Protein AF-0000000087644791 (afdb_homodimer)

Solvent-accessible surface area (backbone atoms only — not comparable to full-atom values): 48751 Å² total; per-residue (Å²): 129,82,47,35,35,39,40,35,52,46,74,78,56,66,46,69,50,85,79,55,74,78,55,91,51,52,43,34,35,38,38,26,26,83,82,30,53,73,57,61,85,75,36,36,34,35,43,26,33,73,65,63,89,47,98,79,58,52,60,71,58,52,52,51,52,52,49,51,55,61,71,45,59,89,41,55,48,37,72,44,65,63,49,76,90,45,44,61,63,52,10,46,51,23,57,76,69,70,38,70,56,59,34,51,71,56,44,46,39,41,67,29,75,75,44,33,51,48,45,32,40,74,65,68,42,52,55,65,40,50,43,75,48,67,58,80,91,46,66,66,68,49,48,50,48,40,42,72,52,38,66,45,67,38,25,32,39,32,43,72,80,53,95,54,63,69,43,80,28,65,41,72,66,47,45,49,50,49,42,62,70,67,50,56,90,79,70,79,58,44,33,39,40,30,48,56,82,76,65,29,25,51,34,38,38,34,31,30,63,79,73,36,67,60,34,34,35,29,44,68,44,44,82,48,48,70,65,56,25,32,73,66,44,37,57,49,38,40,30,52,28,47,54,68,48,32,56,70,76,38,44,48,51,66,60,48,53,53,48,52,50,54,48,64,37,91,57,92,59,58,31,47,40,30,41,32,29,39,40,60,48,64,87,44,55,32,50,71,39,54,36,69,48,72,92,36,68,53,55,43,53,55,50,56,65,43,83,44,63,40,68,66,50,53,28,58,53,43,72,51,89,71,59,82,90,60,60,68,40,75,66,82,62,77,72,63,36,39,34,35,38,40,32,35,20,47,57,20,26,33,65,56,86,70,88,76,80,83,56,94,78,40,48,65,27,38,36,35,62,45,23,66,68,36,78,42,53,63,22,72,49,91,69,36,34,39,33,36,39,36,38,37,19,70,46,60,70,59,43,52,52,51,52,51,46,48,56,74,68,58,80,78,57,59,44,52,58,61,57,54,52,46,51,47,46,51,48,50,53,53,67,68,50,60,78,72,70,69,57,58,78,76,55,74,76,123,130,83,46,33,35,37,38,36,50,47,74,80,57,66,46,68,51,85,79,56,72,75,55,92,53,53,44,34,35,39,38,26,26,84,83,30,54,73,56,61,85,75,37,36,34,36,43,28,35,75,67,63,90,46,98,80,58,52,60,70,58,52,50,52,49,51,50,51,55,61,71,43,59,89,38,55,46,38,74,45,64,64,46,77,89,45,43,61,62,52,10,46,51,24,57,75,68,69,36,68,57,60,32,52,71,56,44,45,40,41,67,30,74,76,44,33,52,48,46,32,40,75,66,68,41,51,55,66,40,49,45,74,48,69,58,80,92,45,67,66,67,49,49,51,47,40,42,72,51,37,67,44,67,38,24,32,35,32,42,72,81,52,96,50,65,69,43,81,31,63,40,72,65,50,45,49,50,51,39,63,70,68,50,60,86,79,76,80,58,45,32,40,38,29,49,57,81,77,65,30,24,50,32,38,36,36,30,31,64,81,73,35,67,61,32,34,36,31,43,70,45,45,82,50,49,70,65,56,25,32,72,66,45,35,59,50,37,40,31,51,28,49,53,67,48,32,56,71,76,39,43,48,50,65,61,48,53,52,48,52,50,53,48,64,38,91,58,92,60,57,31,49,41,30,42,31,29,39,39,60,49,64,85,44,54,31,49,72,39,53,38,69,48,73,91,37,66,56,56,43,54,54,49,57,64,43,84,44,62,39,67,65,51,53,29,58,50,44,72,52,90,73,61,82,90,60,61,68,39,74,65,85,62,78,74,62,36,40,37,37,37,39,32,35,22,46,58,22,26,34,66,55,85,69,87,75,78,82,56,92,77,39,49,65,27,38,36,35,62,46,23,65,67,37,77,42,51,63,22,72,48,90,68,37,32,39,34,36,39,37,38,38,20,71,45,64,69,59,44,52,52,52,52,51,46,47,58,72,68,58,81,80,57,59,45,52,59,62,59,54,50,44,50,47,48,51,48,49,53,53,68,67,55,65,78,70,71,72,60,56,77,76,57,73,73,124

Secondary structure (DSSP, 8-state):
-PPEEEEEE-SS--B--TT----TTEEEEEEE-TT-BS--TT-SEEEE-PPPSSTT--HHHHHHHHHHHHHTTTSEEEEEE-SHHHHHHHHHHHHHHT-SS--HHHHHHHH-HHHHHHHHHHTT--B--EEEE-SS--HHHHHHHIIIII-SSSEEEEESSSS--EEEE-SHHHHHHHHHHH--TT----EEEEEPPPSSEEEEEEEETTTEEEEEEEES-SSS-HHHHHHTT--EEEEEE-HHHHHHHSTTHHHHHHHHHHHH-SS---SEEEEEEEEEETTEEEEEEEESS-SSHHHHHHHHT-SS--HHHHHHHTTSPPPGGG-TT-------EEEEEEEE--SEEE---PPPPPPSSSEEEEEE-S-TT-EE----STT-EEEEEEEEES-HHHHHHHHHHHHHH----EE-HHHHHHHHHHHHHHHHS-TTGGGSGGG---/-PPEEEEEE-SS--B--TT----TTEEEEEEE-TT-BS--TT-SEEEE-PPPSSTT--HHHHHHHHHHHHHTTTSEEEEEE-SHHHHHHHHHHHHHHT-SS--HHHHHHHH-HHHHTHHHHHTT--B--EEEE-SS--HHHHHHHIIIII-SSSEEEEESSSS--EEEE-SHHHHHHHHHHH--SS----EEEEEPPPSSEEEEEEEETTTEEEEEEEES-SSS-HHHHHHTT--EEEEEE-HHHHHHHSTTHHHHHHHHHHHH-SS---SEEEEEEEEEETTEEEEEEEESS-SSHHHHHHHHT-SS--HHHHHHHTTSPPPGGG-TT-------EEEEEEEE--SEEE---PPPPPPSSSEEEEEE-S-TT-EE----STT-EEEEEEEEES-HHHHHHHHHHHHHH----EE-HHHHHHHHHHHHHHHHS-TTGGGGGGG---

Radius of gyration: 30.9 Å; Cα contacts (8 Å, |Δi|>4): 1693; chains: 2; bounding box: 65×90×82 Å

Nearest PDB structures (foldseek):
  3n8d-assembly1_B  TM=6.291E-01  e=5.048E-09  Staphylococcus aureus
  3i12-assembly1_A  TM=6.002E-01  e=1.537E-06  Salmonella enterica subsp. enterica serovar Typhimurium
  3q1k-assembly2_D  TM=6.281E-01  e=4.441E-06  Salmonella enterica subsp. enterica serovar Typhimurium
  3tqt-assembly1_B  TM=5.725E-01  e=3.947E-06  Coxiella burnetii RSA 493
  3q1k-assembly1_B  TM=6.082E-01  e=9.010E-06  Salmonella enterica subsp. enterica serovar Typhimurium

Organism: Ancylostoma caninum (NCBI:txid29170)

pLDDT: mean 82.53, std 17.23, range [19.97, 98.25]

Sequence (892 aa):
MQTHTIIIVLWKYRLNLSKLRKPGNVRIFVVGPPRTLVEENNVDVYFQVESPIRDHDHLQLLQKVRELCSMYAASQRRLVAFERSLQKAVARIRKELSIEGFYPEQLEQILSVRDAIHNPRKNGLATLRQCSLSGSPQPEPWLEVVRSQVGGFPVVVRSIRQHPPQGILRTEREFRQWFRRNSTVHHCEEYVVQEFIDDGYEFTALCTAKLGLIACTASVETHRTILECIQNQLPYAVQLFSVEQTRDLLPGVESFATQVVKATFSKSYSGAIFIKGFYKDHNDIFFLGFSLEPESETVRTLLAMSRSMPWEIALIESHYEINDSMQNGHSASSPVHNCVVNFPTAEGVLIHQTSIPKRPTSEMRVAWRCAEGQEMTDSTSIDENVAQVYLTNPDHDRLIEEAQDIMRNTDITIDRNVLLDRHSVCRRNVSRLNPRELIRSCTTTDMQTHTIIIVLWKYRLNLSKLRKPGNVRIFVVGPPRTLVEENNVDVYFQVESPIRDHDHLQLLQKVRELCSMYAASQRRLVAFERSLQKAVARIRKELSIEGFYPEQLEQILSVRDAIHNPRKNGLATLRQCSLSGSPQPEPWLEVVRSQVGGFPVVVRSIRQHPPQGILRTEREFRQWFRRNSTVHHCEEYVVQEFIDDGYEFTALCTAKLGLIACTASVETHRTILECIQNQLPYAVQLFSVEQTRDLLPGVESFATQVVKATFSKSYSGAIFIKGFYKDHNDIFFLGFSLEPESETVRTLLAMSRSMPWEIALIESHYEINDSMQNGHSASSPVHNCVVNFPTAEGVLIHQTSIPKRPTSEMRVAWRCAEGQEMTDSTSIDENVAQVYLTNPDHDRLIEEAQDIMRNTDITIDRNVLLDRHSVCRRNVSRLNPRELIRSCTTTD

Foldseek 3Di:
DAAEEEEEEDAPAEDECPLFDDDPRYAYEYEYAPRSYPDCPRHPYYHHDDHDPDPLPCPRRLVVVLVVCVVVVVGLYHYDYADPSCVQVSLPSCVVSVHAFDHNVLVCCFLPLVNVVVLCVVVPAAAWFKDKDWDQDDLPVVQVCCCVGRVADQKWKFWSPPLTQTDTDGHSVSSVVVCVVVVPDDDGIMMMITYDDAQWKKKKFKQFLVPQTAKMKIWPDRGDYPQRCLQVQAKTKMWIGGPVRCCVVVNQVSVSSVSSCVSSDVDRHAFMKMWIWIGNDNVDIHTRGIDRHPSDPQVQVQQVPQLADRRSSVRVPSSDDDDPVNPRGPPPPQDKIKMKMFRADAFAFFADPDDDDDDDAKDKDKDAPDDHRDGTHRGSDRHHGRMMMMIIHSDPVVRSVVSVVCSVPPDGDGHNCVVVVVVVVVVVVVVPPDPPPVPPPVPPPD/DAAEEEEEEDAPAEDECPLFDDDPRYAYEYEYAPRSYPDCPRHPYYHHDDHDPDPLPCPRRLVVVLVVCVVVVVGLYHYDYADPSCVQVSLCSCVVSVHAFDHNVLVCCFLPLVNVVVLCVVVPAAAWFKDKDWDQDDLPVVQVVCCVGRVADQKWKFWSPPPTQTDTDGHSVSSVVVCVVPVPDDDGIMMMITYDDFQWKKKKFKQFLVPQTAKMKIWPDRGDYPQRCLQVQAKTKMWIGGPVRCCVVPNQVSVSSVSSCVSSDVDRHAFMKMWIWIGNDNVDIHTRGIDRHDSDPQVQVQQVPQLADRRSSVRVPSSDDDDPVNPRGPPPPQDKIKMKMFRADAFAFFADPDDDDDDDAKDKDKDQPDDHGDGTHRGSDPHHGRMMMMIIHSDPVVRSVVSVVCSPPPDGDGHNCVVVVVCVVVVVVVVPPDPPPVPPPVPPDD

Structure (mmCIF, N/CA/C/O backbone):
data_AF-0000000087644791-model_v1
#
loop_
_entity.id
_entity.type
_entity.pdbx_description
1 polymer 'ATP-grasp domain-containing protein'
#
loop_
_atom_site.group_PDB
_atom_site.id
_atom_site.type_symbol
_atom_site.label_atom_id
_atom_site.label_alt_id
_atom_site.label_comp_id
_atom_site.label_asym_id
_atom_site.label_entity_id
_atom_site.label_seq_id
_atom_site.pdbx_PDB_ins_code
_atom_site.Cartn_x
_atom_site.Cartn_y
_atom_site.Cartn_z
_atom_site.occupancy
_atom_site.B_iso_or_equiv
_atom_site.auth_seq_id
_atom_site.auth_comp_id
_atom_site.auth_asym_id
_atom_site.auth_atom_id
_atom_site.pdbx_PDB_model_num
ATOM 1 N N . MET A 1 1 ? 28.203 9.234 -17.953 1 58.75 1 MET A N 1
ATOM 2 C CA . MET A 1 1 ? 27.25 9.93 -17.094 1 58.75 1 MET A CA 1
ATOM 3 C C . MET A 1 1 ? 27.344 9.438 -15.656 1 58.75 1 MET A C 1
ATOM 5 O O . MET A 1 1 ? 27.641 8.266 -15.414 1 58.75 1 MET A O 1
ATOM 9 N N . GLN A 1 2 ? 27.484 10.273 -14.695 1 79.19 2 GLN A N 1
ATOM 10 C CA . GLN A 1 2 ? 27.688 9.945 -13.289 1 79.19 2 GLN A CA 1
ATOM 11 C C . GLN A 1 2 ? 26.516 9.133 -12.742 1 79.19 2 GLN A C 1
ATOM 13 O O . GLN A 1 2 ? 25.359 9.469 -12.977 1 79.19 2 GLN A O 1
ATOM 18 N N . THR A 1 3 ? 26.844 7.957 -12.203 1 87.06 3 THR A N 1
ATOM 19 C CA . THR A 1 3 ? 25.828 7.059 -11.648 1 87.06 3 THR A CA 1
ATOM 20 C C . THR A 1 3 ? 25.453 7.48 -10.227 1 87.06 3 THR A C 1
ATOM 22 O O . THR A 1 3 ? 26.328 7.824 -9.422 1 87.06 3 THR A O 1
ATOM 25 N N . HIS A 1 4 ? 24.203 7.637 -9.984 1 92.06 4 HIS A N 1
ATOM 26 C CA . HIS A 1 4 ? 23.672 7.984 -8.672 1 92.06 4 HIS A CA 1
ATOM 27 C C . HIS A 1 4 ? 23.094 6.758 -7.973 1 92.06 4 HIS A C 1
ATOM 29 O O . HIS A 1 4 ? 22.344 5.984 -8.578 1 92.06 4 HIS A O 1
ATOM 35 N N . THR A 1 5 ? 23.562 6.562 -6.793 1 95.62 5 THR A N 1
ATOM 36 C CA . THR A 1 5 ? 23 5.504 -5.961 1 95.62 5 THR A CA 1
ATOM 37 C C . THR A 1 5 ? 22.203 6.094 -4.812 1 95.62 5 THR A C 1
ATOM 39 O O . THR A 1 5 ? 22.75 6.742 -3.922 1 95.62 5 THR A O 1
ATOM 42 N N . ILE A 1 6 ? 20.922 5.871 -4.863 1 96.81 6 ILE A N 1
ATOM 43 C CA . ILE A 1 6 ? 20.031 6.371 -3.816 1 96.81 6 ILE A CA 1
ATOM 44 C C . ILE A 1 6 ? 19.688 5.242 -2.852 1 96.81 6 ILE A C 1
ATOM 46 O O . ILE A 1 6 ? 19.062 4.25 -3.246 1 96.81 6 ILE A O 1
ATOM 50 N N . ILE A 1 7 ? 20.078 5.387 -1.625 1 98.06 7 ILE A N 1
ATOM 51 C CA . ILE A 1 7 ? 19.766 4.414 -0.584 1 98.06 7 ILE A CA 1
ATOM 52 C C . ILE A 1 7 ? 18.641 4.945 0.292 1 98.06 7 ILE A C 1
ATOM 54 O O . ILE A 1 7 ? 18.797 5.941 0.997 1 98.06 7 ILE A O 1
ATOM 58 N N . ILE A 1 8 ? 17.516 4.297 0.235 1 98.06 8 ILE A N 1
ATOM 59 C CA . ILE A 1 8 ? 16.328 4.703 0.983 1 98.06 8 ILE A CA 1
ATOM 60 C C . ILE A 1 8 ? 16.172 3.82 2.219 1 98.06 8 ILE A C 1
ATOM 62 O O . ILE A 1 8 ? 16.188 2.592 2.115 1 98.06 8 ILE A O 1
ATOM 66 N N . VAL A 1 9 ? 16.016 4.469 3.34 1 97.62 9 VAL A N 1
ATOM 67 C CA . VAL A 1 9 ? 15.867 3.764 4.609 1 97.62 9 VAL A CA 1
ATOM 68 C C . VAL A 1 9 ? 14.422 3.863 5.09 1 97.62 9 VAL A C 1
ATOM 70 O O . VAL A 1 9 ? 13.891 4.965 5.238 1 97.62 9 VAL A O 1
ATOM 73 N N . LEU A 1 10 ? 13.789 2.699 5.312 1 95.94 10 LEU A N 1
ATOM 74 C CA . LEU A 1 10 ? 12.391 2.645 5.742 1 95.94 10 LEU A CA 1
ATOM 75 C C . LEU A 1 10 ? 12.25 1.825 7.02 1 95.94 10 LEU A C 1
ATOM 77 O O . LEU A 1 10 ? 13.039 0.904 7.262 1 95.94 10 LEU A O 1
ATOM 81 N N . TRP A 1 11 ? 11.203 2.166 7.781 1 93.19 11 TRP A N 1
ATOM 82 C CA . TRP A 1 11 ? 10.93 1.463 9.031 1 93.19 11 TRP A CA 1
ATOM 83 C C . TRP A 1 11 ? 9.461 1.063 9.117 1 93.19 11 TRP A C 1
ATOM 85 O O . TRP A 1 11 ? 9.133 -0.124 9.086 1 93.19 11 TRP A O 1
ATOM 95 N N . LYS A 1 12 ? 8.555 2.043 9.133 1 89 12 LYS A N 1
ATOM 96 C CA . LYS A 1 12 ? 7.121 1.769 9.211 1 89 12 LYS A CA 1
ATOM 97 C C . LYS A 1 12 ? 6.379 2.391 8.031 1 89 12 LYS A C 1
ATOM 99 O O . LYS A 1 12 ? 5.266 1.975 7.707 1 89 12 LYS A O 1
ATOM 104 N N . TYR A 1 13 ? 7 3.301 7.52 1 91.19 13 TYR A N 1
ATOM 105 C CA . TYR A 1 13 ? 6.363 4.016 6.418 1 91.19 13 TYR A CA 1
ATOM 106 C C . TYR A 1 13 ? 6.242 3.121 5.188 1 91.19 13 TYR A C 1
ATOM 108 O O . TYR A 1 13 ? 7.164 2.367 4.867 1 91.19 13 TYR A O 1
ATOM 116 N N . ARG A 1 14 ? 5.09 3.191 4.465 1 92 14 ARG A N 1
ATOM 117 C CA . ARG A 1 14 ? 4.883 2.453 3.225 1 92 14 ARG A CA 1
ATOM 118 C C . ARG A 1 14 ? 5.098 3.352 2.01 1 92 14 ARG A C 1
ATOM 120 O O . ARG A 1 14 ? 4.199 4.098 1.617 1 92 14 ARG A O 1
ATOM 127 N N . LEU A 1 15 ? 6.168 3.145 1.37 1 94.75 15 LEU A N 1
ATOM 128 C CA . LEU A 1 15 ? 6.617 4.031 0.302 1 94.75 15 LEU A CA 1
ATOM 129 C C . LEU A 1 15 ? 6.031 3.604 -1.04 1 94.75 15 LEU A C 1
ATOM 131 O O . LEU A 1 15 ? 6.012 2.414 -1.362 1 94.75 15 LEU A O 1
ATOM 135 N N . ASN A 1 16 ? 5.48 4.527 -1.75 1 90.31 16 ASN A N 1
ATOM 136 C CA . ASN A 1 16 ? 4.945 4.305 -3.088 1 90.31 16 ASN A CA 1
ATOM 137 C C . ASN A 1 16 ? 5.762 5.039 -4.148 1 90.31 16 ASN A C 1
ATOM 139 O O . ASN A 1 16 ? 5.766 6.273 -4.191 1 90.31 16 ASN A O 1
ATOM 143 N N . LEU A 1 17 ? 6.375 4.305 -5.078 1 90.62 17 LEU A N 1
ATOM 144 C CA . LEU A 1 17 ? 7.207 4.906 -6.113 1 90.62 17 LEU A CA 1
ATOM 145 C C . LEU A 1 17 ? 6.621 4.652 -7.496 1 90.62 17 LEU A C 1
ATOM 147 O O . LEU A 1 17 ? 7.34 4.691 -8.5 1 90.62 17 LEU A O 1
ATOM 151 N N . SER A 1 18 ? 5.371 4.398 -7.574 1 83.25 18 SER A N 1
ATOM 152 C CA . SER A 1 18 ? 4.734 3.99 -8.82 1 83.25 18 SER A CA 1
ATOM 153 C C . SER A 1 18 ? 4.832 5.09 -9.875 1 83.25 18 SER A C 1
ATOM 155 O O . SER A 1 18 ? 4.926 4.801 -11.07 1 83.25 18 SER A O 1
ATOM 157 N N . LYS A 1 19 ? 4.879 6.352 -9.445 1 82.69 19 LYS A N 1
ATOM 158 C CA . LYS A 1 19 ? 4.859 7.453 -10.398 1 82.69 19 LYS A CA 1
ATOM 159 C C . LYS A 1 19 ? 6.273 7.945 -10.695 1 82.69 19 LYS A C 1
ATOM 161 O O . LYS A 1 19 ? 6.457 8.93 -11.414 1 82.69 19 LYS A O 1
ATOM 166 N N . LEU A 1 20 ? 7.25 7.273 -10.172 1 89.19 20 LEU A N 1
ATOM 167 C CA . LEU A 1 20 ? 8.633 7.688 -10.391 1 89.19 20 LEU A CA 1
ATOM 168 C C . LEU A 1 20 ? 9.117 7.27 -11.773 1 89.19 20 LEU A C 1
ATOM 170 O O . LEU A 1 20 ? 8.977 6.105 -12.156 1 89.19 20 LEU A O 1
ATOM 174 N N . ARG A 1 21 ? 9.547 8.203 -12.5 1 86.12 21 ARG A N 1
ATOM 175 C CA . ARG A 1 21 ? 10.289 7.918 -13.727 1 86.12 21 ARG A CA 1
ATOM 176 C C . ARG A 1 21 ? 11.789 7.965 -13.477 1 86.12 21 ARG A C 1
ATOM 178 O O . ARG A 1 21 ? 12.406 9.039 -13.539 1 86.12 21 ARG A O 1
ATOM 185 N N . LYS A 1 22 ? 12.289 6.875 -13.297 1 88.31 22 LYS A N 1
ATOM 186 C CA . LYS A 1 22 ? 13.68 6.742 -12.883 1 88.31 22 LYS A CA 1
ATOM 187 C C . LYS A 1 22 ? 14.617 6.793 -14.086 1 88.31 22 LYS A C 1
ATOM 189 O O . LYS A 1 22 ? 14.492 5.996 -15.016 1 88.31 22 LYS A O 1
ATOM 194 N N . PRO A 1 23 ? 15.531 7.715 -14.047 1 88.25 23 PRO A N 1
ATOM 195 C CA . PRO A 1 23 ? 16.531 7.742 -15.109 1 88.25 23 PRO A CA 1
ATOM 196 C C . PRO A 1 23 ? 17.438 6.508 -15.094 1 88.25 23 PRO A C 1
ATOM 198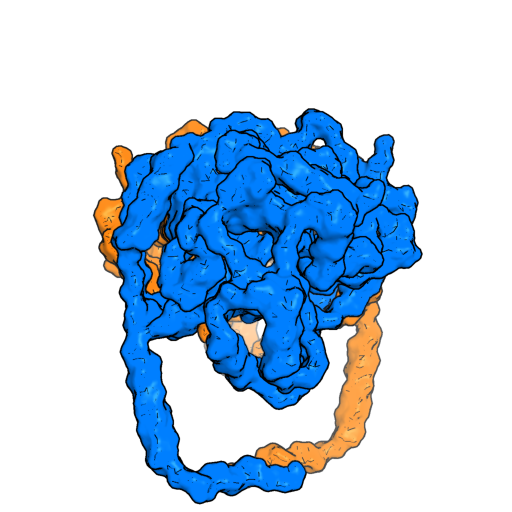 O O . PRO A 1 23 ? 17.594 5.863 -14.055 1 88.25 23 PRO A O 1
ATOM 201 N N . GLY A 1 24 ? 18.062 6.211 -16.219 1 85.94 24 GLY A N 1
ATOM 202 C CA . GLY A 1 24 ? 18.891 5.023 -16.359 1 85.94 24 GLY A CA 1
ATOM 203 C C . GLY A 1 24 ? 20.141 5.047 -15.508 1 85.94 24 GLY A C 1
ATOM 204 O O . GLY A 1 24 ? 20.672 3.998 -15.156 1 85.94 24 GLY A O 1
ATOM 205 N N . ASN A 1 25 ? 20.594 6.23 -15.172 1 89.94 25 ASN A N 1
ATOM 206 C CA . ASN A 1 25 ? 21.828 6.344 -14.406 1 89.94 25 ASN A CA 1
ATOM 207 C C . ASN A 1 25 ? 21.562 6.395 -12.906 1 89.94 25 ASN A C 1
ATOM 209 O O . ASN A 1 25 ? 22.469 6.645 -12.117 1 89.94 25 ASN A O 1
ATOM 213 N N . VAL A 1 26 ? 20.375 6.219 -12.516 1 93.25 26 VAL A N 1
ATOM 214 C CA . VAL A 1 26 ? 20.016 6.25 -11.102 1 93.25 26 VAL A CA 1
ATOM 215 C C . VAL A 1 26 ? 19.656 4.844 -10.625 1 93.25 26 VAL A C 1
ATOM 217 O O . VAL A 1 26 ? 18.859 4.156 -11.273 1 93.25 26 VAL A O 1
ATOM 220 N N . ARG A 1 27 ? 20.266 4.414 -9.57 1 94.25 27 ARG A N 1
ATOM 221 C CA . ARG A 1 27 ? 19.938 3.154 -8.914 1 94.25 27 ARG A CA 1
ATOM 222 C C . ARG A 1 27 ? 19.312 3.398 -7.547 1 94.25 27 ARG A C 1
ATOM 224 O O . ARG A 1 27 ? 19.797 4.227 -6.773 1 94.25 27 ARG A O 1
ATOM 231 N N . ILE A 1 28 ? 18.25 2.678 -7.262 1 96.94 28 ILE A N 1
ATOM 232 C CA . ILE A 1 28 ? 17.531 2.861 -6.004 1 96.94 28 ILE A CA 1
ATOM 233 C C . ILE A 1 28 ? 17.641 1.587 -5.168 1 96.94 28 ILE A C 1
ATOM 235 O O . ILE A 1 28 ? 17.203 0.517 -5.602 1 96.94 28 ILE A O 1
ATOM 239 N N . PHE A 1 29 ? 18.234 1.711 -4.02 1 97.62 29 PHE A N 1
ATOM 240 C CA . PHE A 1 29 ? 18.297 0.657 -3.014 1 97.62 29 PHE A CA 1
ATOM 241 C C . PHE A 1 29 ? 17.375 0.976 -1.836 1 97.62 29 PHE A C 1
ATOM 243 O O . PHE A 1 29 ? 17.359 2.107 -1.345 1 97.62 29 PHE A O 1
ATOM 250 N N . VAL A 1 30 ? 16.594 0.046 -1.434 1 98.25 30 VAL A N 1
ATOM 251 C CA . VAL A 1 30 ? 15.719 0.242 -0.285 1 98.25 30 VAL A CA 1
ATOM 252 C C . VAL A 1 30 ? 16.078 -0.756 0.815 1 98.25 30 VAL A C 1
ATOM 254 O O . VAL A 1 30 ? 16.234 -1.949 0.55 1 98.25 30 VAL A O 1
ATOM 257 N N . VAL A 1 31 ? 16.281 -0.262 1.971 1 97.94 31 VAL A N 1
ATOM 258 C CA . VAL A 1 31 ? 16.531 -1.082 3.15 1 97.94 31 VAL A CA 1
ATOM 259 C C . VAL A 1 31 ? 15.391 -0.912 4.148 1 97.94 31 VAL A C 1
ATOM 261 O O . VAL A 1 31 ? 15.094 0.205 4.582 1 97.94 31 VAL A O 1
ATOM 264 N N . GLY A 1 32 ? 14.75 -1.943 4.504 1 96.31 32 GLY A N 1
ATOM 265 C CA . GLY A 1 32 ? 13.664 -1.851 5.469 1 96.31 32 GLY A CA 1
ATOM 266 C C . GLY A 1 32 ? 13 -3.186 5.75 1 96.31 32 GLY A C 1
ATOM 267 O O . GLY A 1 32 ? 13.328 -4.191 5.113 1 96.31 32 GLY A O 1
ATOM 268 N N . PRO A 1 33 ? 12.141 -3.283 6.723 1 94.31 33 PRO A N 1
ATOM 269 C CA . PRO A 1 33 ? 11.367 -4.492 7.016 1 94.31 33 PRO A CA 1
ATOM 270 C C . PRO A 1 33 ? 10.367 -4.832 5.91 1 94.31 33 PRO A C 1
ATOM 272 O O . PRO A 1 33 ? 10.234 -4.078 4.945 1 94.31 33 PRO A O 1
ATOM 275 N N . PRO A 1 34 ? 9.742 -6.02 6.078 1 91.75 34 PRO A N 1
ATOM 276 C CA . PRO A 1 34 ? 8.766 -6.387 5.047 1 91.75 34 PRO A CA 1
ATOM 277 C C . PRO A 1 34 ? 7.562 -5.449 5.012 1 91.75 34 PRO A C 1
ATOM 279 O O . PRO A 1 34 ? 7.227 -4.828 6.023 1 91.75 34 PRO A O 1
ATOM 282 N N . ARG A 1 35 ? 6.949 -5.277 3.861 1 87.81 35 ARG A N 1
ATOM 283 C CA . ARG A 1 35 ? 5.691 -4.57 3.646 1 87.81 35 ARG A CA 1
ATOM 284 C C . ARG A 1 35 ? 5.879 -3.062 3.77 1 87.81 35 ARG A C 1
ATOM 286 O O . ARG A 1 35 ? 4.969 -2.35 4.195 1 87.81 35 ARG A O 1
ATOM 293 N N . THR A 1 36 ? 7.059 -2.578 3.496 1 92.69 36 THR A N 1
ATOM 294 C CA . THR A 1 36 ? 7.312 -1.142 3.557 1 92.69 36 THR A CA 1
ATOM 295 C C . THR A 1 36 ? 7.246 -0.522 2.162 1 92.69 36 THR A C 1
ATOM 297 O O . THR A 1 36 ? 7.414 0.689 2.008 1 92.69 36 THR A O 1
ATOM 300 N N . LEU A 1 37 ? 7.016 -1.348 1.173 1 92.69 37 LEU A N 1
ATOM 301 C CA . LEU A 1 37 ? 6.879 -0.859 -0.195 1 92.69 37 LEU A CA 1
ATOM 302 C C . LEU A 1 37 ? 5.516 -1.229 -0.771 1 92.69 37 LEU A C 1
ATOM 304 O O . LEU A 1 37 ? 5.062 -2.367 -0.624 1 92.69 37 LEU A O 1
ATOM 308 N N . VAL A 1 38 ? 4.891 -0.255 -1.377 1 88.25 38 VAL A N 1
ATOM 309 C CA . VAL A 1 38 ? 3.635 -0.525 -2.068 1 88.25 38 VAL A CA 1
ATOM 310 C C . VAL A 1 38 ? 3.902 -1.349 -3.326 1 88.25 38 VAL A C 1
ATOM 312 O O . VAL A 1 38 ? 3.172 -2.297 -3.621 1 88.25 38 VAL A O 1
ATOM 315 N N . GLU A 1 39 ? 4.84 -0.951 -4.059 1 86.5 39 GLU A N 1
ATOM 316 C CA . GLU A 1 39 ? 5.336 -1.663 -5.234 1 86.5 39 GLU A CA 1
ATOM 317 C C . GLU A 1 39 ? 6.855 -1.566 -5.336 1 86.5 39 GLU A C 1
ATOM 319 O O . GLU A 1 39 ? 7.461 -0.627 -4.812 1 86.5 39 GLU A O 1
ATOM 324 N N . GLU A 1 40 ? 7.422 -2.521 -6.016 1 89.25 40 GLU A N 1
ATOM 325 C CA . GLU A 1 40 ? 8.875 -2.594 -6.02 1 89.25 40 GLU A CA 1
ATOM 326 C C . GLU A 1 40 ? 9.438 -2.393 -7.426 1 89.25 40 GLU A C 1
ATOM 328 O O . GLU A 1 40 ? 10.625 -2.623 -7.668 1 89.25 40 GLU A O 1
ATOM 333 N N . ASN A 1 41 ? 8.695 -1.966 -8.328 1 84.5 41 ASN A N 1
ATOM 334 C CA . ASN A 1 41 ? 9.102 -1.94 -9.734 1 84.5 41 ASN A CA 1
ATOM 335 C C . ASN A 1 41 ? 10.242 -0.959 -9.961 1 84.5 41 ASN A C 1
ATOM 337 O O . ASN A 1 41 ? 11.109 -1.195 -10.805 1 84.5 41 ASN A O 1
ATOM 341 N N . ASN A 1 42 ? 10.281 0.143 -9.219 1 90.94 42 ASN A N 1
ATOM 342 C CA . ASN A 1 42 ? 11.32 1.153 -9.406 1 90.94 42 ASN A CA 1
ATOM 343 C C . ASN A 1 42 ? 12.484 0.952 -8.445 1 90.94 42 ASN A C 1
ATOM 345 O O . ASN A 1 42 ? 13.406 1.768 -8.406 1 90.94 42 ASN A O 1
ATOM 349 N N . VAL A 1 43 ? 12.461 -0.138 -7.75 1 95.56 43 VAL A N 1
ATOM 350 C CA . VAL A 1 43 ? 13.523 -0.459 -6.801 1 95.56 43 VAL A CA 1
ATOM 351 C C . VAL A 1 43 ? 14.508 -1.436 -7.441 1 95.56 43 VAL A C 1
ATOM 353 O O . VAL A 1 43 ? 14.102 -2.477 -7.969 1 95.56 43 VAL A O 1
ATOM 356 N N . ASP A 1 44 ? 15.742 -1.101 -7.449 1 96.12 44 ASP A N 1
ATOM 357 C CA . ASP A 1 44 ? 16.75 -1.99 -8.031 1 96.12 44 ASP A CA 1
ATOM 358 C C . ASP A 1 44 ? 17.062 -3.154 -7.098 1 96.12 44 ASP A C 1
ATOM 360 O O . ASP A 1 44 ? 17.156 -4.305 -7.535 1 96.12 44 ASP A O 1
ATOM 364 N N . VAL A 1 45 ? 17.297 -2.83 -5.867 1 97.69 45 VAL A N 1
ATOM 365 C CA . VAL A 1 45 ? 17.562 -3.873 -4.879 1 97.69 45 VAL A CA 1
ATOM 366 C C . VAL A 1 45 ? 16.812 -3.557 -3.586 1 97.69 45 VAL A C 1
ATOM 368 O O . VAL A 1 45 ? 16.875 -2.432 -3.084 1 97.69 45 VAL A O 1
ATOM 371 N N . TYR A 1 46 ? 16.109 -4.457 -3.123 1 97.81 46 TYR A N 1
ATOM 372 C CA . TYR A 1 46 ? 15.453 -4.379 -1.818 1 97.81 46 TYR A CA 1
ATOM 373 C C . TYR A 1 46 ? 16.156 -5.27 -0.803 1 97.81 46 TYR A C 1
ATOM 375 O O . TYR A 1 46 ? 16.297 -6.477 -1.016 1 97.81 46 TYR A O 1
ATOM 383 N N . PHE A 1 47 ? 16.609 -4.656 0.274 1 97.81 47 PHE A N 1
ATOM 384 C CA . PHE A 1 47 ? 17.25 -5.371 1.37 1 97.81 47 PHE A CA 1
ATOM 385 C C . PHE A 1 47 ? 16.312 -5.488 2.564 1 97.81 47 PHE A C 1
ATOM 387 O O . PHE A 1 47 ? 16.109 -4.52 3.303 1 97.81 47 PHE A O 1
ATOM 394 N N . GLN A 1 48 ? 15.82 -6.656 2.762 1 96.25 48 GLN A N 1
ATOM 395 C CA . GLN A 1 48 ? 14.945 -6.871 3.906 1 96.25 48 GLN A CA 1
ATOM 396 C C . GLN A 1 48 ? 15.742 -6.996 5.199 1 96.25 48 GLN A C 1
ATOM 398 O O . GLN A 1 48 ? 16.766 -7.684 5.242 1 96.25 48 GLN A O 1
ATOM 403 N N . VAL A 1 49 ? 15.297 -6.301 6.164 1 94.5 49 VAL A N 1
ATOM 404 C CA . VAL A 1 49 ? 15.852 -6.438 7.508 1 94.5 49 VAL A CA 1
ATOM 405 C C . VAL A 1 49 ? 14.758 -6.902 8.469 1 94.5 49 VAL A C 1
ATOM 407 O O . VAL A 1 49 ? 13.578 -6.957 8.102 1 94.5 49 VAL A O 1
ATOM 410 N N . GLU A 1 50 ? 15.172 -7.254 9.617 1 87.38 50 GLU A N 1
ATOM 411 C CA . GLU A 1 50 ? 14.219 -7.762 10.602 1 87.38 50 GLU A CA 1
ATOM 412 C C . GLU A 1 50 ? 13.305 -6.648 11.117 1 87.38 50 GLU A C 1
ATOM 414 O O . GLU A 1 50 ? 13.742 -5.508 11.273 1 87.38 50 GLU A O 1
ATOM 419 N N . SER A 1 51 ? 12.055 -7.098 11.344 1 80.5 51 SER A N 1
ATOM 420 C CA . SER A 1 51 ? 11.086 -6.156 11.891 1 80.5 51 SER A CA 1
ATOM 421 C C . SER A 1 51 ? 11.445 -5.758 13.312 1 80.5 51 SER A C 1
ATOM 423 O O . SER A 1 51 ? 12.008 -6.559 14.062 1 80.5 51 SER A O 1
ATOM 425 N N . PRO A 1 52 ? 11.094 -4.543 13.578 1 68 52 PRO A N 1
ATOM 426 C CA . PRO A 1 52 ? 11.469 -4.043 14.906 1 68 52 PRO A CA 1
ATOM 427 C C . PRO A 1 52 ? 10.836 -4.848 16.031 1 68 52 PRO A C 1
ATOM 429 O O . PRO A 1 52 ? 9.688 -5.285 15.922 1 68 52 PRO A O 1
ATOM 432 N N . ILE A 1 53 ? 11.625 -5.301 16.938 1 62.97 53 ILE A N 1
ATOM 433 C CA . ILE A 1 53 ? 11.055 -5.848 18.172 1 62.97 53 ILE A CA 1
ATOM 434 C C . ILE A 1 53 ? 10.523 -4.711 19.031 1 62.97 53 ILE A C 1
ATOM 436 O O . ILE A 1 53 ? 9.414 -4.793 19.562 1 62.97 53 ILE A O 1
ATOM 440 N N . ARG A 1 54 ? 11.406 -3.678 19.109 1 64.56 54 ARG A N 1
ATOM 441 C CA . ARG A 1 54 ? 11.047 -2.451 19.812 1 64.56 54 ARG A CA 1
ATOM 442 C C . ARG A 1 54 ? 11.141 -1.242 18.891 1 64.56 54 ARG A C 1
ATOM 444 O O . ARG A 1 54 ? 12 -1.194 18 1 64.56 54 ARG A O 1
ATOM 451 N N . ASP A 1 55 ? 10.281 -0.258 18.953 1 61.44 55 ASP A N 1
ATOM 452 C CA . ASP A 1 55 ? 10.133 0.877 18.047 1 61.44 55 ASP A CA 1
ATOM 453 C C . ASP A 1 55 ? 11.453 1.62 17.859 1 61.44 55 ASP A C 1
ATOM 455 O O . ASP A 1 55 ? 11.695 2.219 16.812 1 61.44 55 ASP A O 1
ATOM 459 N N . HIS A 1 56 ? 12.352 1.483 18.75 1 64.12 56 HIS A N 1
ATOM 460 C CA . HIS A 1 56 ? 13.516 2.355 18.625 1 64.12 56 HIS A CA 1
ATOM 461 C C . HIS A 1 56 ? 14.789 1.548 18.406 1 64.12 56 HIS A C 1
ATOM 463 O O . HIS A 1 56 ? 15.883 2.107 18.375 1 64.12 56 HIS A O 1
ATOM 469 N N . ASP A 1 57 ? 14.516 0.329 18.125 1 70.44 57 ASP A N 1
ATOM 470 C CA . ASP A 1 57 ? 15.703 -0.482 17.891 1 70.44 57 ASP A CA 1
ATOM 471 C C . ASP A 1 57 ? 15.969 -0.637 16.391 1 70.44 57 ASP A C 1
ATOM 473 O O . ASP A 1 57 ? 15.492 -1.584 15.766 1 70.44 57 ASP A O 1
ATOM 477 N N . HIS A 1 58 ? 16.812 0.365 15.914 1 82.44 58 HIS A N 1
ATOM 478 C CA . HIS A 1 58 ? 17.109 0.37 14.484 1 82.44 58 HIS A CA 1
ATOM 479 C C . HIS A 1 58 ? 18.516 -0.177 14.219 1 82.44 58 HIS A C 1
ATOM 481 O O . HIS A 1 58 ? 19.094 0.083 13.172 1 82.44 58 HIS A O 1
ATOM 487 N N . LEU A 1 59 ? 19.016 -0.928 15.055 1 85 59 LEU A N 1
ATOM 488 C CA . LEU A 1 59 ? 20.422 -1.266 14.984 1 85 59 LEU A CA 1
ATOM 489 C C . LEU A 1 59 ? 20.734 -2.039 13.703 1 85 59 LEU A C 1
ATOM 491 O O . LEU A 1 59 ? 21.625 -1.661 12.945 1 85 59 LEU A O 1
ATOM 495 N N . GLN A 1 60 ? 20.031 -3.062 13.453 1 87.44 60 GLN A N 1
ATOM 496 C CA . GLN A 1 60 ? 20.297 -3.879 12.266 1 87.44 60 GLN A CA 1
ATOM 497 C C . GLN A 1 60 ? 20.047 -3.084 10.984 1 87.44 60 GLN A C 1
ATOM 499 O O . GLN A 1 60 ? 20.797 -3.229 10.016 1 87.44 60 GLN A O 1
ATOM 504 N N . LEU A 1 61 ? 19.047 -2.299 11.055 1 93.12 61 LEU A N 1
ATOM 505 C CA . LEU A 1 61 ? 18.703 -1.461 9.914 1 93.12 61 LEU A CA 1
ATOM 506 C C . LEU A 1 61 ? 19.844 -0.494 9.594 1 93.12 61 LEU A C 1
ATOM 508 O O . LEU A 1 61 ? 20.297 -0.423 8.453 1 93.12 61 LEU A O 1
ATOM 512 N N . LEU A 1 62 ? 20.375 0.139 10.602 1 94.38 62 LEU A N 1
ATOM 513 C CA . LEU A 1 62 ? 21.406 1.158 10.406 1 94.38 62 LEU A CA 1
ATOM 514 C C . LEU A 1 62 ? 22.734 0.521 10.062 1 94.38 62 LEU A C 1
ATOM 516 O O . LEU A 1 62 ? 23.531 1.101 9.312 1 94.38 62 LEU A O 1
ATOM 520 N N . GLN A 1 63 ? 22.953 -0.632 10.562 1 93.31 63 GLN A N 1
ATOM 521 C CA . GLN A 1 63 ? 24.172 -1.351 10.211 1 93.31 63 GLN A CA 1
ATOM 522 C C . GLN A 1 63 ? 24.203 -1.694 8.727 1 93.31 63 GLN A C 1
ATOM 524 O O . GLN A 1 63 ? 25.219 -1.53 8.055 1 93.31 63 GLN A O 1
ATOM 529 N N . LYS A 1 64 ? 23.109 -2.197 8.281 1 95.19 64 LYS A N 1
ATOM 530 C CA . LYS A 1 64 ? 23.016 -2.535 6.863 1 95.19 64 LYS A CA 1
ATOM 531 C C . LYS A 1 64 ? 23.172 -1.29 5.992 1 95.19 64 LYS A C 1
ATOM 533 O O . LYS A 1 64 ? 23.797 -1.337 4.934 1 95.19 64 LYS A O 1
ATOM 538 N N . VAL A 1 65 ? 22.578 -0.223 6.402 1 96.75 65 VAL A N 1
ATOM 539 C CA . VAL A 1 65 ? 22.672 1.038 5.672 1 96.75 65 VAL A CA 1
ATOM 540 C C . VAL A 1 65 ? 24.141 1.486 5.594 1 96.75 65 VAL A C 1
ATOM 542 O O . VAL A 1 65 ? 24.609 1.883 4.527 1 96.75 65 VAL A O 1
ATOM 545 N N . ARG A 1 66 ? 24.859 1.39 6.688 1 96.12 66 ARG A N 1
ATOM 546 C CA . ARG A 1 66 ? 26.266 1.757 6.707 1 96.12 66 ARG A CA 1
ATOM 547 C C . ARG A 1 66 ? 27.078 0.893 5.742 1 96.12 66 ARG A C 1
ATOM 549 O O . ARG A 1 66 ? 27.953 1.396 5.031 1 96.12 66 ARG A O 1
ATOM 556 N N . GLU A 1 67 ? 26.781 -0.3 5.805 1 95.06 67 GLU A N 1
ATOM 557 C CA . GLU A 1 67 ? 27.453 -1.24 4.918 1 95.06 67 GLU A CA 1
ATOM 558 C C . GLU A 1 67 ? 27.25 -0.861 3.453 1 95.06 67 GLU A C 1
ATOM 560 O O . GLU A 1 67 ? 28.203 -0.831 2.676 1 95.06 67 GLU A O 1
ATOM 565 N N . LEU A 1 68 ? 26.031 -0.612 3.092 1 95.56 68 LEU A N 1
ATOM 566 C CA . LEU A 1 68 ? 25.719 -0.268 1.709 1 95.56 68 LEU A CA 1
ATOM 567 C C . LEU A 1 68 ? 26.391 1.04 1.307 1 95.56 68 LEU A C 1
ATOM 569 O O . LEU A 1 68 ? 26.906 1.161 0.192 1 95.56 68 LEU A O 1
ATOM 573 N N . CYS A 1 69 ? 26.359 1.981 2.205 1 95.56 69 CYS A N 1
ATOM 574 C CA . CYS A 1 69 ? 27.016 3.256 1.927 1 95.56 69 CYS A CA 1
ATOM 575 C C . CYS A 1 69 ? 28.5 3.062 1.66 1 95.56 69 CYS A C 1
ATOM 577 O O . CYS A 1 69 ? 29.078 3.754 0.82 1 95.56 69 CYS A O 1
ATOM 579 N N . SER A 1 70 ? 29.078 2.152 2.373 1 93 70 SER A N 1
ATOM 580 C CA . SER A 1 70 ? 30.5 1.88 2.189 1 93 70 SER A CA 1
ATOM 581 C C . SER A 1 70 ? 30.766 1.127 0.887 1 93 70 SER A C 1
ATOM 583 O O . SER A 1 70 ? 31.734 1.402 0.185 1 93 70 SER A O 1
ATOM 585 N N . MET A 1 71 ? 29.906 0.255 0.568 1 91.94 71 MET A N 1
ATOM 586 C CA . MET A 1 71 ? 30.047 -0.584 -0.619 1 91.94 71 MET A CA 1
ATOM 587 C C . MET A 1 71 ? 29.953 0.251 -1.891 1 91.94 71 MET A C 1
ATOM 589 O O . MET A 1 71 ? 30.625 -0.033 -2.881 1 91.94 71 MET A O 1
ATOM 593 N N . TYR A 1 72 ? 29.141 1.228 -1.875 1 91.19 72 TYR A N 1
ATOM 594 C CA . TYR A 1 72 ? 28.906 2 -3.09 1 91.19 72 TYR A CA 1
ATOM 595 C C . TYR A 1 72 ? 29.547 3.383 -2.986 1 91.19 72 TYR A C 1
ATOM 597 O O . TYR A 1 72 ? 29 4.359 -3.518 1 91.19 72 TYR A O 1
ATOM 605 N N . ALA A 1 73 ? 30.641 3.492 -2.396 1 87.38 73 ALA A N 1
ATOM 606 C CA . ALA A 1 73 ? 31.359 4.746 -2.17 1 87.38 73 ALA A CA 1
ATOM 607 C C . ALA A 1 73 ? 31.875 5.328 -3.484 1 87.38 73 ALA A C 1
ATOM 609 O O . ALA A 1 73 ? 32.125 6.535 -3.582 1 87.38 73 ALA A O 1
ATOM 610 N N . ALA A 1 74 ? 31.953 4.48 -4.484 1 85.19 74 ALA A N 1
ATOM 611 C CA . ALA A 1 74 ? 32.5 4.934 -5.766 1 85.19 74 ALA A CA 1
ATOM 612 C C . ALA A 1 74 ? 31.453 5.723 -6.551 1 85.19 74 ALA A C 1
ATOM 614 O O . ALA A 1 74 ? 31.797 6.5 -7.445 1 85.19 74 ALA A O 1
ATOM 615 N N . SER A 1 75 ? 30.203 5.547 -6.234 1 88.56 75 SER A N 1
ATOM 616 C CA . SER A 1 75 ? 29.125 6.285 -6.883 1 88.56 75 SER A CA 1
ATOM 617 C C . SER A 1 75 ? 28.734 7.508 -6.066 1 88.56 75 SER A C 1
ATOM 619 O O . SER A 1 75 ? 29.203 7.691 -4.941 1 88.56 75 SER A O 1
ATOM 621 N N . GLN A 1 76 ? 28.062 8.375 -6.707 1 92.06 76 GLN A N 1
ATOM 622 C CA . GLN A 1 76 ? 27.438 9.453 -5.941 1 92.06 76 GLN A CA 1
ATOM 623 C C . GLN A 1 76 ? 26.25 8.938 -5.125 1 92.06 76 GLN A C 1
ATOM 625 O O . GLN A 1 76 ? 25.141 8.828 -5.637 1 92.06 76 GLN A O 1
ATOM 630 N N . ARG A 1 77 ? 26.547 8.711 -3.947 1 93.75 77 ARG A N 1
ATOM 631 C CA . ARG A 1 77 ? 25.531 8.078 -3.119 1 93.75 77 ARG A CA 1
ATOM 632 C C . ARG A 1 77 ? 24.719 9.125 -2.352 1 93.75 77 ARG A C 1
ATOM 634 O O . ARG A 1 77 ? 25.266 10.164 -1.962 1 93.75 77 ARG A O 1
ATOM 641 N N . ARG A 1 78 ? 23.516 8.844 -2.217 1 95.5 78 ARG A N 1
ATOM 642 C CA . ARG A 1 78 ? 22.594 9.633 -1.426 1 95.5 78 ARG A CA 1
ATOM 643 C C . ARG A 1 78 ? 21.812 8.758 -0.444 1 95.5 78 ARG A C 1
ATOM 645 O O . ARG A 1 78 ? 21.453 7.625 -0.765 1 95.5 78 ARG A O 1
ATOM 652 N N . LEU A 1 79 ? 21.672 9.273 0.711 1 96.44 79 LEU A N 1
ATOM 653 C CA . LEU A 1 79 ? 20.922 8.578 1.756 1 96.44 79 LEU A CA 1
ATOM 654 C C . LEU A 1 79 ? 19.625 9.312 2.08 1 96.44 79 LEU A C 1
ATOM 656 O O . LEU A 1 79 ? 19.656 10.477 2.482 1 96.44 79 LEU A O 1
ATOM 660 N N . VAL A 1 80 ? 18.484 8.602 1.943 1 96.56 80 VAL A N 1
ATOM 661 C CA . VAL A 1 80 ? 17.188 9.266 2.033 1 96.56 80 VAL A CA 1
ATOM 662 C C . VAL A 1 80 ? 16.328 8.578 3.094 1 96.56 80 VAL A C 1
ATOM 664 O O . VAL A 1 80 ? 16.266 7.348 3.139 1 96.56 80 VAL A O 1
ATOM 667 N N . ALA A 1 81 ? 15.727 9.336 3.951 1 95.31 81 ALA A N 1
ATOM 668 C CA . ALA A 1 81 ? 14.734 8.875 4.922 1 95.31 81 ALA A CA 1
ATOM 669 C C . ALA A 1 81 ? 13.438 9.656 4.797 1 95.31 81 ALA A C 1
ATOM 671 O O . ALA A 1 81 ? 13.453 10.859 4.5 1 95.31 81 ALA A O 1
ATOM 672 N N . PHE A 1 82 ? 12.312 8.984 5.062 1 94.31 82 PHE A N 1
ATOM 673 C CA . PHE A 1 82 ? 11.008 9.625 4.961 1 94.31 82 PHE A CA 1
ATOM 674 C C . PHE A 1 82 ? 10.391 9.828 6.34 1 94.31 82 PHE A C 1
ATOM 676 O O . PHE A 1 82 ? 9.586 10.734 6.539 1 94.31 82 PHE A O 1
ATOM 683 N N . GLU A 1 83 ? 10.844 8.969 7.215 1 91.44 83 GLU A N 1
ATOM 684 C CA . GLU A 1 83 ? 10.242 8.977 8.547 1 91.44 83 GLU A CA 1
ATOM 685 C C . GLU A 1 83 ? 11.055 9.844 9.508 1 91.44 83 GLU A C 1
ATOM 687 O O . GLU A 1 83 ? 12.281 9.773 9.539 1 91.44 83 GLU A O 1
ATOM 692 N N . ARG A 1 84 ? 10.312 10.5 10.336 1 86.25 84 ARG A N 1
ATOM 693 C CA . ARG A 1 84 ? 10.945 11.359 11.328 1 86.25 84 ARG A CA 1
ATOM 694 C C . ARG A 1 84 ? 11.852 10.555 12.25 1 86.25 84 ARG A C 1
ATOM 696 O O . ARG A 1 84 ? 12.938 11.016 12.617 1 86.25 84 ARG A O 1
ATOM 703 N N . SER A 1 85 ? 11.453 9.375 12.609 1 86.75 85 SER A N 1
ATOM 704 C CA . SER A 1 85 ? 12.172 8.555 13.578 1 86.75 85 SER A CA 1
ATOM 705 C C . SER A 1 85 ? 13.539 8.141 13.062 1 86.75 85 SER A C 1
ATOM 707 O O . SER A 1 85 ? 14.43 7.789 13.836 1 86.75 85 SER A O 1
ATOM 709 N N . LEU A 1 86 ? 13.727 8.242 11.805 1 93.06 86 LEU A N 1
ATOM 710 C CA . LEU A 1 86 ? 14.969 7.762 11.211 1 93.06 86 LEU A CA 1
ATOM 711 C C . LEU A 1 86 ? 15.898 8.93 10.891 1 93.06 86 LEU A C 1
ATOM 713 O O . LEU A 1 86 ? 17.078 8.727 10.609 1 93.06 86 LEU A O 1
ATOM 717 N N . GLN A 1 87 ? 15.43 10.164 10.969 1 92.06 87 GLN A N 1
ATOM 718 C CA . GLN A 1 87 ? 16.141 11.32 10.445 1 92.06 87 GLN A CA 1
ATOM 719 C C . GLN A 1 87 ? 17.453 11.555 11.195 1 92.06 87 GLN A C 1
ATOM 721 O O . GLN A 1 87 ? 18.484 11.805 10.586 1 92.06 87 GLN A O 1
ATOM 726 N N . LYS A 1 88 ? 17.438 11.492 12.445 1 90.94 88 LYS A N 1
ATOM 727 C CA . LYS A 1 88 ? 18.641 11.742 13.242 1 90.94 88 LYS A CA 1
ATOM 728 C C . LYS A 1 88 ? 19.703 10.695 12.969 1 90.94 88 LYS A C 1
ATOM 730 O O . LYS A 1 88 ? 20.875 11.031 12.766 1 90.94 88 LYS A O 1
ATOM 735 N N . ALA A 1 89 ? 19.297 9.461 12.984 1 93.88 89 ALA A N 1
ATOM 736 C CA . ALA A 1 89 ? 20.234 8.375 12.734 1 93.88 89 ALA A CA 1
ATOM 737 C C . ALA A 1 89 ? 20.844 8.484 11.336 1 93.88 89 ALA A C 1
ATOM 739 O O . ALA A 1 89 ? 22.047 8.305 11.156 1 93.88 89 ALA A O 1
ATOM 740 N N . VAL A 1 90 ? 20.047 8.75 10.398 1 95.44 90 VAL A N 1
ATOM 741 C CA . VAL A 1 90 ? 20.484 8.859 9.016 1 95.44 90 VAL A CA 1
ATOM 742 C C . VAL A 1 90 ? 21.438 10.047 8.867 1 95.44 90 VAL A C 1
ATOM 744 O O . VAL A 1 90 ? 22.438 9.969 8.148 1 95.44 90 VAL A O 1
ATOM 747 N N . ALA A 1 91 ? 21.125 11.117 9.547 1 94.75 91 ALA A N 1
ATOM 748 C CA . ALA A 1 91 ? 22 12.297 9.516 1 94.75 91 ALA A CA 1
ATOM 749 C C . ALA A 1 91 ? 23.375 11.977 10.07 1 94.75 91 ALA A C 1
ATOM 751 O O . ALA A 1 91 ? 24.391 12.461 9.562 1 94.75 91 ALA A O 1
ATOM 752 N N . ARG A 1 92 ? 23.422 11.242 11.078 1 95.5 92 ARG A N 1
ATOM 753 C CA . ARG A 1 92 ? 24.703 10.836 11.656 1 95.5 92 ARG A CA 1
ATOM 754 C C . ARG A 1 92 ? 25.531 10.031 10.664 1 95.5 92 ARG A C 1
ATOM 756 O O . ARG A 1 92 ? 26.734 10.242 10.539 1 95.5 92 ARG A O 1
ATOM 763 N N . ILE A 1 93 ? 24.906 9.141 10.008 1 96.88 93 ILE A N 1
ATOM 764 C CA . ILE A 1 93 ? 25.594 8.328 9.008 1 96.88 93 ILE A CA 1
ATOM 765 C C . ILE A 1 93 ? 26.109 9.219 7.887 1 96.88 93 ILE A C 1
ATOM 767 O O . ILE A 1 93 ? 27.234 9.047 7.414 1 96.88 93 ILE A O 1
ATOM 771 N N . ARG A 1 94 ? 25.312 10.148 7.469 1 95.62 94 ARG A N 1
ATOM 772 C CA . ARG A 1 94 ? 25.734 11.07 6.426 1 95.62 94 ARG A CA 1
ATOM 773 C C . ARG A 1 94 ? 27.016 11.812 6.836 1 95.62 94 ARG A C 1
ATOM 775 O O . ARG A 1 94 ? 27.938 11.953 6.035 1 95.62 94 ARG A O 1
ATOM 782 N N . LYS A 1 95 ? 27 12.297 8.023 1 95.06 95 LYS A N 1
ATOM 783 C CA . LYS A 1 95 ? 28.156 13.031 8.523 1 95.06 95 LYS A CA 1
ATOM 784 C C . LYS A 1 95 ? 29.391 12.133 8.594 1 95.06 95 LYS A C 1
ATOM 786 O O . LYS A 1 95 ? 30.484 12.523 8.148 1 95.06 95 LYS A O 1
ATOM 791 N N . GLU A 1 96 ? 29.219 10.992 9.117 1 95.5 96 GLU A N 1
ATOM 792 C CA . GLU A 1 96 ? 30.297 10.031 9.273 1 95.5 96 GLU A CA 1
ATOM 793 C C . GLU A 1 96 ? 30.938 9.688 7.926 1 95.5 96 GLU A C 1
ATOM 795 O O . GLU A 1 96 ? 32.156 9.523 7.824 1 95.5 96 GLU A O 1
ATOM 800 N N . LEU A 1 97 ? 30.141 9.586 6.918 1 95.5 97 LEU A N 1
ATOM 801 C CA . LEU A 1 97 ? 30.625 9.094 5.633 1 95.5 97 LEU A CA 1
ATOM 802 C C . LEU A 1 97 ? 30.672 10.219 4.602 1 95.5 97 LEU A C 1
ATOM 804 O O . LEU A 1 97 ? 30.891 9.961 3.416 1 95.5 97 LEU A O 1
ATOM 808 N N . SER A 1 98 ? 30.422 11.422 5.012 1 92.81 98 SER A N 1
ATOM 809 C CA . SER A 1 98 ? 30.484 12.617 4.18 1 92.81 98 SER A CA 1
ATOM 810 C C . SER A 1 98 ? 29.562 12.5 2.973 1 92.81 98 SER A C 1
ATOM 812 O O . SER A 1 98 ? 29.984 12.711 1.835 1 92.81 98 SER A O 1
ATOM 814 N N . ILE A 1 99 ? 28.438 12.031 3.258 1 94.06 99 ILE A N 1
ATOM 815 C CA . ILE A 1 99 ? 27.406 11.953 2.23 1 94.06 99 ILE A CA 1
ATOM 816 C C . ILE A 1 99 ? 26.547 13.227 2.254 1 94.06 99 ILE A C 1
ATOM 818 O O . ILE A 1 99 ? 26.188 13.711 3.324 1 94.06 99 ILE A O 1
ATOM 822 N N . GLU A 1 100 ? 26.203 13.711 1.119 1 90.44 100 GLU A N 1
ATOM 823 C CA . GLU A 1 100 ? 25.453 14.953 1.012 1 90.44 100 GLU A CA 1
ATOM 824 C C . GLU A 1 100 ? 24.047 14.797 1.601 1 90.44 100 GLU A C 1
ATOM 826 O O . GLU A 1 100 ? 23.422 13.75 1.433 1 90.44 100 GLU A O 1
ATOM 831 N N . GLY A 1 101 ? 23.531 15.852 2.318 1 89.94 101 GLY A N 1
ATOM 832 C CA . GLY A 1 101 ? 22.234 15.891 2.982 1 89.94 101 GLY A CA 1
ATOM 833 C C . GLY A 1 101 ? 22.281 16.625 4.312 1 89.94 101 GLY A C 1
ATOM 834 O O . GLY A 1 101 ? 23.281 17.234 4.66 1 89.94 101 GLY A O 1
ATOM 835 N N . PHE A 1 102 ? 21.203 16.484 5.016 1 89.5 102 PHE A N 1
ATOM 836 C CA . PHE A 1 102 ? 21.141 17.141 6.312 1 89.5 102 PHE A CA 1
ATOM 837 C C . PHE A 1 102 ? 22.047 16.438 7.32 1 89.5 102 PHE A C 1
ATOM 839 O O . PHE A 1 102 ? 21.922 15.234 7.535 1 89.5 102 PHE A O 1
ATOM 846 N N . TYR A 1 103 ? 22.906 17.266 7.871 1 91 103 TYR A N 1
ATOM 847 C CA . TYR A 1 103 ? 23.719 16.766 8.977 1 91 103 TYR A CA 1
ATOM 848 C C . TYR A 1 103 ? 23 16.984 10.312 1 91 103 TYR A C 1
ATOM 850 O O . TYR A 1 103 ? 21.984 17.688 10.375 1 91 103 TYR A O 1
ATOM 858 N N . PRO A 1 104 ? 23.453 16.359 11.344 1 90.5 104 PRO A N 1
ATOM 859 C CA . PRO A 1 104 ? 22.766 16.438 12.625 1 90.5 104 PRO A CA 1
ATOM 860 C C . PRO A 1 104 ? 22.578 17.875 13.109 1 90.5 104 PRO A C 1
ATOM 862 O O . PRO A 1 104 ? 21.531 18.219 13.672 1 90.5 104 PRO A O 1
ATOM 865 N N . GLU A 1 105 ? 23.484 18.734 12.891 1 83.81 105 GLU A N 1
ATOM 866 C CA . GLU A 1 105 ? 23.406 20.109 13.336 1 83.81 105 GLU A CA 1
ATOM 867 C C . GLU A 1 105 ? 22.297 20.875 12.617 1 83.81 105 GLU A C 1
ATOM 869 O O . GLU A 1 105 ? 21.562 21.641 13.227 1 83.81 105 GLU A O 1
ATOM 874 N N . GLN A 1 106 ? 22.25 20.594 11.328 1 81.75 106 GLN A N 1
ATOM 875 C CA . GLN A 1 106 ? 21.203 21.234 10.547 1 81.75 106 GLN A CA 1
ATOM 876 C C . GLN A 1 106 ? 19.828 20.703 10.938 1 81.75 106 GLN A C 1
ATOM 878 O O . GLN A 1 106 ? 18.844 21.453 10.984 1 81.75 106 GLN A O 1
ATOM 883 N N . LEU A 1 107 ? 19.797 19.422 11.188 1 86.12 107 LEU A N 1
ATOM 884 C CA . LEU A 1 107 ? 18.531 18.797 11.578 1 86.12 107 LEU A CA 1
ATOM 885 C C . LEU A 1 107 ? 18.031 19.344 12.898 1 86.12 107 LEU A C 1
ATOM 887 O O . LEU A 1 107 ? 16.812 19.516 13.086 1 86.12 107 LEU A O 1
ATOM 891 N N . GLU A 1 108 ? 18.922 19.562 13.734 1 79.88 108 GLU A N 1
ATOM 892 C CA . GLU A 1 108 ? 18.547 20.125 15.023 1 79.88 108 GLU A CA 1
ATOM 893 C C . GLU A 1 108 ? 17.938 21.516 14.859 1 79.88 108 GLU A C 1
ATOM 895 O O . GLU A 1 108 ? 17 21.875 15.578 1 79.88 108 GLU A O 1
ATOM 900 N N . GLN A 1 109 ? 18.453 22.234 13.969 1 73.81 109 GLN A N 1
ATOM 901 C CA . GLN A 1 109 ? 17.922 23.562 13.68 1 73.81 109 GLN A CA 1
ATOM 902 C C . GLN A 1 109 ? 16.516 23.484 13.109 1 73.81 109 GLN A C 1
ATOM 904 O O . GLN A 1 109 ? 15.695 24.375 13.328 1 73.81 109 GLN A O 1
ATOM 909 N N . ILE A 1 110 ? 16.281 22.406 12.43 1 78.25 110 ILE A N 1
ATOM 910 C CA . ILE A 1 110 ? 15 22.234 11.75 1 78.25 110 ILE A CA 1
ATOM 911 C C . ILE A 1 110 ? 13.977 21.625 12.711 1 78.25 110 ILE A C 1
ATOM 913 O O . ILE A 1 110 ? 12.828 22.062 12.766 1 78.25 110 ILE A O 1
ATOM 917 N N . LEU A 1 111 ? 14.398 20.688 13.438 1 75.31 111 LEU A N 1
ATOM 918 C CA . LEU A 1 111 ? 13.438 19.859 14.172 1 75.31 111 LEU A CA 1
ATOM 919 C C . LEU A 1 111 ? 13.211 20.406 15.57 1 75.31 111 LEU A C 1
ATOM 921 O O . LEU A 1 111 ? 12.18 20.141 16.188 1 75.31 111 LEU A O 1
ATOM 925 N N . SER A 1 112 ? 14.109 21.172 16.031 1 69 112 SER A N 1
ATOM 926 C CA . SER A 1 112 ? 13.914 21.734 17.359 1 69 112 SER A CA 1
ATOM 927 C C . SER A 1 112 ? 12.953 22.922 17.328 1 69 112 SER A C 1
ATOM 929 O O . SER A 1 112 ? 13.219 23.906 16.656 1 69 112 SER A O 1
ATOM 931 N N . VAL A 1 113 ? 11.867 22.688 17.953 1 62 113 VAL A N 1
ATOM 932 C CA . VAL A 1 113 ? 10.859 23.734 17.984 1 62 113 VAL A CA 1
ATOM 933 C C . VAL A 1 113 ? 11.469 25.031 18.516 1 62 113 VAL A C 1
ATOM 935 O O . VAL A 1 113 ? 11.133 26.125 18.062 1 62 113 VAL A O 1
ATOM 938 N N . ARG A 1 114 ? 12.398 24.812 19.438 1 60.28 114 ARG A N 1
ATOM 939 C CA . ARG A 1 114 ? 13.039 25.969 20.047 1 60.28 114 ARG A CA 1
ATOM 940 C C . ARG A 1 114 ? 13.945 26.672 19.047 1 60.28 114 ARG A C 1
ATOM 942 O O . ARG A 1 114 ? 13.93 27.906 18.953 1 60.28 114 ARG A O 1
ATOM 949 N N . ASP A 1 115 ? 14.555 25.906 18.359 1 60.88 115 ASP A N 1
ATOM 950 C CA . ASP A 1 115 ? 15.609 26.469 17.531 1 60.88 115 ASP A CA 1
ATOM 951 C C . ASP A 1 115 ? 15.086 26.828 16.141 1 60.88 115 ASP A C 1
ATOM 953 O O . ASP A 1 115 ? 15.664 27.672 15.445 1 60.88 115 ASP A O 1
ATOM 957 N N . ALA A 1 116 ? 13.969 26.266 15.938 1 64.94 116 ALA A N 1
ATOM 958 C CA . ALA A 1 116 ? 13.492 26.422 14.562 1 64.94 116 ALA A CA 1
ATOM 959 C C . ALA A 1 116 ? 13.109 27.859 14.273 1 64.94 116 ALA A C 1
ATOM 961 O O . ALA A 1 116 ? 13.219 28.328 13.133 1 64.94 116 ALA A O 1
ATOM 962 N N . ILE A 1 117 ? 12.734 28.578 15.352 1 69.06 117 ILE A N 1
ATOM 963 C CA . ILE A 1 117 ? 12.211 29.922 15.078 1 69.06 117 ILE A CA 1
ATOM 964 C C . ILE A 1 117 ? 13.312 30.953 15.297 1 69.06 117 ILE A C 1
ATOM 966 O O . ILE A 1 117 ? 13.195 32.094 14.852 1 69.06 117 ILE A O 1
ATOM 970 N N . HIS A 1 118 ? 14.367 30.5 15.914 1 68.25 118 HIS A N 1
ATOM 971 C CA . HIS A 1 118 ? 15.383 31.453 16.328 1 68.25 118 HIS A CA 1
ATOM 972 C C . HIS A 1 118 ? 16.078 32.094 15.125 1 68.25 118 HIS A C 1
ATOM 974 O O . HIS A 1 118 ? 16.203 33.312 15.039 1 68.25 118 HIS A O 1
ATOM 980 N N . ASN A 1 119 ? 16.5 31.281 14.227 1 69 119 ASN A N 1
ATOM 981 C CA . ASN A 1 119 ? 17.234 31.781 13.078 1 69 119 ASN A CA 1
ATOM 982 C C . ASN A 1 119 ? 16.344 32.656 12.18 1 69 119 ASN A C 1
ATOM 984 O O . ASN A 1 119 ? 16.734 33.75 11.82 1 69 119 ASN A O 1
ATOM 988 N N . PRO A 1 120 ? 15.242 32.219 11.914 1 71.62 120 PRO A N 1
ATOM 989 C CA . PRO A 1 120 ? 14.367 33.062 11.102 1 71.62 120 PRO A CA 1
ATOM 990 C C . PRO A 1 120 ? 14.055 34.406 11.773 1 71.62 120 PRO A C 1
ATOM 992 O O . PRO A 1 120 ? 14 35.438 11.102 1 71.62 120 PRO A O 1
ATOM 995 N N . ARG A 1 121 ? 13.922 34.344 13.023 1 73.56 121 ARG A N 1
ATOM 996 C CA . ARG A 1 121 ? 13.641 35.562 13.75 1 73.56 121 ARG A CA 1
ATOM 997 C C . ARG A 1 121 ? 14.828 36.531 13.672 1 73.56 121 ARG A C 1
ATOM 999 O O . ARG A 1 121 ? 14.648 37.719 13.422 1 73.56 121 ARG A O 1
ATOM 1006 N N . LYS A 1 122 ? 15.914 35.969 13.844 1 74 122 LYS A N 1
ATOM 1007 C CA . LYS A 1 122 ? 17.141 36.75 13.789 1 74 122 LYS A CA 1
ATOM 1008 C C . LYS A 1 122 ? 17.328 37.375 12.406 1 74 122 LYS A C 1
ATOM 1010 O O . LYS A 1 122 ? 17.906 38.438 12.281 1 74 122 LYS A O 1
ATOM 1015 N N . ASN A 1 123 ? 16.828 36.656 11.477 1 75.25 123 ASN A N 1
ATOM 1016 C CA . ASN A 1 123 ? 17.031 37.125 10.102 1 75.25 123 ASN A CA 1
ATOM 1017 C C . ASN A 1 123 ? 15.836 37.938 9.602 1 75.25 123 ASN A C 1
ATOM 1019 O O . ASN A 1 123 ? 15.648 38.094 8.391 1 75.25 123 ASN A O 1
ATOM 1023 N N . GLY A 1 124 ? 14.938 38.312 10.469 1 73.56 124 GLY A N 1
ATOM 1024 C CA . GLY A 1 124 ? 13.922 39.312 10.148 1 73.56 124 GLY A CA 1
ATOM 1025 C C . GLY A 1 124 ? 12.594 38.688 9.766 1 73.56 124 GLY A C 1
ATOM 1026 O O . GLY A 1 124 ? 11.672 39.375 9.328 1 73.56 124 GLY A O 1
ATOM 1027 N N . LEU A 1 125 ? 12.539 37.469 9.836 1 82.12 125 LEU A N 1
ATOM 1028 C CA . LEU A 1 125 ? 11.266 36.844 9.516 1 82.12 125 LEU A CA 1
ATOM 1029 C C . LEU A 1 125 ? 10.289 36.969 10.68 1 82.12 125 LEU A C 1
ATOM 1031 O O . LEU A 1 125 ? 10.688 36.875 11.844 1 82.12 125 LEU A O 1
ATOM 1035 N N . ALA A 1 126 ? 9.102 37.312 10.336 1 79.25 126 ALA A N 1
ATOM 1036 C CA . ALA A 1 126 ? 8.07 37.375 11.375 1 79.25 126 ALA A CA 1
ATOM 1037 C C . ALA A 1 126 ? 7.785 36 11.953 1 79.25 126 ALA A C 1
ATOM 1039 O O . ALA A 1 126 ? 7.555 35.031 11.211 1 79.25 126 ALA A O 1
ATOM 1040 N N . THR A 1 127 ? 7.965 35.875 13.266 1 82.25 127 THR A N 1
ATOM 1041 C CA . THR A 1 127 ? 7.648 34.656 13.984 1 82.25 127 THR A CA 1
ATOM 1042 C C . THR A 1 127 ? 6.68 34.938 15.125 1 82.25 127 THR A C 1
ATOM 1044 O O . THR A 1 127 ? 6.449 36.094 15.484 1 82.25 127 THR A O 1
ATOM 1047 N N . LEU A 1 128 ? 6.125 33.938 15.555 1 83.06 128 LEU A N 1
ATOM 1048 C CA . LEU A 1 128 ? 5.262 34.094 16.719 1 83.06 128 LEU A CA 1
ATOM 1049 C C . LEU A 1 128 ? 6.086 34.188 18 1 83.06 128 LEU A C 1
ATOM 1051 O O . LEU A 1 128 ? 7.164 33.594 18.094 1 83.06 128 LEU A O 1
ATOM 1055 N N . ARG A 1 129 ? 5.566 34.969 18.922 1 85.75 129 ARG A N 1
ATOM 1056 C CA . ARG A 1 129 ? 6.195 34.938 20.25 1 85.75 129 ARG A CA 1
ATOM 1057 C C . ARG A 1 129 ? 6.023 33.562 20.891 1 85.75 129 ARG A C 1
ATOM 1059 O O . ARG A 1 129 ? 4.957 32.969 20.797 1 85.75 129 ARG A O 1
ATOM 1066 N N . GLN A 1 130 ? 7.113 33.094 21.344 1 85.12 130 GLN A N 1
ATOM 1067 C CA . GLN A 1 130 ? 7.051 31.766 21.938 1 85.12 130 GLN A CA 1
ATOM 1068 C C . GLN A 1 130 ? 7.988 31.656 23.141 1 85.12 130 GLN A C 1
ATOM 1070 O O . GLN A 1 130 ? 8.914 32.469 23.281 1 85.12 130 GLN A O 1
ATOM 1075 N N . CYS A 1 131 ? 7.691 30.766 24.016 1 84.94 131 CYS A N 1
ATOM 1076 C CA . CYS A 1 131 ? 8.578 30.453 25.125 1 84.94 131 CYS A CA 1
ATOM 1077 C C . CYS A 1 131 ? 8.57 28.953 25.422 1 84.94 131 CYS A C 1
ATOM 1079 O O . CYS A 1 131 ? 7.672 28.234 24.969 1 84.94 131 CYS A O 1
ATOM 1081 N N . SER A 1 132 ? 9.617 28.453 25.953 1 82.56 132 SER A N 1
ATOM 1082 C CA . SER A 1 132 ? 9.734 27.062 26.375 1 82.56 132 SER A CA 1
ATOM 1083 C C . SER A 1 132 ? 9.609 26.906 27.891 1 82.56 132 SER A C 1
ATOM 1085 O O . SER A 1 132 ? 10.164 27.719 28.641 1 82.56 132 SER A O 1
ATOM 1087 N N . LEU A 1 133 ? 8.789 26.047 28.188 1 81 133 LEU A N 1
ATOM 1088 C CA . LEU A 1 133 ? 8.602 25.75 29.609 1 81 133 LEU A CA 1
ATOM 1089 C C . LEU A 1 133 ? 9.242 24.422 29.969 1 81 133 LEU A C 1
ATOM 1091 O O . LEU A 1 133 ? 8.938 23.391 29.375 1 81 133 LEU A O 1
ATOM 1095 N N . SER A 1 134 ? 10.273 24.438 30.672 1 76.62 134 SER A N 1
ATOM 1096 C CA . SER A 1 134 ? 10.961 23.219 31.094 1 76.62 134 SER A CA 1
ATOM 1097 C C . SER A 1 134 ? 11.227 23.234 32.594 1 76.62 134 SER A C 1
ATOM 1099 O O . SER A 1 134 ? 11.188 24.297 33.219 1 76.62 134 SER A O 1
ATOM 1101 N N . GLY A 1 135 ? 11.5 22.016 33.219 1 68.81 135 GLY A N 1
ATOM 1102 C CA . GLY A 1 135 ? 11.859 21.906 34.594 1 68.81 135 GLY A CA 1
ATOM 1103 C C . GLY A 1 135 ? 10.688 21.5 35.5 1 68.81 135 GLY A C 1
ATOM 1104 O O . GLY A 1 135 ? 9.805 20.766 35.062 1 68.81 135 GLY A O 1
ATOM 1105 N N . SER A 1 136 ? 10.789 21.797 36.719 1 65.38 136 SER A N 1
ATOM 1106 C CA . SER A 1 136 ? 9.75 21.438 37.656 1 65.38 136 SER A CA 1
ATOM 1107 C C . SER A 1 136 ? 8.453 22.188 37.375 1 65.38 136 SER A C 1
ATOM 1109 O O . SER A 1 136 ? 8.43 23.406 37.281 1 65.38 136 SER A O 1
ATOM 1111 N N . PRO A 1 137 ? 7.473 21.406 37.094 1 64.5 137 PRO A N 1
ATOM 1112 C CA . PRO A 1 137 ? 6.203 22.047 36.75 1 64.5 137 PRO A CA 1
ATOM 1113 C C . PRO A 1 137 ? 5.629 22.906 37.844 1 64.5 137 PRO A C 1
ATOM 1115 O O . PRO A 1 137 ? 5.258 22.391 38.906 1 64.5 137 PRO A O 1
ATOM 1118 N N . GLN A 1 138 ? 5.824 24.219 37.812 1 74.44 138 GLN A N 1
ATOM 1119 C CA . GLN A 1 138 ? 5.16 25.172 38.719 1 74.44 138 GLN A CA 1
ATOM 1120 C C . GLN A 1 138 ? 4.32 26.172 37.938 1 74.44 138 GLN A C 1
ATOM 1122 O O . GLN A 1 138 ? 4.844 26.906 37.062 1 74.44 138 GLN A O 1
ATOM 1127 N N . PRO A 1 139 ? 3.066 26.203 38.219 1 80.94 139 PRO A N 1
ATOM 1128 C CA . PRO A 1 139 ? 2.164 27.016 37.406 1 80.94 139 PRO A CA 1
ATOM 1129 C C . PRO A 1 139 ? 2.512 28.5 37.438 1 80.94 139 PRO A C 1
ATOM 1131 O O . PRO A 1 139 ? 2.508 29.172 36.406 1 80.94 139 PRO A O 1
ATOM 1134 N N . GLU A 1 140 ? 2.801 28.969 38.625 1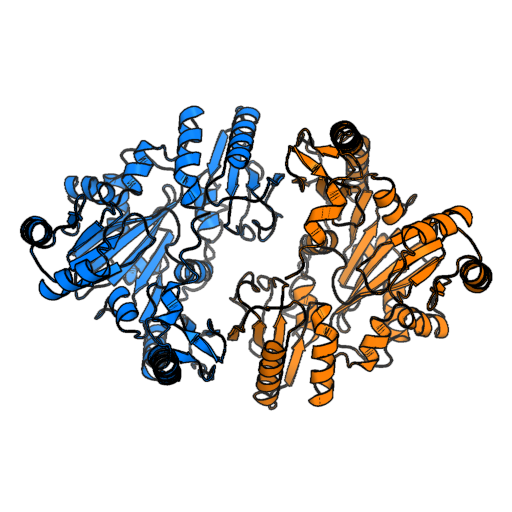 86.38 140 GLU A N 1
ATOM 1135 C CA . GLU A 1 140 ? 2.938 30.422 38.719 1 86.38 140 GLU A CA 1
ATOM 1136 C C . GLU A 1 140 ? 4.211 30.906 38.031 1 86.38 140 GLU A C 1
ATOM 1138 O O . GLU A 1 140 ? 4.176 31.859 37.25 1 86.38 140 GLU A O 1
ATOM 1143 N N . PRO A 1 141 ? 5.301 30.266 38.312 1 85.19 141 PRO A N 1
ATOM 1144 C CA . PRO A 1 141 ? 6.496 30.672 37.594 1 85.19 141 PRO A CA 1
ATOM 1145 C C . PRO A 1 141 ? 6.328 30.531 36.062 1 85.19 141 PRO A C 1
ATOM 1147 O O . PRO A 1 141 ? 6.844 31.359 35.312 1 85.19 141 PRO A O 1
ATOM 1150 N N . TRP A 1 142 ? 5.691 29.562 35.688 1 87.19 142 TRP A N 1
ATOM 1151 C CA . TRP A 1 142 ? 5.477 29.328 34.25 1 87.19 142 TRP A CA 1
ATOM 1152 C C . TRP A 1 142 ? 4.582 30.422 33.656 1 87.19 142 TRP A C 1
ATOM 1154 O O . TRP A 1 142 ? 4.805 30.859 32.531 1 87.19 142 TRP A O 1
ATOM 1164 N N . LEU A 1 143 ? 3.615 30.781 34.406 1 90.31 143 LEU A N 1
ATOM 1165 C CA . LEU A 1 143 ? 2.723 31.844 33.969 1 90.31 143 LEU A CA 1
ATOM 1166 C C . LEU A 1 143 ? 3.484 33.156 33.781 1 90.31 143 LEU A C 1
ATOM 1168 O O . LEU A 1 143 ? 3.189 33.938 32.875 1 90.31 143 LEU A O 1
ATOM 1172 N N . GLU A 1 144 ? 4.332 33.375 34.688 1 89.88 144 GLU A N 1
ATOM 1173 C CA . GLU A 1 144 ? 5.148 34.562 34.594 1 89.88 144 GLU A CA 1
ATOM 1174 C C . GLU A 1 144 ? 5.988 34.562 33.312 1 89.88 144 GLU A C 1
ATOM 1176 O O . GLU A 1 144 ? 6.148 35.594 32.656 1 89.88 144 GLU A O 1
ATOM 1181 N N . VAL A 1 145 ? 6.496 33.469 33 1 88.88 145 VAL A N 1
ATOM 1182 C CA . VAL A 1 145 ? 7.289 33.344 31.781 1 88.88 145 VAL A CA 1
ATOM 1183 C C . VAL A 1 145 ? 6.406 33.594 30.562 1 88.88 145 VAL A C 1
ATOM 1185 O O . VAL A 1 145 ? 6.824 34.25 29.609 1 88.88 145 VAL A O 1
ATOM 1188 N N . VAL A 1 146 ? 5.258 33.062 30.562 1 90.25 146 VAL A N 1
ATOM 1189 C CA . VAL A 1 146 ? 4.324 33.219 29.453 1 90.25 146 VAL A CA 1
ATOM 1190 C C . VAL A 1 146 ? 3.959 34.719 29.297 1 90.25 146 VAL A C 1
ATOM 1192 O O . VAL A 1 146 ? 3.934 35.219 28.188 1 90.25 146 VAL A O 1
ATOM 1195 N N . ARG A 1 147 ? 3.768 35.375 30.422 1 90.81 147 ARG A N 1
ATOM 1196 C CA . ARG A 1 147 ? 3.426 36.812 30.406 1 90.81 147 ARG A CA 1
ATOM 1197 C C . ARG A 1 147 ? 4.566 37.625 29.828 1 90.81 147 ARG A C 1
ATOM 1199 O O . ARG A 1 147 ? 4.336 38.531 29.016 1 90.81 147 ARG A O 1
ATOM 1206 N N . SER A 1 148 ? 5.633 37.281 30.219 1 90.44 148 SER A N 1
ATOM 1207 C CA . SER A 1 148 ? 6.793 38.094 29.891 1 90.44 148 SER A CA 1
ATOM 1208 C C . SER A 1 148 ? 7.27 37.812 28.469 1 90.44 148 SER A C 1
ATOM 1210 O O . SER A 1 148 ? 7.633 38.75 27.734 1 90.44 148 SER A O 1
ATOM 1212 N N . GLN A 1 149 ? 7.211 36.562 28.047 1 87.69 149 GLN A N 1
ATOM 1213 C CA . GLN A 1 149 ? 7.855 36.219 26.797 1 87.69 149 GLN A CA 1
ATOM 1214 C C . GLN A 1 149 ? 6.836 36.094 25.656 1 87.69 149 GLN A C 1
ATOM 1216 O O . GLN A 1 149 ? 7.156 36.344 24.5 1 87.69 149 GLN A O 1
ATOM 1221 N N . VAL A 1 150 ? 5.656 35.719 25.906 1 89.38 150 VAL A N 1
ATOM 1222 C CA . VAL A 1 150 ? 4.645 35.531 24.875 1 89.38 150 VAL A CA 1
ATOM 1223 C C . VAL A 1 150 ? 3.703 36.719 24.844 1 89.38 150 VAL A C 1
ATOM 1225 O O . VAL A 1 150 ? 3.166 37.094 23.797 1 89.38 150 VAL A O 1
ATOM 1228 N N . GLY A 1 151 ? 3.516 37.375 25.891 1 86.81 151 GLY A N 1
ATOM 1229 C CA . GLY A 1 151 ? 2.678 38.562 25.953 1 86.81 151 GLY A CA 1
ATOM 1230 C C . GLY A 1 151 ? 1.291 38.281 26.5 1 86.81 151 GLY A C 1
ATOM 1231 O O . GLY A 1 151 ? 0.391 39.125 26.375 1 86.81 151 GLY A O 1
ATOM 1232 N N . GLY A 1 152 ? 1.047 37.156 26.906 1 86.88 152 GLY A N 1
ATOM 1233 C CA . GLY A 1 152 ? -0.227 36.844 27.547 1 86.88 152 GLY A CA 1
ATOM 1234 C C . GLY A 1 152 ? -1.056 35.844 26.766 1 86.88 152 GLY A C 1
ATOM 1235 O O . GLY A 1 152 ? -0.509 35 26.062 1 86.88 152 GLY A O 1
ATOM 1236 N N . PHE A 1 153 ? -2.381 35.781 27.031 1 89.69 153 PHE A N 1
ATOM 1237 C CA . PHE A 1 153 ? -3.309 34.812 26.484 1 89.69 153 PHE A CA 1
ATOM 1238 C C . PHE A 1 153 ? -4.211 35.469 25.438 1 89.69 153 PHE A C 1
ATOM 1240 O O . PHE A 1 153 ? -4.449 36.656 25.469 1 89.69 153 PHE A O 1
ATOM 1247 N N . PRO A 1 154 ? -4.648 34.719 24.406 1 88.81 154 PRO A N 1
ATOM 1248 C CA . PRO A 1 154 ? -4.645 33.25 24.266 1 88.81 154 PRO A CA 1
ATOM 1249 C C . PRO A 1 154 ? -3.314 32.719 23.75 1 88.81 154 PRO A C 1
ATOM 1251 O O . PRO A 1 154 ? -2.609 33.406 23.016 1 88.81 154 PRO A O 1
ATOM 1254 N N . VAL A 1 155 ? -3.047 31.438 24.156 1 89.06 155 VAL A N 1
ATOM 1255 C CA . VAL A 1 155 ? -1.79 30.812 23.766 1 89.06 155 VAL A CA 1
ATOM 1256 C C . VAL A 1 155 ? -2.051 29.375 23.312 1 89.06 155 VAL A C 1
ATOM 1258 O O . VAL A 1 155 ? -3.1 28.812 23.625 1 89.06 155 VAL A O 1
ATOM 1261 N N . VAL A 1 156 ? -1.141 28.891 22.5 1 84.31 156 VAL A N 1
ATOM 1262 C CA . VAL A 1 156 ? -1.14 27.484 22.109 1 84.31 156 VAL A CA 1
ATOM 1263 C C . VAL A 1 156 ? -0.004 26.75 22.812 1 84.31 156 VAL A C 1
ATOM 1265 O O . VAL A 1 156 ? 1.146 27.188 22.781 1 84.31 156 VAL A O 1
ATOM 1268 N N . VAL A 1 157 ? -0.33 25.656 23.453 1 81.44 157 VAL A N 1
ATOM 1269 C CA . VAL A 1 157 ? 0.663 24.875 24.188 1 81.44 157 VAL A CA 1
ATOM 1270 C C . VAL A 1 157 ? 0.895 23.547 23.484 1 81.44 157 VAL A C 1
ATOM 1272 O O . VAL A 1 157 ? -0.059 22.875 23.094 1 81.44 157 VAL A O 1
ATOM 1275 N N . ARG A 1 158 ? 2.162 23.188 23.25 1 77.25 158 ARG A N 1
ATOM 1276 C CA . ARG A 1 158 ? 2.521 21.938 22.609 1 77.25 158 ARG A CA 1
ATOM 1277 C C . ARG A 1 158 ? 3.604 21.203 23.391 1 77.25 158 ARG A C 1
ATOM 1279 O O . ARG A 1 158 ? 4.555 21.828 23.875 1 77.25 158 ARG A O 1
ATOM 1286 N N . SER A 1 159 ? 3.4 19.891 23.641 1 72.88 159 SER A N 1
ATOM 1287 C CA . SER A 1 159 ? 4.457 19.078 24.234 1 72.88 159 SER A CA 1
ATOM 1288 C C . SER A 1 159 ? 5.492 18.672 23.203 1 72.88 159 SER A C 1
ATOM 1290 O O . SER A 1 159 ? 5.148 18.375 22.047 1 72.88 159 SER A O 1
ATOM 1292 N N . ILE A 1 160 ? 6.793 18.734 23.562 1 63.19 160 ILE A N 1
ATOM 1293 C CA . ILE A 1 160 ? 7.855 18.406 22.625 1 63.19 160 ILE A CA 1
ATOM 1294 C C . ILE A 1 160 ? 7.879 16.906 22.359 1 63.19 160 ILE A C 1
ATOM 1296 O O . ILE A 1 160 ? 8.25 16.453 21.281 1 63.19 160 ILE A O 1
ATOM 1300 N N . ARG A 1 161 ? 7.781 16.016 23.453 1 54.47 161 ARG A N 1
ATOM 1301 C CA . ARG A 1 161 ? 7.918 14.57 23.312 1 54.47 161 ARG A CA 1
ATOM 1302 C C . ARG A 1 161 ? 6.723 13.969 22.594 1 54.47 161 ARG A C 1
ATOM 1304 O O . ARG A 1 161 ? 6.875 13.016 21.828 1 54.47 161 ARG A O 1
ATOM 1311 N N . GLN A 1 162 ? 5.605 14.078 23.219 1 50.53 162 GLN A N 1
ATOM 1312 C CA . GLN A 1 162 ? 4.414 13.352 22.797 1 50.53 162 GLN A CA 1
ATOM 1313 C C . GLN A 1 162 ? 3.771 14.008 21.578 1 50.53 162 GLN A C 1
ATOM 1315 O O . GLN A 1 162 ? 3.645 15.234 21.516 1 50.53 162 GLN A O 1
ATOM 1320 N N . HIS A 1 163 ? 4.059 13.695 20.25 1 46.94 163 HIS A N 1
ATOM 1321 C CA . HIS A 1 163 ? 3.178 14.023 19.125 1 46.94 163 HIS A CA 1
ATOM 1322 C C . HIS A 1 163 ? 1.723 13.719 19.469 1 46.94 163 HIS A C 1
ATOM 1324 O O . HIS A 1 163 ? 1.385 12.586 19.797 1 46.94 163 HIS A O 1
ATOM 1330 N N . PRO A 1 164 ? 0.96 15.227 19.359 1 48.38 164 PRO A N 1
ATOM 1331 C CA . PRO A 1 164 ? 0.983 16.578 19.922 1 48.38 164 PRO A CA 1
ATOM 1332 C C . PRO A 1 164 ? -0.154 16.844 20.906 1 48.38 164 PRO A C 1
ATOM 1334 O O . PRO A 1 164 ? -1.326 16.688 20.547 1 48.38 164 PRO A O 1
ATOM 1337 N N . PRO A 1 165 ? -0.117 16.75 22.219 1 52.22 165 PRO A N 1
ATOM 1338 C CA . PRO A 1 165 ? -1.28 17.422 22.812 1 52.22 165 PRO A CA 1
ATOM 1339 C C . PRO A 1 165 ? -1.29 18.922 22.547 1 52.22 165 PRO A C 1
ATOM 1341 O O . PRO A 1 165 ? -0.294 19.609 22.812 1 52.22 165 PRO A O 1
ATOM 1344 N N . GLN A 1 166 ? -1.773 19.547 21.422 1 62.03 166 GLN A N 1
ATOM 1345 C CA . GLN A 1 166 ? -1.906 20.984 21.203 1 62.03 166 GLN A CA 1
ATOM 1346 C C . GLN A 1 166 ? -3.205 21.516 21.797 1 62.03 166 GLN A C 1
ATOM 1348 O O . GLN A 1 166 ? -4.246 20.859 21.719 1 62.03 166 GLN A O 1
ATOM 1353 N N . GLY A 1 167 ? -3.027 22.312 22.984 1 75.25 167 GLY A N 1
ATOM 1354 C CA . GLY A 1 167 ? -4.207 22.969 23.531 1 75.25 167 GLY A CA 1
ATOM 1355 C C . GLY A 1 167 ? -4.18 24.484 23.359 1 75.25 167 GLY A C 1
ATOM 1356 O O . GLY A 1 167 ? -3.109 25.094 23.391 1 75.25 167 GLY A O 1
ATOM 1357 N N . ILE A 1 168 ? -5.285 25.031 22.969 1 83.75 168 ILE A N 1
ATOM 1358 C CA . ILE A 1 168 ? -5.461 26.484 23 1 83.75 168 ILE A CA 1
ATOM 1359 C C . ILE A 1 168 ? -5.977 26.906 24.375 1 83.75 168 ILE A C 1
ATOM 1361 O O . ILE A 1 168 ? -7.027 26.438 24.828 1 83.75 168 ILE A O 1
ATOM 1365 N N . LEU A 1 169 ? -5.176 27.688 25 1 87.5 169 LEU A N 1
ATOM 1366 C CA . LEU A 1 169 ? -5.562 28.234 26.297 1 87.5 169 LEU A CA 1
ATOM 1367 C C . LEU A 1 169 ? -5.867 29.734 26.172 1 87.5 169 LEU A C 1
ATOM 1369 O O . LEU A 1 169 ? -5 30.516 25.781 1 87.5 169 LEU A O 1
ATOM 1373 N N . ARG A 1 170 ? -7.039 30.078 26.578 1 88.56 170 ARG A N 1
ATOM 1374 C CA . ARG A 1 170 ? -7.469 31.453 26.328 1 88.56 170 ARG A CA 1
ATOM 1375 C C . ARG A 1 170 ? -7.23 32.312 27.562 1 88.56 170 ARG A C 1
ATOM 1377 O O . ARG A 1 170 ? -7.152 33.562 27.438 1 88.56 170 ARG A O 1
ATOM 1384 N N . THR A 1 171 ? -7.168 31.641 28.734 1 91.44 171 THR A N 1
ATOM 1385 C CA . THR A 1 171 ? -7 32.406 29.969 1 91.44 171 THR A CA 1
ATOM 1386 C C . THR A 1 171 ? -5.953 31.75 30.859 1 91.44 171 THR A C 1
ATOM 1388 O O . THR A 1 171 ? -5.586 30.594 30.656 1 91.44 171 THR A O 1
ATOM 1391 N N . GLU A 1 172 ? -5.52 32.562 31.844 1 91.12 172 GLU A N 1
ATOM 1392 C CA . GLU A 1 172 ? -4.578 32.031 32.812 1 91.12 172 GLU A CA 1
ATOM 1393 C C . GLU A 1 172 ? -5.203 30.891 33.625 1 91.12 172 GLU A C 1
ATOM 1395 O O . GLU A 1 172 ? -4.508 29.953 34.031 1 91.12 172 GLU A O 1
ATOM 1400 N N . ARG A 1 173 ? -6.445 31.016 33.812 1 89.38 173 ARG A N 1
ATOM 1401 C CA . ARG A 1 173 ? -7.16 29.984 34.531 1 89.38 173 ARG A CA 1
ATOM 1402 C C . ARG A 1 173 ? -7.113 28.656 33.781 1 89.38 173 ARG A C 1
ATOM 1404 O O . ARG A 1 173 ? -6.863 27.609 34.375 1 89.38 173 ARG A O 1
ATOM 1411 N N . GLU A 1 174 ? -7.367 28.812 32.5 1 88.38 174 GLU A N 1
ATOM 1412 C CA . GLU A 1 174 ? -7.301 27.609 31.656 1 88.38 174 GLU A CA 1
ATOM 1413 C C . GLU A 1 174 ? -5.906 26.984 31.688 1 88.38 174 GLU A C 1
ATOM 1415 O O . GLU A 1 174 ? -5.766 25.766 31.641 1 88.38 174 GLU A O 1
ATOM 1420 N N . PHE A 1 175 ? -4.988 27.828 31.75 1 87.69 175 PHE A N 1
ATOM 1421 C CA . PHE A 1 175 ? -3.607 27.359 31.812 1 87.69 175 PHE A CA 1
ATOM 1422 C C . PHE A 1 175 ? -3.363 26.578 33.094 1 87.69 175 PHE A C 1
ATOM 1424 O O . PHE A 1 175 ? -2.758 25.5 33.062 1 87.69 175 PHE A O 1
ATOM 1431 N N . ARG A 1 176 ? -3.834 27.062 34.188 1 85.75 176 ARG A N 1
ATOM 1432 C CA . ARG A 1 176 ? -3.666 26.391 35.469 1 85.75 176 ARG A CA 1
ATOM 1433 C C . ARG A 1 176 ? -4.367 25.031 35.5 1 85.75 176 ARG A C 1
ATOM 1435 O O . ARG A 1 176 ? -3.822 24.047 35.969 1 85.75 176 ARG A O 1
ATOM 1442 N N . GLN A 1 177 ? -5.488 25.031 34.938 1 82.44 177 GLN A N 1
ATOM 1443 C CA . GLN A 1 177 ? -6.254 23.797 34.875 1 82.44 177 GLN A CA 1
ATOM 1444 C C . GLN A 1 177 ? -5.566 22.766 34 1 82.44 177 GLN A C 1
ATOM 1446 O O . GLN A 1 177 ? -5.523 21.578 34.344 1 82.44 177 GLN A O 1
ATOM 1451 N N . TRP A 1 178 ? -5.27 23.266 32.812 1 78.38 178 TRP A N 1
ATOM 1452 C CA . TRP A 1 178 ? -4.555 22.391 31.891 1 78.38 178 TRP A CA 1
ATOM 1453 C C . TRP A 1 178 ? -3.322 21.781 32.562 1 78.38 178 TRP A C 1
ATOM 1455 O O . TRP A 1 178 ? -3.057 20.594 32.406 1 78.38 178 TRP A O 1
ATOM 1465 N N . PHE A 1 179 ? -2.611 22.562 33.25 1 75.81 179 PHE A N 1
ATOM 1466 C CA . PHE A 1 179 ? -1.398 22.125 33.938 1 75.81 179 PHE A CA 1
ATOM 1467 C C . PHE A 1 179 ? -1.722 21.094 35 1 75.81 179 PHE A C 1
ATOM 1469 O O . PHE A 1 179 ? -0.979 20.125 35.188 1 75.81 179 PHE A O 1
ATOM 1476 N N . ARG A 1 180 ? -2.682 21.344 35.688 1 74.12 180 ARG A N 1
ATOM 1477 C CA . ARG A 1 180 ? -3.09 20.406 36.719 1 74.12 180 ARG A CA 1
ATOM 1478 C C . ARG A 1 180 ? -3.438 19.047 36.125 1 74.12 180 ARG A C 1
ATOM 1480 O O . ARG A 1 180 ? -3.117 18 36.688 1 74.12 180 ARG A O 1
ATOM 1487 N N . ARG A 1 181 ? -4.055 19.125 35.031 1 71.69 181 ARG A N 1
ATOM 1488 C CA . ARG A 1 181 ? -4.496 17.906 34.406 1 71.69 181 ARG A CA 1
ATOM 1489 C C . ARG A 1 181 ? -3.322 17.172 33.75 1 71.69 181 ARG A C 1
ATOM 1491 O O . ARG A 1 181 ? -3.312 15.945 33.656 1 71.69 181 ARG A O 1
ATOM 1498 N N . ASN A 1 182 ? -2.504 17.938 33.188 1 66.25 182 ASN A N 1
ATOM 1499 C CA . ASN A 1 182 ? -1.454 17.344 32.375 1 66.25 182 ASN A CA 1
ATOM 1500 C C . ASN A 1 182 ? -0.145 17.203 33.156 1 66.25 182 ASN A C 1
ATOM 1502 O O . ASN A 1 182 ? 0.77 16.5 32.719 1 66.25 182 ASN A O 1
ATOM 1506 N N . SER A 1 183 ? -0.004 18.078 34.219 1 58.88 183 SER A N 1
ATOM 1507 C CA . SER A 1 183 ? 1.225 18.047 35.031 1 58.88 183 SER A CA 1
ATOM 1508 C C . SER A 1 183 ? 1.31 16.766 35.844 1 58.88 183 SER A C 1
ATOM 1510 O O . SER A 1 183 ? 0.603 16.609 36.844 1 58.88 183 SER A O 1
ATOM 1512 N N . THR A 1 184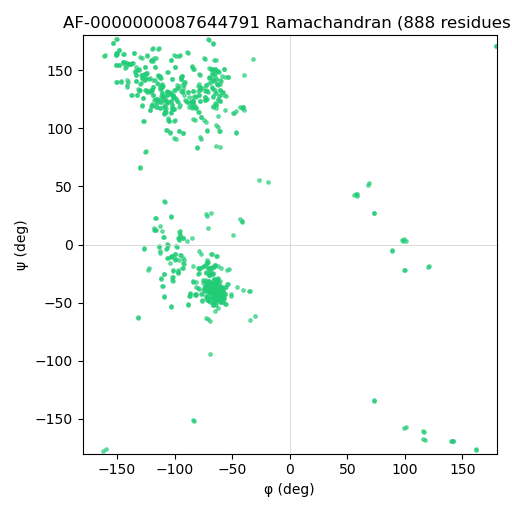 ? 0.803 15.75 35.531 1 52.09 184 THR A N 1
ATOM 1513 C CA . THR A 1 184 ? 1.136 14.672 36.438 1 52.09 184 THR A CA 1
ATOM 1514 C C . THR A 1 184 ? 2.6 14.75 36.875 1 52.09 184 THR A C 1
ATOM 1516 O O . THR A 1 184 ? 3.426 15.328 36.156 1 52.09 184 THR A O 1
ATOM 1519 N N . VAL A 1 185 ? 2.836 14.312 38.219 1 45.16 185 VAL A N 1
ATOM 1520 C CA . VAL A 1 185 ? 3.984 14.258 39.125 1 45.16 185 VAL A CA 1
ATOM 1521 C C . VAL A 1 185 ? 5.266 14.07 38.312 1 45.16 185 VAL A C 1
ATOM 1523 O O . VAL A 1 185 ? 6.32 14.594 38.688 1 45.16 185 VAL A O 1
ATOM 1526 N N . HIS A 1 186 ? 5.305 13.023 37.656 1 44.81 186 HIS A N 1
ATOM 1527 C CA . HIS A 1 186 ? 6.625 12.453 37.406 1 44.81 186 HIS A CA 1
ATOM 1528 C C . HIS A 1 186 ? 7.395 13.266 36.375 1 44.81 186 HIS A C 1
ATOM 1530 O O . HIS A 1 186 ? 8.594 13.07 36.188 1 44.81 186 HIS A O 1
ATOM 1536 N N . HIS A 1 187 ? 6.988 13.453 34.969 1 50.34 187 HIS A N 1
ATOM 1537 C CA . HIS A 1 187 ? 7.988 13.469 33.906 1 50.34 187 HIS A CA 1
ATOM 1538 C C . HIS A 1 187 ? 8.273 14.898 33.438 1 50.34 187 HIS A C 1
ATOM 1540 O O . HIS A 1 187 ? 7.375 15.742 33.406 1 50.34 187 HIS A O 1
ATOM 1546 N N . CYS A 1 188 ? 9.531 15.32 33.625 1 53.34 188 CYS A N 1
ATOM 1547 C CA . CYS A 1 188 ? 10.391 16.328 33 1 53.34 188 CYS A CA 1
ATOM 1548 C C . CYS A 1 188 ? 10 16.594 31.562 1 53.34 188 CYS A C 1
ATOM 1550 O O . CYS A 1 188 ? 10.727 16.219 30.641 1 53.34 188 CYS A O 1
ATOM 1552 N N . GLU A 1 189 ? 8.648 16.984 31.297 1 64.75 189 GLU A N 1
ATOM 1553 C CA . GLU A 1 189 ? 8.328 17.203 29.891 1 64.75 189 GLU A CA 1
ATOM 1554 C C . GLU A 1 189 ? 8.508 18.672 29.516 1 64.75 189 GLU A C 1
ATOM 1556 O O . GLU A 1 189 ? 8.422 19.562 30.375 1 64.75 189 GLU A O 1
ATOM 1561 N N . GLU A 1 190 ? 9.133 18.969 28.5 1 75.31 190 GLU A N 1
ATOM 1562 C CA . GLU A 1 190 ? 9.305 20.297 27.922 1 75.31 190 GLU A CA 1
ATOM 1563 C C . GLU A 1 190 ? 8.117 20.672 27.031 1 75.31 190 GLU A C 1
ATOM 1565 O O . GLU A 1 190 ? 7.617 19.844 26.266 1 75.31 190 GLU A O 1
ATOM 1570 N N . TYR A 1 191 ? 7.539 21.953 27.391 1 79.38 191 TYR A N 1
ATOM 1571 C CA . TYR A 1 191 ? 6.426 22.469 26.594 1 79.38 191 TYR A CA 1
ATOM 1572 C C . TYR A 1 191 ? 6.824 23.734 25.844 1 79.38 191 TYR A C 1
ATOM 1574 O O . TYR A 1 191 ? 7.633 24.516 26.344 1 79.38 191 TYR A O 1
ATOM 1582 N N . VAL A 1 192 ? 6.262 23.797 24.734 1 80.75 192 VAL A N 1
ATOM 1583 C CA . VAL A 1 192 ? 6.406 25.031 23.969 1 80.75 192 VAL A CA 1
ATOM 1584 C C . VAL A 1 192 ? 5.07 25.766 23.922 1 80.75 192 VAL A C 1
ATOM 1586 O O . VAL A 1 192 ? 4.035 25.188 23.609 1 80.75 192 VAL A O 1
ATOM 1589 N N . VAL A 1 193 ? 5.125 27.062 24.359 1 84.44 193 VAL A N 1
ATOM 1590 C CA . VAL A 1 193 ? 3.932 27.906 24.359 1 84.44 193 VAL A CA 1
ATOM 1591 C C . VAL A 1 193 ? 4.066 29.016 23.312 1 84.44 193 VAL A C 1
ATOM 1593 O O . VAL A 1 193 ? 5.07 29.719 23.297 1 84.44 193 VAL A O 1
ATOM 1596 N N . GLN A 1 194 ? 3.059 29.078 22.469 1 84.69 194 GLN A N 1
ATOM 1597 C CA . GLN A 1 194 ? 3.068 30.078 21.406 1 84.69 194 GLN A CA 1
ATOM 1598 C C . GLN A 1 194 ? 1.818 30.953 21.453 1 84.69 194 GLN A C 1
ATOM 1600 O O . GLN A 1 194 ? 0.762 30.5 21.906 1 84.69 194 GLN A O 1
ATOM 1605 N N . GLU A 1 195 ? 2.018 32.188 21.062 1 87.31 195 GLU A N 1
ATOM 1606 C CA . GLU A 1 195 ? 0.851 33.062 20.969 1 87.31 195 GLU A CA 1
ATOM 1607 C C . GLU A 1 195 ? -0.176 32.531 19.984 1 87.31 195 GLU A C 1
ATOM 1609 O O . GLU A 1 195 ? 0.188 31.953 18.953 1 87.31 195 GLU A O 1
ATOM 1614 N N . PHE A 1 196 ? -1.421 32.688 20.375 1 85.19 196 PHE A N 1
ATOM 1615 C CA . PHE A 1 196 ? -2.512 32.281 19.5 1 85.19 196 PHE A CA 1
ATOM 1616 C C . PHE A 1 196 ? -2.9 33.438 18.547 1 85.19 196 PHE A C 1
ATOM 1618 O O . PHE A 1 196 ? -3.162 34.531 19 1 85.19 196 PHE A O 1
ATOM 1625 N N . ILE A 1 197 ? -2.814 33.156 17.234 1 78.12 197 ILE A N 1
ATOM 1626 C CA . ILE A 1 197 ? -3.184 34.188 16.25 1 78.12 197 ILE A CA 1
ATOM 1627 C C . ILE A 1 197 ? -4.566 33.844 15.672 1 78.12 197 ILE A C 1
ATOM 1629 O O . ILE A 1 197 ? -4.848 32.719 15.312 1 78.12 197 ILE A O 1
ATOM 1633 N N . ASP A 1 198 ? -5.359 34.906 15.711 1 74.44 198 ASP A N 1
ATOM 1634 C CA . ASP A 1 198 ? -6.699 34.781 15.148 1 74.44 198 ASP A CA 1
ATOM 1635 C C . ASP A 1 198 ? -6.766 35.344 13.734 1 74.44 198 ASP A C 1
ATOM 1637 O O . ASP A 1 198 ? -5.855 36.062 13.305 1 74.44 198 ASP A O 1
ATOM 1641 N N . ASP A 1 199 ? -7.727 35.031 12.984 1 76.81 199 ASP A N 1
ATOM 1642 C CA . ASP A 1 199 ? -8.117 35.625 11.711 1 76.81 199 ASP A CA 1
ATOM 1643 C C . ASP A 1 199 ? -7.078 35.344 10.625 1 76.81 199 ASP A C 1
ATOM 1645 O O . ASP A 1 199 ? -6.609 36.281 9.945 1 76.81 199 ASP A O 1
ATOM 1649 N N . GLY A 1 200 ? -6.719 34.219 10.438 1 81.31 200 GLY A N 1
ATOM 1650 C CA . GLY A 1 200 ? -5.82 33.812 9.375 1 81.31 200 GLY A CA 1
ATOM 1651 C C . GLY A 1 200 ? -5.918 32.312 9.062 1 81.31 200 GLY A C 1
ATOM 1652 O O . GLY A 1 200 ? -6.84 31.641 9.523 1 81.31 200 GLY A O 1
ATOM 1653 N N . TYR A 1 201 ? -4.961 31.953 8.086 1 82.44 201 TYR A N 1
ATOM 1654 C CA . TYR A 1 201 ? -4.926 30.594 7.586 1 82.44 201 TYR A CA 1
ATOM 1655 C C . TYR A 1 201 ? -3.631 29.891 7.984 1 82.44 201 TYR A C 1
ATOM 1657 O O . TYR A 1 201 ? -2.545 30.453 7.824 1 82.44 201 TYR A O 1
ATOM 1665 N N . GLU A 1 202 ? -3.846 28.797 8.617 1 87.62 202 GLU A N 1
ATOM 1666 C CA . GLU A 1 202 ? -2.646 27.969 8.711 1 87.62 202 GLU A CA 1
ATOM 1667 C C . GLU A 1 202 ? -2.307 27.328 7.367 1 87.62 202 GLU A C 1
ATOM 1669 O O . GLU A 1 202 ? -3.199 26.891 6.645 1 87.62 202 GLU A O 1
ATOM 1674 N N . PHE A 1 203 ? -1.057 27.344 7.039 1 92.94 203 PHE A N 1
ATOM 1675 C CA . PHE A 1 203 ? -0.667 26.719 5.781 1 92.94 203 PHE A CA 1
ATOM 1676 C C . PHE A 1 203 ? 0.621 25.922 5.949 1 92.94 203 PHE A C 1
ATOM 1678 O O . PHE A 1 203 ? 1.352 26.109 6.922 1 92.94 203 PHE A O 1
ATOM 1685 N N . THR A 1 204 ? 0.834 24.984 5.148 1 94.88 204 THR A N 1
ATOM 1686 C CA . THR A 1 204 ? 2.064 24.219 5.02 1 94.88 204 THR A CA 1
ATOM 1687 C C . THR A 1 204 ? 2.539 24.188 3.57 1 94.88 204 THR A C 1
ATOM 1689 O O . THR A 1 204 ? 1.822 23.719 2.686 1 94.88 204 THR A O 1
ATOM 1692 N N . ALA A 1 205 ? 3.713 24.703 3.383 1 95.81 205 ALA A N 1
ATOM 1693 C CA . ALA A 1 205 ? 4.285 24.766 2.041 1 95.81 205 ALA A CA 1
ATOM 1694 C C . ALA A 1 205 ? 5.34 23.672 1.849 1 95.81 205 ALA A C 1
ATOM 1696 O O . ALA A 1 205 ? 6.281 23.562 2.639 1 95.81 205 ALA A O 1
ATOM 1697 N N . LEU A 1 206 ? 5.121 22.859 0.841 1 94.69 206 LEU A N 1
ATOM 1698 C CA . LEU A 1 206 ? 6.113 21.875 0.446 1 94.69 206 LEU A CA 1
ATOM 1699 C C . LEU A 1 206 ? 7.133 22.484 -0.514 1 94.69 206 LEU A C 1
ATOM 1701 O O . LEU A 1 206 ? 6.77 22.969 -1.586 1 94.69 206 LEU A O 1
ATOM 1705 N N . CYS A 1 207 ? 8.438 22.406 -0.124 1 93 207 CYS A N 1
ATOM 1706 C CA . CYS A 1 207 ? 9.492 23.016 -0.931 1 93 207 CYS A CA 1
ATOM 1707 C C . CYS A 1 207 ? 10.664 22.047 -1.104 1 93 207 CYS A C 1
ATOM 1709 O O . CYS A 1 207 ? 10.945 21.25 -0.217 1 93 207 CYS A O 1
ATOM 1711 N N . THR A 1 208 ? 11.273 22.109 -2.217 1 89.06 208 THR A N 1
ATOM 1712 C CA . THR A 1 208 ? 12.555 21.469 -2.453 1 89.06 208 THR A CA 1
ATOM 1713 C C . THR A 1 208 ? 13.625 22.484 -2.836 1 89.06 208 THR A C 1
ATOM 1715 O O . THR A 1 208 ? 13.297 23.594 -3.264 1 89.06 208 THR A O 1
ATOM 1718 N N . ALA A 1 209 ? 14.883 22.109 -2.66 1 80.62 209 ALA A N 1
ATOM 1719 C CA . ALA A 1 209 ? 15.961 23.047 -2.986 1 80.62 209 ALA A CA 1
ATOM 1720 C C . ALA A 1 209 ? 16 23.328 -4.484 1 80.62 209 ALA A C 1
ATOM 1722 O O . ALA A 1 209 ? 16.266 24.469 -4.891 1 80.62 209 ALA A O 1
ATOM 1723 N N . LYS A 1 210 ? 15.672 22.375 -5.195 1 80.06 210 LYS A N 1
ATOM 1724 C CA . LYS A 1 210 ? 15.812 22.484 -6.645 1 80.06 210 LYS A CA 1
ATOM 1725 C C . LYS A 1 210 ? 14.625 23.219 -7.266 1 80.06 210 LYS A C 1
ATOM 1727 O O . LYS A 1 210 ? 14.812 24.109 -8.102 1 80.06 210 LYS A O 1
ATOM 1732 N N . LEU A 1 211 ? 13.438 22.938 -6.852 1 82.88 211 LEU A N 1
ATOM 1733 C CA . LEU A 1 211 ? 12.25 23.422 -7.547 1 82.88 211 LEU A CA 1
ATOM 1734 C C . LEU A 1 211 ? 11.578 24.547 -6.758 1 82.88 211 LEU A C 1
ATOM 1736 O O . LEU A 1 211 ? 10.742 25.266 -7.293 1 82.88 211 LEU A O 1
ATOM 1740 N N . GLY A 1 212 ? 12.023 24.719 -5.508 1 89.62 212 GLY A N 1
ATOM 1741 C CA . GLY A 1 212 ? 11.289 25.656 -4.672 1 89.62 212 GLY A CA 1
ATOM 1742 C C . GLY A 1 212 ? 9.945 25.109 -4.215 1 89.62 212 GLY A C 1
ATOM 1743 O O . GLY A 1 212 ? 9.852 23.969 -3.775 1 89.62 212 GLY A O 1
ATOM 1744 N N . LEU A 1 213 ? 8.945 26 -4.352 1 93.06 213 LEU A N 1
ATOM 1745 C CA . LEU A 1 213 ? 7.617 25.594 -3.916 1 93.06 213 LEU A CA 1
ATOM 1746 C C . LEU A 1 213 ? 7.023 24.562 -4.863 1 93.06 213 LEU A C 1
ATOM 1748 O O . LEU A 1 213 ? 7.059 24.734 -6.082 1 93.06 213 LEU A O 1
ATOM 1752 N N . ILE A 1 214 ? 6.492 23.5 -4.297 1 91 214 ILE A N 1
ATOM 1753 C CA . ILE A 1 214 ? 5.895 22.422 -5.066 1 91 214 ILE A CA 1
ATOM 1754 C C . ILE A 1 214 ? 4.379 22.438 -4.891 1 91 214 ILE A C 1
ATOM 1756 O O . ILE A 1 214 ? 3.633 22.234 -5.852 1 91 214 ILE A O 1
ATOM 1760 N N . ALA A 1 215 ? 3.957 22.594 -3.658 1 92.81 215 ALA A N 1
ATOM 1761 C CA . ALA A 1 215 ? 2.543 22.594 -3.291 1 92.81 215 ALA A CA 1
ATOM 1762 C C . ALA A 1 215 ? 2.326 23.25 -1.933 1 92.81 215 ALA A C 1
ATOM 1764 O O . ALA A 1 215 ? 3.279 23.484 -1.185 1 92.81 215 ALA A O 1
ATOM 1765 N N . CYS A 1 216 ? 1.101 23.594 -1.713 1 94.75 216 CYS A N 1
ATOM 1766 C CA . CYS A 1 216 ? 0.743 24.219 -0.446 1 94.75 216 CYS A CA 1
ATOM 1767 C C . CYS A 1 216 ? -0.614 23.719 0.043 1 94.75 216 CYS A C 1
ATOM 1769 O O . CYS A 1 216 ? -1.52 23.484 -0.759 1 94.75 216 CYS A O 1
ATOM 1771 N N . THR A 1 217 ? -0.703 23.438 1.293 1 95.25 217 THR A N 1
ATOM 1772 C CA . THR A 1 217 ? -1.991 23.141 1.909 1 95.25 217 THR A CA 1
ATOM 1773 C C . THR A 1 217 ? -2.379 24.234 2.904 1 95.25 217 THR A C 1
ATOM 1775 O O . THR A 1 217 ? -1.519 24.797 3.58 1 95.25 217 THR A O 1
ATOM 1778 N N . ALA A 1 218 ? -3.631 24.516 2.953 1 94.38 218 ALA A N 1
ATOM 1779 C CA . ALA A 1 218 ? -4.109 25.547 3.879 1 94.38 218 ALA A CA 1
ATOM 1780 C C . ALA A 1 218 ? -5.547 25.266 4.309 1 94.38 218 ALA A C 1
ATOM 1782 O O . ALA A 1 218 ? -6.301 24.609 3.586 1 94.38 218 ALA A O 1
ATOM 1783 N N . SER A 1 219 ? -5.836 25.781 5.449 1 91.06 219 SER A N 1
ATOM 1784 C CA . SER A 1 219 ? -7.215 25.734 5.918 1 91.06 219 SER A CA 1
ATOM 1785 C C . SER A 1 219 ? -8.125 26.609 5.066 1 91.06 219 SER A C 1
ATOM 1787 O O . SER A 1 219 ? -7.703 27.656 4.566 1 91.06 219 SER A O 1
ATOM 1789 N N . VAL A 1 220 ? -9.336 26.125 4.871 1 82.62 220 VAL A N 1
ATOM 1790 C CA . VAL A 1 220 ? -10.328 26.891 4.121 1 82.62 220 VAL A CA 1
ATOM 1791 C C . VAL A 1 220 ? -10.977 27.938 5.031 1 82.62 220 VAL A C 1
ATOM 1793 O O . VAL A 1 220 ? -11.25 29.062 4.602 1 82.62 220 VAL A O 1
ATOM 1796 N N . GLU A 1 221 ? -11.125 27.469 6.242 1 73 221 GLU A N 1
ATOM 1797 C CA . GLU A 1 221 ? -11.766 28.359 7.207 1 73 221 GLU A CA 1
ATOM 1798 C C . GLU A 1 221 ? -10.82 29.453 7.668 1 73 221 GLU A C 1
ATOM 1800 O O . GLU A 1 221 ? -9.664 29.188 7.996 1 73 221 GLU A O 1
ATOM 1805 N N . THR A 1 222 ? -11.391 30.656 7.688 1 66 222 THR A N 1
ATOM 1806 C CA . THR A 1 222 ? -10.555 31.781 8.094 1 66 222 THR A CA 1
ATOM 1807 C C . THR A 1 222 ? -10.891 32.219 9.516 1 66 222 THR A C 1
ATOM 1809 O O . THR A 1 222 ? -10.078 32.875 10.172 1 66 222 THR A O 1
ATOM 1812 N N . HIS A 1 223 ? -11.969 31.797 9.969 1 76.06 223 HIS A N 1
ATOM 1813 C CA . HIS A 1 223 ? -12.398 32.375 11.242 1 76.06 223 HIS A CA 1
ATOM 1814 C C . HIS A 1 223 ? -11.984 31.484 12.406 1 76.06 223 HIS A C 1
ATOM 1816 O O . HIS A 1 223 ? -12.039 31.906 13.562 1 76.06 223 HIS A O 1
ATOM 1822 N N . ARG A 1 224 ? -11.594 30.328 12.133 1 79.06 224 ARG A N 1
ATOM 1823 C CA . ARG A 1 224 ? -11.125 29.391 13.156 1 79.06 224 ARG A CA 1
ATOM 1824 C C . ARG A 1 224 ? -9.922 28.594 12.664 1 79.06 224 ARG A C 1
ATOM 1826 O O . ARG A 1 224 ? -9.859 28.219 11.5 1 79.06 224 ARG A O 1
ATOM 1833 N N . THR A 1 225 ? -9.055 28.438 13.57 1 83 225 THR A N 1
ATOM 1834 C CA . THR A 1 225 ? -7.918 27.594 13.234 1 83 225 THR A CA 1
ATOM 1835 C C . THR A 1 225 ? -8.328 26.125 13.227 1 83 225 THR A C 1
ATOM 1837 O O . THR A 1 225 ? -9.359 25.75 13.797 1 83 225 THR A O 1
ATOM 1840 N N . ILE A 1 226 ? -7.566 25.344 12.586 1 87.06 226 ILE A N 1
ATOM 1841 C CA . ILE A 1 226 ? -7.816 23.906 12.547 1 87.06 226 ILE A CA 1
ATOM 1842 C C . ILE A 1 226 ? -7.84 23.344 13.961 1 87.06 226 ILE A C 1
ATOM 1844 O O . ILE A 1 226 ? -8.703 22.531 14.305 1 87.06 226 ILE A O 1
ATOM 1848 N N . LEU A 1 227 ? -6.961 23.797 14.75 1 83.62 227 LEU A N 1
ATOM 1849 C CA . LEU A 1 227 ? -6.879 23.328 16.125 1 83.62 227 LEU A CA 1
ATOM 1850 C C . LEU A 1 227 ? -8.164 23.641 16.891 1 83.62 227 LEU A C 1
ATOM 1852 O O . LEU A 1 227 ? -8.641 22.828 17.672 1 83.62 227 LEU A O 1
ATOM 1856 N N . GLU A 1 228 ? -8.633 24.828 16.672 1 85.38 228 GLU A N 1
ATOM 1857 C CA . GLU A 1 228 ? -9.891 25.203 17.312 1 85.38 228 GLU A CA 1
ATOM 1858 C C . GLU A 1 228 ? -11.031 24.281 16.875 1 85.38 228 GLU A C 1
ATOM 1860 O O . GLU A 1 228 ? -11.875 23.906 17.688 1 85.38 228 GLU A O 1
ATOM 1865 N N . CYS A 1 229 ? -11.039 24 15.641 1 89.94 229 CYS A N 1
ATOM 1866 C CA . CYS A 1 229 ? -12.078 23.125 15.125 1 89.94 229 CYS A CA 1
ATOM 1867 C C . CYS A 1 229 ? -11.977 21.734 15.742 1 89.94 229 CYS A C 1
ATOM 1869 O O . CYS A 1 229 ? -12.984 21.156 16.156 1 89.94 229 CYS A O 1
ATOM 1871 N N . ILE A 1 230 ? -10.828 21.25 15.867 1 89.75 230 ILE A N 1
ATOM 1872 C CA . ILE A 1 230 ? -10.594 19.906 16.422 1 89.75 230 ILE A CA 1
ATOM 1873 C C . ILE A 1 230 ? -11.023 19.875 17.875 1 89.75 230 ILE A C 1
ATOM 1875 O O . ILE A 1 230 ? -11.742 18.969 18.312 1 89.75 230 ILE A O 1
ATOM 1879 N N . GLN A 1 231 ? -10.609 20.891 18.625 1 84.69 231 GLN A N 1
ATOM 1880 C CA . GLN A 1 231 ? -10.906 20.938 20.047 1 84.69 231 GLN A CA 1
ATOM 1881 C C . GLN A 1 231 ? -12.414 21.031 20.297 1 84.69 231 GLN A C 1
ATOM 1883 O O . GLN A 1 231 ? -12.922 20.516 21.281 1 84.69 231 GLN A O 1
ATOM 1888 N N . ASN A 1 232 ? -13.062 21.719 19.375 1 89.44 232 ASN A N 1
ATOM 1889 C CA . ASN A 1 232 ? -14.5 21.906 19.531 1 89.44 232 ASN A CA 1
ATOM 1890 C C . ASN A 1 232 ? -15.297 20.875 18.734 1 89.44 232 ASN A C 1
ATOM 1892 O O . ASN A 1 232 ? -16.516 20.984 18.625 1 89.44 232 ASN A O 1
ATOM 1896 N N . GLN A 1 233 ? -14.672 19.969 18.109 1 91.75 233 GLN A N 1
ATOM 1897 C CA . GLN A 1 233 ? -15.273 18.891 17.328 1 91.75 233 GLN A CA 1
ATOM 1898 C C . GLN A 1 233 ? -16.156 19.469 16.219 1 91.75 233 GLN A C 1
ATOM 1900 O O . GLN A 1 233 ? -17.266 19 15.992 1 91.75 233 GLN A O 1
ATOM 1905 N N . LEU A 1 234 ? -15.68 20.5 15.594 1 93.19 234 LEU A N 1
ATOM 1906 C CA . LEU A 1 234 ? -16.375 21.125 14.477 1 93.19 234 LEU A CA 1
ATOM 1907 C C . LEU A 1 234 ? -15.742 20.719 13.148 1 93.19 234 LEU A C 1
ATOM 1909 O O . LEU A 1 234 ? -14.516 20.609 13.047 1 93.19 234 LEU A O 1
ATOM 1913 N N . PRO A 1 235 ? -16.594 20.531 12.188 1 95.31 235 PRO A N 1
ATOM 1914 C CA . PRO A 1 235 ? -16.031 20.219 10.875 1 95.31 235 PRO A CA 1
ATOM 1915 C C . PRO A 1 235 ? -15.172 21.344 10.305 1 95.31 235 PRO A C 1
ATOM 1917 O O . PRO A 1 235 ? -15.422 22.516 10.594 1 95.31 235 PRO A O 1
ATOM 1920 N N . TYR A 1 236 ? -14.195 21.062 9.547 1 95.06 236 TYR A N 1
ATOM 1921 C CA . TYR A 1 236 ? -13.312 22.016 8.891 1 95.06 236 TYR A CA 1
ATOM 1922 C C . TYR A 1 236 ? -12.766 21.453 7.586 1 95.06 236 TYR A C 1
ATOM 1924 O O . TYR A 1 236 ? -12.844 20.25 7.344 1 95.06 236 TYR A O 1
ATOM 1932 N N . ALA A 1 237 ? -12.211 22.297 6.758 1 96.31 237 ALA A N 1
ATOM 1933 C CA . ALA A 1 237 ? -11.711 21.875 5.457 1 96.31 237 ALA A CA 1
ATOM 1934 C C . ALA A 1 237 ? -10.266 22.328 5.246 1 96.31 237 ALA A C 1
ATOM 1936 O O . ALA A 1 237 ? -9.859 23.375 5.77 1 96.31 237 ALA A O 1
ATOM 1937 N N . VAL A 1 238 ? -9.523 21.531 4.629 1 96.12 238 VAL A N 1
ATOM 1938 C CA . VAL A 1 238 ? -8.164 21.828 4.215 1 96.12 238 VAL A CA 1
ATOM 1939 C C . VAL A 1 238 ? -8.055 21.75 2.695 1 96.12 238 VAL A C 1
ATOM 1941 O O . VAL A 1 238 ? -8.547 20.812 2.078 1 96.12 238 VAL A O 1
ATOM 1944 N N . GLN A 1 239 ? -7.422 22.688 2.146 1 95.69 239 GLN A N 1
ATOM 1945 C CA . GLN A 1 239 ? -7.32 22.766 0.693 1 95.69 239 GLN A CA 1
ATOM 1946 C C . GLN A 1 239 ? -5.875 22.562 0.233 1 95.69 239 GLN A C 1
ATOM 1948 O O . GLN A 1 239 ? -4.938 22.938 0.943 1 95.69 239 GLN A O 1
ATOM 1953 N N . LEU A 1 240 ? -5.738 21.906 -0.927 1 95 240 LEU A N 1
ATOM 1954 C CA . LEU A 1 240 ? -4.453 21.75 -1.602 1 95 240 LEU A CA 1
ATOM 1955 C C . LEU A 1 240 ? -4.312 22.766 -2.738 1 95 240 LEU A C 1
ATOM 1957 O O . LEU A 1 240 ? -5.223 22.922 -3.555 1 95 240 LEU A O 1
ATOM 1961 N N . PHE A 1 241 ? -3.162 23.438 -2.791 1 93.38 241 PHE A N 1
ATOM 1962 C CA . PHE A 1 241 ? -2.887 24.422 -3.824 1 93.38 241 PHE A CA 1
ATOM 1963 C C . PHE A 1 241 ? -1.669 24.016 -4.648 1 93.38 241 PHE A C 1
ATOM 1965 O O . PHE A 1 241 ? -0.644 23.609 -4.094 1 93.38 241 PHE A O 1
ATOM 1972 N N . SER A 1 242 ? -1.874 24.125 -5.984 1 91.12 242 SER A N 1
ATOM 1973 C CA . SER A 1 242 ? -0.697 24.078 -6.844 1 91.12 242 SER A CA 1
ATOM 1974 C C . SER A 1 242 ? 0.155 25.328 -6.699 1 91.12 242 SER A C 1
ATOM 1976 O O . SER A 1 242 ? -0.206 26.25 -5.965 1 91.12 242 SER A O 1
ATOM 1978 N N . VAL A 1 243 ? 1.269 25.344 -7.363 1 90.69 243 VAL A N 1
ATOM 1979 C CA . VAL A 1 243 ? 2.146 26.516 -7.305 1 90.69 243 VAL A CA 1
ATOM 1980 C C . VAL A 1 243 ? 1.411 27.734 -7.828 1 90.69 243 VAL A C 1
ATOM 1982 O O . VAL A 1 243 ? 1.419 28.797 -7.188 1 90.69 243 VAL A O 1
ATOM 1985 N N . GLU A 1 244 ? 0.744 27.547 -8.938 1 90.94 244 GLU A N 1
ATOM 1986 C CA . GLU A 1 244 ? 0.018 28.656 -9.555 1 90.94 244 GLU A CA 1
ATOM 1987 C C . GLU A 1 244 ? -1.148 29.109 -8.68 1 90.94 244 GLU A C 1
ATOM 1989 O O . GLU A 1 244 ? -1.385 30.312 -8.523 1 90.94 244 GLU A O 1
ATOM 1994 N N . GLN A 1 245 ? -1.79 28.172 -8.125 1 91.94 245 GLN A N 1
ATOM 1995 C CA . GLN A 1 245 ? -2.916 28.484 -7.25 1 91.94 245 GLN A CA 1
ATOM 1996 C C . GLN A 1 245 ? -2.449 29.203 -5.988 1 91.94 245 GLN A C 1
ATOM 1998 O O . GLN A 1 245 ? -3.154 30.078 -5.461 1 91.94 245 GLN A O 1
ATOM 2003 N N . THR A 1 246 ? -1.337 28.797 -5.492 1 93.5 246 THR A N 1
ATOM 2004 C CA . THR A 1 246 ? -0.771 29.453 -4.324 1 93.5 246 THR A CA 1
ATOM 2005 C C . THR A 1 246 ? -0.471 30.922 -4.625 1 93.5 246 THR A C 1
ATOM 2007 O O . THR A 1 246 ? -0.766 31.812 -3.812 1 93.5 246 THR A O 1
ATOM 2010 N N . ARG A 1 247 ? 0.071 31.203 -5.75 1 93.25 247 ARG A N 1
ATOM 2011 C CA . ARG A 1 247 ? 0.389 32.562 -6.164 1 93.25 247 ARG A CA 1
ATOM 2012 C C . ARG A 1 247 ? -0.873 33.406 -6.27 1 93.25 247 ARG A C 1
ATOM 2014 O O . ARG A 1 247 ? -0.876 34.594 -5.883 1 93.25 247 ARG A O 1
ATOM 2021 N N . ASP A 1 248 ? -1.86 32.781 -6.723 1 92.88 248 ASP A N 1
ATOM 2022 C CA . ASP A 1 248 ? -3.1 33.5 -6.992 1 92.88 248 ASP A CA 1
ATOM 2023 C C . ASP A 1 248 ? -3.916 33.688 -5.715 1 92.88 248 ASP A C 1
ATOM 2025 O O . ASP A 1 248 ? -4.48 34.75 -5.477 1 92.88 248 ASP A O 1
ATOM 2029 N N . LEU A 1 249 ? -4.004 32.656 -4.902 1 92.25 249 LEU A N 1
ATOM 2030 C CA . LEU A 1 249 ? -4.961 32.625 -3.803 1 92.25 249 LEU A CA 1
ATOM 2031 C C . LEU A 1 249 ? -4.266 32.938 -2.477 1 92.25 249 LEU A C 1
ATOM 2033 O O . LEU A 1 249 ? -4.914 33.312 -1.504 1 92.25 249 LEU A O 1
ATOM 2037 N N . LEU A 1 250 ? -2.977 32.719 -2.418 1 93.88 250 LEU A N 1
ATOM 2038 C CA . LEU A 1 250 ? -2.162 33 -1.248 1 93.88 250 LEU A CA 1
ATOM 2039 C C . LEU A 1 250 ? -0.925 33.812 -1.643 1 93.88 250 LEU A C 1
ATOM 2041 O O . LEU A 1 250 ? 0.204 33.375 -1.413 1 93.88 250 LEU A O 1
ATOM 2045 N N . PRO A 1 251 ? -1.243 34.969 -2.061 1 94.94 251 PRO A N 1
ATOM 2046 C CA . PRO A 1 251 ? -0.098 35.75 -2.518 1 94.94 251 PRO A CA 1
ATOM 2047 C C . PRO A 1 251 ? 0.922 36.031 -1.411 1 94.94 251 PRO A C 1
ATOM 2049 O O . PRO A 1 251 ? 0.544 36.312 -0.272 1 94.94 251 PRO A O 1
ATOM 2052 N N . GLY A 1 252 ? 2.223 35.875 -1.798 1 94.88 252 GLY A N 1
ATOM 2053 C CA . GLY A 1 252 ? 3.297 36.156 -0.857 1 94.88 252 GLY A CA 1
ATOM 2054 C C . GLY A 1 252 ? 3.871 34.906 -0.232 1 94.88 252 GLY A C 1
ATOM 2055 O O . GLY A 1 252 ? 4.996 34.906 0.27 1 94.88 252 GLY A O 1
ATOM 2056 N N . VAL A 1 253 ? 3.109 33.812 -0.232 1 95.25 253 VAL A N 1
ATOM 2057 C CA . VAL A 1 253 ? 3.525 32.594 0.444 1 95.25 253 VAL A CA 1
ATOM 2058 C C . VAL A 1 253 ? 4.77 32 -0.234 1 95.25 253 VAL A C 1
ATOM 2060 O O . VAL A 1 253 ? 5.699 31.562 0.438 1 95.25 253 VAL A O 1
ATOM 2063 N N . GLU A 1 254 ? 4.777 32 -1.557 1 95.38 254 GLU A N 1
ATOM 2064 C CA . GLU A 1 254 ? 5.938 31.469 -2.275 1 95.38 254 GLU A CA 1
ATOM 2065 C C . GLU A 1 254 ? 7.199 32.25 -1.922 1 95.38 254 GLU A C 1
ATOM 2067 O O . GLU A 1 254 ? 8.242 31.656 -1.638 1 95.38 254 GLU A O 1
ATOM 2072 N N . SER A 1 255 ? 7.125 33.562 -1.984 1 93.69 255 SER A N 1
ATOM 2073 C CA . SER A 1 255 ? 8.258 34.406 -1.622 1 93.69 255 SER A CA 1
ATOM 2074 C C . SER A 1 255 ? 8.656 34.219 -0.165 1 93.69 255 SER A C 1
ATOM 2076 O O . SER A 1 255 ? 9.844 34.188 0.161 1 93.69 255 SER A O 1
ATOM 2078 N N . PHE A 1 256 ? 7.699 34.156 0.646 1 93 256 PHE A N 1
ATOM 2079 C CA . PHE A 1 256 ? 7.941 33.906 2.062 1 93 256 PHE A CA 1
ATOM 2080 C C . PHE A 1 256 ? 8.711 32.625 2.26 1 93 256 PHE A C 1
ATOM 2082 O O . PHE A 1 256 ? 9.695 32.562 3.008 1 93 256 PHE A O 1
ATOM 2089 N N . ALA A 1 257 ? 8.242 31.516 1.651 1 92.88 257 ALA A N 1
ATOM 2090 C CA . ALA A 1 257 ? 8.898 30.219 1.754 1 92.88 257 ALA A CA 1
ATOM 2091 C C . ALA A 1 257 ? 10.359 30.312 1.297 1 92.88 257 ALA A C 1
ATOM 2093 O O . ALA A 1 257 ? 11.25 29.75 1.933 1 92.88 257 ALA A O 1
ATOM 2094 N N . THR A 1 258 ? 10.586 31 0.245 1 91.44 258 THR A N 1
ATOM 2095 C CA . THR A 1 258 ? 11.945 31.188 -0.268 1 91.44 258 THR A CA 1
ATOM 2096 C C . THR A 1 258 ? 12.812 31.922 0.75 1 91.44 258 THR A C 1
ATOM 2098 O O . THR A 1 258 ? 13.969 31.547 0.957 1 91.44 258 THR A O 1
ATOM 2101 N N . GLN A 1 259 ? 12.266 32.906 1.335 1 90.31 259 GLN A N 1
ATOM 2102 C CA . GLN A 1 259 ? 12.992 33.688 2.332 1 90.31 259 GLN A CA 1
ATOM 2103 C C . GLN A 1 259 ? 13.328 32.844 3.557 1 90.31 259 GLN A C 1
ATOM 2105 O O . GLN A 1 259 ? 14.414 32.938 4.121 1 90.31 259 GLN A O 1
ATOM 2110 N N . VAL A 1 260 ? 12.352 32.062 3.955 1 89.06 260 VAL A N 1
ATOM 2111 C CA . VAL A 1 260 ? 12.555 31.219 5.117 1 89.06 260 VAL A CA 1
ATOM 2112 C C . VAL A 1 260 ? 13.711 30.25 4.848 1 89.06 260 VAL A C 1
ATOM 2114 O O . VAL A 1 260 ? 14.562 30.047 5.707 1 89.06 260 VAL A O 1
ATOM 2117 N N . VAL A 1 261 ? 13.727 29.672 3.693 1 87.19 261 VAL A N 1
ATOM 2118 C CA . VAL A 1 261 ? 14.758 28.703 3.328 1 87.19 261 VAL A CA 1
ATOM 2119 C C . VAL A 1 261 ? 16.125 29.391 3.326 1 87.19 261 VAL A C 1
ATOM 2121 O O . VAL A 1 261 ? 17.094 28.859 3.869 1 87.19 261 VAL A O 1
ATOM 2124 N N . LYS A 1 262 ? 16.203 30.547 2.801 1 85.06 262 LYS A N 1
ATOM 2125 C CA . LYS A 1 262 ? 17.453 31.281 2.734 1 85.06 262 LYS A CA 1
ATOM 2126 C C . LYS A 1 262 ? 17.938 31.688 4.125 1 85.06 262 LYS A C 1
ATOM 2128 O O . LYS A 1 262 ? 19.125 31.672 4.402 1 85.06 262 LYS A O 1
ATOM 2133 N N . ALA A 1 263 ? 17 32.031 4.883 1 82.94 263 ALA A N 1
ATOM 2134 C CA . ALA A 1 263 ? 17.328 32.5 6.234 1 82.94 263 ALA A CA 1
ATOM 2135 C C . ALA A 1 263 ? 17.797 31.328 7.102 1 82.94 263 ALA A C 1
ATOM 2137 O O . ALA A 1 263 ? 18.562 31.516 8.047 1 82.94 263 ALA A O 1
ATOM 2138 N N . THR A 1 264 ? 17.297 30.234 6.875 1 80.5 264 THR A N 1
ATOM 2139 C CA . THR A 1 264 ? 17.594 29.078 7.719 1 80.5 264 THR A CA 1
ATOM 2140 C C . THR A 1 264 ? 18.844 28.359 7.242 1 80.5 264 THR A C 1
ATOM 2142 O O . THR A 1 264 ? 19.672 27.938 8.055 1 80.5 264 THR A O 1
ATOM 2145 N N . PHE A 1 265 ? 18.875 28.203 5.902 1 77.5 265 PHE A N 1
ATOM 2146 C CA . PHE A 1 265 ? 19.984 27.422 5.355 1 77.5 265 PHE A CA 1
ATOM 2147 C C . PHE A 1 265 ? 20.969 28.328 4.621 1 77.5 265 PHE A C 1
ATOM 2149 O O . PHE A 1 265 ? 20.578 29.109 3.752 1 77.5 265 PHE A O 1
ATOM 2156 N N . SER A 1 266 ? 22.156 28.391 5.148 1 66.81 266 SER A N 1
ATOM 2157 C CA . SER A 1 266 ? 23.203 29.188 4.504 1 66.81 266 SER A CA 1
ATOM 2158 C C . SER A 1 266 ? 23.609 28.578 3.168 1 66.81 266 SER A C 1
ATOM 2160 O O . SER A 1 266 ? 24.031 29.297 2.254 1 66.81 266 SER A O 1
ATOM 2162 N N . LYS A 1 267 ? 23.547 27.281 3.137 1 66.62 267 LYS A N 1
ATOM 2163 C CA . LYS A 1 267 ? 23.922 26.562 1.931 1 66.62 267 LYS A CA 1
ATOM 2164 C C . LYS A 1 267 ? 22.734 25.781 1.359 1 66.62 267 LYS A C 1
ATOM 2166 O O . LYS A 1 267 ? 21.734 25.594 2.041 1 66.62 267 LYS A O 1
ATOM 2171 N N . SER A 1 268 ? 22.938 25.484 0.112 1 71.44 268 SER A N 1
ATOM 2172 C CA . SER A 1 268 ? 21.906 24.703 -0.563 1 71.44 268 SER A CA 1
ATOM 2173 C C . SER A 1 268 ? 21.688 23.359 0.14 1 71.44 268 SER A C 1
ATOM 2175 O O . SER A 1 268 ? 22.609 22.781 0.71 1 71.44 268 SER A O 1
ATOM 2177 N N . TYR A 1 269 ? 20.406 23.094 0.371 1 79.06 269 TYR A N 1
ATOM 2178 C CA . TYR A 1 269 ? 20.078 21.812 0.995 1 79.06 269 TYR A CA 1
ATOM 2179 C C . TYR A 1 269 ? 19.547 20.828 -0.035 1 79.06 269 TYR A C 1
ATOM 2181 O O . TYR A 1 269 ? 19.25 21.203 -1.168 1 79.06 269 TYR A O 1
ATOM 2189 N N . SER A 1 270 ? 19.656 19.562 0.348 1 81.44 270 SER A N 1
ATOM 2190 C CA . SER A 1 270 ? 19.047 18.516 -0.471 1 81.44 270 SER A CA 1
ATOM 2191 C C . SER A 1 270 ? 17.859 17.875 0.23 1 81.44 270 SER A C 1
ATOM 2193 O O . SER A 1 270 ? 17.859 17.719 1.452 1 81.44 270 SER A O 1
ATOM 2195 N N . GLY A 1 271 ? 16.844 17.672 -0.62 1 85.81 271 GLY A N 1
ATOM 2196 C CA . GLY A 1 271 ? 15.656 17.047 -0.072 1 85.81 271 GLY A CA 1
ATOM 2197 C C . GLY A 1 271 ? 14.43 17.938 -0.107 1 85.81 271 GLY A C 1
ATOM 2198 O O . GLY A 1 271 ? 14.398 18.922 -0.839 1 85.81 271 GLY A O 1
ATOM 2199 N N . ALA A 1 272 ? 13.414 17.516 0.604 1 89.94 272 ALA A N 1
ATOM 2200 C CA . ALA A 1 272 ? 12.156 18.25 0.687 1 89.94 272 ALA A CA 1
ATOM 2201 C C . ALA A 1 272 ? 11.867 18.672 2.121 1 89.94 272 ALA A C 1
ATOM 2203 O O . ALA A 1 272 ? 12.164 17.953 3.07 1 89.94 272 ALA A O 1
ATOM 2204 N N . ILE A 1 273 ? 11.32 19.891 2.232 1 91.19 273 ILE A N 1
ATOM 2205 C CA . ILE A 1 273 ? 10.969 20.406 3.553 1 91.19 273 ILE A CA 1
ATOM 2206 C C . ILE A 1 273 ? 9.539 20.938 3.533 1 91.19 273 ILE A C 1
ATOM 2208 O O . ILE A 1 273 ? 9.055 21.391 2.494 1 91.19 273 ILE A O 1
ATOM 2212 N N . PHE A 1 274 ? 8.945 20.844 4.656 1 93.12 274 PHE A N 1
ATOM 2213 C CA . PHE A 1 274 ? 7.621 21.422 4.871 1 93.12 274 PHE A CA 1
ATOM 2214 C C . PHE A 1 274 ? 7.699 22.641 5.781 1 93.12 274 PHE A C 1
ATOM 2216 O O . PHE A 1 274 ? 8.172 22.547 6.918 1 93.12 274 PHE A O 1
ATOM 2223 N N . ILE A 1 275 ? 7.281 23.75 5.25 1 92 275 ILE A N 1
ATOM 2224 C CA . ILE A 1 275 ? 7.301 25 6.008 1 92 275 ILE A CA 1
ATOM 2225 C C . ILE A 1 275 ? 5.891 25.312 6.504 1 92 275 ILE A C 1
ATOM 2227 O O . ILE A 1 275 ? 4.973 25.516 5.703 1 92 275 ILE A O 1
ATOM 2231 N N . LYS A 1 276 ? 5.812 25.391 7.785 1 89.25 276 LYS A N 1
ATOM 2232 C CA . LYS A 1 276 ? 4.527 25.719 8.398 1 89.25 276 LYS A CA 1
ATOM 2233 C C . LYS A 1 276 ? 4.453 27.219 8.727 1 89.25 276 LYS A C 1
ATOM 2235 O O . LYS A 1 276 ? 5.422 27.797 9.219 1 89.25 276 LYS A O 1
ATOM 2240 N N . GLY A 1 277 ? 3.271 27.766 8.359 1 88.94 277 GLY A N 1
ATOM 2241 C CA . GLY A 1 277 ? 3.094 29.172 8.656 1 88.94 277 GLY A CA 1
ATOM 2242 C C . GLY A 1 277 ? 1.64 29.562 8.828 1 88.94 277 GLY A C 1
ATOM 2243 O O . GLY A 1 277 ? 0.747 28.719 8.758 1 88.94 277 GLY A O 1
ATOM 2244 N N . PHE A 1 278 ? 1.536 30.812 9.234 1 88.62 278 PHE A N 1
ATOM 2245 C CA . PHE A 1 278 ? 0.235 31.453 9.406 1 88.62 278 PHE A CA 1
ATOM 2246 C C . PHE A 1 278 ? 0.084 32.625 8.469 1 88.62 278 PHE A C 1
ATOM 2248 O O . PHE A 1 278 ? 0.925 33.531 8.461 1 88.62 278 PHE A O 1
ATOM 2255 N N . TYR A 1 279 ? -0.987 32.562 7.707 1 91.5 279 TYR A N 1
ATOM 2256 C CA . TYR A 1 279 ? -1.222 33.562 6.672 1 91.5 279 TYR A CA 1
ATOM 2257 C C . TYR A 1 279 ? -2.385 34.469 7.047 1 91.5 279 TYR A C 1
ATOM 2259 O O . TYR A 1 279 ? -3.523 34 7.176 1 91.5 279 TYR A O 1
ATOM 2267 N N . LYS A 1 280 ? -2.195 35.719 7.207 1 86.5 280 LYS A N 1
ATOM 2268 C CA . LYS A 1 280 ? -3.244 36.719 7.43 1 86.5 280 LYS A CA 1
ATOM 2269 C C . LYS A 1 280 ? -3.518 37.5 6.16 1 86.5 280 LYS A C 1
ATOM 2271 O O . LYS A 1 280 ? -4.672 37.656 5.758 1 86.5 280 LYS A O 1
ATOM 2276 N N . ASP A 1 281 ? -2.467 38.062 5.609 1 86.88 281 ASP A N 1
ATOM 2277 C CA . ASP A 1 281 ? -2.482 38.781 4.34 1 86.88 281 ASP A CA 1
ATOM 2278 C C . ASP A 1 281 ? -1.136 38.688 3.631 1 86.88 281 ASP A C 1
ATOM 2280 O O . ASP A 1 281 ? -0.217 38.031 4.129 1 86.88 281 ASP A O 1
ATOM 2284 N N . HIS A 1 282 ? -1.004 39.219 2.471 1 88.19 282 HIS A N 1
ATOM 2285 C CA . HIS A 1 282 ? 0.182 39.094 1.636 1 88.19 282 HIS A CA 1
ATOM 2286 C C . HIS A 1 282 ? 1.414 39.656 2.322 1 88.19 282 HIS A C 1
ATOM 2288 O O . HIS A 1 282 ? 2.543 39.281 2.006 1 88.19 282 HIS A O 1
ATOM 2294 N N . ASN A 1 283 ? 1.212 40.5 3.312 1 85.19 283 ASN A N 1
ATOM 2295 C CA . ASN A 1 283 ? 2.344 41.125 3.994 1 85.19 283 ASN A CA 1
ATOM 2296 C C . ASN A 1 283 ? 2.447 40.656 5.445 1 85.19 283 ASN A C 1
ATOM 2298 O O . ASN A 1 283 ? 3.352 41.062 6.172 1 85.19 283 ASN A O 1
ATOM 2302 N N . ASP A 1 284 ? 1.519 39.844 5.793 1 89.12 284 ASP A N 1
ATOM 2303 C CA . ASP A 1 284 ? 1.474 39.406 7.18 1 89.12 284 ASP A CA 1
ATOM 2304 C C . ASP A 1 284 ? 1.466 37.875 7.258 1 89.12 284 ASP A C 1
ATOM 2306 O O . ASP A 1 284 ? 0.413 37.281 7.449 1 89.12 284 ASP A O 1
ATOM 2310 N N . ILE A 1 285 ? 2.627 37.344 7.109 1 91.75 285 ILE A N 1
ATOM 2311 C CA . ILE A 1 285 ? 2.826 35.906 7.148 1 91.75 285 ILE A CA 1
ATOM 2312 C C . ILE A 1 285 ? 3.801 35.531 8.266 1 91.75 285 ILE A C 1
ATOM 2314 O O . ILE A 1 285 ? 4.852 36.156 8.406 1 91.75 285 ILE A O 1
ATOM 2318 N N . PHE A 1 286 ? 3.469 34.594 9.047 1 88.62 286 PHE A N 1
ATOM 2319 C CA . PHE A 1 286 ? 4.27 34.219 10.203 1 88.62 286 PHE A CA 1
ATOM 2320 C C . PHE A 1 286 ? 4.82 32.812 10.039 1 88.62 286 PHE A C 1
ATOM 2322 O O . PHE A 1 286 ? 4.113 31.906 9.57 1 88.62 286 PHE A O 1
ATOM 2329 N N . PHE A 1 287 ? 6.02 32.656 10.414 1 88.81 287 PHE A N 1
ATOM 2330 C CA . PHE A 1 287 ? 6.668 31.359 10.383 1 88.81 287 PHE A CA 1
ATOM 2331 C C . PHE A 1 287 ? 6.348 30.562 11.641 1 88.81 287 PHE A C 1
ATOM 2333 O O . PHE A 1 287 ? 6.465 31.078 12.758 1 88.81 287 PHE A O 1
ATOM 2340 N N . LEU A 1 288 ? 5.957 29.312 11.484 1 82.12 288 LEU A N 1
ATOM 2341 C CA . LEU A 1 288 ? 5.613 28.469 12.633 1 82.12 288 LEU A CA 1
ATOM 2342 C C . LEU A 1 288 ? 6.652 27.375 12.828 1 82.12 288 LEU A C 1
ATOM 2344 O O . LEU A 1 288 ? 6.871 26.922 13.961 1 82.12 288 LEU A O 1
ATOM 2348 N N . GLY A 1 289 ? 7.191 26.844 11.758 1 83.44 289 GLY A N 1
ATOM 2349 C CA . GLY A 1 289 ? 8.172 25.781 11.914 1 83.44 289 GLY A CA 1
ATOM 2350 C C . GLY A 1 289 ? 8.375 24.969 10.641 1 83.44 289 GLY A C 1
ATOM 2351 O O . GLY A 1 289 ? 7.859 25.328 9.586 1 83.44 289 GLY A O 1
ATOM 2352 N N . PHE A 1 290 ? 9.242 23.938 10.883 1 87 290 PHE A N 1
ATOM 2353 C CA . PHE A 1 290 ? 9.555 23.031 9.789 1 87 290 PHE A CA 1
ATOM 2354 C C . PHE A 1 290 ? 9.094 21.609 10.117 1 87 290 PHE A C 1
ATOM 2356 O O . PHE A 1 290 ? 8.914 21.266 11.289 1 87 290 PHE A O 1
ATOM 2363 N N . SER A 1 291 ? 8.836 20.938 9.086 1 87.94 291 SER A N 1
ATOM 2364 C CA . SER A 1 291 ? 8.719 19.484 9.18 1 87.94 291 SER A CA 1
ATOM 2365 C C . SER A 1 291 ? 9.375 18.797 7.984 1 87.94 291 SER A C 1
ATOM 2367 O O . SER A 1 291 ? 9.602 19.422 6.949 1 87.94 291 SER A O 1
ATOM 2369 N N . LEU A 1 292 ? 9.773 17.578 8.18 1 90.62 292 LEU A N 1
ATOM 2370 C CA . LEU A 1 292 ? 10.445 16.828 7.109 1 90.62 292 LEU A CA 1
ATOM 2371 C C . LEU A 1 292 ? 9.516 15.781 6.52 1 90.62 292 LEU A C 1
ATOM 2373 O O . LEU A 1 292 ? 9.93 14.977 5.68 1 90.62 292 LEU A O 1
ATOM 2377 N N . GLU A 1 293 ? 8.367 15.672 6.977 1 90.75 293 GLU A N 1
ATOM 2378 C CA . GLU A 1 293 ? 7.297 14.82 6.465 1 90.75 293 GLU A CA 1
ATOM 2379 C C . GLU A 1 293 ? 5.934 15.484 6.625 1 90.75 293 GLU A C 1
ATOM 2381 O O . GLU A 1 293 ? 5.789 16.438 7.398 1 90.75 293 GLU A O 1
ATOM 2386 N N . PRO A 1 294 ? 4.988 15.031 5.773 1 91.25 294 PRO A N 1
ATOM 2387 C CA . PRO A 1 294 ? 3.65 15.57 6.027 1 91.25 294 PRO A CA 1
ATOM 2388 C C . PRO A 1 294 ? 3.193 15.359 7.469 1 91.25 294 PRO A C 1
ATOM 2390 O O . PRO A 1 294 ? 3.449 14.305 8.055 1 91.25 294 PRO A O 1
ATOM 2393 N N . GLU A 1 295 ? 2.504 16.297 7.969 1 85.25 295 GLU A N 1
ATOM 2394 C CA . GLU A 1 295 ? 2.174 16.328 9.391 1 85.25 295 GLU A CA 1
ATOM 2395 C C . GLU A 1 295 ? 1.129 15.273 9.742 1 85.25 295 GLU A C 1
ATOM 2397 O O . GLU A 1 295 ? 0.975 14.906 10.906 1 85.25 295 GLU A O 1
ATOM 2402 N N . SER A 1 296 ? 0.4 14.906 8.773 1 90.88 296 SER A N 1
ATOM 2403 C CA . SER A 1 296 ? -0.688 13.977 9.039 1 90.88 296 SER A CA 1
ATOM 2404 C C . SER A 1 296 ? -0.989 13.117 7.812 1 90.88 296 SER A C 1
ATOM 2406 O O . SER A 1 296 ? -0.531 13.414 6.707 1 90.88 296 SER A O 1
ATOM 2408 N N . GLU A 1 297 ? -1.688 12.047 8.102 1 91.06 297 GLU A N 1
ATOM 2409 C CA . GLU A 1 297 ? -2.143 11.195 7.008 1 91.06 297 GLU A CA 1
ATOM 2410 C C . GLU A 1 297 ? -3.145 11.922 6.117 1 91.06 297 GLU A C 1
ATOM 2412 O O . GLU A 1 297 ? -3.182 11.703 4.906 1 91.06 297 GLU A O 1
ATOM 2417 N N . THR A 1 298 ? -3.896 12.766 6.719 1 94.06 298 THR A N 1
ATOM 2418 C CA . THR A 1 298 ? -4.867 13.555 5.973 1 94.06 298 THR A CA 1
ATOM 2419 C C . THR A 1 298 ? -4.168 14.43 4.934 1 94.06 298 THR A C 1
ATOM 2421 O O . THR A 1 298 ? -4.559 14.445 3.764 1 94.06 298 THR A O 1
ATOM 2424 N N . VAL A 1 299 ? -3.146 15.078 5.367 1 92.69 299 VAL A N 1
ATOM 2425 C CA . VAL A 1 299 ? -2.396 15.938 4.461 1 92.69 299 VAL A CA 1
ATOM 2426 C C . VAL A 1 299 ? -1.685 15.094 3.408 1 92.69 299 VAL A C 1
ATOM 2428 O O . VAL A 1 299 ? -1.615 15.469 2.236 1 92.69 299 VAL A O 1
ATOM 2431 N N . ARG A 1 300 ? -1.198 13.953 3.834 1 91.25 300 ARG A N 1
ATOM 2432 C CA . ARG A 1 300 ? -0.541 13.047 2.9 1 91.25 300 ARG A CA 1
ATOM 2433 C C . ARG A 1 300 ? -1.497 12.609 1.794 1 91.25 300 ARG A C 1
ATOM 2435 O O . ARG A 1 300 ? -1.126 12.586 0.619 1 91.25 300 ARG A O 1
ATOM 2442 N N . THR A 1 301 ? -2.648 12.227 2.188 1 90.25 301 THR A N 1
ATOM 2443 C CA . THR A 1 301 ? -3.658 11.789 1.231 1 90.25 301 THR A CA 1
ATOM 2444 C C . THR A 1 301 ? -4.055 12.93 0.301 1 90.25 301 THR A C 1
ATOM 2446 O O . THR A 1 301 ? -4.281 12.719 -0.892 1 90.25 301 THR A O 1
ATOM 2449 N N . LEU A 1 302 ? -4.188 14.07 0.868 1 92.06 302 LEU A N 1
ATOM 2450 C CA . LEU A 1 302 ? -4.539 15.242 0.074 1 92.06 302 LEU A CA 1
ATOM 2451 C C . LEU A 1 302 ? -3.453 15.547 -0.951 1 92.06 302 LEU A C 1
ATOM 2453 O O . LEU A 1 302 ? -3.752 15.836 -2.113 1 92.06 302 LEU A O 1
ATOM 2457 N N . LEU A 1 303 ? -2.215 15.445 -0.527 1 90.31 303 LEU A N 1
ATOM 2458 C CA . LEU A 1 303 ? -1.09 15.68 -1.426 1 90.31 303 LEU A CA 1
ATOM 2459 C C . LEU A 1 303 ? -1.07 14.648 -2.551 1 90.31 303 LEU A C 1
ATOM 2461 O O . LEU A 1 303 ? -0.664 14.961 -3.674 1 90.31 303 LEU A O 1
ATOM 2465 N N . ALA A 1 304 ? -1.534 13.508 -2.23 1 85 304 ALA A N 1
ATOM 2466 C CA . ALA A 1 304 ? -1.525 12.422 -3.207 1 85 304 ALA A CA 1
ATOM 2467 C C . ALA A 1 304 ? -2.602 12.625 -4.27 1 85 304 ALA A C 1
ATOM 2469 O O . ALA A 1 304 ? -2.564 12 -5.328 1 85 304 ALA A O 1
ATOM 2470 N N . MET A 1 305 ? -3.555 13.43 -4.016 1 82.12 305 MET A N 1
ATOM 2471 C CA . MET A 1 305 ? -4.625 13.695 -4.973 1 82.12 305 MET A CA 1
ATOM 2472 C C . MET A 1 305 ? -4.109 14.523 -6.145 1 82.12 305 MET A C 1
ATOM 2474 O O . MET A 1 305 ? -4.75 14.578 -7.199 1 82.12 305 MET A O 1
ATOM 2478 N N . SER A 1 306 ? -3.02 15.133 -5.812 1 72.81 306 SER A N 1
ATOM 2479 C CA . SER A 1 306 ? -2.488 16 -6.859 1 72.81 306 SER A CA 1
ATOM 2480 C C . SER A 1 306 ? -2.119 15.195 -8.102 1 72.81 306 SER A C 1
ATOM 2482 O O . SER A 1 306 ? -1.617 14.078 -8 1 72.81 306 SER A O 1
ATOM 2484 N N . ARG A 1 307 ? -2.672 15.625 -9.141 1 65.12 307 ARG A N 1
ATOM 2485 C CA . ARG A 1 307 ? -2.303 14.992 -10.406 1 65.12 307 ARG A CA 1
ATOM 2486 C C . ARG A 1 307 ? -0.833 15.234 -10.734 1 65.12 307 ARG A C 1
ATOM 2488 O O . ARG A 1 307 ? -0.281 14.617 -11.641 1 65.12 307 ARG A O 1
ATOM 2495 N N . SER A 1 308 ? -0.383 16.141 -9.867 1 66.31 308 SER A N 1
ATOM 2496 C CA . SER A 1 308 ? 1.021 16.484 -10.086 1 66.31 308 SER A CA 1
ATOM 2497 C C . SER A 1 308 ? 1.94 15.469 -9.398 1 66.31 308 SER A C 1
ATOM 2499 O O . SER A 1 308 ? 1.553 14.32 -9.18 1 66.31 308 SER A O 1
ATOM 2501 N N . MET A 1 309 ? 3.115 15.891 -8.984 1 75.94 309 MET A N 1
ATOM 2502 C CA . MET A 1 309 ? 4.203 15.086 -8.438 1 75.94 309 MET A CA 1
ATOM 2503 C C . MET A 1 309 ? 3.973 14.789 -6.957 1 75.94 309 MET A C 1
ATOM 2505 O O . MET A 1 309 ? 3.863 15.711 -6.148 1 75.94 309 MET A O 1
ATOM 2509 N N . PRO A 1 310 ? 3.84 13.461 -6.648 1 85.19 310 PRO A N 1
ATOM 2510 C CA . PRO A 1 310 ? 3.785 13.117 -5.223 1 85.19 310 PRO A CA 1
ATOM 2511 C C . PRO A 1 310 ? 5.016 13.602 -4.457 1 85.19 310 PRO A C 1
ATOM 2513 O O . PRO A 1 310 ? 6.102 13.719 -5.031 1 85.19 310 PRO A O 1
ATOM 2516 N N . TRP A 1 311 ? 4.824 13.891 -3.139 1 90.12 311 TRP A N 1
ATOM 2517 C CA . TRP A 1 311 ? 5.91 14.461 -2.352 1 90.12 311 TRP A CA 1
ATOM 2518 C C . TRP A 1 311 ? 7.082 13.492 -2.262 1 90.12 311 TRP A C 1
ATOM 2520 O O . TRP A 1 311 ? 8.242 13.906 -2.174 1 90.12 311 TRP A O 1
ATOM 2530 N N . GLU A 1 312 ? 6.805 12.172 -2.281 1 92.12 312 GLU A N 1
ATOM 2531 C CA . GLU A 1 312 ? 7.859 11.164 -2.217 1 92.12 312 GLU A CA 1
ATOM 2532 C C . GLU A 1 312 ? 8.789 11.258 -3.426 1 92.12 312 GLU A C 1
ATOM 2534 O O . GLU A 1 312 ? 10.008 11.133 -3.291 1 92.12 312 GLU A O 1
ATOM 2539 N N . ILE A 1 313 ? 8.18 11.43 -4.535 1 90.88 313 ILE A N 1
ATOM 2540 C CA . ILE A 1 313 ? 8.953 11.516 -5.773 1 90.88 313 ILE A CA 1
ATOM 2541 C C . ILE A 1 313 ? 9.734 12.828 -5.797 1 90.88 313 ILE A C 1
ATOM 2543 O O . ILE A 1 313 ? 10.898 12.852 -6.207 1 90.88 313 ILE A O 1
ATOM 2547 N N . ALA A 1 314 ? 9.094 13.922 -5.344 1 89.19 314 ALA A N 1
ATOM 2548 C CA . ALA A 1 314 ? 9.781 15.211 -5.273 1 89.19 314 ALA A CA 1
ATOM 2549 C C . ALA A 1 314 ? 11.023 15.125 -4.395 1 89.19 314 ALA A C 1
ATOM 2551 O O . ALA A 1 314 ? 12.07 15.672 -4.734 1 89.19 314 ALA A O 1
ATOM 2552 N N . LEU A 1 315 ? 10.883 14.484 -3.32 1 92.38 315 LEU A N 1
ATOM 2553 C CA . LEU A 1 315 ? 12 14.328 -2.393 1 92.38 315 LEU A CA 1
ATOM 2554 C C . LEU A 1 315 ? 13.133 13.539 -3.035 1 92.38 315 LEU A C 1
ATOM 2556 O O . LEU A 1 315 ? 14.289 13.953 -2.979 1 92.38 315 LEU A O 1
ATOM 2560 N N . ILE A 1 316 ? 12.836 12.422 -3.691 1 93.06 316 ILE A N 1
ATOM 2561 C CA . ILE A 1 316 ? 13.852 11.562 -4.297 1 93.06 316 ILE A CA 1
ATOM 2562 C C . ILE A 1 316 ? 14.516 12.297 -5.457 1 93.06 316 ILE A C 1
ATOM 2564 O O . ILE A 1 316 ? 15.742 12.281 -5.586 1 93.06 316 ILE A O 1
ATOM 2568 N N . GLU A 1 317 ? 13.773 12.969 -6.234 1 90 317 GLU A N 1
ATOM 2569 C CA . GLU A 1 317 ? 14.281 13.641 -7.422 1 90 317 GLU A CA 1
ATOM 2570 C C . GLU A 1 317 ? 15.172 14.828 -7.043 1 90 317 GLU A C 1
ATOM 2572 O O . GLU A 1 317 ? 15.953 15.305 -7.863 1 90 317 GLU A O 1
ATOM 2577 N N . SER A 1 318 ? 14.977 15.305 -5.879 1 89.44 318 SER A N 1
ATOM 2578 C CA . SER A 1 318 ? 15.805 16.422 -5.426 1 89.44 318 SER A CA 1
ATOM 2579 C C . SER A 1 318 ? 17.25 15.984 -5.227 1 89.44 318 SER A C 1
ATOM 2581 O O . SER A 1 318 ? 18.141 16.828 -5.094 1 89.44 318 SER A O 1
ATOM 2583 N N . HIS A 1 319 ? 17.562 14.703 -5.309 1 90.31 319 HIS A N 1
ATOM 2584 C CA . HIS A 1 319 ? 18.891 14.195 -4.98 1 90.31 319 HIS A CA 1
ATOM 2585 C C . HIS A 1 319 ? 19.719 13.961 -6.238 1 90.31 319 HIS A C 1
ATOM 2587 O O . HIS A 1 319 ? 20.891 13.609 -6.152 1 90.31 319 HIS A O 1
ATOM 2593 N N . TYR A 1 320 ? 19.141 14.07 -7.348 1 87.44 320 TYR A N 1
ATOM 2594 C CA . TYR A 1 320 ? 19.906 13.938 -8.578 1 87.44 320 TYR A CA 1
ATOM 2595 C C . TYR A 1 320 ? 19.391 14.875 -9.656 1 87.44 320 TYR A C 1
ATOM 2597 O O . TYR A 1 320 ? 18.312 15.469 -9.5 1 87.44 320 TYR A O 1
ATOM 2605 N N . GLU A 1 321 ? 20.172 15.086 -10.68 1 80.69 321 GLU A N 1
ATOM 2606 C CA . GLU A 1 321 ? 19.828 16.016 -11.75 1 80.69 321 GLU A CA 1
ATOM 2607 C C . GLU A 1 321 ? 18.922 15.344 -12.781 1 80.69 321 GLU A C 1
ATOM 2609 O O . GLU A 1 321 ? 19.109 14.172 -13.117 1 80.69 321 GLU A O 1
ATOM 2614 N N . ILE A 1 322 ? 17.781 15.945 -12.945 1 74.62 322 ILE A N 1
ATOM 2615 C CA . ILE A 1 322 ? 16.844 15.414 -13.945 1 74.62 322 ILE A CA 1
ATOM 2616 C C . ILE A 1 322 ? 16.938 16.266 -15.219 1 74.62 322 ILE A C 1
ATOM 2618 O O . ILE A 1 322 ? 17 17.484 -15.148 1 74.62 322 ILE A O 1
ATOM 2622 N N . ASN A 1 323 ? 17.156 15.562 -16.328 1 62.81 323 ASN A N 1
ATOM 2623 C CA . ASN A 1 323 ? 17.078 16.266 -17.594 1 62.81 323 ASN A CA 1
ATOM 2624 C C . ASN A 1 323 ? 15.672 16.781 -17.875 1 62.81 323 ASN A C 1
ATOM 2626 O O . ASN A 1 323 ? 14.695 16.188 -17.422 1 62.81 323 ASN A O 1
ATOM 2630 N N . ASP A 1 324 ? 15.477 18 -18.281 1 56.44 324 ASP A N 1
ATOM 2631 C CA . ASP A 1 324 ? 14.242 18.734 -18.547 1 56.44 324 ASP A CA 1
ATOM 2632 C C . ASP A 1 324 ? 13.172 17.828 -19.125 1 56.44 324 ASP A C 1
ATOM 2634 O O . ASP A 1 324 ? 11.984 18 -18.844 1 56.44 324 ASP A O 1
ATOM 2638 N N . SER A 1 325 ? 13.516 16.922 -20 1 49.34 325 SER A N 1
ATOM 2639 C CA . SER A 1 325 ? 12.531 16.125 -20.719 1 49.34 325 SER A CA 1
ATOM 2640 C C . SER A 1 325 ? 11.852 15.125 -19.797 1 49.34 325 SER A C 1
ATOM 2642 O O . SER A 1 325 ? 10.781 14.609 -20.125 1 49.34 325 SER A O 1
ATOM 2644 N N . MET A 1 326 ? 12.445 14.953 -18.719 1 51 326 MET A N 1
ATOM 2645 C CA . MET A 1 326 ? 11.992 13.844 -17.875 1 51 326 MET A CA 1
ATOM 2646 C C . MET A 1 326 ? 11.312 14.359 -16.609 1 51 326 MET A C 1
ATOM 2648 O O . MET A 1 326 ? 11.172 13.617 -15.641 1 51 326 MET A O 1
ATOM 2652 N N . GLN A 1 327 ? 11.016 15.586 -16.531 1 51.56 327 GLN A N 1
ATOM 2653 C CA . GLN A 1 327 ? 10.445 16.078 -15.281 1 51.56 327 GLN A CA 1
ATOM 2654 C C . GLN A 1 327 ? 9.109 15.414 -14.977 1 51.56 327 GLN A C 1
ATOM 2656 O O . GLN A 1 327 ? 8.219 15.383 -15.828 1 51.56 327 GLN A O 1
ATOM 2661 N N . ASN A 1 328 ? 9.055 14.477 -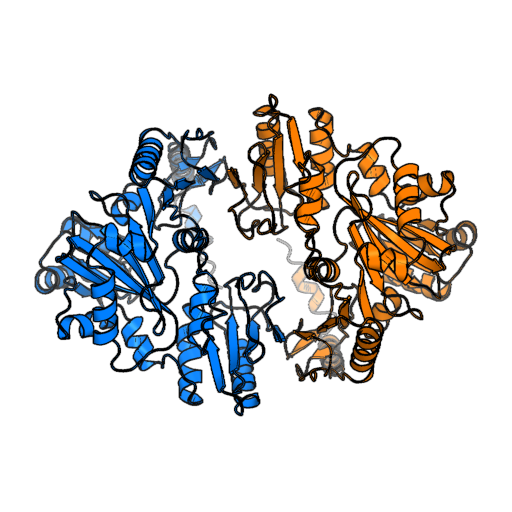14.133 1 50.09 328 ASN A N 1
ATOM 2662 C CA . ASN A 1 328 ? 7.852 13.828 -13.617 1 50.09 328 ASN A CA 1
ATOM 2663 C C . ASN A 1 328 ? 6.809 14.859 -13.18 1 50.09 328 ASN A C 1
ATOM 2665 O O . ASN A 1 328 ? 7.137 15.844 -12.523 1 50.09 328 ASN A O 1
ATOM 2669 N N . GLY A 1 329 ? 5.465 15.07 -13.875 1 51.91 329 GLY A N 1
ATOM 2670 C CA . GLY A 1 329 ? 4.336 15.75 -13.258 1 51.91 329 GLY A CA 1
ATOM 2671 C C . GLY A 1 329 ? 3.871 16.969 -14.047 1 51.91 329 GLY A C 1
ATOM 2672 O O . GLY A 1 329 ? 2.99 17.703 -13.594 1 51.91 329 GLY A O 1
ATOM 2673 N N . HIS A 1 330 ? 4.805 17.453 -14.953 1 47.78 330 HIS A N 1
ATOM 2674 C CA . HIS A 1 330 ? 4.297 18.734 -15.406 1 47.78 330 HIS A CA 1
ATOM 2675 C C . HIS A 1 330 ? 3.102 18.562 -16.344 1 47.78 330 HIS A C 1
ATOM 2677 O O . HIS A 1 330 ? 3.223 18.75 -17.547 1 47.78 330 HIS A O 1
ATOM 2683 N N . SER A 1 331 ? 2.447 17.469 -16.156 1 45.59 331 SER A N 1
ATOM 2684 C CA . SER A 1 331 ? 1.375 17.562 -17.141 1 45.59 331 SER A CA 1
ATOM 2685 C C . SER A 1 331 ? 0.454 18.734 -16.844 1 45.59 331 SER A C 1
ATOM 2687 O O . SER A 1 331 ? 0.116 18.984 -15.68 1 45.59 331 SER A O 1
ATOM 2689 N N . ALA A 1 332 ? 0.406 19.656 -17.734 1 46.19 332 ALA A N 1
ATOM 2690 C CA . ALA A 1 332 ? -0.491 20.797 -17.891 1 46.19 332 ALA A CA 1
ATOM 2691 C C . ALA A 1 332 ? -1.936 20.406 -17.594 1 46.19 332 ALA A C 1
ATOM 2693 O O . ALA A 1 332 ? -2.748 20.266 -18.516 1 46.19 332 ALA A O 1
ATOM 2694 N N . SER A 1 333 ? -2.238 19.328 -16.875 1 51.44 333 SER A N 1
ATOM 2695 C CA . SER A 1 333 ? -3.682 19.109 -16.797 1 51.44 333 SER A CA 1
ATOM 2696 C C . SER A 1 333 ? -4.391 20.344 -16.234 1 51.44 333 SER A C 1
ATOM 2698 O O . SER A 1 333 ? -3.77 21.172 -15.555 1 51.44 333 SER A O 1
ATOM 2700 N N . SER A 1 334 ? -5.523 20.656 -16.672 1 58.19 334 SER A N 1
ATOM 2701 C CA . SER A 1 334 ? -6.422 21.719 -16.234 1 58.19 334 SER A CA 1
ATOM 2702 C C . SER A 1 334 ? -6.445 21.844 -14.719 1 58.19 334 SER A C 1
ATOM 2704 O O . SER A 1 334 ? -6.559 20.844 -14.008 1 58.19 334 SER A O 1
ATOM 2706 N N . PRO A 1 335 ? -6.035 23.016 -14.234 1 74.5 335 PRO A N 1
ATOM 2707 C CA . PRO A 1 335 ? -5.93 23.297 -12.805 1 74.5 335 PRO A CA 1
ATOM 2708 C C . PRO A 1 335 ? -7.168 22.859 -12.023 1 74.5 335 PRO A C 1
ATOM 2710 O O . PRO A 1 335 ? -8.289 23.203 -12.406 1 74.5 335 PRO A O 1
ATOM 2713 N N . VAL A 1 336 ? -7.184 21.75 -11.43 1 89.75 336 VAL A N 1
ATOM 2714 C CA . VAL A 1 336 ? -8.289 21.375 -10.555 1 89.75 336 VAL A CA 1
ATOM 2715 C C . VAL A 1 336 ? -7.961 21.75 -9.109 1 89.75 336 VAL A C 1
ATOM 2717 O O . VAL A 1 336 ? -6.789 21.844 -8.742 1 89.75 336 VAL A O 1
ATOM 2720 N N . HIS A 1 337 ? -9.016 22.141 -8.438 1 93.44 337 HIS A N 1
ATOM 2721 C CA . HIS A 1 337 ? -8.906 22.438 -7.012 1 93.44 337 HIS A CA 1
ATOM 2722 C C . HIS A 1 337 ? -9.328 21.234 -6.172 1 93.44 337 HIS A C 1
ATOM 2724 O O . HIS A 1 337 ? -10.289 20.547 -6.512 1 93.44 337 HIS A O 1
ATOM 2730 N N . ASN A 1 338 ? -8.57 20.969 -5.156 1 94.56 338 ASN A N 1
ATOM 2731 C CA . ASN A 1 338 ? -8.852 19.844 -4.277 1 94.56 338 ASN A CA 1
ATOM 2732 C C . ASN A 1 338 ? -8.945 20.281 -2.816 1 94.56 338 ASN A C 1
ATOM 2734 O O . ASN A 1 338 ? -8.188 21.156 -2.377 1 94.56 338 ASN A O 1
ATOM 2738 N N . CYS A 1 339 ? -9.852 19.719 -2.053 1 96.44 339 CYS A N 1
ATOM 2739 C CA . CYS A 1 339 ? -9.906 19.938 -0.612 1 96.44 339 CYS A CA 1
ATOM 2740 C C . CYS A 1 339 ? -10.492 18.719 0.102 1 96.44 339 CYS A C 1
ATOM 2742 O O . CYS A 1 339 ? -11 17.797 -0.542 1 96.44 339 CYS A O 1
ATOM 2744 N N . VAL A 1 340 ? -10.305 18.656 1.349 1 97.19 340 VAL A N 1
ATOM 2745 C CA . VAL A 1 340 ? -10.883 17.609 2.186 1 97.19 340 VAL A CA 1
ATOM 2746 C C . VAL A 1 340 ? -11.633 18.234 3.355 1 97.19 340 VAL A C 1
ATOM 2748 O O . VAL A 1 340 ? -11.117 19.141 4.02 1 97.19 340 VAL A O 1
ATOM 2751 N N . VAL A 1 341 ? -12.844 17.891 3.514 1 97.62 341 VAL A N 1
ATOM 2752 C CA . VAL A 1 341 ? -13.641 18.25 4.676 1 97.62 341 VAL A CA 1
ATOM 2753 C C . VAL A 1 341 ? -13.508 17.188 5.758 1 97.62 341 VAL A C 1
ATOM 2755 O O . VAL A 1 341 ? -13.766 16 5.504 1 97.62 341 VAL A O 1
ATOM 2758 N N . ASN A 1 342 ? -13.102 17.625 6.898 1 97.31 342 ASN A N 1
ATOM 2759 C CA . ASN A 1 342 ? -12.898 16.719 8.023 1 97.31 342 ASN A CA 1
ATOM 2760 C C . ASN A 1 342 ? -14.016 16.844 9.055 1 97.31 342 ASN A C 1
ATOM 2762 O O . ASN A 1 342 ? -14.391 17.953 9.43 1 97.31 342 ASN A O 1
ATOM 2766 N N . PHE A 1 343 ? -14.562 15.75 9.461 1 97.62 343 PHE A N 1
ATOM 2767 C CA . PHE A 1 343 ? -15.469 15.672 10.602 1 97.62 343 PHE A CA 1
ATOM 2768 C C . PHE A 1 343 ? -14.781 15 11.789 1 97.62 343 PHE A C 1
ATOM 2770 O O . PHE A 1 343 ? -14.75 13.766 11.875 1 97.62 343 PHE A O 1
ATOM 2777 N N . PRO A 1 344 ? -14.281 15.766 12.711 1 96.5 344 PRO A N 1
ATOM 2778 C CA . PRO A 1 344 ? -13.516 15.195 13.82 1 96.5 344 PRO A CA 1
ATOM 2779 C C . PRO A 1 344 ? -14.352 14.25 14.688 1 96.5 344 PRO A C 1
ATOM 2781 O O . PRO A 1 344 ? -15.562 14.422 14.797 1 96.5 344 PRO A O 1
ATOM 2784 N N . THR A 1 345 ? -13.664 13.273 15.242 1 96.38 345 THR A N 1
ATOM 2785 C CA . THR A 1 345 ? -14.344 12.375 16.172 1 96.38 345 THR A CA 1
ATOM 2786 C C . THR A 1 345 ? -14.773 13.117 17.422 1 96.38 345 THR A C 1
ATOM 2788 O O . THR A 1 345 ? -14.148 14.109 17.812 1 96.38 345 THR A O 1
ATOM 2791 N N . ALA A 1 346 ? -15.797 12.695 18.016 1 94.5 346 ALA A N 1
ATOM 2792 C CA . ALA A 1 346 ? -16.312 13.203 19.281 1 94.5 346 ALA A CA 1
ATOM 2793 C C . ALA A 1 346 ? -16.656 12.055 20.219 1 94.5 346 ALA A C 1
ATOM 2795 O O . ALA A 1 346 ? -16.984 10.945 19.781 1 94.5 346 ALA A O 1
ATOM 2796 N N . GLU A 1 347 ? -16.562 12.391 21.453 1 93.81 347 GLU A N 1
ATOM 2797 C CA . GLU A 1 347 ? -16.859 11.375 22.453 1 93.81 347 GLU A CA 1
ATOM 2798 C C . GLU A 1 347 ? -18.266 10.805 22.266 1 93.81 347 GLU A C 1
ATOM 2800 O O . GLU A 1 347 ? -19.234 11.555 22.172 1 93.81 347 GLU A O 1
ATOM 2805 N N . GLY A 1 348 ? -18.375 9.484 22.203 1 94.56 348 GLY A N 1
ATOM 2806 C CA . GLY A 1 348 ? -19.641 8.805 21.984 1 94.56 348 GLY A CA 1
ATOM 2807 C C . GLY A 1 348 ? -19.516 7.605 21.062 1 94.56 348 GLY A C 1
ATOM 2808 O O . GLY A 1 348 ? -18.422 7.07 20.859 1 94.56 348 GLY A O 1
ATOM 2809 N N . VAL A 1 349 ? -20.719 7.113 20.656 1 95.12 349 VAL A N 1
ATOM 2810 C CA . VAL A 1 349 ? -20.781 5.945 19.781 1 95.12 349 VAL A CA 1
ATOM 2811 C C . VAL A 1 349 ? -21.375 6.336 18.438 1 95.12 349 VAL A C 1
ATOM 2813 O O . VAL A 1 349 ? -22.438 6.98 18.391 1 95.12 349 VAL A O 1
ATOM 2816 N N . LEU A 1 350 ? -20.672 6.051 17.422 1 94.62 350 LEU A N 1
ATOM 2817 C CA . LEU A 1 350 ? -21.234 6.309 16.094 1 94.62 350 LEU A CA 1
ATOM 2818 C C . LEU A 1 350 ? -22.422 5.402 15.82 1 94.62 350 LEU A C 1
ATOM 2820 O O . LEU A 1 350 ? -22.297 4.176 15.852 1 94.62 350 LEU A O 1
ATOM 2824 N N . ILE A 1 351 ? -23.484 5.941 15.469 1 92.38 351 ILE A N 1
ATOM 2825 C CA . ILE A 1 351 ? -24.703 5.176 15.297 1 92.38 351 ILE A CA 1
ATOM 2826 C C . ILE A 1 351 ? -24.797 4.641 13.867 1 92.38 351 ILE A C 1
ATOM 2828 O O . ILE A 1 351 ? -25.031 3.447 13.664 1 92.38 351 ILE A O 1
ATOM 2832 N N . HIS A 1 352 ? -24.625 5.574 12.945 1 93.38 352 HIS A N 1
ATOM 2833 C CA . HIS A 1 352 ? -24.797 5.156 11.555 1 93.38 352 HIS A CA 1
ATOM 2834 C C . HIS A 1 352 ? -23.859 5.922 10.633 1 93.38 352 HIS A C 1
ATOM 2836 O O . HIS A 1 352 ? -23.609 7.113 10.828 1 93.38 352 HIS A O 1
ATOM 2842 N N . GLN A 1 353 ? -23.312 5.23 9.656 1 94.5 353 GLN A N 1
ATOM 2843 C CA . GLN A 1 353 ? -22.594 5.863 8.547 1 94.5 353 GLN A CA 1
ATOM 2844 C C . GLN A 1 353 ? -23.562 6.387 7.496 1 94.5 353 GLN A C 1
ATOM 2846 O O . GLN A 1 353 ? -23.812 5.727 6.484 1 94.5 353 GLN A O 1
ATOM 2851 N N . THR A 1 354 ? -24.047 7.488 7.723 1 88.75 354 THR A N 1
ATOM 2852 C CA . THR A 1 354 ? -25.125 8.078 6.93 1 88.75 354 THR A CA 1
ATOM 2853 C C . THR A 1 354 ? -24.625 8.43 5.527 1 88.75 354 THR A C 1
ATOM 2855 O O . THR A 1 354 ? -23.453 8.711 5.332 1 88.75 354 THR A O 1
ATOM 2858 N N . SER A 1 355 ? -25.531 8.383 4.633 1 90.19 355 SER A N 1
ATOM 2859 C CA . SER A 1 355 ? -25.188 8.75 3.26 1 90.19 355 SER A CA 1
ATOM 2860 C C . SER A 1 355 ? -25.016 10.258 3.119 1 90.19 355 SER A C 1
ATOM 2862 O O . SER A 1 355 ? -25.875 11.031 3.531 1 90.19 355 SER A O 1
ATOM 2864 N N . ILE A 1 356 ? -23.922 10.68 2.65 1 93.25 356 ILE A N 1
ATOM 2865 C CA . ILE A 1 356 ? -23.672 12.086 2.334 1 93.25 356 ILE A CA 1
ATOM 2866 C C . ILE A 1 356 ? -23.953 12.336 0.855 1 93.25 356 ILE A C 1
ATOM 2868 O O . ILE A 1 356 ? -23.281 11.773 -0.016 1 93.25 356 ILE A O 1
ATOM 2872 N N . PRO A 1 357 ? -24.828 13.164 0.562 1 91.69 357 PRO A N 1
ATOM 2873 C CA . PRO A 1 357 ? -25.281 13.336 -0.82 1 91.69 357 PRO A CA 1
ATOM 2874 C C . PRO A 1 357 ? -24.188 13.891 -1.732 1 91.69 357 PRO A C 1
ATOM 2876 O O . PRO A 1 357 ? -23.406 14.742 -1.313 1 91.69 357 PRO A O 1
ATOM 2879 N N . LYS A 1 358 ? -24.25 13.461 -2.908 1 90.62 358 LYS A N 1
ATOM 2880 C CA . LYS A 1 358 ? -23.328 13.953 -3.928 1 90.62 358 LYS A CA 1
ATOM 2881 C C . LYS A 1 358 ? -23.609 15.414 -4.254 1 90.62 358 LYS A C 1
ATOM 2883 O O . LYS A 1 358 ? -24.75 15.875 -4.145 1 90.62 358 LYS A O 1
ATOM 2888 N N . ARG A 1 359 ? -22.594 16.016 -4.625 1 91.44 359 ARG A N 1
ATOM 2889 C CA . ARG A 1 359 ? -22.719 17.406 -5.035 1 91.44 359 ARG A CA 1
ATOM 2890 C C . ARG A 1 359 ? -22.766 17.531 -6.555 1 91.44 359 ARG A C 1
ATOM 2892 O O . ARG A 1 359 ? -22.219 16.688 -7.266 1 91.44 359 ARG A O 1
ATOM 2899 N N . PRO A 1 360 ? -23.375 18.516 -7.043 1 88.81 360 PRO A N 1
ATOM 2900 C CA . PRO A 1 360 ? -23.656 18.609 -8.477 1 88.81 360 PRO A CA 1
ATOM 2901 C C . PRO A 1 360 ? -22.422 18.891 -9.312 1 88.81 360 PRO A C 1
ATOM 2903 O O . PRO A 1 360 ? -22.297 18.391 -10.438 1 88.81 360 PRO A O 1
ATOM 2906 N N . THR A 1 361 ? -21.516 19.656 -8.773 1 93.12 361 THR A N 1
ATOM 2907 C CA . THR A 1 361 ? -20.453 20.125 -9.648 1 93.12 361 THR A CA 1
ATOM 2908 C C . THR A 1 361 ? -19.109 19.484 -9.258 1 93.12 361 THR A C 1
ATOM 2910 O O . THR A 1 361 ? -18.234 19.312 -10.094 1 93.12 361 THR A O 1
ATOM 2913 N N . SER A 1 362 ? -18.984 19.188 -8.031 1 94.25 362 SER A N 1
ATOM 2914 C CA . SER A 1 362 ? -17.703 18.656 -7.562 1 94.25 362 SER A CA 1
ATOM 2915 C C . SER A 1 362 ? -17.688 17.125 -7.594 1 94.25 362 SER A C 1
ATOM 2917 O O . SER A 1 362 ? -18.703 16.484 -7.312 1 94.25 362 SER A O 1
ATOM 2919 N N . GLU A 1 363 ? -16.562 16.641 -8.039 1 93.12 363 GLU A N 1
ATOM 2920 C CA . GLU A 1 363 ? -16.312 15.219 -7.762 1 93.12 363 GLU A CA 1
ATOM 2921 C C . GLU A 1 363 ? -16.109 14.984 -6.27 1 93.12 363 GLU A C 1
ATOM 2923 O O . GLU A 1 363 ? -15.414 15.758 -5.602 1 93.12 363 GLU A O 1
ATOM 2928 N N . MET A 1 364 ? -16.766 13.93 -5.816 1 95.56 364 MET A N 1
ATOM 2929 C CA . MET A 1 364 ? -16.797 13.758 -4.367 1 95.56 364 MET A CA 1
ATOM 2930 C C . MET A 1 364 ? -16.438 12.328 -3.982 1 95.56 364 MET A C 1
ATOM 2932 O O . MET A 1 364 ? -16.906 11.375 -4.613 1 95.56 364 MET A O 1
ATOM 2936 N N . ARG A 1 365 ? -15.57 12.18 -3.008 1 95.88 365 ARG A N 1
ATOM 2937 C CA . ARG A 1 365 ? -15.242 10.914 -2.365 1 95.88 365 ARG A CA 1
ATOM 2938 C C . ARG A 1 365 ? -15.453 10.992 -0.858 1 95.88 365 ARG A C 1
ATOM 2940 O O . ARG A 1 365 ? -14.992 11.922 -0.207 1 95.88 365 ARG A O 1
ATOM 2947 N N . VAL A 1 366 ? -16.141 10.008 -0.333 1 97.88 366 VAL A N 1
ATOM 2948 C CA . VAL A 1 366 ? -16.422 9.977 1.099 1 97.88 366 VAL A CA 1
ATOM 2949 C C . VAL A 1 366 ? -15.664 8.82 1.75 1 97.88 366 VAL A C 1
ATOM 2951 O O . VAL A 1 366 ? -15.633 7.707 1.21 1 97.88 366 VAL A O 1
ATOM 2954 N N . ALA A 1 367 ? -15.055 9.078 2.822 1 97.56 367 ALA A N 1
ATOM 2955 C CA . ALA A 1 367 ? -14.359 8.047 3.58 1 97.56 367 ALA A CA 1
ATOM 2956 C C . ALA A 1 367 ? -14.805 8.031 5.039 1 97.56 367 ALA A C 1
ATOM 2958 O O . ALA A 1 367 ? -14.492 8.945 5.801 1 97.56 367 ALA A O 1
ATOM 2959 N N . TRP A 1 368 ? -15.57 7.059 5.41 1 97.94 368 TRP A N 1
ATOM 2960 C CA . TRP A 1 368 ? -15.852 6.84 6.824 1 97.94 368 TRP A CA 1
ATOM 2961 C C . TRP A 1 368 ? -14.641 6.246 7.535 1 97.94 368 TRP A C 1
ATOM 2963 O O . TRP A 1 368 ? -14.094 5.234 7.098 1 97.94 368 TRP A O 1
ATOM 2973 N N . ARG A 1 369 ? -14.25 6.863 8.578 1 97.19 369 ARG A N 1
ATOM 2974 C CA . ARG A 1 369 ? -13.023 6.477 9.273 1 97.19 369 ARG A CA 1
ATOM 2975 C C . ARG A 1 369 ? -13.344 5.773 10.594 1 97.19 369 ARG A C 1
ATOM 2977 O O . ARG A 1 369 ? -12.43 5.348 11.305 1 97.19 369 ARG A O 1
ATOM 2984 N N . CYS A 1 370 ? -14.547 5.699 10.93 1 96.06 370 CYS A N 1
ATOM 2985 C CA . CYS A 1 370 ? -15 4.988 12.117 1 96.06 370 CYS A CA 1
ATOM 2986 C C . CYS A 1 370 ? -16.109 4 11.781 1 96.06 370 CYS A C 1
ATOM 2988 O O . CYS A 1 370 ? -16.922 4.258 10.891 1 96.06 370 CYS A O 1
ATOM 2990 N N . ALA A 1 371 ? -16.094 2.906 12.508 1 94.44 371 ALA A N 1
ATOM 2991 C CA . ALA A 1 371 ? -17.109 1.879 12.305 1 94.44 371 ALA A CA 1
ATOM 2992 C C . ALA A 1 371 ? -18.391 2.207 13.078 1 94.44 371 ALA A C 1
ATOM 2994 O O . ALA A 1 371 ? -18.344 2.895 14.102 1 94.44 371 ALA A O 1
ATOM 2995 N N . GLU A 1 372 ? -19.5 1.736 12.523 1 93.88 372 GLU A N 1
ATOM 2996 C CA . GLU A 1 372 ? -20.734 1.838 13.281 1 93.88 372 GLU A CA 1
ATOM 2997 C C . GLU A 1 372 ? -20.641 1.069 14.594 1 93.88 372 GLU A C 1
ATOM 2999 O O . GLU A 1 372 ? -20.109 -0.042 14.633 1 93.88 372 GLU A O 1
ATOM 3004 N N . GLY A 1 373 ? -21.047 1.691 15.672 1 90.44 373 GLY A N 1
ATOM 3005 C CA . GLY A 1 373 ? -21 1.069 16.984 1 90.44 373 GLY A CA 1
ATOM 3006 C C . GLY A 1 373 ? -19.672 1.297 17.703 1 90.44 373 GLY A C 1
ATOM 3007 O O . GLY A 1 373 ? -19.531 0.941 18.875 1 90.44 373 GLY A O 1
ATOM 3008 N N . GLN A 1 374 ? -18.766 1.905 17.031 1 91.38 374 GLN A N 1
ATOM 3009 C CA . GLN A 1 374 ? -17.453 2.156 17.609 1 91.38 374 GLN A CA 1
ATOM 3010 C C . GLN A 1 374 ? -17.516 3.264 18.656 1 91.38 374 GLN A C 1
ATOM 3012 O O . GLN A 1 374 ? -18.156 4.293 18.438 1 91.38 374 GLN A O 1
ATOM 3017 N N . GLU A 1 375 ? -16.938 3.02 19.781 1 92.56 375 GLU A N 1
ATOM 3018 C CA . GLU A 1 375 ? -16.781 4.066 20.781 1 92.56 375 GLU A CA 1
ATOM 3019 C C . GLU A 1 375 ? -15.617 5 20.438 1 92.56 375 GLU A C 1
ATOM 3021 O O . GLU A 1 375 ? -14.508 4.547 20.172 1 92.56 375 GLU A O 1
ATOM 3026 N N . MET A 1 376 ? -15.953 6.227 20.453 1 94.12 376 MET A N 1
ATOM 3027 C CA . MET A 1 376 ? -14.977 7.223 20.031 1 94.12 376 MET A CA 1
ATOM 3028 C C . MET A 1 376 ? -14.672 8.195 21.172 1 94.12 376 MET A C 1
ATOM 3030 O O . MET A 1 376 ? -15.477 8.352 22.094 1 94.12 376 MET A O 1
ATOM 3034 N N . THR A 1 377 ? -13.523 8.812 21.062 1 93.31 377 THR A N 1
ATOM 3035 C CA . THR A 1 377 ? -13.117 9.906 21.938 1 93.31 377 THR A CA 1
ATOM 3036 C C . THR A 1 377 ? -13 11.211 21.141 1 93.31 377 THR A C 1
ATOM 3038 O O . THR A 1 377 ? -13.078 11.203 19.906 1 93.31 377 THR A O 1
ATOM 3041 N N . ASP A 1 378 ? -12.875 12.258 21.906 1 91.62 378 ASP A N 1
ATOM 3042 C CA . ASP A 1 378 ? -12.695 13.555 21.25 1 91.62 378 ASP A CA 1
ATOM 3043 C C . ASP A 1 378 ? -11.391 13.578 20.453 1 91.62 378 ASP A C 1
ATOM 3045 O O . ASP A 1 378 ? -10.367 13.078 20.906 1 91.62 378 ASP A O 1
ATOM 3049 N N . SER A 1 379 ? -11.578 14.164 19.297 1 92.75 379 SER A N 1
ATOM 3050 C CA . SER A 1 379 ? -10.422 14.281 18.406 1 92.75 379 SER A CA 1
ATOM 3051 C C . SER A 1 379 ? -9.344 15.172 19.016 1 92.75 379 SER A C 1
ATOM 3053 O O . SER A 1 379 ? -9.648 16.188 19.641 1 92.75 379 SER A O 1
ATOM 3055 N N . THR A 1 380 ? -8.102 14.773 18.781 1 85.62 380 THR A N 1
ATOM 3056 C CA . THR A 1 380 ? -6.984 15.578 19.266 1 85.62 380 THR A CA 1
ATOM 3057 C C . THR A 1 380 ? -6.023 15.906 18.125 1 85.62 380 THR A C 1
ATOM 3059 O O . THR A 1 380 ? -5.035 16.609 18.312 1 85.62 380 THR A O 1
ATOM 3062 N N . SER A 1 381 ? -6.312 15.375 16.984 1 88.12 381 SER A N 1
ATOM 3063 C CA . SER A 1 381 ? -5.422 15.594 15.859 1 88.12 381 SER A CA 1
ATOM 3064 C C . SER A 1 381 ? -6.195 15.617 14.547 1 88.12 381 SER A C 1
ATOM 3066 O O . SER A 1 381 ? -7.355 15.203 14.492 1 88.12 381 SER A O 1
ATOM 3068 N N . ILE A 1 382 ? -5.551 16.047 13.555 1 91.44 382 ILE A N 1
ATOM 3069 C CA . ILE A 1 382 ? -6.164 16.219 12.234 1 91.44 382 ILE A CA 1
ATOM 3070 C C . ILE A 1 382 ? -6.547 14.844 11.672 1 91.44 382 ILE A C 1
ATOM 3072 O O . ILE A 1 382 ? -7.418 14.742 10.812 1 91.44 382 ILE A O 1
ATOM 3076 N N . ASP A 1 383 ? -6 13.766 12.164 1 94 383 ASP A N 1
ATOM 3077 C CA . ASP A 1 383 ? -6.211 12.438 11.586 1 94 383 ASP A CA 1
ATOM 3078 C C . ASP A 1 383 ? -7.348 11.711 12.305 1 94 383 ASP A C 1
ATOM 3080 O O . ASP A 1 383 ? -7.773 10.641 11.867 1 94 383 ASP A O 1
ATOM 3084 N N . GLU A 1 384 ? -7.793 12.242 13.336 1 95.25 384 GLU A N 1
ATOM 3085 C CA . GLU A 1 384 ? -8.891 11.617 14.062 1 95.25 384 GLU A CA 1
ATOM 3086 C C . GLU A 1 384 ? -10.242 12.156 13.609 1 95.25 384 GLU A C 1
ATOM 3088 O O . GLU A 1 384 ? -10.711 13.172 14.125 1 95.25 384 GLU A O 1
ATOM 3093 N N . ASN A 1 385 ? -10.852 11.445 12.719 1 97.25 385 ASN A N 1
ATOM 3094 C CA . ASN A 1 385 ? -12.117 11.867 12.117 1 97.25 385 ASN A CA 1
ATOM 3095 C C . ASN A 1 385 ? -13.117 10.719 12.062 1 97.25 385 ASN A C 1
ATOM 3097 O O . ASN A 1 385 ? -12.734 9.555 12 1 97.25 385 ASN A O 1
ATOM 3101 N N . VAL A 1 386 ? -14.375 11.078 12.172 1 97.31 386 VAL A N 1
ATOM 3102 C CA . VAL A 1 386 ? -15.438 10.102 11.938 1 97.31 386 VAL A CA 1
ATOM 3103 C C . VAL A 1 386 ? -15.602 9.867 10.438 1 97.31 386 VAL A C 1
ATOM 3105 O O . VAL A 1 386 ? -15.766 8.727 9.992 1 97.31 386 VAL A O 1
ATOM 3108 N N . ALA A 1 387 ? -15.562 10.914 9.711 1 97.88 387 ALA A N 1
ATOM 3109 C CA . ALA A 1 387 ? -15.695 10.867 8.258 1 97.88 387 ALA A CA 1
ATOM 3110 C C . ALA A 1 387 ? -14.898 11.984 7.594 1 97.88 387 ALA A C 1
ATOM 3112 O O . ALA A 1 387 ? -14.594 13 8.227 1 97.88 387 ALA A O 1
ATOM 3113 N N . GLN A 1 388 ? -14.516 11.797 6.41 1 97.81 388 GLN A N 1
ATOM 3114 C CA . GLN A 1 388 ? -13.852 12.789 5.562 1 97.81 388 GLN A CA 1
ATOM 3115 C C . GLN A 1 388 ? -14.469 12.828 4.172 1 97.81 388 GLN A C 1
ATOM 3117 O O . GLN A 1 388 ? -14.844 11.781 3.625 1 97.81 388 GLN A O 1
ATOM 3122 N N . VAL A 1 389 ? -14.602 13.984 3.623 1 98 389 VAL A N 1
ATOM 3123 C CA . VAL A 1 389 ? -15.141 14.156 2.277 1 98 389 VAL A CA 1
ATOM 3124 C C . VAL A 1 389 ? -14.125 14.875 1.399 1 98 389 VAL A C 1
ATOM 3126 O O . VAL A 1 389 ? -13.789 16.031 1.651 1 98 389 VAL A O 1
ATOM 3129 N N . TYR A 1 390 ? -13.648 14.234 0.418 1 97.12 390 TYR A N 1
ATOM 3130 C CA . TYR A 1 390 ? -12.703 14.797 -0.541 1 97.12 390 TYR A CA 1
ATOM 3131 C C . TYR A 1 390 ? -13.43 15.359 -1.759 1 97.12 390 TYR A C 1
ATOM 3133 O O . TYR A 1 390 ? -14.281 14.68 -2.342 1 97.12 390 TYR A O 1
ATOM 3141 N N . LEU A 1 391 ? -13.094 16.562 -2.125 1 96.44 391 LEU A N 1
ATOM 3142 C CA . LEU A 1 391 ? -13.75 17.234 -3.238 1 96.44 391 LEU A CA 1
ATOM 3143 C C . LEU A 1 391 ? -12.734 17.688 -4.281 1 96.44 391 LEU A C 1
ATOM 3145 O O . LEU A 1 391 ? -11.617 18.094 -3.934 1 96.44 391 LEU A O 1
ATOM 3149 N N . THR A 1 392 ? -13.039 17.625 -5.492 1 94.62 392 THR A N 1
ATOM 3150 C CA . THR A 1 392 ? -12.273 18.141 -6.625 1 94.62 392 THR A CA 1
ATOM 3151 C C . THR A 1 392 ? -13.18 18.922 -7.57 1 94.62 392 THR A C 1
ATOM 3153 O O . THR A 1 392 ? -14.25 18.453 -7.953 1 94.62 392 THR A O 1
ATOM 3156 N N . ASN A 1 393 ? -12.789 20.125 -7.906 1 95.31 393 ASN A N 1
ATOM 3157 C CA . ASN A 1 393 ? -13.57 20.984 -8.789 1 95.31 393 ASN A CA 1
ATOM 3158 C C . ASN A 1 393 ? -12.672 21.922 -9.578 1 95.31 393 ASN A C 1
ATOM 3160 O O . ASN A 1 393 ? -11.703 22.469 -9.047 1 95.31 393 ASN A O 1
ATOM 3164 N N . PRO A 1 394 ? -13 22.109 -10.836 1 93.06 394 PRO A N 1
ATOM 3165 C CA . PRO A 1 394 ? -12.211 23.078 -11.609 1 93.06 394 PRO A CA 1
ATOM 3166 C C . PRO A 1 394 ? -12.453 24.516 -11.172 1 93.06 394 PRO A C 1
ATOM 3168 O O . PRO A 1 394 ? -11.602 25.391 -11.391 1 93.06 394 PRO A O 1
ATOM 3171 N N . ASP A 1 395 ? -13.594 24.766 -10.633 1 94.62 395 ASP A N 1
ATOM 3172 C CA . ASP A 1 395 ? -13.938 26.109 -10.148 1 94.62 395 ASP A CA 1
ATOM 3173 C C . ASP A 1 395 ? -13.719 26.219 -8.641 1 94.62 395 ASP A C 1
ATOM 3175 O O . ASP A 1 395 ? -14.375 25.531 -7.855 1 94.62 395 ASP A O 1
ATOM 3179 N N . HIS A 1 396 ? -12.914 27.172 -8.266 1 95 396 HIS A N 1
ATOM 3180 C CA . HIS A 1 396 ? -12.539 27.328 -6.863 1 95 396 HIS A CA 1
ATOM 3181 C C . HIS A 1 396 ? -13.727 27.75 -6.02 1 95 396 HIS A C 1
ATOM 3183 O O . HIS A 1 396 ? -13.961 27.203 -4.938 1 95 396 HIS A O 1
ATOM 3189 N N . ASP A 1 397 ? -14.477 28.703 -6.484 1 95 397 ASP A N 1
ATOM 3190 C CA . ASP A 1 397 ? -15.594 29.234 -5.715 1 95 397 ASP A CA 1
ATOM 3191 C C . ASP A 1 397 ? -16.656 28.172 -5.477 1 95 397 ASP A C 1
ATOM 3193 O O . ASP A 1 397 ? -17.219 28.078 -4.383 1 95 397 ASP A O 1
ATOM 3197 N N . ARG A 1 398 ? -16.875 27.391 -6.488 1 96.25 398 ARG A N 1
ATOM 3198 C CA . ARG A 1 398 ? -17.844 26.328 -6.355 1 96.25 398 ARG A CA 1
ATOM 3199 C C . ARG A 1 398 ? -17.359 25.266 -5.367 1 96.25 398 ARG A C 1
ATOM 3201 O O . ARG A 1 398 ? -18.156 24.734 -4.59 1 96.25 398 ARG A O 1
ATOM 3208 N N . LEU A 1 399 ? -16.125 24.969 -5.406 1 96.19 399 LEU A N 1
ATOM 3209 C CA . LEU A 1 399 ? -15.539 24.016 -4.477 1 96.19 399 LEU A CA 1
ATOM 3210 C C . LEU A 1 399 ? -15.758 24.453 -3.031 1 96.19 399 LEU A C 1
ATOM 3212 O O . LEU A 1 399 ? -16.203 23.656 -2.197 1 96.19 399 LEU A O 1
ATOM 3216 N N . ILE A 1 400 ? -15.508 25.703 -2.785 1 95.44 400 ILE A N 1
ATOM 3217 C CA . ILE A 1 400 ? -15.594 26.234 -1.428 1 95.44 400 ILE A CA 1
ATOM 3218 C C . ILE A 1 400 ? -17.047 26.25 -0.977 1 95.44 400 ILE A C 1
ATOM 3220 O O . ILE A 1 400 ? -17.359 25.906 0.164 1 95.44 400 ILE A O 1
ATOM 3224 N N . GLU A 1 401 ? -17.906 26.641 -1.845 1 96.19 401 GLU A N 1
ATOM 3225 C CA . GLU A 1 401 ? -19.328 26.688 -1.524 1 96.19 401 GLU A CA 1
ATOM 3226 C C . GLU A 1 401 ? -19.859 25.312 -1.154 1 96.19 401 GLU A C 1
ATOM 3228 O O . GLU A 1 401 ? -20.562 25.156 -0.161 1 96.19 401 GLU A O 1
ATOM 3233 N N . GLU A 1 402 ? -19.5 24.406 -1.928 1 96.81 402 GLU A N 1
ATOM 3234 C CA . GLU A 1 402 ? -19.984 23.047 -1.688 1 96.81 402 GLU A CA 1
ATOM 3235 C C . GLU A 1 402 ? -19.344 22.453 -0.444 1 96.81 402 GLU A C 1
ATOM 3237 O O . GLU A 1 402 ? -19.984 21.688 0.285 1 96.81 402 GLU A O 1
ATOM 3242 N N . ALA A 1 403 ? -18.109 22.703 -0.206 1 96.69 403 ALA A N 1
ATOM 3243 C CA . ALA A 1 403 ? -17.453 22.266 1.022 1 96.69 403 ALA A CA 1
ATOM 3244 C C . ALA A 1 403 ? -18.156 22.828 2.254 1 96.69 403 ALA A C 1
ATOM 3246 O O . ALA A 1 403 ? -18.406 22.109 3.223 1 96.69 403 ALA A O 1
ATOM 3247 N N . GLN A 1 404 ? -18.469 24.141 2.168 1 95.06 404 GLN A N 1
ATOM 3248 C CA . GLN A 1 404 ? -19.172 24.781 3.273 1 95.06 404 GLN A CA 1
ATOM 3249 C C . GLN A 1 404 ? -20.562 24.188 3.477 1 95.06 404 GLN A C 1
ATOM 3251 O O . GLN A 1 404 ? -21 24.016 4.613 1 95.06 404 GLN A O 1
ATOM 3256 N N . ASP A 1 405 ? -21.156 23.938 2.418 1 96.06 405 ASP A N 1
ATOM 3257 C CA . ASP A 1 405 ? -22.469 23.312 2.492 1 96.06 405 ASP A CA 1
ATOM 3258 C C . ASP A 1 405 ? -22.391 21.953 3.182 1 96.06 405 ASP A C 1
ATOM 3260 O O . ASP A 1 405 ? -23.25 21.625 4.012 1 96.06 405 ASP A O 1
ATOM 3264 N N . ILE A 1 406 ? -21.422 21.156 2.857 1 96.5 406 ILE A N 1
ATOM 3265 C CA . ILE A 1 406 ? -21.234 19.844 3.461 1 96.5 406 ILE A CA 1
ATOM 3266 C C . ILE A 1 406 ? -21 20 4.961 1 96.5 406 ILE A C 1
ATOM 3268 O O . ILE A 1 406 ? -21.578 19.266 5.766 1 96.5 406 ILE A O 1
ATOM 3272 N N . MET A 1 407 ? -20.203 20.938 5.34 1 94.94 407 MET A N 1
ATOM 3273 C CA . MET A 1 407 ? -19.891 21.156 6.746 1 94.94 407 MET A CA 1
ATOM 3274 C C . MET A 1 407 ? -21.125 21.562 7.527 1 94.94 407 MET A C 1
ATOM 3276 O O . MET A 1 407 ? -21.344 21.109 8.656 1 94.94 407 MET A O 1
ATOM 3280 N N . ARG A 1 408 ? -21.969 22.344 6.887 1 93.25 408 ARG A N 1
ATOM 3281 C CA . ARG A 1 408 ? -23.125 22.922 7.578 1 93.25 408 ARG A CA 1
ATOM 3282 C C . ARG A 1 408 ? -24.297 21.938 7.605 1 93.25 408 ARG A C 1
ATOM 3284 O O . ARG A 1 408 ? -25.047 21.891 8.578 1 93.25 408 ARG A O 1
ATOM 3291 N N . ASN A 1 409 ? -24.375 21.109 6.551 1 93.38 409 ASN A N 1
ATOM 3292 C CA . ASN A 1 409 ? -25.641 20.375 6.379 1 93.38 409 ASN A CA 1
ATOM 3293 C C . ASN A 1 409 ? -25.453 18.875 6.609 1 93.38 409 ASN A C 1
ATOM 3295 O O . ASN A 1 409 ? -26.422 18.109 6.559 1 93.38 409 ASN A O 1
ATOM 3299 N N . THR A 1 410 ? -24.266 18.438 6.762 1 93.94 410 THR A N 1
ATOM 3300 C CA . THR A 1 410 ? -24.062 17.031 7.055 1 93.94 410 THR A CA 1
ATOM 3301 C C . THR A 1 410 ? -24.203 16.75 8.555 1 93.94 410 THR A C 1
ATOM 3303 O O . THR A 1 410 ? -23.469 17.328 9.359 1 93.94 410 THR A O 1
ATOM 3306 N N . ASP A 1 411 ? -25.156 15.93 8.875 1 90.56 411 ASP A N 1
ATOM 3307 C CA . ASP A 1 411 ? -25.359 15.562 10.273 1 90.56 411 ASP A CA 1
ATOM 3308 C C . ASP A 1 411 ? -24.922 14.117 10.531 1 90.56 411 ASP A C 1
ATOM 3310 O O . ASP A 1 411 ? -25.516 13.18 9.984 1 90.56 411 ASP A O 1
ATOM 3314 N N . ILE A 1 412 ? -23.906 13.977 11.289 1 93.19 412 ILE A N 1
ATOM 3315 C CA . ILE A 1 412 ? -23.438 12.664 11.711 1 93.19 412 ILE A CA 1
ATOM 3316 C C . ILE A 1 412 ? -23.891 12.383 13.141 1 93.19 412 ILE A C 1
ATOM 3318 O O . ILE A 1 412 ? -23.484 13.078 14.078 1 93.19 412 ILE A O 1
ATOM 3322 N N . THR A 1 413 ? -24.688 11.422 13.336 1 90.88 413 THR A N 1
ATOM 3323 C CA . THR A 1 413 ? -25.312 11.141 14.625 1 90.88 413 THR A CA 1
ATOM 3324 C C . THR A 1 413 ? -24.359 10.352 15.516 1 90.88 413 THR A C 1
ATOM 3326 O O . THR A 1 413 ? -23.969 9.227 15.18 1 90.88 413 THR A O 1
ATOM 3329 N N . ILE A 1 414 ? -24 10.875 16.625 1 91.56 414 ILE A N 1
ATOM 3330 C CA . ILE A 1 414 ? -23.156 10.25 17.641 1 91.56 414 ILE A CA 1
ATOM 3331 C C . ILE A 1 414 ? -23.922 10.164 18.953 1 91.56 414 ILE A C 1
ATOM 3333 O O . ILE A 1 414 ? -24.453 11.172 19.438 1 91.56 414 ILE A O 1
ATOM 3337 N N . ASP A 1 415 ? -24.109 8.992 19.422 1 91.19 415 ASP A N 1
ATOM 3338 C CA . ASP A 1 415 ? -24.75 8.797 20.719 1 91.19 415 ASP A CA 1
ATOM 3339 C C . ASP A 1 415 ? -23.797 9.078 21.859 1 91.19 415 ASP A C 1
ATOM 3341 O O . ASP A 1 415 ? -22.891 8.281 22.141 1 91.19 415 ASP A O 1
ATOM 3345 N N . ARG A 1 416 ? -23.984 10.102 22.547 1 85.44 416 ARG A N 1
ATOM 3346 C CA . ARG A 1 416 ? -23.062 10.516 23.609 1 85.44 416 ARG A CA 1
ATOM 3347 C C . ARG A 1 416 ? -23.484 9.93 24.953 1 85.44 416 ARG A C 1
ATOM 3349 O O . ARG A 1 416 ? -22.75 10.023 25.938 1 85.44 416 ARG A O 1
ATOM 3356 N N . ASN A 1 417 ? -24.672 9.398 25.078 1 71.81 417 ASN A N 1
ATOM 3357 C CA . ASN A 1 417 ? -25.219 8.891 26.328 1 71.81 417 ASN A CA 1
ATOM 3358 C C . ASN A 1 417 ? -24.672 7.516 26.672 1 71.81 417 ASN A C 1
ATOM 3360 O O . ASN A 1 417 ? -24.703 7.102 27.828 1 71.81 417 ASN A O 1
ATOM 3364 N N . VAL A 1 418 ? -24.234 6.734 25.75 1 58.66 418 VAL A N 1
ATOM 3365 C CA . VAL A 1 418 ? -23.797 5.379 26.078 1 58.66 418 VAL A CA 1
ATOM 3366 C C . VAL A 1 418 ? -22.641 5.434 27.062 1 58.66 418 VAL A C 1
ATOM 3368 O O . VAL A 1 418 ? -22.531 4.582 27.953 1 58.66 418 VAL A O 1
ATOM 3371 N N . LEU A 1 419 ? -21.75 6.309 26.875 1 53.44 419 LEU A N 1
ATOM 3372 C CA . LEU A 1 419 ? -20.609 6.398 27.797 1 53.44 419 LEU A CA 1
ATOM 3373 C C . LEU A 1 419 ? -21.062 6.914 29.156 1 53.44 419 LEU A C 1
ATOM 3375 O O . LEU A 1 419 ? -20.5 6.535 30.188 1 53.44 419 LEU A O 1
ATOM 3379 N N . LEU A 1 420 ? -22.047 7.738 29.219 1 50.03 420 LEU A N 1
ATOM 3380 C CA . LEU A 1 420 ? -22.609 8.172 30.5 1 50.03 420 LEU A CA 1
ATOM 3381 C C . LEU A 1 420 ? -23.234 7.004 31.25 1 50.03 420 LEU A C 1
ATOM 3383 O O . LEU A 1 420 ? -23.125 6.902 32.469 1 50.03 420 LEU A O 1
ATOM 3387 N N . ASP A 1 421 ? -23.875 6.18 30.516 1 48.03 421 ASP A N 1
ATOM 3388 C CA . ASP A 1 421 ? -24.5 5.062 31.219 1 48.03 421 ASP A CA 1
ATOM 3389 C C . ASP A 1 421 ? -23.469 4.047 31.688 1 48.03 421 ASP A C 1
ATOM 3391 O O . ASP A 1 421 ? -23.641 3.406 32.719 1 48.03 421 ASP A O 1
ATOM 3395 N N . ARG A 1 422 ? -22.438 3.932 30.984 1 46.38 422 ARG A N 1
ATOM 3396 C CA . ARG A 1 422 ? -21.391 3.01 31.438 1 46.38 422 ARG A CA 1
ATOM 3397 C C . ARG A 1 422 ? -20.641 3.572 32.625 1 46.38 422 ARG A C 1
ATOM 3399 O O . ARG A 1 422 ? -20.25 2.824 33.531 1 46.38 422 ARG A O 1
ATOM 3406 N N . HIS A 1 423 ? -20.375 4.805 32.594 1 41.69 423 HIS A N 1
ATOM 3407 C CA . HIS A 1 423 ? -19.812 5.43 33.781 1 41.69 423 HIS A CA 1
ATOM 3408 C C . HIS A 1 423 ? -20.766 5.324 34.969 1 41.69 423 HIS A C 1
ATOM 3410 O O . HIS A 1 423 ? -20.328 5.16 36.094 1 41.69 423 HIS A O 1
ATOM 3416 N N . SER A 1 424 ? -21.984 5.375 34.688 1 40.91 424 SER A N 1
ATOM 3417 C CA . SER A 1 424 ? -22.938 5.18 35.781 1 40.91 424 SER A CA 1
ATOM 3418 C C . SER A 1 424 ? -22.969 3.723 36.25 1 40.91 424 SER A C 1
ATOM 3420 O O . SER A 1 424 ? -23.062 3.441 37.438 1 40.91 424 SER A O 1
ATOM 3422 N N . VAL A 1 425 ? -22.859 2.873 35.312 1 41.94 425 VAL A N 1
ATOM 3423 C CA . VAL A 1 425 ? -22.812 1.469 35.688 1 41.94 425 VAL A CA 1
ATOM 3424 C C . VAL A 1 425 ? -21.5 1.159 36.406 1 41.94 425 VAL A C 1
ATOM 3426 O O . VAL A 1 425 ? -21.469 0.471 37.406 1 41.94 425 VAL A O 1
ATOM 3429 N N . CYS A 1 426 ? -20.406 1.614 35.75 1 36.25 426 CYS A N 1
ATOM 3430 C CA . CYS A 1 426 ? -19.125 1.441 36.438 1 36.25 426 CYS A CA 1
ATOM 3431 C C . CYS A 1 426 ? -19.109 2.217 37.75 1 36.25 426 CYS A C 1
ATOM 3433 O O . CYS A 1 426 ? -18.547 1.744 38.75 1 36.25 426 CYS A O 1
ATOM 3435 N N . ARG A 1 427 ? -19.656 3.35 37.844 1 36.56 427 ARG A N 1
ATOM 3436 C CA . ARG A 1 427 ? -19.828 4.031 39.125 1 36.56 427 ARG A CA 1
ATOM 3437 C C . ARG A 1 427 ? -20.766 3.244 40.031 1 36.56 427 ARG A C 1
ATOM 3439 O O . ARG A 1 427 ? -20.531 3.176 41.25 1 36.56 427 ARG A O 1
ATOM 3446 N N . ARG A 1 428 ? -21.75 2.711 39.5 1 40.47 428 ARG A N 1
ATOM 3447 C CA . ARG A 1 428 ? -22.625 1.91 40.344 1 40.47 428 ARG A CA 1
ATOM 3448 C C . ARG A 1 428 ? -21.938 0.63 40.781 1 40.47 428 ARG A C 1
ATOM 3450 O O . ARG A 1 428 ? -22.109 0.196 41.938 1 40.47 428 ARG A O 1
ATOM 3457 N N . ASN A 1 429 ? -21.203 -0.002 39.875 1 38.38 429 ASN A N 1
ATOM 3458 C CA . ASN A 1 429 ? -20.5 -1.191 40.312 1 38.38 429 ASN A CA 1
ATOM 3459 C C . ASN A 1 429 ? -19.344 -0.833 41.25 1 38.38 429 ASN A C 1
ATOM 3461 O O . ASN A 1 429 ? -19 -1.611 42.156 1 38.38 429 ASN A O 1
ATOM 3465 N N . VAL A 1 430 ? -18.672 0.29 41.031 1 37.59 430 VAL A N 1
ATOM 3466 C CA . VAL A 1 430 ? -17.641 0.69 42 1 37.59 430 VAL A CA 1
ATOM 3467 C C . VAL A 1 430 ? -18.281 1.083 43.312 1 37.59 430 VAL A C 1
ATOM 3469 O O . VAL A 1 430 ? -17.688 0.871 44.375 1 37.59 430 VAL A O 1
ATOM 3472 N N . SER A 1 431 ? -19.484 1.668 43.281 1 36.97 431 SER A N 1
ATOM 3473 C CA . SER A 1 431 ? -20.078 2.02 44.562 1 36.97 431 SER A CA 1
ATOM 3474 C C . SER A 1 431 ? -20.438 0.774 45.344 1 36.97 431 SER A C 1
ATOM 3476 O O . SER A 1 431 ? -20.688 0.858 46.562 1 36.97 431 SER A O 1
ATOM 3478 N N . ARG A 1 432 ? -20.812 -0.289 44.75 1 38.47 432 ARG A N 1
ATOM 3479 C CA . ARG A 1 432 ? -21.156 -1.466 45.531 1 38.47 432 ARG A CA 1
ATOM 3480 C C . ARG A 1 432 ? -19.906 -2.221 45.969 1 38.47 432 ARG A C 1
ATOM 3482 O O . ARG A 1 432 ? -20 -3.244 46.656 1 38.47 432 ARG A O 1
ATOM 3489 N N . LEU A 1 433 ? -18.688 -1.991 45.25 1 32.38 433 LEU A N 1
ATOM 3490 C CA . LEU A 1 433 ? -17.531 -2.682 45.781 1 32.38 433 LEU A CA 1
ATOM 3491 C C . LEU A 1 433 ? -17.062 -2.039 47.094 1 32.38 433 LEU A C 1
ATOM 3493 O O . LEU A 1 433 ? -16.969 -0.813 47.188 1 32.38 433 LEU A O 1
ATOM 3497 N N . ASN A 1 434 ? -17.297 -2.637 48.25 1 31.81 434 ASN A N 1
ATOM 3498 C CA . ASN A 1 434 ? -16.781 -2.369 49.562 1 31.81 434 ASN A CA 1
ATOM 3499 C C . ASN A 1 434 ? -15.289 -2.051 49.562 1 31.81 434 ASN A C 1
ATOM 3501 O O . ASN A 1 434 ? -14.516 -2.705 48.844 1 31.81 434 ASN A O 1
ATOM 3505 N N . PRO A 1 435 ? -14.812 -0.843 49.969 1 33.31 435 PRO A N 1
ATOM 3506 C CA . PRO A 1 435 ? -13.422 -0.407 50.062 1 33.31 435 PRO A CA 1
ATOM 3507 C C . PRO A 1 435 ? -12.523 -1.453 50.719 1 33.31 435 PRO A C 1
ATOM 3509 O O . PRO A 1 435 ? -11.297 -1.413 50.531 1 33.31 435 PRO A O 1
ATOM 3512 N N . ARG A 1 436 ? -13.07 -2.129 51.688 1 33.47 436 ARG A N 1
ATOM 3513 C CA . ARG A 1 436 ? -12.258 -3.039 52.5 1 33.47 436 ARG A CA 1
ATOM 3514 C C . ARG A 1 436 ? -11.742 -4.199 51.656 1 33.47 436 ARG A C 1
ATOM 3516 O O . ARG A 1 436 ? -10.641 -4.695 51.875 1 33.47 436 ARG A O 1
ATOM 3523 N N . GLU A 1 437 ? -12.562 -4.805 50.938 1 30.34 437 GLU A N 1
ATOM 3524 C CA . GLU A 1 437 ? -12.148 -6.082 50.375 1 30.34 437 GLU A CA 1
ATOM 3525 C C . GLU A 1 437 ? -11.234 -5.883 49.156 1 30.34 437 GLU A C 1
ATOM 3527 O O . GLU A 1 437 ? -10.56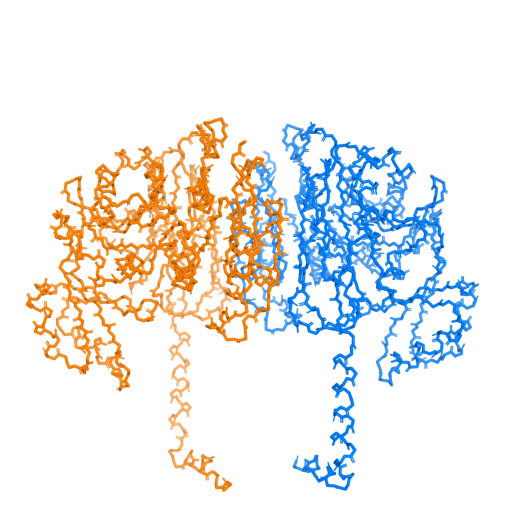2 -6.816 48.719 1 30.34 437 GLU A O 1
ATOM 3532 N N . LEU A 1 438 ? -11.242 -4.754 48.5 1 28.81 438 LEU A N 1
ATOM 3533 C CA . LEU A 1 438 ? -10.336 -4.637 47.344 1 28.81 438 LEU A CA 1
ATOM 3534 C C . LEU A 1 438 ? -8.906 -4.395 47.844 1 28.81 438 LEU A C 1
ATOM 3536 O O . LEU A 1 438 ? -7.988 -4.262 47 1 28.81 438 LEU A O 1
ATOM 3540 N N . ILE A 1 439 ? -8.609 -4.156 49.125 1 26.75 439 ILE A N 1
ATOM 3541 C CA . ILE A 1 439 ? -7.262 -3.934 49.625 1 26.75 439 ILE A CA 1
ATOM 3542 C C . ILE A 1 439 ? -6.469 -5.234 49.594 1 26.75 439 ILE A C 1
ATOM 3544 O O . ILE A 1 439 ? -5.234 -5.219 49.625 1 26.75 439 ILE A O 1
ATOM 3548 N N . ARG A 1 440 ? -7.023 -6.441 49.781 1 26.44 440 ARG A N 1
ATOM 3549 C CA . ARG A 1 440 ? -6.145 -7.586 50 1 26.44 440 ARG A CA 1
ATOM 3550 C C . ARG A 1 440 ? -5.285 -7.859 48.75 1 26.44 440 ARG A C 1
ATOM 3552 O O . ARG A 1 440 ? -4.117 -8.242 48.875 1 26.44 440 ARG A O 1
ATOM 3559 N N . SER A 1 441 ? -5.922 -8.078 47.594 1 25.5 441 SER A N 1
ATOM 3560 C CA . SER A 1 441 ? -5.137 -8.891 46.656 1 25.5 441 SER A CA 1
ATOM 3561 C C . SER A 1 441 ? -3.975 -8.102 46.062 1 25.5 441 SER A C 1
ATOM 3563 O O . SER A 1 441 ? -3.215 -8.617 45.25 1 25.5 441 SER A O 1
ATOM 3565 N N . CYS A 1 442 ? -3.961 -6.871 46.125 1 23 442 CYS A N 1
ATOM 3566 C CA . CYS A 1 442 ? -2.777 -6.242 45.562 1 23 442 CYS A CA 1
ATOM 3567 C C . CYS A 1 442 ? -1.558 -6.457 46.438 1 23 442 CYS A C 1
ATOM 3569 O O . CYS A 1 442 ? -0.463 -5.988 46.125 1 23 442 CYS A O 1
ATOM 3571 N N . THR A 1 443 ? -1.678 -6.859 47.688 1 22.42 443 THR A N 1
ATOM 3572 C CA . THR A 1 443 ? -0.534 -6.773 48.594 1 22.42 443 THR A CA 1
ATOM 3573 C C . THR A 1 443 ? 0.31 -8.047 48.531 1 22.42 443 THR A C 1
ATOM 3575 O O . THR A 1 443 ? 1.167 -8.281 49.375 1 22.42 443 THR A O 1
ATOM 3578 N N . THR A 1 444 ? 0.054 -9.023 47.719 1 22.19 444 THR A N 1
ATOM 3579 C CA . THR A 1 444 ? 1.024 -10.07 48 1 22.19 444 THR A CA 1
ATOM 3580 C C . THR A 1 444 ? 2.445 -9.586 47.719 1 22.19 444 THR A C 1
ATOM 3582 O O . THR A 1 444 ? 2.715 -9.008 46.688 1 22.19 444 THR A O 1
ATOM 3585 N N . THR A 1 445 ? 3.197 -9.43 48.844 1 21.53 445 THR A N 1
ATOM 3586 C CA . THR A 1 445 ? 4.582 -9.289 49.281 1 21.53 445 THR A CA 1
ATOM 3587 C C . THR A 1 445 ? 5.457 -10.367 48.656 1 21.53 445 THR A C 1
ATOM 3589 O O . THR A 1 445 ? 6.684 -10.336 48.781 1 21.53 445 THR A O 1
ATOM 3592 N N . ASP A 1 446 ? 5.141 -11.281 47.688 1 20.27 446 ASP A N 1
ATOM 3593 C CA . ASP A 1 446 ? 6.438 -11.898 47.406 1 20.27 446 ASP A CA 1
ATOM 3594 C C . ASP A 1 446 ? 7.309 -10.977 46.562 1 20.27 446 ASP A C 1
ATOM 3596 O O . ASP A 1 446 ? 6.801 -10.281 45.688 1 20.27 446 ASP A O 1
ATOM 3600 N N . MET B 1 1 ? -27.938 6.301 -19.094 1 58.47 1 MET B N 1
ATOM 3601 C CA . MET B 1 1 ? -26.984 5.199 -19 1 58.47 1 MET B CA 1
ATOM 3602 C C . MET B 1 1 ? -27.094 4.496 -17.656 1 58.47 1 MET B C 1
ATOM 3604 O O . MET B 1 1 ? -27.375 5.133 -16.641 1 58.47 1 MET B O 1
ATOM 3608 N N . GLN B 1 2 ? -27.219 3.23 -17.609 1 78.88 2 GLN B N 1
ATOM 3609 C CA . GLN B 1 2 ? -27.422 2.439 -16.406 1 78.88 2 GLN B CA 1
ATOM 3610 C C . GLN B 1 2 ? -26.25 2.607 -15.43 1 78.88 2 GLN B C 1
ATOM 3612 O O . GLN B 1 2 ? -25.078 2.568 -15.844 1 78.88 2 GLN B O 1
ATOM 3617 N N . THR B 1 3 ? -26.562 3.021 -14.211 1 87 3 THR B N 1
ATOM 3618 C CA . THR B 1 3 ? -25.562 3.242 -13.18 1 87 3 THR B CA 1
ATOM 3619 C C . THR B 1 3 ? -25.172 1.926 -12.508 1 87 3 THR B C 1
ATOM 3621 O O . THR B 1 3 ? -26.031 1.103 -12.203 1 87 3 THR B O 1
ATOM 3624 N N . HIS B 1 4 ? -23.906 1.646 -12.461 1 92 4 HIS B N 1
ATOM 3625 C CA . HIS B 1 4 ? -23.375 0.456 -11.805 1 92 4 HIS B CA 1
ATOM 3626 C C . HIS B 1 4 ? -22.797 0.791 -10.438 1 92 4 HIS B C 1
ATOM 3628 O O . HIS B 1 4 ? -22.062 1.773 -10.289 1 92 4 HIS B O 1
ATOM 3634 N N . THR B 1 5 ? -23.266 0.061 -9.484 1 95.56 5 THR B N 1
ATOM 3635 C CA . THR B 1 5 ? -22.703 0.183 -8.141 1 95.56 5 THR B CA 1
ATOM 3636 C C . THR B 1 5 ? -21.891 -1.058 -7.785 1 95.56 5 THR B C 1
ATOM 3638 O O . THR B 1 5 ? -22.438 -2.148 -7.637 1 95.56 5 THR B O 1
ATOM 3641 N N . ILE B 1 6 ? -20.609 -0.864 -7.672 1 96.81 6 ILE B N 1
ATOM 3642 C CA . ILE B 1 6 ? -19.719 -1.966 -7.32 1 96.81 6 ILE B CA 1
ATOM 3643 C C . ILE B 1 6 ? -19.375 -1.89 -5.836 1 96.81 6 ILE B C 1
ATOM 3645 O O . ILE B 1 6 ? -18.75 -0.918 -5.387 1 96.81 6 ILE B O 1
ATOM 3649 N N . ILE B 1 7 ? -19.766 -2.881 -5.102 1 98 7 ILE B N 1
ATOM 3650 C CA . ILE B 1 7 ? -19.438 -2.971 -3.68 1 98 7 ILE B CA 1
ATOM 3651 C C . ILE B 1 7 ? -18.312 -3.971 -3.471 1 98 7 ILE B C 1
ATOM 3653 O O . ILE B 1 7 ? -18.469 -5.168 -3.707 1 98 7 ILE B O 1
ATOM 3657 N N . ILE B 1 8 ? -17.188 -3.48 -3.043 1 98.06 8 ILE B N 1
ATOM 3658 C CA . ILE B 1 8 ? -15.992 -4.301 -2.83 1 98.06 8 ILE B CA 1
ATOM 3659 C C . ILE B 1 8 ? -15.828 -4.594 -1.341 1 98.06 8 ILE B C 1
ATOM 3661 O O . ILE B 1 8 ? -15.836 -3.676 -0.517 1 98.06 8 ILE B O 1
ATOM 3665 N N . VAL B 1 9 ? -15.672 -5.855 -1.042 1 97.56 9 VAL B N 1
ATOM 3666 C CA . VAL B 1 9 ? -15.516 -6.293 0.342 1 97.56 9 VAL B CA 1
ATOM 3667 C C . VAL B 1 9 ? -14.07 -6.711 0.592 1 97.56 9 VAL B C 1
ATOM 3669 O O . VAL B 1 9 ? -13.539 -7.57 -0.111 1 97.56 9 VAL B O 1
ATOM 3672 N N . LEU B 1 10 ? -13.438 -6.074 1.595 1 95.94 10 LEU B N 1
ATOM 3673 C CA . LEU B 1 10 ? -12.039 -6.352 1.923 1 95.94 10 LEU B CA 1
ATOM 3674 C C . LEU B 1 10 ? -11.891 -6.719 3.395 1 95.94 10 LEU B C 1
ATOM 3676 O O . LEU B 1 10 ? -12.68 -6.27 4.234 1 95.94 10 LEU B O 1
ATOM 3680 N N . TRP B 1 11 ? -10.844 -7.504 3.664 1 93.12 11 TRP B N 1
ATOM 3681 C CA . TRP B 1 11 ? -10.562 -7.93 5.031 1 93.12 11 TRP B CA 1
ATOM 3682 C C . TRP B 1 11 ? -9.094 -7.715 5.375 1 93.12 11 TRP B C 1
ATOM 3684 O O . TRP B 1 11 ? -8.758 -6.852 6.191 1 93.12 11 TRP B O 1
ATOM 3694 N N . LYS B 1 12 ? -8.188 -8.398 4.684 1 88.94 12 LYS B N 1
ATOM 3695 C CA . LYS B 1 12 ? -6.754 -8.266 4.93 1 88.94 12 LYS B CA 1
ATOM 3696 C C . LYS B 1 12 ? -6.016 -7.836 3.664 1 88.94 12 LYS B C 1
ATOM 3698 O O . LYS B 1 12 ? -4.898 -7.32 3.736 1 88.94 12 LYS B O 1
ATOM 3703 N N . TYR B 1 13 ? -6.645 -8.062 2.654 1 91.38 13 TYR B N 1
ATOM 3704 C CA . TYR B 1 13 ? -6.016 -7.754 1.375 1 91.38 13 TYR B CA 1
ATOM 3705 C C . TYR B 1 13 ? -5.898 -6.246 1.177 1 91.38 13 TYR B C 1
ATOM 3707 O O . TYR B 1 13 ? -6.82 -5.5 1.508 1 91.38 13 TYR B O 1
ATOM 3715 N N . ARG B 1 14 ? -4.734 -5.766 0.634 1 91.88 14 ARG B N 1
ATOM 3716 C CA . ARG B 1 14 ? -4.535 -4.355 0.318 1 91.88 14 ARG B CA 1
ATOM 3717 C C . ARG B 1 14 ? -4.758 -4.094 -1.167 1 91.88 14 ARG B C 1
ATOM 3719 O O . ARG B 1 14 ? -3.861 -4.32 -1.984 1 91.88 14 ARG B O 1
ATOM 3726 N N . LEU B 1 15 ? -5.832 -3.49 -1.442 1 94.81 15 LEU B N 1
ATOM 3727 C CA . LEU B 1 15 ? -6.285 -3.32 -2.818 1 94.81 15 LEU B CA 1
ATOM 3728 C C . LEU B 1 15 ? -5.703 -2.053 -3.432 1 94.81 15 LEU B C 1
ATOM 3730 O O . LEU B 1 15 ? -5.68 -1.001 -2.787 1 94.81 15 LEU B O 1
ATOM 3734 N N . ASN B 1 16 ? -5.164 -2.174 -4.598 1 90.25 16 ASN B N 1
ATOM 3735 C CA . ASN B 1 16 ? -4.629 -1.049 -5.355 1 90.25 16 ASN B CA 1
ATOM 3736 C C . ASN B 1 16 ? -5.449 -0.784 -6.617 1 90.25 16 ASN B C 1
ATOM 3738 O O . ASN B 1 16 ? -5.457 -1.601 -7.539 1 90.25 16 ASN B O 1
ATOM 3742 N N . LEU B 1 17 ? -6.066 0.394 -6.707 1 90.69 17 LEU B N 1
ATOM 3743 C CA . LEU B 1 17 ? -6.902 0.734 -7.855 1 90.69 17 LEU B CA 1
ATOM 3744 C C . LEU B 1 17 ? -6.316 1.914 -8.625 1 90.69 17 LEU B C 1
ATOM 3746 O O . LEU B 1 17 ? -7.035 2.615 -9.336 1 90.69 17 LEU B O 1
ATOM 3750 N N . SER B 1 18 ? -5.066 2.15 -8.5 1 83.12 18 SER B N 1
ATOM 3751 C CA . SER B 1 18 ? -4.434 3.34 -9.055 1 83.12 18 SER B CA 1
ATOM 3752 C C . SER B 1 18 ? -4.535 3.354 -10.578 1 83.12 18 SER B C 1
ATOM 3754 O O . SER B 1 18 ? -4.637 4.418 -11.188 1 83.12 18 SER B O 1
ATOM 3756 N N . LYS B 1 19 ? -4.578 2.176 -11.195 1 82.44 19 LYS B N 1
ATOM 3757 C CA . LYS B 1 19 ? -4.559 2.113 -12.656 1 82.44 19 LYS B CA 1
ATOM 3758 C C . LYS B 1 19 ? -5.973 1.99 -13.219 1 82.44 19 LYS B C 1
ATOM 3760 O O . LYS B 1 19 ? -6.156 1.838 -14.43 1 82.44 19 LYS B O 1
ATOM 3765 N N . LEU B 1 20 ? -6.957 2.066 -12.367 1 89.12 20 LEU B N 1
ATOM 3766 C CA . LEU B 1 20 ? -8.336 1.934 -12.82 1 89.12 20 LEU B CA 1
ATOM 3767 C C . LEU B 1 20 ? -8.828 3.225 -13.461 1 89.12 20 LEU B C 1
ATOM 3769 O O . LEU B 1 20 ? -8.688 4.305 -12.883 1 89.12 20 LEU B O 1
ATOM 3773 N N . ARG B 1 21 ? -9.258 3.111 -14.641 1 86.19 21 ARG B N 1
ATOM 3774 C CA . ARG B 1 21 ? -10 4.195 -15.273 1 86.19 21 ARG B CA 1
ATOM 3775 C C . ARG B 1 21 ? -11.508 3.977 -15.133 1 86.19 21 ARG B C 1
ATOM 3777 O O . ARG B 1 21 ? -12.117 3.287 -15.953 1 86.19 21 ARG B O 1
ATOM 3784 N N . LYS B 1 22 ? -12 4.59 -14.219 1 88.19 22 LYS B N 1
ATOM 3785 C CA . LYS B 1 22 ? -13.391 4.375 -13.836 1 88.19 22 LYS B CA 1
ATOM 3786 C C . LYS B 1 22 ? -14.336 5.207 -14.695 1 88.19 22 LYS B C 1
ATOM 3788 O O . LYS B 1 22 ? -14.219 6.434 -14.758 1 88.19 22 LYS B O 1
ATOM 3793 N N . PRO B 1 23 ? -15.25 4.539 -15.336 1 88.25 23 PRO B N 1
ATOM 3794 C CA . PRO B 1 23 ? -16.266 5.289 -16.078 1 88.25 23 PRO B CA 1
ATOM 3795 C C . PRO B 1 23 ? -17.156 6.133 -15.172 1 88.25 23 PRO B C 1
ATOM 3797 O O . PRO B 1 23 ? -17.312 5.828 -13.992 1 88.25 23 PRO B O 1
ATOM 3800 N N . GLY B 1 24 ? -17.781 7.145 -15.734 1 85.69 24 GLY B N 1
ATOM 3801 C CA . GLY B 1 24 ? -18.609 8.078 -14.969 1 85.69 24 GLY B CA 1
ATOM 3802 C C . GLY B 1 24 ? -19.859 7.434 -14.398 1 85.69 24 GLY B C 1
ATOM 3803 O O . GLY B 1 24 ? -20.391 7.898 -13.383 1 85.69 24 GLY B O 1
ATOM 3804 N N . ASN B 1 25 ? -20.312 6.383 -15.016 1 89.75 25 ASN B N 1
ATOM 3805 C CA . ASN B 1 25 ? -21.547 5.754 -14.57 1 89.75 25 ASN B CA 1
ATOM 3806 C C . ASN B 1 25 ? -21.281 4.625 -13.578 1 89.75 25 ASN B C 1
ATOM 3808 O O . ASN B 1 25 ? -22.188 3.875 -13.219 1 89.75 25 ASN B O 1
ATOM 3812 N N . VAL B 1 26 ? -20.078 4.457 -13.188 1 93.12 26 VAL B N 1
ATOM 3813 C CA . VAL B 1 26 ? -19.719 3.404 -12.234 1 93.12 26 VAL B CA 1
ATOM 3814 C C . VAL B 1 26 ? -19.344 4.027 -10.898 1 93.12 26 VAL B C 1
ATOM 3816 O O . VAL B 1 26 ? -18.547 4.961 -10.844 1 93.12 26 VAL B O 1
ATOM 3819 N N . ARG B 1 27 ? -19.969 3.561 -9.852 1 94.19 27 ARG B N 1
ATOM 3820 C CA . ARG B 1 27 ? -19.625 3.947 -8.484 1 94.19 27 ARG B CA 1
ATOM 3821 C C . ARG B 1 27 ? -19 2.787 -7.727 1 94.19 27 ARG B C 1
ATOM 3823 O O . ARG B 1 27 ? -19.469 1.653 -7.801 1 94.19 27 ARG B O 1
ATOM 3830 N N . ILE B 1 28 ? -17.938 3.08 -7.008 1 96.94 28 ILE B N 1
ATOM 3831 C CA . ILE B 1 28 ? -17.219 2.039 -6.281 1 96.94 28 ILE B CA 1
ATOM 3832 C C . ILE B 1 28 ? -17.312 2.303 -4.781 1 96.94 28 ILE B C 1
ATOM 3834 O O . ILE B 1 28 ? -16.875 3.354 -4.301 1 96.94 28 ILE B O 1
ATOM 3838 N N . PHE B 1 29 ? -17.906 1.387 -4.078 1 97.56 29 PHE B N 1
ATOM 3839 C CA . PHE B 1 29 ? -17.969 1.377 -2.621 1 97.56 29 PHE B CA 1
ATOM 3840 C C . PHE B 1 29 ? -17.047 0.302 -2.047 1 97.56 29 PHE B C 1
ATOM 3842 O O . PHE B 1 29 ? -17.031 -0.83 -2.535 1 97.56 29 PHE B O 1
ATOM 3849 N N . VAL B 1 30 ? -16.266 0.654 -1.095 1 98.25 30 VAL B N 1
ATOM 3850 C CA . VAL B 1 30 ? -15.391 -0.313 -0.452 1 98.25 30 VAL B CA 1
ATOM 3851 C C . VAL B 1 30 ? -15.742 -0.432 1.028 1 98.25 30 VAL B C 1
ATOM 3853 O O . VAL B 1 30 ? -15.906 0.579 1.716 1 98.25 30 VAL B O 1
ATOM 3856 N N . VAL B 1 31 ? -15.938 -1.608 1.469 1 97.88 31 VAL B N 1
ATOM 3857 C CA . VAL B 1 31 ? -16.172 -1.905 2.877 1 97.88 31 VAL B CA 1
ATOM 3858 C C . VAL B 1 31 ? -15.031 -2.746 3.434 1 97.88 31 VAL B C 1
ATOM 3860 O O . VAL B 1 31 ? -14.734 -3.824 2.914 1 97.88 31 VAL B O 1
ATOM 3863 N N . GLY B 1 32 ? -14.398 -2.291 4.426 1 96.31 32 GLY B N 1
ATOM 3864 C CA . GLY B 1 32 ? -13.305 -3.055 5.02 1 96.31 32 GLY B CA 1
ATOM 3865 C C . GLY B 1 32 ? -12.641 -2.342 6.18 1 96.31 32 GLY B C 1
ATOM 3866 O O . GLY B 1 32 ? -12.969 -1.19 6.477 1 96.31 32 GLY B O 1
ATOM 3867 N N . PRO B 1 33 ? -11.773 -2.984 6.914 1 94.31 33 PRO B N 1
ATOM 3868 C CA . PRO B 1 33 ? -11 -2.367 7.992 1 94.31 33 PRO B CA 1
ATOM 3869 C C . PRO B 1 33 ? -10 -1.328 7.484 1 94.31 33 PRO B C 1
ATOM 3871 O O . PRO B 1 33 ? -9.859 -1.145 6.273 1 94.31 33 PRO B O 1
ATOM 3874 N N . PRO B 1 34 ? -9.383 -0.634 8.461 1 91.75 34 PRO B N 1
ATOM 3875 C CA . PRO B 1 34 ? -8.414 0.371 8.023 1 91.75 34 PRO B CA 1
ATOM 3876 C C . PRO B 1 34 ? -7.207 -0.244 7.316 1 91.75 34 PRO B C 1
ATOM 3878 O O . PRO B 1 34 ? -6.875 -1.409 7.551 1 91.75 34 PRO B O 1
ATOM 3881 N N . ARG B 1 35 ? -6.586 0.484 6.402 1 87.81 35 ARG B N 1
ATOM 3882 C CA . ARG B 1 35 ? -5.332 0.158 5.738 1 87.81 35 ARG B CA 1
ATOM 3883 C C . ARG B 1 35 ? -5.523 -0.965 4.723 1 87.81 35 ARG B C 1
ATOM 3885 O O . ARG B 1 35 ? -4.609 -1.756 4.484 1 87.81 35 ARG B O 1
ATOM 3892 N N . THR B 1 36 ? -6.707 -1.104 4.184 1 92.75 36 THR B N 1
ATOM 3893 C CA . THR B 1 36 ? -6.961 -2.131 3.182 1 92.75 36 THR B CA 1
ATOM 3894 C C . THR B 1 36 ? -6.891 -1.543 1.775 1 92.75 36 THR B C 1
ATOM 3896 O O . THR B 1 36 ? -7.043 -2.264 0.787 1 92.75 36 THR B O 1
ATOM 3899 N N . LEU B 1 37 ? -6.676 -0.259 1.688 1 92.75 37 LEU B N 1
ATOM 3900 C CA . LEU B 1 37 ? -6.543 0.403 0.395 1 92.75 37 LEU B CA 1
ATOM 3901 C C . LEU B 1 37 ? -5.18 1.075 0.266 1 92.75 37 LEU B C 1
ATOM 3903 O O . LEU B 1 37 ? -4.727 1.748 1.193 1 92.75 37 LEU B O 1
ATOM 3907 N N . VAL B 1 38 ? -4.562 0.853 -0.863 1 88.25 38 VAL B N 1
ATOM 3908 C CA . VAL B 1 38 ? -3.309 1.54 -1.146 1 88.25 38 VAL B CA 1
ATOM 3909 C C . VAL B 1 38 ? -3.576 3.02 -1.414 1 88.25 38 VAL B C 1
ATOM 3911 O O . VAL B 1 38 ? -2.852 3.887 -0.922 1 88.25 38 VAL B O 1
ATOM 3914 N N . GLU B 1 39 ? -4.504 3.275 -2.213 1 86.44 39 GLU B N 1
ATOM 3915 C CA . GLU B 1 39 ? -5.004 4.617 -2.506 1 86.44 39 GLU B CA 1
ATOM 3916 C C . GLU B 1 39 ? -6.523 4.621 -2.643 1 86.44 39 GLU B C 1
ATOM 3918 O O . GLU B 1 39 ? -7.125 3.598 -2.973 1 86.44 39 GLU B O 1
ATOM 3923 N N . GLU B 1 40 ? -7.09 5.777 -2.406 1 89.19 40 GLU B N 1
ATOM 3924 C CA . GLU B 1 40 ? -8.547 5.828 -2.348 1 89.19 40 GLU B CA 1
ATOM 3925 C C . GLU B 1 40 ? -9.117 6.707 -3.459 1 89.19 40 GLU B C 1
ATOM 3927 O O . GLU B 1 40 ? -10.305 7.027 -3.457 1 89.19 40 GLU B O 1
ATOM 3932 N N . ASN B 1 41 ? -8.375 7.074 -4.398 1 84.5 41 ASN B N 1
ATOM 3933 C CA . ASN B 1 41 ? -8.789 8.07 -5.379 1 84.5 41 ASN B CA 1
ATOM 3934 C C . ASN B 1 41 ? -9.938 7.559 -6.242 1 84.5 41 ASN B C 1
ATOM 3936 O O . ASN B 1 41 ? -10.812 8.328 -6.645 1 84.5 41 ASN B O 1
ATOM 3940 N N . ASN B 1 42 ? -9.969 6.266 -6.527 1 91 42 ASN B N 1
ATOM 3941 C CA . ASN B 1 42 ? -11.008 5.711 -7.391 1 91 42 ASN B CA 1
ATOM 3942 C C . ASN B 1 42 ? -12.172 5.145 -6.582 1 91 42 ASN B C 1
ATOM 3944 O O . ASN B 1 42 ? -13.086 4.547 -7.145 1 91 42 ASN B O 1
ATOM 3948 N N . VAL B 1 43 ? -12.133 5.383 -5.312 1 95.56 43 VAL B N 1
ATOM 3949 C CA . VAL B 1 43 ? -13.195 4.91 -4.426 1 95.56 43 VAL B CA 1
ATOM 3950 C C . VAL B 1 43 ? -14.18 6.043 -4.148 1 95.56 43 VAL B C 1
ATOM 3952 O O . VAL B 1 43 ? -13.781 7.137 -3.746 1 95.56 43 VAL B O 1
ATOM 3955 N N . ASP B 1 44 ? -15.422 5.824 -4.395 1 96.12 44 ASP B N 1
ATOM 3956 C CA . ASP B 1 44 ? -16.422 6.855 -4.145 1 96.12 44 ASP B CA 1
ATOM 3957 C C . ASP B 1 44 ? -16.734 6.969 -2.654 1 96.12 44 ASP B C 1
ATOM 3959 O O . ASP B 1 44 ? -16.828 8.078 -2.117 1 96.12 44 ASP B O 1
ATOM 3963 N N . VAL B 1 45 ? -16.969 5.848 -2.041 1 97.62 45 VAL B N 1
ATOM 3964 C CA . VAL B 1 45 ? -17.219 5.84 -0.605 1 97.62 45 VAL B CA 1
ATOM 3965 C C . VAL B 1 45 ? -16.484 4.68 0.05 1 97.62 45 VAL B C 1
ATOM 3967 O O . VAL B 1 45 ? -16.547 3.545 -0.428 1 97.62 45 VAL B O 1
ATOM 3970 N N . TYR B 1 46 ? -15.773 4.969 1.029 1 97.81 46 TYR B N 1
ATOM 3971 C CA . TYR B 1 46 ? -15.117 3.969 1.865 1 97.81 46 TYR B CA 1
ATOM 3972 C C . TYR B 1 46 ? -15.82 3.842 3.213 1 97.81 46 TYR B C 1
ATOM 3974 O O . TYR B 1 46 ? -15.953 4.824 3.945 1 97.81 46 TYR B O 1
ATOM 3982 N N . PHE B 1 47 ? -16.266 2.643 3.512 1 97.81 47 PHE B N 1
ATOM 3983 C CA . PHE B 1 47 ? -16.906 2.336 4.785 1 97.81 47 PHE B CA 1
ATOM 3984 C C . PHE B 1 47 ? -15.969 1.545 5.688 1 97.81 47 PHE B C 1
ATOM 3986 O O . PHE B 1 47 ? -15.766 0.345 5.484 1 97.81 47 PHE B O 1
ATOM 3993 N N . GLN B 1 48 ? -15.477 2.197 6.668 1 96.31 48 GLN B N 1
ATOM 3994 C CA . GLN B 1 48 ? -14.594 1.511 7.602 1 96.31 48 GLN B CA 1
ATOM 3995 C C . GLN B 1 48 ? -15.391 0.647 8.578 1 96.31 48 GLN B C 1
ATOM 3997 O O . GLN B 1 48 ? -16.422 1.082 9.102 1 96.31 48 GLN B O 1
ATOM 4002 N N . VAL B 1 49 ? -14.938 -0.523 8.742 1 94.56 49 VAL B N 1
ATOM 4003 C CA . VAL B 1 49 ? -15.484 -1.41 9.758 1 94.56 49 VAL B CA 1
ATOM 4004 C C . VAL B 1 49 ? -14.391 -1.795 10.75 1 94.56 49 VAL B C 1
ATOM 4006 O O . VAL B 1 49 ? -13.211 -1.504 10.531 1 94.56 49 VAL B O 1
ATOM 4009 N N . GLU B 1 50 ? -14.797 -2.371 11.805 1 87.38 50 GLU B N 1
ATOM 4010 C CA . GLU B 1 50 ? -13.844 -2.736 12.852 1 87.38 50 GLU B CA 1
ATOM 4011 C C . GLU B 1 50 ? -12.945 -3.883 12.398 1 87.38 50 GLU B C 1
ATOM 4013 O O . GLU B 1 50 ? -13.391 -4.793 11.695 1 87.38 50 GLU B O 1
ATOM 4018 N N . SER B 1 51 ? -11.688 -3.736 12.859 1 80.44 51 SER B N 1
ATOM 4019 C CA . SER B 1 51 ? -10.727 -4.793 12.555 1 80.44 51 SER B CA 1
ATOM 4020 C C . SER B 1 51 ? -11.078 -6.086 13.273 1 80.44 51 SER B C 1
ATOM 4022 O O . SER B 1 51 ? -11.625 -6.055 14.383 1 80.44 51 SER B O 1
ATOM 4024 N N . PRO B 1 52 ? -10.766 -7.129 12.578 1 67.94 52 PRO B N 1
ATOM 4025 C CA . PRO B 1 52 ? -11.141 -8.422 13.164 1 67.94 52 PRO B CA 1
ATOM 4026 C C . PRO B 1 52 ? -10.469 -8.672 14.516 1 67.94 52 PRO B C 1
ATOM 4028 O O . PRO B 1 52 ? -9.312 -8.297 14.711 1 67.94 52 PRO B O 1
ATOM 4031 N N . ILE B 1 53 ? -11.234 -9.008 15.477 1 62.66 53 ILE B N 1
ATOM 4032 C CA . ILE B 1 53 ? -10.641 -9.523 16.703 1 62.66 53 ILE B CA 1
ATOM 4033 C C . ILE B 1 53 ? -10.109 -10.938 16.469 1 62.66 53 ILE B C 1
ATOM 4035 O O . ILE B 1 53 ? -8.992 -11.266 16.875 1 62.66 53 ILE B O 1
ATOM 4039 N N . ARG B 1 54 ? -10.992 -11.719 15.766 1 63.81 54 ARG B N 1
ATOM 4040 C CA . ARG B 1 54 ? -10.633 -13.07 15.352 1 63.81 54 ARG B CA 1
ATOM 4041 C C . ARG B 1 54 ? -10.727 -13.219 13.836 1 63.81 54 ARG B C 1
ATOM 4043 O O . ARG B 1 54 ? -11.578 -12.602 13.195 1 63.81 54 ARG B O 1
ATOM 4050 N N . ASP B 1 55 ? -9.875 -13.961 13.156 1 61.06 55 ASP B N 1
ATOM 4051 C CA . ASP B 1 55 ? -9.727 -14.086 11.711 1 61.06 55 ASP B CA 1
ATOM 4052 C C . ASP B 1 55 ? -11.047 -14.461 11.047 1 61.06 55 ASP B C 1
ATOM 4054 O O . ASP B 1 55 ? -11.289 -14.102 9.891 1 61.06 55 ASP B O 1
ATOM 4058 N N . HIS B 1 56 ? -11.961 -15.023 11.766 1 63.81 56 HIS B N 1
ATOM 4059 C CA . HIS B 1 56 ? -13.117 -15.523 11.031 1 63.81 56 HIS B CA 1
ATOM 4060 C C . HIS B 1 56 ? -14.391 -14.805 11.461 1 63.81 56 HIS B C 1
ATOM 4062 O O . HIS B 1 56 ? -15.492 -15.188 11.047 1 63.81 56 HIS B O 1
ATOM 4068 N N . ASP B 1 57 ? -14.117 -13.758 12.125 1 70.69 57 ASP B N 1
ATOM 4069 C CA . ASP B 1 57 ? -15.305 -13.031 12.547 1 70.69 57 ASP B CA 1
ATOM 4070 C C . ASP B 1 57 ? -15.57 -11.836 11.625 1 70.69 57 ASP B C 1
ATOM 4072 O O . ASP B 1 57 ? -15.062 -10.734 11.867 1 70.69 57 ASP B O 1
ATOM 4076 N N . HIS B 1 58 ? -16.422 -12.18 10.578 1 82.94 58 HIS B N 1
ATOM 4077 C CA . HIS B 1 58 ? -16.734 -11.141 9.594 1 82.94 58 HIS B CA 1
ATOM 4078 C C . HIS B 1 58 ? -18.125 -10.57 9.82 1 82.94 58 HIS B C 1
ATOM 4080 O O . HIS B 1 58 ? -18.719 -9.984 8.914 1 82.94 58 HIS B O 1
ATOM 4086 N N . LEU B 1 59 ? -18.609 -10.656 10.953 1 85.25 59 LEU B N 1
ATOM 4087 C CA . LEU B 1 59 ? -20.031 -10.375 11.156 1 85.25 59 LEU B CA 1
ATOM 4088 C C . LEU B 1 59 ? -20.344 -8.914 10.844 1 85.25 59 LEU B C 1
ATOM 4090 O O . LEU B 1 59 ? -21.234 -8.625 10.047 1 85.25 59 LEU B O 1
ATOM 4094 N N . GLN B 1 60 ? -19.625 -8.031 11.398 1 87.56 60 GLN B N 1
ATOM 4095 C CA . GLN B 1 60 ? -19.906 -6.609 11.18 1 87.56 60 GLN B CA 1
ATOM 4096 C C . GLN B 1 60 ? -19.672 -6.227 9.727 1 87.56 60 GLN B C 1
ATOM 4098 O O . GLN B 1 60 ? -20.406 -5.422 9.164 1 87.56 60 GLN B O 1
ATOM 4103 N N . LEU B 1 61 ? -18.672 -6.824 9.203 1 93.12 61 LEU B N 1
ATOM 4104 C CA . LEU B 1 61 ? -18.328 -6.566 7.801 1 93.12 61 LEU B CA 1
ATOM 4105 C C . LEU B 1 61 ? -19.469 -7.004 6.887 1 93.12 61 LEU B C 1
ATOM 4107 O O . LEU B 1 61 ? -19.938 -6.227 6.051 1 93.12 61 LEU B O 1
ATOM 4111 N N . LEU B 1 62 ? -20 -8.172 7.121 1 94.38 62 LEU B N 1
ATOM 4112 C CA . LEU B 1 62 ? -21.031 -8.727 6.25 1 94.38 62 LEU B CA 1
ATOM 4113 C C . LEU B 1 62 ? -22.375 -8.039 6.48 1 94.38 62 LEU B C 1
ATOM 4115 O O . LEU B 1 62 ? -23.172 -7.898 5.551 1 94.38 62 LEU B O 1
ATOM 4119 N N . GLN B 1 63 ? -22.578 -7.621 7.656 1 93.25 63 GLN B N 1
ATOM 4120 C CA . GLN B 1 63 ? -23.797 -6.871 7.938 1 93.25 63 GLN B CA 1
ATOM 4121 C C . GLN B 1 63 ? -23.828 -5.559 7.164 1 93.25 63 GLN B C 1
ATOM 4123 O O . GLN B 1 63 ? -24.844 -5.191 6.594 1 93.25 63 GLN B O 1
ATOM 4128 N N . LYS B 1 64 ? -22.75 -4.867 7.227 1 95.12 64 LYS B N 1
ATOM 4129 C CA . LYS B 1 64 ? -22.672 -3.607 6.496 1 95.12 64 LYS B CA 1
ATOM 4130 C C . LYS B 1 64 ? -22.812 -3.832 4.996 1 95.12 64 LYS B C 1
ATOM 4132 O O . LYS B 1 64 ? -23.453 -3.031 4.305 1 95.12 64 LYS B O 1
ATOM 4137 N N . VAL B 1 65 ? -22.234 -4.871 4.508 1 96.75 65 VAL B N 1
ATOM 4138 C CA . VAL B 1 65 ? -22.328 -5.211 3.09 1 96.75 65 VAL B CA 1
ATOM 4139 C C . VAL B 1 65 ? -23.781 -5.461 2.715 1 96.75 65 VAL B C 1
ATOM 4141 O O . VAL B 1 65 ? -24.266 -4.961 1.696 1 96.75 65 VAL B O 1
ATOM 4144 N N . ARG B 1 66 ? -24.5 -6.188 3.539 1 96.12 66 ARG B N 1
ATOM 4145 C CA . ARG B 1 66 ? -25.906 -6.457 3.291 1 96.12 66 ARG B CA 1
ATOM 4146 C C . ARG B 1 66 ? -26.719 -5.164 3.26 1 96.12 66 ARG B C 1
ATOM 4148 O O . ARG B 1 66 ? -27.594 -4.992 2.408 1 96.12 66 ARG B O 1
ATOM 4155 N N . GLU B 1 67 ? -26.422 -4.387 4.168 1 95 67 GLU B N 1
ATOM 4156 C CA . GLU B 1 67 ? -27.094 -3.098 4.242 1 95 67 GLU B CA 1
ATOM 4157 C C . GLU B 1 67 ? -26.891 -2.295 2.959 1 95 67 GLU B C 1
ATOM 4159 O O . GLU B 1 67 ? -27.859 -1.754 2.404 1 95 67 GLU B O 1
ATOM 4164 N N . LEU B 1 68 ? -25.688 -2.201 2.529 1 95.44 68 LEU B N 1
ATOM 4165 C CA . LEU B 1 68 ? -25.375 -1.434 1.328 1 95.44 68 LEU B CA 1
ATOM 4166 C C . LEU B 1 68 ? -26.047 -2.039 0.104 1 95.44 68 LEU B C 1
ATOM 4168 O O . LEU B 1 68 ? -26.578 -1.312 -0.746 1 95.44 68 LEU B O 1
ATOM 4172 N N . CYS B 1 69 ? -26.031 -3.338 0.032 1 95.56 69 CYS B N 1
ATOM 4173 C CA . CYS B 1 69 ? -26.672 -4.012 -1.085 1 95.56 69 CYS B CA 1
ATOM 4174 C C . CYS B 1 69 ? -28.172 -3.689 -1.121 1 95.56 69 CYS B C 1
ATOM 4176 O O . CYS B 1 69 ? -28.75 -3.551 -2.197 1 95.56 69 CYS B O 1
ATOM 4178 N N . SER B 1 70 ? -28.75 -3.576 0.042 1 92.94 70 SER B N 1
ATOM 4179 C CA . SER B 1 70 ? -30.172 -3.26 0.12 1 92.94 70 SER B CA 1
ATOM 4180 C C . SER B 1 70 ? -30.422 -1.797 -0.227 1 92.94 70 SER B C 1
ATOM 4182 O O . SER B 1 70 ? -31.406 -1.479 -0.904 1 92.94 70 SER B O 1
ATOM 4184 N N . MET B 1 71 ? -29.578 -0.968 0.182 1 91.88 71 MET B N 1
ATOM 4185 C CA . MET B 1 71 ? -29.719 0.47 -0.025 1 91.88 71 MET B CA 1
ATOM 4186 C C . MET B 1 71 ? -29.625 0.818 -1.507 1 91.88 71 MET B C 1
ATOM 4188 O O . MET B 1 71 ? -30.297 1.732 -1.978 1 91.88 71 MET B O 1
ATOM 4192 N N . TYR B 1 72 ? -28.828 0.135 -2.209 1 91.12 72 TYR B N 1
ATOM 4193 C CA . TYR B 1 72 ? -28.609 0.487 -3.605 1 91.12 72 TYR B CA 1
ATOM 4194 C C . TYR B 1 72 ? -29.234 -0.539 -4.539 1 91.12 72 TYR B C 1
ATOM 4196 O O . TYR B 1 72 ? -28.703 -0.826 -5.609 1 91.12 72 TYR B O 1
ATOM 4204 N N . ALA B 1 73 ? -30.328 -1.045 -4.211 1 87.31 73 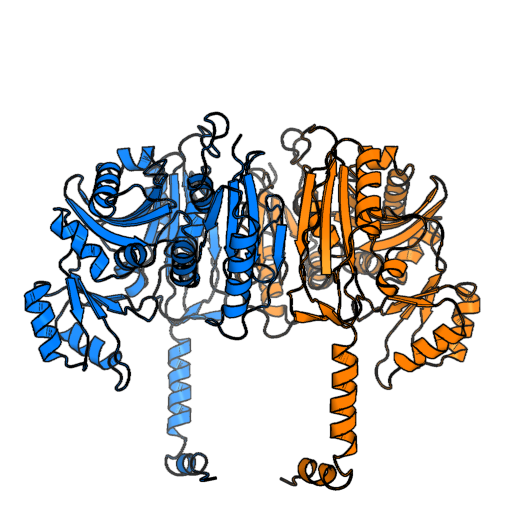ALA B N 1
ATOM 4205 C CA . ALA B 1 73 ? -31.047 -2.07 -4.961 1 87.31 73 ALA B CA 1
ATOM 4206 C C . ALA B 1 73 ? -31.562 -1.52 -6.289 1 87.31 73 ALA B C 1
ATOM 4208 O O . ALA B 1 73 ? -31.812 -2.277 -7.23 1 87.31 73 ALA B O 1
ATOM 4209 N N . ALA B 1 74 ? -31.656 -0.206 -6.371 1 85.12 74 ALA B N 1
ATOM 4210 C CA . ALA B 1 74 ? -32.188 0.412 -7.578 1 85.12 74 ALA B CA 1
ATOM 4211 C C . ALA B 1 74 ? -31.156 0.444 -8.695 1 85.12 74 ALA B C 1
ATOM 4213 O O . ALA B 1 74 ? -31.5 0.566 -9.867 1 85.12 74 ALA B O 1
ATOM 4214 N N . SER B 1 75 ? -29.906 0.333 -8.352 1 88.75 75 SER B N 1
ATOM 4215 C CA . SER B 1 75 ? -28.828 0.299 -9.328 1 88.75 75 SER B CA 1
ATOM 4216 C C . SER B 1 75 ? -28.422 -1.135 -9.656 1 88.75 75 SER B C 1
ATOM 4218 O O . SER B 1 75 ? -28.891 -2.08 -9.023 1 88.75 75 SER B O 1
ATOM 4220 N N . GLN B 1 76 ? -27.75 -1.259 -10.734 1 92.06 76 GLN B N 1
ATOM 4221 C CA . GLN B 1 76 ? -27.141 -2.553 -10.992 1 92.06 76 GLN B CA 1
ATOM 4222 C C . GLN B 1 76 ? -25.953 -2.793 -10.062 1 92.06 76 GLN B C 1
ATOM 4224 O O . GLN B 1 76 ? -24.844 -2.344 -10.336 1 92.06 76 GLN B O 1
ATOM 4229 N N . ARG B 1 77 ? -26.234 -3.477 -9.078 1 93.75 77 ARG B N 1
ATOM 4230 C CA . ARG B 1 77 ? -25.219 -3.645 -8.062 1 93.75 77 ARG B CA 1
ATOM 4231 C C . ARG B 1 77 ? -24.406 -4.918 -8.297 1 93.75 77 ARG B C 1
ATOM 4233 O O . ARG B 1 77 ? -24.938 -5.914 -8.789 1 93.75 77 ARG B O 1
ATOM 4240 N N . ARG B 1 78 ? -23.203 -4.832 -7.996 1 95.5 78 ARG B N 1
ATOM 4241 C CA . ARG B 1 78 ? -22.266 -5.949 -8.039 1 95.5 78 ARG B CA 1
ATOM 4242 C C . ARG B 1 78 ? -21.484 -6.062 -6.727 1 95.5 78 ARG B C 1
ATOM 4244 O O . ARG B 1 78 ? -21.141 -5.051 -6.121 1 95.5 78 ARG B O 1
ATOM 4251 N N . LEU B 1 79 ? -21.344 -7.25 -6.305 1 96.44 79 LEU B N 1
ATOM 4252 C CA . LEU B 1 79 ? -20.594 -7.531 -5.082 1 96.44 79 LEU B CA 1
ATOM 4253 C C . LEU B 1 79 ? -19.297 -8.273 -5.398 1 96.44 79 LEU B C 1
ATOM 4255 O O . LEU B 1 79 ? -19.328 -9.367 -5.965 1 96.44 79 LEU B O 1
ATOM 4259 N N . VAL B 1 80 ? -18.156 -7.688 -4.984 1 96.5 80 VAL B N 1
ATOM 4260 C CA . VAL B 1 80 ? -16.859 -8.203 -5.41 1 96.5 80 VAL B CA 1
ATOM 4261 C C . VAL B 1 80 ? -16 -8.508 -4.188 1 96.5 80 VAL B C 1
ATOM 4263 O O . VAL B 1 80 ? -15.922 -7.699 -3.258 1 96.5 80 VAL B O 1
ATOM 4266 N N . ALA B 1 81 ? -15.383 -9.641 -4.16 1 95.31 81 ALA B N 1
ATOM 4267 C CA . ALA B 1 81 ? -14.391 -10.031 -3.16 1 95.31 81 ALA B CA 1
ATOM 4268 C C . ALA B 1 81 ? -13.094 -10.484 -3.822 1 95.31 81 ALA B C 1
ATOM 4270 O O . ALA B 1 81 ? -13.109 -11.094 -4.895 1 95.31 81 ALA B O 1
ATOM 4271 N N . PHE B 1 82 ? -11.977 -10.203 -3.152 1 94.38 82 PHE B N 1
ATOM 4272 C CA . PHE B 1 82 ? -10.672 -10.562 -3.691 1 94.38 82 PHE B CA 1
ATOM 4273 C C . PHE B 1 82 ? -10.055 -11.703 -2.895 1 94.38 82 PHE B C 1
ATOM 4275 O O . PHE B 1 82 ? -9.25 -12.469 -3.422 1 94.38 82 PHE B O 1
ATOM 4282 N N . GLU B 1 83 ? -10.5 -11.758 -1.667 1 91.44 83 GLU B N 1
ATOM 4283 C CA . GLU B 1 83 ? -9.898 -12.734 -0.76 1 91.44 83 GLU B CA 1
ATOM 4284 C C . GLU B 1 83 ? -10.703 -14.031 -0.729 1 91.44 83 GLU B C 1
ATOM 4286 O O . GLU B 1 83 ? -11.93 -14 -0.647 1 91.44 83 GLU B O 1
ATOM 4291 N N . ARG B 1 84 ? -9.953 -15.07 -0.639 1 86.31 84 ARG B N 1
ATOM 4292 C CA . ARG B 1 84 ? -10.586 -16.391 -0.581 1 86.31 84 ARG B CA 1
ATOM 4293 C C . ARG B 1 84 ? -11.492 -16.5 0.644 1 86.31 84 ARG B C 1
ATOM 4295 O O . ARG B 1 84 ? -12.578 -17.078 0.567 1 86.31 84 ARG B O 1
ATOM 4302 N N . SER B 1 85 ? -11.086 -15.953 1.74 1 86.75 85 SER B N 1
ATOM 4303 C CA . SER B 1 85 ? -11.789 -16.094 3.01 1 86.75 85 SER B CA 1
ATOM 4304 C C . SER B 1 85 ? -13.164 -15.43 2.955 1 86.75 85 SER B C 1
ATOM 4306 O O . SER B 1 85 ? -14.047 -15.75 3.758 1 86.75 85 SER B O 1
ATOM 4308 N N . LEU B 1 86 ? -13.359 -14.586 2.021 1 93.06 86 LEU B N 1
ATOM 4309 C CA . LEU B 1 86 ? -14.602 -13.828 1.966 1 93.06 86 LEU B CA 1
ATOM 4310 C C . LEU B 1 86 ? -15.539 -14.398 0.9 1 93.06 86 LEU B C 1
ATOM 4312 O O . LEU B 1 86 ? -16.719 -14.062 0.863 1 93.06 86 LEU B O 1
ATOM 4316 N N . GLN B 1 87 ? -15.07 -15.305 0.062 1 92.06 87 GLN B N 1
ATOM 4317 C CA . GLN B 1 87 ? -15.781 -15.719 -1.141 1 92.06 87 GLN B CA 1
ATOM 4318 C C . GLN B 1 87 ? -17.094 -16.422 -0.789 1 92.06 87 GLN B C 1
ATOM 4320 O O . GLN B 1 87 ? -18.125 -16.156 -1.385 1 92.06 87 GLN B O 1
ATOM 4325 N N . LYS B 1 88 ? -17.062 -17.297 0.109 1 90.94 88 LYS B N 1
ATOM 4326 C CA . LYS B 1 88 ? -18.266 -18.047 0.475 1 90.94 88 LYS B CA 1
ATOM 4327 C C . LYS B 1 88 ? -19.328 -17.141 1.055 1 90.94 88 LYS B C 1
ATOM 4329 O O . LYS B 1 88 ? -20.5 -17.219 0.675 1 90.94 88 LYS B O 1
ATOM 4334 N N . ALA B 1 89 ? -18.922 -16.297 1.966 1 93.88 89 ALA B N 1
ATOM 4335 C CA . ALA B 1 89 ? -19.859 -15.375 2.588 1 93.88 89 ALA B CA 1
ATOM 4336 C C . ALA B 1 89 ? -20.469 -14.43 1.552 1 93.88 89 ALA B C 1
ATOM 4338 O O . ALA B 1 89 ? -21.672 -14.172 1.564 1 93.88 89 ALA B O 1
ATOM 4339 N N . VAL B 1 90 ? -19.688 -13.93 0.72 1 95.5 90 VAL B N 1
ATOM 4340 C CA . VAL B 1 90 ? -20.125 -13 -0.31 1 95.5 90 VAL B CA 1
ATOM 4341 C C . VAL B 1 90 ? -21.078 -13.711 -1.276 1 95.5 90 VAL B C 1
ATOM 4343 O O . VAL B 1 90 ? -22.078 -13.133 -1.703 1 95.5 90 VAL B O 1
ATOM 4346 N N . ALA B 1 91 ? -20.766 -14.93 -1.589 1 94.81 91 ALA B N 1
ATOM 4347 C CA . ALA B 1 91 ? -21.625 -15.719 -2.465 1 94.81 91 ALA B CA 1
ATOM 4348 C C . ALA B 1 91 ? -23.016 -15.914 -1.845 1 94.81 91 ALA B C 1
ATOM 4350 O O . ALA B 1 91 ? -24.031 -15.875 -2.549 1 94.81 91 ALA B O 1
ATOM 4351 N N . ARG B 1 92 ? -23.047 -16.141 -0.617 1 95.5 92 ARG B N 1
ATOM 4352 C CA . ARG B 1 92 ? -24.328 -16.297 0.081 1 95.5 92 ARG B CA 1
ATOM 4353 C C . ARG B 1 92 ? -25.156 -15.016 -0.014 1 95.5 92 ARG B C 1
ATOM 4355 O O . ARG B 1 92 ? -26.359 -15.07 -0.249 1 95.5 92 ARG B O 1
ATOM 4362 N N . ILE B 1 93 ? -24.531 -13.922 0.183 1 96.88 93 ILE B N 1
ATOM 4363 C CA . ILE B 1 93 ? -25.219 -12.641 0.091 1 96.88 93 ILE B CA 1
ATOM 4364 C C . ILE B 1 93 ? -25.75 -12.438 -1.329 1 96.88 93 ILE B C 1
ATOM 4366 O O . ILE B 1 93 ? -26.875 -11.977 -1.521 1 96.88 93 ILE B O 1
ATOM 4370 N N . ARG B 1 94 ? -24.953 -12.773 -2.299 1 95.62 94 ARG B N 1
ATOM 4371 C CA . ARG B 1 94 ? -25.391 -12.648 -3.689 1 95.62 94 ARG B CA 1
ATOM 4372 C C . ARG B 1 94 ? -26.656 -13.461 -3.943 1 95.62 94 ARG B C 1
ATOM 4374 O O . ARG B 1 94 ? -27.594 -12.977 -4.59 1 95.62 94 ARG B O 1
ATOM 4381 N N . LYS B 1 95 ? -26.641 -14.648 -3.469 1 95.12 95 LYS B N 1
ATOM 4382 C CA . LYS B 1 95 ? -27.797 -15.516 -3.658 1 95.12 95 LYS B CA 1
ATOM 4383 C C . LYS B 1 95 ? -29.031 -14.953 -2.953 1 95.12 95 LYS B C 1
ATOM 4385 O O . LYS B 1 95 ? -30.125 -14.906 -3.535 1 95.12 95 LYS B O 1
ATOM 4390 N N . GLU B 1 96 ? -28.844 -14.539 -1.766 1 95.5 96 GLU B N 1
ATOM 4391 C CA . GLU B 1 96 ? -29.938 -14 -0.958 1 95.5 96 GLU B CA 1
ATOM 4392 C C . GLU B 1 96 ? -30.562 -12.781 -1.628 1 95.5 96 GLU B C 1
ATOM 4394 O O . GLU B 1 96 ? -31.781 -12.594 -1.573 1 95.5 96 GLU B O 1
ATOM 4399 N N . LEU B 1 97 ? -29.781 -11.977 -2.248 1 95.44 97 LEU B N 1
ATOM 4400 C CA . LEU B 1 97 ? -30.266 -10.703 -2.77 1 95.44 97 LEU B CA 1
ATOM 4401 C C . LEU B 1 97 ? -30.312 -10.727 -4.293 1 95.44 97 LEU B C 1
ATOM 4403 O O . LEU B 1 97 ? -30.531 -9.688 -4.926 1 95.44 97 LEU B O 1
ATOM 4407 N N . SER B 1 98 ? -30.062 -11.859 -4.891 1 92.81 98 SER B N 1
ATOM 4408 C CA . SER B 1 98 ? -30.141 -12.078 -6.332 1 92.81 98 SER B CA 1
ATOM 4409 C C . SER B 1 98 ? -29.203 -11.117 -7.078 1 92.81 98 SER B C 1
ATOM 4411 O O . SER B 1 98 ? -29.641 -10.438 -8.016 1 92.81 98 SER B O 1
ATOM 4413 N N . ILE B 1 99 ? -28.078 -11 -6.547 1 94.06 99 ILE B N 1
ATOM 4414 C CA . ILE B 1 99 ? -27.047 -10.203 -7.199 1 94.06 99 ILE B CA 1
ATOM 4415 C C . ILE B 1 99 ? -26.203 -11.094 -8.117 1 94.06 99 ILE B C 1
ATOM 4417 O O . ILE B 1 99 ? -25.844 -12.203 -7.734 1 94.06 99 ILE B O 1
ATOM 4421 N N . GLU B 1 100 ? -25.859 -10.602 -9.242 1 90.5 100 GLU B N 1
ATOM 4422 C CA . GLU B 1 100 ? -25.109 -11.375 -10.219 1 90.5 100 GLU B CA 1
ATOM 4423 C C . GLU B 1 100 ? -23.703 -11.688 -9.711 1 90.5 100 GLU B C 1
ATOM 4425 O O . GLU B 1 100 ? -23.062 -10.852 -9.07 1 90.5 100 GLU B O 1
ATOM 4430 N N . GLY B 1 101 ? -23.188 -12.93 -9.992 1 90.12 101 GLY B N 1
ATOM 4431 C CA . GLY B 1 101 ? -21.891 -13.445 -9.57 1 90.12 101 GLY B CA 1
ATOM 4432 C C . GLY B 1 101 ? -21.922 -14.914 -9.188 1 90.12 101 GLY B C 1
ATOM 4433 O O . GLY B 1 101 ? -22.938 -15.594 -9.398 1 90.12 101 GLY B O 1
ATOM 4434 N N . PHE B 1 102 ? -20.844 -15.328 -8.602 1 89.75 102 PHE B N 1
ATOM 4435 C CA . PHE B 1 102 ? -20.781 -16.734 -8.195 1 89.75 102 PHE B CA 1
ATOM 4436 C C . PHE B 1 102 ? -21.688 -16.984 -6.992 1 89.75 102 PHE B C 1
ATOM 4438 O O . PHE B 1 102 ? -21.562 -16.297 -5.969 1 89.75 102 PHE B O 1
ATOM 4445 N N . TYR B 1 103 ? -22.547 -17.953 -7.203 1 91.12 103 TYR B N 1
ATOM 4446 C CA . TYR B 1 103 ? -23.344 -18.422 -6.086 1 91.12 103 TYR B CA 1
ATOM 4447 C C . TYR B 1 103 ? -22.641 -19.531 -5.328 1 91.12 103 TYR B C 1
ATOM 4449 O O . TYR B 1 103 ? -21.625 -20.062 -5.793 1 91.12 103 TYR B O 1
ATOM 4457 N N . PRO B 1 104 ? -23.078 -19.844 -4.16 1 90.62 104 PRO B N 1
ATOM 4458 C CA . PRO B 1 104 ? -22.391 -20.828 -3.342 1 90.62 104 PRO B CA 1
ATOM 4459 C C . PRO B 1 104 ? -22.203 -22.172 -4.055 1 90.62 104 PRO B C 1
ATOM 4461 O O . PRO B 1 104 ? -21.156 -22.812 -3.918 1 90.62 104 PRO B O 1
ATOM 4464 N N . GLU B 1 105 ? -23.109 -22.594 -4.82 1 83.81 105 GLU B N 1
ATOM 4465 C CA . GLU B 1 105 ? -23.031 -23.875 -5.52 1 83.81 105 GLU B CA 1
ATOM 4466 C C . GLU B 1 105 ? -21.922 -23.875 -6.57 1 83.81 105 GLU B C 1
ATOM 4468 O O . GLU B 1 105 ? -21.188 -24.859 -6.715 1 83.81 105 GLU B O 1
ATOM 4473 N N . GLN B 1 106 ? -21.891 -22.75 -7.254 1 81.88 106 GLN B N 1
ATOM 4474 C CA . GLN B 1 106 ? -20.828 -22.625 -8.258 1 81.88 106 GLN B CA 1
ATOM 4475 C C . GLN B 1 106 ? -19.453 -22.531 -7.605 1 81.88 106 GLN B C 1
ATOM 4477 O O . GLN B 1 106 ? -18.484 -23.078 -8.125 1 81.88 106 GLN B O 1
ATOM 4482 N N . LEU B 1 107 ? -19.422 -21.828 -6.516 1 86.19 107 LEU B N 1
ATOM 4483 C CA . LEU B 1 107 ? -18.156 -21.672 -5.797 1 86.19 107 LEU B CA 1
ATOM 4484 C C . LEU B 1 107 ? -17.656 -23.031 -5.301 1 86.19 107 LEU B C 1
ATOM 4486 O O . LEU B 1 107 ? -16.438 -23.281 -5.301 1 86.19 107 LEU B O 1
ATOM 4490 N N . GLU B 1 108 ? -18.547 -23.781 -4.871 1 79.94 108 GLU B N 1
ATOM 4491 C CA . GLU B 1 108 ? -18.156 -25.109 -4.398 1 79.94 108 GLU B CA 1
ATOM 4492 C C . GLU B 1 108 ? -17.547 -25.953 -5.523 1 79.94 108 GLU B C 1
ATOM 4494 O O . GLU B 1 108 ? -16.609 -26.719 -5.297 1 79.94 108 GLU B O 1
ATOM 4499 N N . GLN B 1 109 ? -18.078 -25.781 -6.652 1 73.62 109 GLN B N 1
ATOM 4500 C CA . GLN B 1 109 ? -17.547 -26.484 -7.812 1 73.62 109 GLN B CA 1
ATOM 4501 C C . GLN B 1 109 ? -16.141 -26.016 -8.156 1 73.62 109 GLN B C 1
ATOM 4503 O O . GLN B 1 109 ? -15.328 -26.797 -8.656 1 73.62 109 GLN B O 1
ATOM 4508 N N . ILE B 1 110 ? -15.922 -24.781 -7.836 1 78.12 110 ILE B N 1
ATOM 4509 C CA . ILE B 1 110 ? -14.641 -24.172 -8.188 1 78.12 110 ILE B CA 1
ATOM 4510 C C . ILE B 1 110 ? -13.617 -24.453 -7.086 1 78.12 110 ILE B C 1
ATOM 4512 O O . ILE B 1 110 ? -12.469 -24.781 -7.371 1 78.12 110 ILE B O 1
ATOM 4516 N N . LEU B 1 111 ? -14.031 -24.344 -5.898 1 75.31 111 LEU B N 1
ATOM 4517 C CA . LEU B 1 111 ? -13.062 -24.312 -4.805 1 75.31 111 LEU B CA 1
ATOM 4518 C C . LEU B 1 111 ? -12.836 -25.703 -4.246 1 75.31 111 LEU B C 1
ATOM 4520 O O . LEU B 1 111 ? -11.805 -25.969 -3.617 1 75.31 111 LEU B O 1
ATOM 4524 N N . SER B 1 112 ? -13.734 -26.562 -4.492 1 68.62 112 SER B N 1
ATOM 4525 C CA . SER B 1 112 ? -13.531 -27.922 -3.984 1 68.62 112 SER B CA 1
ATOM 4526 C C . SER B 1 112 ? -12.57 -28.703 -4.875 1 68.62 112 SER B C 1
ATOM 4528 O O . SER B 1 112 ? -12.836 -28.891 -6.062 1 68.62 112 SER B O 1
ATOM 4530 N N . VAL B 1 113 ? -11.477 -28.984 -4.277 1 61.5 113 VAL B N 1
ATOM 4531 C CA . VAL B 1 113 ? -10.461 -29.734 -5.016 1 61.5 113 VAL B CA 1
ATOM 4532 C C . VAL B 1 113 ? -11.07 -31.016 -5.582 1 61.5 113 VAL B C 1
ATOM 4534 O O . VAL B 1 113 ? -10.734 -31.422 -6.691 1 61.5 113 VAL B O 1
ATOM 4537 N N . ARG B 1 114 ? -11.992 -31.531 -4.789 1 59.91 114 ARG B N 1
ATOM 4538 C CA . ARG B 1 114 ? -12.633 -32.781 -5.207 1 59.91 114 ARG B CA 1
ATOM 4539 C C . ARG B 1 114 ? -13.547 -32.531 -6.41 1 59.91 114 ARG B C 1
ATOM 4541 O O . ARG B 1 114 ? -13.523 -33.312 -7.371 1 59.91 114 ARG B O 1
ATOM 4548 N N . ASP B 1 115 ? -14.156 -31.5 -6.324 1 60.25 115 ASP B N 1
ATOM 4549 C CA . ASP B 1 115 ? -15.211 -31.281 -7.305 1 60.25 115 ASP B CA 1
ATOM 4550 C C . ASP B 1 115 ? -14.688 -30.531 -8.523 1 60.25 115 ASP B C 1
ATOM 4552 O O . ASP B 1 115 ? -15.273 -30.594 -9.602 1 60.25 115 ASP B O 1
ATOM 4556 N N . ALA B 1 116 ? -13.57 -29.969 -8.25 1 63.94 116 ALA B N 1
ATOM 4557 C CA . ALA B 1 116 ? -13.102 -29.078 -9.305 1 63.94 116 ALA B CA 1
ATOM 4558 C C . ALA B 1 116 ? -12.719 -29.844 -10.562 1 63.94 116 ALA B C 1
ATOM 4560 O O . ALA B 1 116 ? -12.836 -29.328 -11.672 1 63.94 116 ALA B O 1
ATOM 4561 N N . ILE B 1 117 ? -12.344 -31.141 -10.344 1 67.81 117 ILE B N 1
ATOM 4562 C CA . ILE B 1 117 ? -11.828 -31.844 -11.508 1 67.81 117 ILE B CA 1
ATOM 4563 C C . ILE B 1 117 ? -12.93 -32.719 -12.102 1 67.81 117 ILE B C 1
ATOM 4565 O O . ILE B 1 117 ? -12.82 -33.188 -13.234 1 67.81 117 ILE B O 1
ATOM 4569 N N . HIS B 1 118 ? -13.969 -32.875 -11.336 1 67.5 118 HIS B N 1
ATOM 4570 C CA . HIS B 1 118 ? -14.984 -33.844 -11.75 1 67.5 118 HIS B CA 1
ATOM 4571 C C . HIS B 1 118 ? -15.68 -33.406 -13.023 1 67.5 118 HIS B C 1
ATOM 4573 O O . HIS B 1 118 ? -15.805 -34.188 -13.977 1 67.5 118 HIS B O 1
ATOM 4579 N N . ASN B 1 119 ? -16.109 -32.188 -13.039 1 67.88 119 ASN B N 1
ATOM 4580 C CA . ASN B 1 119 ? -16.859 -31.703 -14.195 1 67.88 119 ASN B CA 1
ATOM 4581 C C . ASN B 1 119 ? -15.977 -31.641 -15.438 1 67.88 119 ASN B C 1
ATOM 4583 O O . ASN B 1 119 ? -16.359 -32.125 -16.5 1 67.88 119 ASN B O 1
ATOM 4587 N N . PRO B 1 120 ? -14.867 -31.156 -15.328 1 70.44 120 PRO B N 1
ATOM 4588 C CA . PRO B 1 120 ? -14 -31.141 -16.516 1 70.44 120 PRO B CA 1
ATOM 4589 C C . PRO B 1 120 ? -13.688 -32.531 -17.031 1 70.44 120 PRO B C 1
ATOM 4591 O O . PRO B 1 120 ? -13.648 -32.75 -18.25 1 70.44 120 PRO B O 1
ATOM 4594 N N . ARG B 1 121 ? -13.547 -33.406 -16.109 1 72.75 121 ARG B N 1
ATOM 4595 C CA . ARG B 1 121 ? -13.266 -34.781 -16.516 1 72.75 121 ARG B CA 1
ATOM 4596 C C . ARG B 1 121 ? -14.453 -35.375 -17.266 1 72.75 121 ARG B C 1
ATOM 4598 O O . ARG B 1 121 ? -14.281 -36 -18.312 1 72.75 121 ARG B O 1
ATOM 4605 N N . LYS B 1 122 ? -15.523 -35.125 -16.719 1 73.12 122 LYS B N 1
ATOM 4606 C CA . LYS B 1 122 ? -16.75 -35.625 -17.312 1 73.12 122 LYS B CA 1
ATOM 4607 C C . LYS B 1 122 ? -16.969 -35.031 -18.703 1 73.12 122 LYS B C 1
ATOM 4609 O O . LYS B 1 122 ? -17.531 -35.688 -19.594 1 73.12 122 LYS B O 1
ATOM 4614 N N . ASN B 1 123 ? -16.469 -33.875 -18.859 1 74 123 ASN B N 1
ATOM 4615 C CA . ASN B 1 123 ? -16.688 -33.156 -20.109 1 74 123 ASN B CA 1
ATOM 4616 C C . ASN B 1 123 ? -15.5 -33.344 -21.062 1 74 123 ASN B C 1
ATOM 4618 O O . ASN B 1 123 ? -15.328 -32.562 -22 1 74 123 ASN B O 1
ATOM 4622 N N . GLY B 1 124 ? -14.594 -34.25 -20.75 1 73.25 124 GLY B N 1
ATOM 4623 C CA . GLY B 1 124 ? -13.578 -34.688 -21.703 1 73.25 124 GLY B CA 1
ATOM 4624 C C . GLY B 1 124 ? -12.25 -33.969 -21.516 1 73.25 124 GLY B C 1
ATOM 4625 O O . GLY B 1 124 ? -11.336 -34.125 -22.328 1 73.25 124 GLY B O 1
ATOM 4626 N N . LEU B 1 125 ? -12.203 -33.188 -20.562 1 81.69 125 LEU B N 1
ATOM 4627 C CA . LEU B 1 125 ? -10.93 -32.531 -20.328 1 81.69 125 LEU B CA 1
ATOM 4628 C C . LEU B 1 125 ? -9.945 -33.469 -19.625 1 81.69 125 LEU B C 1
ATOM 4630 O O . LEU B 1 125 ? -10.344 -34.25 -18.766 1 81.69 125 LEU B O 1
ATOM 4634 N N . ALA B 1 126 ? -8.758 -33.469 -20.125 1 79 126 ALA B N 1
ATOM 4635 C CA . ALA B 1 126 ? -7.727 -34.25 -19.469 1 79 126 ALA B CA 1
ATOM 4636 C C . ALA B 1 126 ? -7.426 -33.719 -18.062 1 79 126 ALA B C 1
ATOM 4638 O O . ALA B 1 126 ? -7.191 -32.531 -17.891 1 79 126 ALA B O 1
ATOM 4639 N N . THR B 1 127 ? -7.617 -34.594 -17.094 1 82.06 127 THR B N 1
ATOM 4640 C CA . THR B 1 127 ? -7.293 -34.281 -15.711 1 82.06 127 THR B CA 1
ATOM 4641 C C . THR B 1 127 ? -6.32 -35.312 -15.133 1 82.06 127 THR B C 1
ATOM 4643 O O . THR B 1 127 ? -6.09 -36.375 -15.734 1 82.06 127 THR B O 1
ATOM 4646 N N . LEU B 1 128 ? -5.742 -34.938 -14.117 1 82.81 128 LEU B N 1
ATOM 4647 C CA . LEU B 1 128 ? -4.875 -35.906 -13.438 1 82.81 128 LEU B CA 1
ATOM 4648 C C . LEU B 1 128 ? -5.699 -36.906 -12.617 1 82.81 128 LEU B C 1
ATOM 4650 O O . LEU B 1 128 ? -6.777 -36.562 -12.125 1 82.81 128 LEU B O 1
ATOM 4654 N N . ARG B 1 129 ? -5.184 -38.125 -12.578 1 85.56 129 ARG B N 1
ATOM 4655 C CA . ARG B 1 129 ? -5.809 -39.062 -11.648 1 85.56 129 ARG B CA 1
ATOM 4656 C C . ARG B 1 129 ? -5.633 -38.594 -10.211 1 85.56 129 ARG B C 1
ATOM 4658 O O . ARG B 1 129 ? -4.57 -38.094 -9.836 1 85.56 129 ARG B O 1
ATOM 4665 N N . GLN B 1 130 ? -6.723 -38.594 -9.547 1 84.94 130 GLN B N 1
ATOM 4666 C CA . GLN B 1 130 ? -6.66 -38.125 -8.172 1 84.94 130 GLN B CA 1
ATOM 4667 C C . GLN B 1 130 ? -7.586 -38.938 -7.266 1 84.94 130 GLN B C 1
ATOM 4669 O O . GLN B 1 130 ? -8.508 -39.594 -7.746 1 84.94 130 GLN B O 1
ATOM 4674 N N . CYS B 1 131 ? -7.281 -38.938 -6.02 1 84.81 131 CYS B N 1
ATOM 4675 C CA . CYS B 1 131 ? -8.156 -39.562 -5.023 1 84.81 131 CYS B CA 1
ATOM 4676 C C . CYS B 1 131 ? -8.156 -38.75 -3.734 1 84.81 131 CYS B C 1
ATOM 4678 O O . CYS B 1 131 ? -7.266 -37.906 -3.514 1 84.81 131 CYS B O 1
ATOM 4680 N N . SER B 1 132 ? -9.211 -38.812 -3.004 1 82.38 132 SER B N 1
ATOM 4681 C CA . SER B 1 132 ? -9.328 -38.156 -1.705 1 82.38 132 SER B CA 1
ATOM 4682 C C . SER B 1 132 ? -9.195 -39.156 -0.565 1 82.38 132 SER B C 1
ATOM 4684 O O . SER B 1 132 ? -9.734 -40.25 -0.637 1 82.38 132 SER B O 1
ATOM 4686 N N . LEU B 1 133 ? -8.367 -38.781 0.28 1 80.88 133 LEU B N 1
ATOM 4687 C CA . LEU B 1 133 ? -8.18 -39.594 1.463 1 80.88 133 LEU B CA 1
ATOM 4688 C C . LEU B 1 133 ? -8.82 -38.969 2.689 1 80.88 133 LEU B C 1
ATOM 4690 O O . LEU B 1 133 ? -8.516 -37.812 3.023 1 80.88 133 LEU B O 1
ATOM 4694 N N . SER B 1 134 ? -9.852 -39.469 3.141 1 76.62 134 SER B N 1
ATOM 4695 C CA . SER B 1 134 ? -10.539 -38.969 4.32 1 76.62 134 SER B CA 1
ATOM 4696 C C . SER B 1 134 ? -10.805 -40.062 5.336 1 76.62 134 SER B C 1
ATOM 4698 O O . SER B 1 134 ? -10.766 -41.25 4.992 1 76.62 134 SER B O 1
ATOM 4700 N N . GLY B 1 135 ? -11.062 -39.656 6.645 1 68.81 135 GLY B N 1
ATOM 4701 C CA . GLY B 1 135 ? -11.414 -40.625 7.691 1 68.81 135 GLY B CA 1
ATOM 4702 C C . GLY B 1 135 ? -10.242 -40.969 8.586 1 68.81 135 GLY B C 1
ATOM 4703 O O . GLY B 1 135 ? -9.359 -40.156 8.828 1 68.81 135 GLY B O 1
ATOM 4704 N N . SER B 1 136 ? -10.32 -42.094 9.203 1 65.06 136 SER B N 1
ATOM 4705 C CA . SER B 1 136 ? -9.273 -42.531 10.117 1 65.06 136 SER B CA 1
ATOM 4706 C C . SER B 1 136 ? -7.969 -42.812 9.375 1 65.06 136 SER B C 1
ATOM 4708 O O . SER B 1 136 ? -7.945 -43.562 8.414 1 65.06 136 SER B O 1
ATOM 4710 N N . PRO B 1 137 ? -6.996 -42.062 9.758 1 64.31 137 PRO B N 1
ATOM 4711 C CA . PRO B 1 137 ? -5.727 -42.219 9.039 1 64.31 137 PRO B CA 1
ATOM 4712 C C . PRO B 1 137 ? -5.152 -43.625 9.172 1 64.31 137 PRO B C 1
ATOM 4714 O O . PRO B 1 137 ? -4.781 -44.062 10.273 1 64.31 137 PRO B O 1
ATOM 4717 N N . GLN B 1 138 ? -5.363 -44.531 8.188 1 74.12 138 GLN B N 1
ATOM 4718 C CA . GLN B 1 138 ? -4.707 -45.812 8.094 1 74.12 138 GLN B CA 1
ATOM 4719 C C . GLN B 1 138 ? -3.865 -45.938 6.824 1 74.12 138 GLN B C 1
ATOM 4721 O O . GLN B 1 138 ? -4.391 -45.844 5.711 1 74.12 138 GLN B O 1
ATOM 4726 N N . PRO B 1 139 ? -2.604 -46.156 7.02 1 80.56 139 PRO B N 1
ATOM 4727 C CA . PRO B 1 139 ? -1.701 -46.094 5.863 1 80.56 139 PRO B CA 1
ATOM 4728 C C . PRO B 1 139 ? -2.041 -47.156 4.812 1 80.56 139 PRO B C 1
ATOM 4730 O O . PRO B 1 139 ? -2.041 -46.875 3.613 1 80.56 139 PRO B O 1
ATOM 4733 N N . GLU B 1 140 ? -2.334 -48.344 5.258 1 86.12 140 GLU B N 1
ATOM 4734 C CA . GLU B 1 140 ? -2.465 -49.406 4.273 1 86.12 140 GLU B CA 1
ATOM 4735 C C . GLU B 1 140 ? -3.742 -49.25 3.453 1 86.12 140 GLU B C 1
ATOM 4737 O O . GLU B 1 140 ? -3.705 -49.312 2.223 1 86.12 140 GLU B O 1
ATOM 4742 N N . PRO B 1 141 ? -4.816 -49.031 4.125 1 84.88 141 PRO B N 1
ATOM 4743 C CA . PRO B 1 141 ? -6.016 -48.781 3.326 1 84.88 141 PRO B CA 1
ATOM 4744 C C . PRO B 1 141 ? -5.859 -47.562 2.393 1 84.88 141 PRO B C 1
ATOM 4746 O O . PRO B 1 141 ? -6.375 -47.594 1.272 1 84.88 141 PRO B O 1
ATOM 4749 N N . TRP B 1 142 ? -5.23 -46.625 2.826 1 87.12 142 TRP B N 1
ATOM 4750 C CA . TRP B 1 142 ? -5.031 -45.438 2.014 1 87.12 142 TRP B CA 1
ATOM 4751 C C . TRP B 1 142 ? -4.129 -45.719 0.819 1 87.12 142 TRP B C 1
ATOM 4753 O O . TRP B 1 142 ? -4.359 -45.219 -0.281 1 87.12 142 TRP B O 1
ATOM 4763 N N . LEU B 1 143 ? -3.156 -46.5 1.062 1 90.12 143 LEU B N 1
ATOM 4764 C CA . LEU B 1 143 ? -2.262 -46.906 -0.02 1 90.12 143 LEU B CA 1
ATOM 4765 C C . LEU B 1 143 ? -3.016 -47.688 -1.093 1 90.12 143 LEU B C 1
ATOM 4767 O O . LEU B 1 143 ? -2.73 -47.531 -2.285 1 90.12 143 LEU B O 1
ATOM 4771 N N . GLU B 1 144 ? -3.869 -48.5 -0.624 1 89.62 144 GLU B N 1
ATOM 4772 C CA . GLU B 1 144 ? -4.68 -49.25 -1.57 1 89.62 144 GLU B CA 1
ATOM 4773 C C . GLU B 1 144 ? -5.527 -48.312 -2.439 1 89.62 144 GLU B C 1
ATOM 4775 O O . GLU B 1 144 ? -5.688 -48.562 -3.639 1 89.62 144 GLU B O 1
ATOM 4780 N N . VAL B 1 145 ? -6.023 -47.344 -1.854 1 88.75 145 VAL B N 1
ATOM 4781 C CA . VAL B 1 145 ? -6.824 -46.375 -2.586 1 88.75 145 VAL B CA 1
ATOM 4782 C C . VAL B 1 145 ? -5.949 -45.656 -3.605 1 88.75 145 VAL B C 1
ATOM 4784 O O . VAL B 1 145 ? -6.367 -45.438 -4.746 1 88.75 145 VAL B O 1
ATOM 4787 N N . VAL B 1 146 ? -4.805 -45.281 -3.225 1 90.19 146 VAL B N 1
ATOM 4788 C CA . VAL B 1 146 ? -3.879 -44.594 -4.109 1 90.19 146 VAL B CA 1
ATOM 4789 C C . VAL B 1 146 ? -3.512 -45.469 -5.289 1 90.19 146 VAL B C 1
ATOM 4791 O O . VAL B 1 146 ? -3.492 -45.031 -6.438 1 90.19 146 VAL B O 1
ATOM 4794 N N . ARG B 1 147 ? -3.303 -46.781 -5.023 1 90.5 147 ARG B N 1
ATOM 4795 C CA . ARG B 1 147 ? -2.957 -47.719 -6.078 1 90.5 147 ARG B CA 1
ATOM 4796 C C . ARG B 1 147 ? -4.102 -47.875 -7.074 1 90.5 147 ARG B C 1
ATOM 4798 O O . ARG B 1 147 ? -3.875 -47.906 -8.289 1 90.5 147 ARG B O 1
ATOM 4805 N N . SER B 1 148 ? -5.172 -47.938 -6.531 1 90.19 148 SER B N 1
ATOM 4806 C CA . SER B 1 148 ? -6.332 -48.25 -7.352 1 90.19 148 SER B CA 1
ATOM 4807 C C . SER B 1 148 ? -6.816 -47.031 -8.125 1 90.19 148 SER B C 1
ATOM 4809 O O . SER B 1 148 ? -7.184 -47.125 -9.297 1 90.19 148 SER B O 1
ATOM 4811 N N . GLN B 1 149 ? -6.766 -45.875 -7.512 1 87.5 149 GLN B N 1
ATOM 4812 C CA . GLN B 1 149 ? -7.414 -44.688 -8.102 1 87.5 149 GLN B CA 1
ATOM 4813 C C . GLN B 1 149 ? -6.398 -43.781 -8.789 1 87.5 149 GLN B C 1
ATOM 4815 O O . GLN B 1 149 ? -6.723 -43.125 -9.773 1 87.5 149 GLN B O 1
ATOM 4820 N N . VAL B 1 150 ? -5.215 -43.719 -8.336 1 89.19 150 VAL B N 1
ATOM 4821 C CA . VAL B 1 150 ? -4.211 -42.812 -8.914 1 89.19 150 VAL B CA 1
ATOM 4822 C C . VAL B 1 150 ? -3.264 -43.625 -9.805 1 89.19 150 VAL B C 1
ATOM 4824 O O . VAL B 1 150 ? -2.73 -43.094 -10.781 1 89.19 150 VAL B O 1
ATOM 4827 N N . GLY B 1 151 ? -3.062 -44.812 -9.578 1 86.56 151 GLY B N 1
ATOM 4828 C CA . GLY B 1 151 ? -2.217 -45.656 -10.406 1 86.56 151 GLY B CA 1
ATOM 4829 C C . GLY B 1 151 ? -0.829 -45.875 -9.82 1 86.56 151 GLY B C 1
ATOM 4830 O O . GLY B 1 151 ? 0.077 -46.344 -10.516 1 86.56 151 GLY B O 1
ATOM 4831 N N . GLY B 1 152 ? -0.592 -45.375 -8.711 1 86.5 152 GLY B N 1
ATOM 4832 C CA . GLY B 1 152 ? 0.683 -45.625 -8.055 1 86.5 152 GLY B CA 1
ATOM 4833 C C . GLY B 1 152 ? 1.507 -44.375 -7.859 1 86.5 152 GLY B C 1
ATOM 4834 O O . GLY B 1 152 ? 0.957 -43.281 -7.73 1 86.5 152 GLY B O 1
ATOM 4835 N N . PHE B 1 153 ? 2.824 -44.562 -7.629 1 89.44 153 PHE B N 1
ATOM 4836 C CA . PHE B 1 153 ? 3.746 -43.469 -7.297 1 89.44 153 PHE B CA 1
ATOM 4837 C C . PHE B 1 153 ? 4.645 -43.125 -8.484 1 89.44 153 PHE B C 1
ATOM 4839 O O . PHE B 1 153 ? 4.883 -44 -9.344 1 89.44 153 PHE B O 1
ATOM 4846 N N . PRO B 1 154 ? 5.062 -41.875 -8.664 1 88.69 154 PRO B N 1
ATOM 4847 C CA . PRO B 1 154 ? 5.051 -40.781 -7.691 1 88.69 154 PRO B CA 1
ATOM 4848 C C . PRO B 1 154 ? 3.717 -40.062 -7.648 1 88.69 154 PRO B C 1
ATOM 4850 O O . PRO B 1 154 ? 3.006 -40 -8.656 1 88.69 154 PRO B O 1
ATOM 4853 N N . VAL B 1 155 ? 3.457 -39.469 -6.43 1 89 155 VAL B N 1
ATOM 4854 C CA . VAL B 1 155 ? 2.197 -38.75 -6.238 1 89 155 VAL B CA 1
ATOM 4855 C C . VAL B 1 155 ? 2.451 -37.438 -5.5 1 89 155 VAL B C 1
ATOM 4857 O O . VAL B 1 155 ? 3.5 -37.25 -4.875 1 89 155 VAL B O 1
ATOM 4860 N N . VAL B 1 156 ? 1.526 -36.5 -5.688 1 84.06 156 VAL B N 1
ATOM 4861 C CA . VAL B 1 156 ? 1.518 -35.25 -4.934 1 84.06 156 VAL B CA 1
ATOM 4862 C C . VAL B 1 156 ? 0.384 -35.281 -3.908 1 84.06 156 VAL B C 1
ATOM 4864 O O . VAL B 1 156 ? -0.764 -35.562 -4.254 1 84.06 156 VAL B O 1
ATOM 4867 N N . VAL B 1 157 ? 0.712 -35 -2.691 1 81.31 157 VAL B N 1
ATOM 4868 C CA . VAL B 1 157 ? -0.278 -35 -1.62 1 81.31 157 VAL B CA 1
ATOM 4869 C C . VAL B 1 157 ? -0.521 -33.594 -1.132 1 81.31 157 VAL B C 1
ATOM 4871 O O . VAL B 1 157 ? 0.427 -32.844 -0.9 1 81.31 157 VAL B O 1
ATOM 4874 N N . ARG B 1 158 ? -1.791 -33.188 -1.035 1 77.12 158 ARG B N 1
ATOM 4875 C CA . ARG B 1 158 ? -2.156 -31.859 -0.556 1 77.12 158 ARG B CA 1
ATOM 4876 C C . ARG B 1 158 ? -3.234 -31.938 0.52 1 77.12 158 ARG B C 1
ATOM 4878 O O . ARG B 1 158 ? -4.184 -32.719 0.398 1 77.12 158 ARG B O 1
ATOM 4885 N N . SER B 1 159 ? -3.031 -31.203 1.646 1 72.38 159 SER B N 1
ATOM 4886 C CA . SER B 1 159 ? -4.082 -31.078 2.65 1 72.38 159 SER B CA 1
ATOM 4887 C C . SER B 1 159 ? -5.129 -30.047 2.234 1 72.38 159 SER B C 1
ATOM 4889 O O . SER B 1 159 ? -4.793 -29.016 1.652 1 72.38 159 SER B O 1
ATOM 4891 N N . ILE B 1 160 ? -6.434 -30.375 2.412 1 63.06 160 ILE B N 1
ATOM 4892 C CA . ILE B 1 160 ? -7.504 -29.469 2.006 1 63.06 160 ILE B CA 1
ATOM 4893 C C . ILE B 1 160 ? -7.531 -28.25 2.924 1 63.06 160 ILE B C 1
ATOM 4895 O O . ILE B 1 160 ? -7.91 -27.156 2.504 1 63.06 160 ILE B O 1
ATOM 4899 N N . ARG B 1 161 ? -7.445 -28.422 4.312 1 54.06 161 ARG B N 1
ATOM 4900 C CA . ARG B 1 161 ? -7.59 -27.328 5.273 1 54.06 161 ARG B CA 1
ATOM 4901 C C . ARG B 1 161 ? -6.402 -26.375 5.199 1 54.06 161 ARG B C 1
ATOM 4903 O O . ARG B 1 161 ? -6.566 -25.156 5.363 1 54.06 161 ARG B O 1
ATOM 4910 N N . GLN B 1 162 ? -5.262 -26.875 5.559 1 50.28 162 GLN B N 1
ATOM 4911 C CA . GLN B 1 162 ? -4.086 -26.047 5.801 1 50.28 162 GLN B CA 1
ATOM 4912 C C . GLN B 1 162 ? -3.438 -25.625 4.492 1 50.28 162 GLN B C 1
ATOM 4914 O O . GLN B 1 162 ? -3.326 -26.406 3.555 1 50.28 162 GLN B O 1
ATOM 4919 N N . HIS B 1 163 ? -3.723 -24.406 3.791 1 47.03 163 HIS B N 1
ATOM 4920 C CA . HIS B 1 163 ? -2.816 -23.859 2.795 1 47.03 163 HIS B CA 1
ATOM 4921 C C . HIS B 1 163 ? -1.36 -24.016 3.221 1 47.03 163 HIS B C 1
ATOM 4923 O O . HIS B 1 163 ? -0.955 -23.516 4.27 1 47.03 163 HIS B O 1
ATOM 4929 N N . PRO B 1 164 ? -0.696 -25.047 2.062 1 48.62 164 PRO B N 1
ATOM 4930 C CA . PRO B 1 164 ? -0.729 -26.406 1.528 1 48.62 164 PRO B CA 1
ATOM 4931 C C . PRO B 1 164 ? 0.469 -27.25 1.97 1 48.62 164 PRO B C 1
ATOM 4933 O O . PRO B 1 164 ? 1.617 -26.844 1.771 1 48.62 164 PRO B O 1
ATOM 4936 N N . PRO B 1 165 ? 0.477 -28.109 2.996 1 52.06 165 PRO B N 1
ATOM 4937 C CA . PRO B 1 165 ? 1.656 -28.969 2.895 1 52.06 165 PRO B CA 1
ATOM 4938 C C . PRO B 1 165 ? 1.677 -29.797 1.608 1 52.06 165 PRO B C 1
ATOM 4940 O O . PRO B 1 165 ? 0.694 -30.469 1.286 1 52.06 165 PRO B O 1
ATOM 4943 N N . GLN B 1 166 ? 2.135 -29.344 0.405 1 61.97 166 GLN B N 1
ATOM 4944 C CA . GLN B 1 166 ? 2.273 -30.141 -0.809 1 61.97 166 GLN B CA 1
ATOM 4945 C C . GLN B 1 166 ? 3.576 -30.938 -0.796 1 61.97 166 GLN B C 1
ATOM 4947 O O . GLN B 1 166 ? 4.613 -30.438 -0.358 1 61.97 166 GLN B O 1
ATOM 4952 N N . GLY B 1 167 ? 3.41 -32.375 -0.582 1 74.88 167 GLY B N 1
ATOM 4953 C CA . GLY B 1 167 ? 4.598 -33.188 -0.698 1 74.88 167 GLY B CA 1
ATOM 4954 C C . GLY B 1 167 ? 4.566 -34.125 -1.906 1 74.88 167 GLY B C 1
ATOM 4955 O O . GLY B 1 167 ? 3.496 -34.562 -2.324 1 74.88 167 GLY B O 1
ATOM 4956 N N . ILE B 1 168 ? 5.648 -34.188 -2.598 1 83.44 168 ILE B N 1
ATOM 4957 C CA . ILE B 1 168 ? 5.828 -35.219 -3.627 1 83.44 168 ILE B CA 1
ATOM 4958 C C . ILE B 1 168 ? 6.352 -36.5 -2.994 1 83.44 168 ILE B C 1
ATOM 4960 O O . ILE B 1 168 ? 7.398 -36.5 -2.346 1 83.44 168 ILE B O 1
ATOM 4964 N N . LEU B 1 169 ? 5.562 -37.5 -3.115 1 87.44 169 LEU B N 1
ATOM 4965 C CA . LEU B 1 169 ? 5.957 -38.812 -2.639 1 87.44 169 LEU B CA 1
ATOM 4966 C C . LEU B 1 169 ? 6.266 -39.75 -3.807 1 87.44 169 LEU B C 1
ATOM 4968 O O . LEU B 1 169 ? 5.402 -40 -4.648 1 87.44 169 LEU B O 1
ATOM 4972 N N . ARG B 1 170 ? 7.441 -40.281 -3.775 1 88.31 170 ARG B N 1
ATOM 4973 C CA . ARG B 1 170 ? 7.875 -41.031 -4.941 1 88.31 170 ARG B CA 1
ATOM 4974 C C . ARG B 1 170 ? 7.641 -42.531 -4.742 1 88.31 170 ARG B C 1
ATOM 4976 O O . ARG B 1 170 ? 7.543 -43.281 -5.711 1 88.31 170 ARG B O 1
ATOM 4983 N N . THR B 1 171 ? 7.59 -42.906 -3.43 1 91.25 171 THR B N 1
ATOM 4984 C CA . THR B 1 171 ? 7.426 -44.312 -3.143 1 91.25 171 THR B CA 1
ATOM 4985 C C . THR B 1 171 ? 6.383 -44.531 -2.051 1 91.25 171 THR B C 1
ATOM 4987 O O . THR B 1 171 ? 6.008 -43.594 -1.348 1 91.25 171 THR B O 1
ATOM 4990 N N . GLU B 1 172 ? 5.969 -45.812 -1.976 1 91 172 GLU B N 1
ATOM 4991 C CA . GLU B 1 172 ? 5.031 -46.156 -0.918 1 91 172 GLU B CA 1
ATOM 4992 C C . GLU B 1 172 ? 5.652 -45.969 0.462 1 91 172 GLU B C 1
ATOM 4994 O O . GLU B 1 172 ? 4.961 -45.625 1.417 1 91 172 GLU B O 1
ATOM 4999 N N . ARG B 1 173 ? 6.898 -46.188 0.491 1 89.19 173 ARG B N 1
ATOM 5000 C CA . ARG B 1 173 ? 7.609 -46 1.75 1 89.19 173 ARG B CA 1
ATOM 5001 C C . ARG B 1 173 ? 7.555 -44.562 2.195 1 89.19 173 ARG B C 1
ATOM 5003 O O . ARG B 1 173 ? 7.305 -44.25 3.367 1 89.19 173 ARG B O 1
ATOM 5010 N N . GLU B 1 174 ? 7.805 -43.719 1.18 1 88.19 174 GLU B N 1
ATOM 5011 C CA . GLU B 1 174 ? 7.734 -42.281 1.484 1 88.19 174 GLU B CA 1
ATOM 5012 C C . GLU B 1 174 ? 6.34 -41.906 1.959 1 88.19 174 GLU B C 1
ATOM 5014 O O . GLU B 1 174 ? 6.191 -41.031 2.82 1 88.19 174 GLU B O 1
ATOM 5019 N N . PHE B 1 175 ? 5.426 -42.5 1.395 1 87.5 175 PHE B N 1
ATOM 5020 C CA . PHE B 1 175 ? 4.043 -42.25 1.774 1 87.5 175 PHE B CA 1
ATOM 5021 C C . PHE B 1 175 ? 3.799 -42.625 3.229 1 87.5 175 PHE B C 1
ATOM 5023 O O . PHE B 1 175 ? 3.203 -41.875 3.988 1 87.5 175 PHE B O 1
ATOM 5030 N N . ARG B 1 176 ? 4.266 -43.75 3.621 1 85.56 176 ARG B N 1
ATOM 5031 C CA . ARG B 1 176 ? 4.102 -44.25 4.992 1 85.56 176 ARG B CA 1
ATOM 5032 C C . ARG B 1 176 ? 4.801 -43.312 5.98 1 85.56 176 ARG B C 1
ATOM 5034 O O . ARG B 1 176 ? 4.246 -43 7.035 1 85.56 176 ARG B O 1
ATOM 5041 N N . GLN B 1 177 ? 5.914 -42.906 5.609 1 81.94 177 GLN B N 1
ATOM 5042 C CA . GLN B 1 177 ? 6.684 -42.031 6.473 1 81.94 177 GLN B CA 1
ATOM 5043 C C . GLN B 1 177 ? 5.996 -40.688 6.617 1 81.94 177 GLN B C 1
ATOM 5045 O O . GLN B 1 177 ? 5.945 -40.125 7.715 1 81.94 177 GLN B O 1
ATOM 5050 N N . TRP B 1 178 ? 5.695 -40.156 5.445 1 78.25 178 TRP B N 1
ATOM 5051 C CA . TRP B 1 178 ? 4.988 -38.875 5.445 1 78.25 178 TRP B CA 1
ATOM 5052 C C . TRP B 1 178 ? 3.756 -38.938 6.34 1 78.25 178 TRP B C 1
ATOM 5054 O O . TRP B 1 178 ? 3.498 -38.031 7.117 1 78.25 178 TRP B O 1
ATOM 5064 N N . PHE B 1 179 ? 3.053 -40 6.25 1 75.56 179 PHE B N 1
ATOM 5065 C CA . PHE B 1 179 ? 1.833 -40.156 7.031 1 75.56 179 PHE B CA 1
ATOM 5066 C C . PHE B 1 179 ? 2.15 -40.25 8.516 1 75.56 179 PHE B C 1
ATOM 5068 O O . PHE B 1 179 ? 1.412 -39.719 9.352 1 75.56 179 PHE B O 1
ATOM 5075 N N . ARG B 1 180 ? 3.125 -40.938 8.789 1 73.88 180 ARG B N 1
ATOM 5076 C CA . ARG B 1 180 ? 3.529 -41.062 10.188 1 73.88 180 ARG B CA 1
ATOM 5077 C C . ARG B 1 180 ? 3.879 -39.688 10.773 1 73.88 180 ARG B C 1
ATOM 5079 O O . ARG B 1 180 ? 3.549 -39.406 11.93 1 73.88 180 ARG B O 1
ATOM 5086 N N . ARG B 1 181 ? 4.512 -38.969 9.977 1 71.44 181 ARG B N 1
ATOM 5087 C CA . ARG B 1 181 ? 4.953 -37.656 10.438 1 71.44 181 ARG B CA 1
ATOM 5088 C C . ARG B 1 181 ? 3.781 -36.688 10.523 1 71.44 181 ARG B C 1
ATOM 5090 O O . ARG B 1 181 ? 3.77 -35.812 11.367 1 71.44 181 ARG B O 1
ATOM 5097 N N . ASN B 1 182 ? 2.992 -36.812 9.586 1 66.06 182 ASN B N 1
ATOM 5098 C CA . ASN B 1 182 ? 1.937 -35.812 9.461 1 66.06 182 ASN B CA 1
ATOM 5099 C C . ASN B 1 182 ? 0.63 -36.312 10.086 1 66.06 182 ASN B C 1
ATOM 5101 O O . ASN B 1 182 ? -0.292 -35.5 10.289 1 66.06 182 ASN B O 1
ATOM 5105 N N . SER B 1 183 ? 0.568 -37.719 10.188 1 58.62 183 SER B N 1
ATOM 5106 C CA . SER B 1 183 ? -0.651 -38.25 10.766 1 58.62 183 SER B CA 1
ATOM 5107 C C . SER B 1 183 ? -0.75 -37.969 12.258 1 58.62 183 SER B C 1
ATOM 5109 O O . SER B 1 183 ? -1.582 -38.531 12.961 1 58.62 183 SER B O 1
ATOM 5111 N N . THR B 1 184 ? 0.015 -37.125 12.82 1 51.59 184 THR B N 1
ATOM 5112 C CA . THR B 1 184 ? -0.328 -37.031 14.234 1 51.59 184 THR B CA 1
ATOM 5113 C C . THR B 1 184 ? -1.821 -37.281 14.445 1 51.59 184 THR B C 1
ATOM 5115 O O . THR B 1 184 ? -2.615 -37.125 13.516 1 51.59 184 THR B O 1
ATOM 5118 N N . VAL B 1 185 ? -2.129 -37.688 15.867 1 44.97 185 VAL B N 1
ATOM 5119 C CA . VAL B 1 185 ? -3.264 -38.188 16.625 1 44.97 185 VAL B CA 1
ATOM 5120 C C . VAL B 1 185 ? -4.562 -37.594 16.094 1 44.97 185 VAL B C 1
ATOM 5122 O O . VAL B 1 185 ? -5.598 -38.25 16.078 1 44.97 185 VAL B O 1
ATOM 5125 N N . HIS B 1 186 ? -4.633 -36.312 16.266 1 44.56 186 HIS B N 1
ATOM 5126 C CA . HIS B 1 186 ? -6.004 -35.844 16.391 1 44.56 186 HIS B CA 1
ATOM 5127 C C . HIS B 1 186 ? -6.758 -35.969 15.078 1 44.56 186 HIS B C 1
ATOM 5129 O O . HIS B 1 186 ? -7.914 -36.406 15.055 1 44.56 186 HIS B O 1
ATOM 5135 N N . HIS B 1 187 ? -6.836 -34.75 14.102 1 49.06 187 HIS B N 1
ATOM 5136 C CA . HIS B 1 187 ? -8.008 -34.219 13.414 1 49.06 187 HIS B CA 1
ATOM 5137 C C . HIS B 1 187 ? -8.164 -34.844 12.031 1 49.06 187 HIS B C 1
ATOM 5139 O O . HIS B 1 187 ? -7.184 -35.281 11.422 1 49.06 187 HIS B O 1
ATOM 5145 N N . CYS B 1 188 ? -9.352 -35.344 11.75 1 52.84 188 CYS B N 1
ATOM 5146 C CA . CYS B 1 188 ? -10.211 -35.562 10.594 1 52.84 188 CYS B CA 1
ATOM 5147 C C . CYS B 1 188 ? -9.789 -34.688 9.422 1 52.84 188 CYS B C 1
ATOM 5149 O O . CYS B 1 188 ? -10.508 -33.781 9.031 1 52.84 188 CYS B O 1
ATOM 5151 N N . GLU B 1 189 ? -8.359 -34.781 9 1 64.56 189 GLU B N 1
ATOM 5152 C CA . GLU B 1 189 ? -8.047 -33.906 7.875 1 64.56 189 GLU B CA 1
ATOM 5153 C C . GLU B 1 189 ? -8.203 -34.656 6.543 1 64.56 189 GLU B C 1
ATOM 5155 O O . GLU B 1 189 ? -8.102 -35.875 6.492 1 64.56 189 GLU B O 1
ATOM 5160 N N . GLU B 1 190 ? -8.781 -34.125 5.621 1 75.06 190 GLU B N 1
ATOM 5161 C CA . GLU B 1 190 ? -8.945 -34.625 4.258 1 75.06 190 GLU B CA 1
ATOM 5162 C C . GLU B 1 190 ? -7.762 -34.219 3.379 1 75.06 190 GLU B C 1
ATOM 5164 O O . GLU B 1 190 ? -7.262 -33.094 3.465 1 75.06 190 GLU B O 1
ATOM 5169 N N . TYR B 1 191 ? -7.16 -35.375 2.703 1 79.19 191 TYR B N 1
ATOM 5170 C CA . TYR B 1 191 ? -6.047 -35.156 1.788 1 79.19 191 TYR B CA 1
ATOM 5171 C C . TYR B 1 191 ? -6.445 -35.469 0.354 1 79.19 191 TYR B C 1
ATOM 5173 O O . TYR B 1 191 ? -7.25 -36.375 0.117 1 79.19 191 TYR B O 1
ATOM 5181 N N . VAL B 1 192 ? -5.879 -34.688 -0.465 1 80.56 192 VAL B N 1
ATOM 5182 C CA . VAL B 1 192 ? -6.023 -35 -1.888 1 80.56 192 VAL B CA 1
ATOM 5183 C C . VAL B 1 192 ? -4.684 -35.469 -2.455 1 80.56 192 VAL B C 1
ATOM 5185 O O . VAL B 1 192 ? -3.654 -34.812 -2.242 1 80.56 192 VAL B O 1
ATOM 5188 N N . VAL B 1 193 ? -4.73 -36.656 -3.094 1 84.12 193 VAL B N 1
ATOM 5189 C CA . VAL B 1 193 ? -3.533 -37.219 -3.699 1 84.12 193 VAL B CA 1
ATOM 5190 C C . VAL B 1 193 ? -3.672 -37.219 -5.223 1 84.12 193 VAL B C 1
ATOM 5192 O O . VAL B 1 193 ? -4.676 -37.688 -5.762 1 84.12 193 VAL B O 1
ATOM 5195 N N . GLN B 1 194 ? -2.668 -36.656 -5.863 1 84.31 194 GLN B N 1
ATOM 5196 C CA . GLN B 1 194 ? -2.68 -36.562 -7.316 1 84.31 194 GLN B CA 1
ATOM 5197 C C . GLN B 1 194 ? -1.427 -37.188 -7.918 1 84.31 194 GLN B C 1
ATOM 5199 O O . GLN B 1 194 ? -0.37 -37.219 -7.285 1 84.31 194 GLN B O 1
ATOM 5204 N N . GLU B 1 195 ? -1.622 -37.75 -9.109 1 87.12 195 GLU B N 1
ATOM 5205 C CA . GLU B 1 195 ? -0.454 -38.281 -9.805 1 87.12 195 GLU B CA 1
ATOM 5206 C C . GLU B 1 195 ? 0.566 -37.188 -10.086 1 87.12 195 GLU B C 1
ATOM 5208 O O . GLU B 1 195 ? 0.194 -36.031 -10.367 1 87.12 195 GLU B O 1
ATOM 5213 N N . PHE B 1 196 ? 1.808 -37.594 -9.945 1 84.94 196 PHE B N 1
ATOM 5214 C CA . PHE B 1 196 ? 2.893 -36.656 -10.25 1 84.94 196 PHE B CA 1
ATOM 5215 C C . PHE B 1 196 ? 3.275 -36.75 -11.727 1 84.94 196 PHE B C 1
ATOM 5217 O O . PHE B 1 196 ? 3.535 -37.844 -12.242 1 84.94 196 PHE B O 1
ATOM 5224 N N . ILE B 1 197 ? 3.182 -35.594 -12.43 1 78.06 197 ILE B N 1
ATOM 5225 C CA . ILE B 1 197 ? 3.545 -35.562 -13.844 1 78.06 197 ILE B CA 1
ATOM 5226 C C . ILE B 1 197 ? 4.926 -34.906 -14 1 78.06 197 ILE B C 1
ATOM 5228 O O . ILE B 1 197 ? 5.215 -33.875 -13.391 1 78.06 197 ILE B O 1
ATOM 5232 N N . ASP B 1 198 ? 5.711 -35.656 -14.766 1 74.38 198 ASP B N 1
ATOM 5233 C CA . ASP B 1 198 ? 7.047 -35.156 -15.055 1 74.38 198 ASP B CA 1
ATOM 5234 C C . ASP B 1 198 ? 7.113 -34.531 -16.453 1 74.38 198 ASP B C 1
ATOM 5236 O O . ASP B 1 198 ? 6.199 -34.719 -17.25 1 74.38 198 ASP B O 1
ATOM 5240 N N . ASP B 1 199 ? 8.062 -33.781 -16.75 1 77.06 199 ASP B N 1
ATOM 5241 C CA . ASP B 1 199 ? 8.438 -33.281 -18.062 1 77.06 199 ASP B CA 1
ATOM 5242 C C . ASP B 1 199 ? 7.398 -32.281 -18.594 1 77.06 199 ASP B C 1
ATOM 5244 O O . ASP B 1 199 ? 6.898 -32.438 -19.703 1 77.06 199 ASP B O 1
ATOM 5248 N N . GLY B 1 200 ? 7.066 -31.344 -17.922 1 82.12 200 GLY B N 1
ATOM 5249 C CA . GLY B 1 200 ? 6.16 -30.297 -18.344 1 82.12 200 GLY B CA 1
ATOM 5250 C C . GLY B 1 200 ? 6.266 -29.047 -17.484 1 82.12 200 GLY B C 1
ATOM 5251 O O . GLY B 1 200 ? 7.188 -28.906 -16.688 1 82.12 200 GLY B O 1
ATOM 5252 N N . TYR B 1 201 ? 5.324 -28.094 -17.906 1 83 201 TYR B N 1
ATOM 5253 C CA . TYR B 1 201 ? 5.293 -26.797 -17.25 1 83 201 TYR B CA 1
ATOM 5254 C C . TYR B 1 201 ? 3.998 -26.609 -16.469 1 83 201 TYR B C 1
ATOM 5256 O O . TYR B 1 201 ? 2.91 -26.875 -16.984 1 83 201 TYR B O 1
ATOM 5264 N N . GLU B 1 202 ? 4.199 -26.328 -15.227 1 88 202 GLU B N 1
ATOM 5265 C CA . GLU B 1 202 ? 3.004 -25.844 -14.539 1 88 202 GLU B CA 1
ATOM 5266 C C . GLU B 1 202 ? 2.646 -24.422 -14.984 1 88 202 GLU B C 1
ATOM 5268 O O . GLU B 1 202 ? 3.529 -23.578 -15.156 1 88 202 GLU B O 1
ATOM 5273 N N . PHE B 1 203 ? 1.395 -24.203 -15.203 1 93 203 PHE B N 1
ATOM 5274 C CA . PHE B 1 203 ? 0.996 -22.859 -15.609 1 93 203 PHE B CA 1
ATOM 5275 C C . PHE B 1 203 ? -0.289 -22.438 -14.906 1 93 203 PHE B C 1
ATOM 5277 O O . PHE B 1 203 ? -1.016 -23.281 -14.375 1 93 203 PHE B O 1
ATOM 5284 N N . THR B 1 204 ? -0.5 -21.234 -14.773 1 94.81 204 THR B N 1
ATOM 5285 C CA . THR B 1 204 ? -1.729 -20.609 -14.289 1 94.81 204 THR B CA 1
ATOM 5286 C C . THR B 1 204 ? -2.211 -19.531 -15.258 1 94.81 204 THR B C 1
ATOM 5288 O O . THR B 1 204 ? -1.497 -18.562 -15.523 1 94.81 204 THR B O 1
ATOM 5291 N N . ALA B 1 205 ? -3.381 -19.734 -15.758 1 95.81 205 ALA B N 1
ATOM 5292 C CA . ALA B 1 205 ? -3.961 -18.797 -16.719 1 95.81 205 ALA B CA 1
ATOM 5293 C C . ALA B 1 205 ? -5.016 -17.922 -16.062 1 95.81 205 ALA B C 1
ATOM 5295 O O . ALA B 1 205 ? -5.94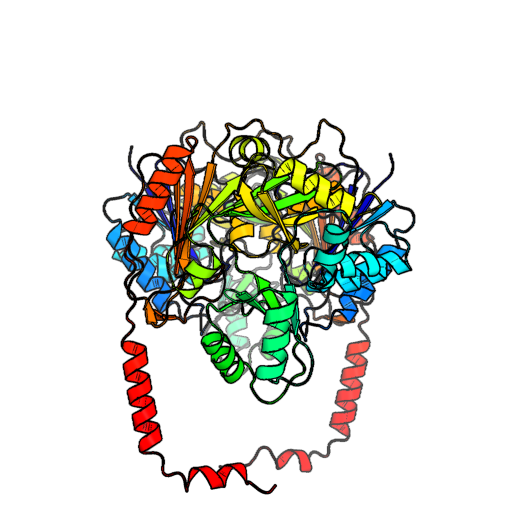9 -18.422 -15.43 1 95.81 205 ALA B O 1
ATOM 5296 N N . LEU B 1 206 ? -4.816 -16.641 -16.156 1 94.62 206 LEU B N 1
ATOM 5297 C CA . LEU B 1 206 ? -5.812 -15.672 -15.703 1 94.62 206 LEU B CA 1
ATOM 5298 C C . LEU B 1 206 ? -6.836 -15.391 -16.797 1 94.62 206 LEU B C 1
ATOM 5300 O O . LEU B 1 206 ? -6.477 -14.953 -17.891 1 94.62 206 LEU B O 1
ATOM 5304 N N . CYS B 1 207 ? -8.125 -15.625 -16.469 1 93 207 CYS B N 1
ATOM 5305 C CA . CYS B 1 207 ? -9.188 -15.453 -17.453 1 93 207 CYS B CA 1
ATOM 5306 C C . CYS B 1 207 ? -10.359 -14.672 -16.875 1 93 207 CYS B C 1
ATOM 5308 O O . CYS B 1 207 ? -10.633 -14.758 -15.68 1 93 207 CYS B O 1
ATOM 5310 N N . THR B 1 208 ? -10.969 -13.914 -17.688 1 89.12 208 THR B N 1
ATOM 5311 C CA . THR B 1 208 ? -12.258 -13.297 -17.375 1 89.12 208 THR B CA 1
ATOM 5312 C C . THR B 1 208 ? -13.32 -13.727 -18.375 1 89.12 208 THR B C 1
ATOM 5314 O O . THR B 1 208 ? -13.008 -14.18 -19.469 1 89.12 208 THR B O 1
ATOM 5317 N N . ALA B 1 209 ? -14.586 -13.602 -17.969 1 81 209 ALA B N 1
ATOM 5318 C CA . ALA B 1 209 ? -15.672 -14.008 -18.859 1 81 209 ALA B CA 1
ATOM 5319 C C . ALA B 1 209 ? -15.711 -13.125 -20.109 1 81 209 ALA B C 1
ATOM 5321 O O . ALA B 1 209 ? -15.984 -13.609 -21.203 1 81 209 ALA B O 1
ATOM 5322 N N . LYS B 1 210 ? -15.383 -11.945 -19.906 1 80.44 210 LYS B N 1
ATOM 5323 C CA . LYS B 1 210 ? -15.531 -10.961 -20.969 1 80.44 210 LYS B CA 1
ATOM 5324 C C . LYS B 1 210 ? -14.352 -11.016 -21.938 1 80.44 210 LYS B C 1
ATOM 5326 O O . LYS B 1 210 ? -14.547 -11.023 -23.156 1 80.44 210 LYS B O 1
ATOM 5331 N N . LEU B 1 211 ? -13.164 -11.117 -21.469 1 82.94 211 LEU B N 1
ATOM 5332 C CA . LEU B 1 211 ? -11.977 -10.945 -22.312 1 82.94 211 LEU B CA 1
ATOM 5333 C C . LEU B 1 211 ? -11.312 -12.289 -22.594 1 82.94 211 LEU B C 1
ATOM 5335 O O . LEU B 1 211 ? -10.477 -12.398 -23.484 1 82.94 211 LEU B O 1
ATOM 5339 N N . GLY B 1 212 ? -11.742 -13.32 -21.859 1 89.69 212 GLY B N 1
ATOM 5340 C CA . GLY B 1 212 ? -11.008 -14.57 -21.953 1 89.69 212 GLY B CA 1
ATOM 5341 C C . GLY B 1 212 ? -9.656 -14.523 -21.25 1 89.69 212 GLY B C 1
ATOM 5342 O O . GLY B 1 212 ? -9.555 -14.047 -20.125 1 89.69 212 GLY B O 1
ATOM 5343 N N . LEU B 1 213 ? -8.664 -15.031 -21.984 1 93.06 213 LEU B N 1
ATOM 5344 C CA . LEU B 1 213 ? -7.328 -15.07 -21.406 1 93.06 213 LEU B CA 1
ATOM 5345 C C . LEU B 1 213 ? -6.742 -13.664 -21.297 1 93.06 213 LEU B C 1
ATOM 5347 O O . LEU B 1 213 ? -6.781 -12.898 -22.266 1 93.06 213 LEU B O 1
ATOM 5351 N N . ILE B 1 214 ? -6.215 -13.344 -20.141 1 91 214 ILE B N 1
ATOM 5352 C CA . ILE B 1 214 ? -5.621 -12.039 -19.891 1 91 214 ILE B CA 1
ATOM 5353 C C . ILE B 1 214 ? -4.105 -12.172 -19.781 1 91 214 ILE B C 1
ATOM 5355 O O . ILE B 1 214 ? -3.365 -11.328 -20.297 1 91 214 ILE B O 1
ATOM 5359 N N . ALA B 1 215 ? -3.672 -13.188 -19.062 1 92.75 215 ALA B N 1
ATOM 5360 C CA . ALA B 1 215 ? -2.256 -13.445 -18.812 1 92.75 215 ALA B CA 1
ATOM 5361 C C . ALA B 1 215 ? -2.033 -14.891 -18.359 1 92.75 215 ALA B C 1
ATOM 5363 O O . ALA B 1 215 ? -2.984 -15.586 -18.016 1 92.75 215 ALA B O 1
ATOM 5364 N N . CYS B 1 216 ? -0.807 -15.273 -18.469 1 94.69 216 CYS B N 1
ATOM 5365 C CA . CYS B 1 216 ? -0.444 -16.625 -18.062 1 94.69 216 CYS B CA 1
ATOM 5366 C C . CYS B 1 216 ? 0.918 -16.641 -17.375 1 94.69 216 CYS B C 1
ATOM 5368 O O . CYS B 1 216 ? 1.823 -15.898 -17.766 1 94.69 216 CYS B O 1
ATOM 5370 N N . THR B 1 217 ? 1.012 -17.344 -16.297 1 95.19 217 THR B N 1
ATOM 5371 C CA . THR B 1 217 ? 2.303 -17.594 -15.672 1 95.19 217 THR B CA 1
ATOM 5372 C C . THR B 1 217 ? 2.695 -19.062 -15.789 1 95.19 217 THR B C 1
ATOM 5374 O O . THR B 1 217 ? 1.839 -19.938 -15.727 1 95.19 217 THR B O 1
ATOM 5377 N N . ALA B 1 218 ? 3.941 -19.281 -15.969 1 94.31 218 ALA B N 1
ATOM 5378 C CA . ALA B 1 218 ? 4.422 -20.656 -16.094 1 94.31 218 ALA B CA 1
ATOM 5379 C C . ALA B 1 218 ? 5.859 -20.781 -15.594 1 94.31 218 ALA B C 1
ATOM 5381 O O . ALA B 1 218 ? 6.613 -19.812 -15.609 1 94.31 218 ALA B O 1
ATOM 5382 N N . SER B 1 219 ? 6.152 -21.984 -15.188 1 91.19 219 SER B N 1
ATOM 5383 C CA . SER B 1 219 ? 7.535 -22.281 -14.82 1 91.19 219 SER B CA 1
ATOM 5384 C C . SER B 1 219 ? 8.438 -22.281 -16.047 1 91.19 219 SER B C 1
ATOM 5386 O O . SER B 1 219 ? 8.016 -22.656 -17.141 1 91.19 219 SER B O 1
ATOM 5388 N N . VAL B 1 220 ? 9.672 -21.797 -15.867 1 82.31 220 VAL B N 1
ATOM 5389 C CA . VAL B 1 220 ? 10.656 -21.781 -16.938 1 82.31 220 VAL B CA 1
ATOM 5390 C C . VAL B 1 220 ? 11.328 -23.156 -17.062 1 82.31 220 VAL B C 1
ATOM 5392 O O . VAL B 1 220 ? 11.711 -23.578 -18.156 1 82.31 220 VAL B O 1
ATOM 5395 N N . GLU B 1 221 ? 11.445 -23.797 -15.891 1 71.69 221 GLU B N 1
ATOM 5396 C CA . GLU B 1 221 ? 12.109 -25.094 -15.875 1 71.69 221 GLU B CA 1
ATOM 5397 C C . GLU B 1 221 ? 11.172 -26.203 -16.344 1 71.69 221 GLU B C 1
ATOM 5399 O O . GLU B 1 221 ? 10.031 -26.297 -15.898 1 71.69 221 GLU B O 1
ATOM 5404 N N . THR B 1 222 ? 11.766 -26.953 -17.234 1 62.84 222 THR B N 1
ATOM 5405 C CA . THR B 1 222 ? 10.922 -28.016 -17.781 1 62.84 222 THR B CA 1
ATOM 5406 C C . THR B 1 222 ? 11.266 -29.359 -17.141 1 62.84 222 THR B C 1
ATOM 5408 O O . THR B 1 222 ? 10.477 -30.297 -17.203 1 62.84 222 THR B O 1
ATOM 5411 N N . HIS B 1 223 ? 12.336 -29.359 -16.422 1 74.88 223 HIS B N 1
ATOM 5412 C CA . HIS B 1 223 ? 12.734 -30.688 -15.977 1 74.88 223 HIS B CA 1
ATOM 5413 C C . HIS B 1 223 ? 12.305 -30.938 -14.531 1 74.88 223 HIS B C 1
ATOM 5415 O O . HIS B 1 223 ? 12.375 -32.062 -14.047 1 74.88 223 HIS B O 1
ATOM 5421 N N . ARG B 1 224 ? 11.898 -29.969 -13.859 1 79.19 224 ARG B N 1
ATOM 5422 C CA . ARG B 1 224 ? 11.422 -30.094 -12.484 1 79.19 224 ARG B CA 1
ATOM 5423 C C . ARG B 1 224 ? 10.219 -29.188 -12.242 1 79.19 224 ARG B C 1
ATOM 5425 O O . ARG B 1 224 ? 10.141 -28.078 -12.789 1 79.19 224 ARG B O 1
ATOM 5432 N N . THR B 1 225 ? 9.352 -29.719 -11.516 1 82.88 225 THR B N 1
ATOM 5433 C CA . THR B 1 225 ? 8.219 -28.891 -11.117 1 82.88 225 THR B CA 1
ATOM 5434 C C . THR B 1 225 ? 8.633 -27.875 -10.055 1 82.88 225 THR B C 1
ATOM 5436 O O . THR B 1 225 ? 9.664 -28.047 -9.398 1 82.88 225 THR B O 1
ATOM 5439 N N . ILE B 1 226 ? 7.875 -26.875 -9.93 1 87 226 ILE B N 1
ATOM 5440 C CA . ILE B 1 226 ? 8.133 -25.859 -8.914 1 87 226 ILE B CA 1
ATOM 5441 C C . ILE B 1 226 ? 8.164 -26.5 -7.531 1 87 226 ILE B C 1
ATOM 5443 O O . ILE B 1 226 ? 9.031 -26.172 -6.711 1 87 226 ILE B O 1
ATOM 5447 N N . LEU B 1 227 ? 7.289 -27.391 -7.332 1 83.69 227 LEU B N 1
ATOM 5448 C CA . LEU B 1 227 ? 7.215 -28.062 -6.039 1 83.69 227 LEU B CA 1
ATOM 5449 C C . LEU B 1 227 ? 8.5 -28.828 -5.754 1 83.69 227 LEU B C 1
ATOM 5451 O O . LEU B 1 227 ? 8.984 -28.844 -4.621 1 83.69 227 LEU B O 1
ATOM 5455 N N . GLU B 1 228 ? 8.961 -29.484 -6.75 1 85.25 228 GLU B N 1
ATOM 5456 C CA . GLU B 1 228 ? 10.219 -30.219 -6.586 1 85.25 228 GLU B CA 1
ATOM 5457 C C . GLU B 1 228 ? 11.359 -29.266 -6.23 1 85.25 228 GLU B C 1
ATOM 5459 O O . GLU B 1 228 ? 12.211 -29.594 -5.398 1 85.25 228 GLU B O 1
ATOM 5464 N N . CYS B 1 229 ? 11.367 -28.172 -6.879 1 89.88 229 CYS B N 1
ATOM 5465 C CA . CYS B 1 229 ? 12.406 -27.188 -6.602 1 89.88 229 CYS B CA 1
ATOM 5466 C C . CYS B 1 229 ? 12.312 -26.688 -5.168 1 89.88 229 CYS B C 1
ATOM 5468 O O . CYS B 1 229 ? 13.328 -26.578 -4.477 1 89.88 229 CYS B O 1
ATOM 5470 N N . ILE B 1 230 ? 11.172 -26.438 -4.727 1 89.81 230 ILE B N 1
ATOM 5471 C CA . ILE B 1 230 ? 10.945 -25.922 -3.381 1 89.81 230 ILE B CA 1
ATOM 5472 C C . ILE B 1 230 ? 11.375 -26.953 -2.352 1 89.81 230 ILE B C 1
ATOM 5474 O O . ILE B 1 230 ? 12.102 -26.641 -1.405 1 89.81 230 ILE B O 1
ATOM 5478 N N . GLN B 1 231 ? 10.977 -28.172 -2.576 1 84.62 231 GLN B N 1
ATOM 5479 C CA . GLN B 1 231 ? 11.281 -29.25 -1.64 1 84.62 231 GLN B CA 1
ATOM 5480 C C . GLN B 1 231 ? 12.781 -29.5 -1.549 1 84.62 231 GLN B C 1
ATOM 5482 O O . GLN B 1 231 ? 13.297 -29.859 -0.488 1 84.62 231 GLN B O 1
ATOM 5487 N N . ASN B 1 232 ? 13.43 -29.312 -2.676 1 89.19 232 ASN B N 1
ATOM 5488 C CA . ASN B 1 232 ? 14.867 -29.547 -2.717 1 89.19 232 ASN B CA 1
ATOM 5489 C C . ASN B 1 232 ? 15.656 -28.25 -2.523 1 89.19 232 ASN B C 1
ATOM 5491 O O . ASN B 1 232 ? 16.875 -28.25 -2.676 1 89.19 232 ASN B O 1
ATOM 5495 N N . GLN B 1 233 ? 15.039 -27.188 -2.266 1 91.56 233 GLN B N 1
ATOM 5496 C CA . GLN B 1 233 ? 15.641 -25.875 -2.043 1 91.56 233 GLN B CA 1
ATOM 5497 C C . GLN B 1 233 ? 16.516 -25.469 -3.225 1 91.56 233 GLN B C 1
ATOM 5499 O O . GLN B 1 233 ? 17.625 -24.969 -3.041 1 91.56 233 GLN B O 1
ATOM 5504 N N . LEU B 1 234 ? 16.031 -25.719 -4.395 1 93.06 234 LEU B N 1
ATOM 5505 C CA . LEU B 1 234 ? 16.719 -25.344 -5.629 1 93.06 234 LEU B CA 1
ATOM 5506 C C . LEU B 1 234 ? 16.078 -24.094 -6.238 1 93.06 234 LEU B C 1
ATOM 5508 O O . LEU B 1 234 ? 14.852 -23.953 -6.211 1 93.06 234 LEU B O 1
ATOM 5512 N N . PRO B 1 235 ? 16.938 -23.281 -6.773 1 95.19 235 PRO B N 1
ATOM 5513 C CA . PRO B 1 235 ? 16.359 -22.109 -7.438 1 95.19 235 PRO B CA 1
ATOM 5514 C C . PRO B 1 235 ? 15.5 -22.469 -8.641 1 95.19 235 PRO B C 1
ATOM 5516 O O . PRO B 1 235 ? 15.734 -23.484 -9.297 1 95.19 235 PRO B O 1
ATOM 5519 N N . TYR B 1 236 ? 14.516 -21.719 -8.938 1 94.81 236 TYR B N 1
ATOM 5520 C CA . TYR B 1 236 ? 13.625 -21.906 -10.086 1 94.81 236 TYR B CA 1
ATOM 5521 C C . TYR B 1 236 ? 13.078 -20.562 -10.57 1 94.81 236 TYR B C 1
ATOM 5523 O O . TYR B 1 236 ? 13.164 -19.562 -9.859 1 94.81 236 TYR B O 1
ATOM 5531 N N . ALA B 1 237 ? 12.531 -20.531 -11.75 1 96.06 237 ALA B N 1
ATOM 5532 C CA . ALA B 1 237 ? 12.023 -19.297 -12.328 1 96.06 237 ALA B CA 1
ATOM 5533 C C . ALA B 1 237 ? 10.586 -19.453 -12.812 1 96.06 237 ALA B C 1
ATOM 5535 O O . ALA B 1 237 ? 10.18 -20.547 -13.211 1 96.06 237 ALA B O 1
ATOM 5536 N N . VAL B 1 238 ? 9.836 -18.453 -12.648 1 96 238 VAL B N 1
ATOM 5537 C CA . VAL B 1 238 ? 8.469 -18.359 -13.156 1 96 238 VAL B CA 1
ATOM 5538 C C . VAL B 1 238 ? 8.352 -17.203 -14.141 1 96 238 VAL B C 1
ATOM 5540 O O . VAL B 1 238 ? 8.852 -16.109 -13.875 1 96 238 VAL B O 1
ATOM 5543 N N . GLN B 1 239 ? 7.715 -17.453 -15.18 1 95.56 239 GLN B N 1
ATOM 5544 C CA . GLN B 1 239 ? 7.609 -16.438 -16.234 1 95.56 239 GLN B CA 1
ATOM 5545 C C . GLN B 1 239 ? 6.164 -15.977 -16.406 1 95.56 239 GLN B C 1
ATOM 5547 O O . GLN B 1 239 ? 5.227 -16.75 -16.188 1 95.56 239 GLN B O 1
ATOM 5552 N N . LEU B 1 240 ? 6.031 -14.68 -16.734 1 94.94 240 LEU B N 1
ATOM 5553 C CA . LEU B 1 240 ? 4.746 -14.086 -17.078 1 94.94 240 LEU B CA 1
ATOM 5554 C C . LEU B 1 240 ? 4.598 -13.953 -18.594 1 94.94 240 LEU B C 1
ATOM 5556 O O . LEU B 1 240 ? 5.508 -13.461 -19.266 1 94.94 240 LEU B O 1
ATOM 5560 N N . PHE B 1 241 ? 3.445 -14.367 -19.109 1 93.25 241 PHE B N 1
ATOM 5561 C CA . PHE B 1 241 ? 3.166 -14.297 -20.531 1 93.25 241 PHE B CA 1
ATOM 5562 C C . PHE B 1 241 ? 1.945 -13.422 -20.812 1 93.25 241 PHE B C 1
ATOM 5564 O O . PHE B 1 241 ? 0.923 -13.555 -20.125 1 93.25 241 PHE B O 1
ATOM 5571 N N . SER B 1 242 ? 2.145 -12.523 -21.812 1 91 242 SER B N 1
ATOM 5572 C CA . SER B 1 242 ? 0.965 -11.859 -22.344 1 91 242 SER B CA 1
ATOM 5573 C C . SER B 1 242 ? 0.112 -12.828 -23.156 1 91 242 SER B C 1
ATOM 5575 O O . SER B 1 242 ? 0.471 -14 -23.328 1 91 242 SER B O 1
ATOM 5577 N N . VAL B 1 243 ? -1.006 -12.367 -23.625 1 90.69 243 VAL B N 1
ATOM 5578 C CA . VAL B 1 243 ? -1.885 -13.211 -24.438 1 90.69 243 VAL B CA 1
ATOM 5579 C C . VAL B 1 243 ? -1.152 -13.672 -25.688 1 90.69 243 VAL B C 1
ATOM 5581 O O . VAL B 1 243 ? -1.151 -14.867 -26.016 1 90.69 243 VAL B O 1
ATOM 5584 N N . GLU B 1 244 ? -0.492 -12.734 -26.312 1 90.81 244 GLU B N 1
ATOM 5585 C CA . GLU B 1 244 ? 0.231 -13.039 -27.547 1 90.81 244 GLU B CA 1
ATOM 5586 C C . GLU B 1 244 ? 1.4 -13.984 -27.281 1 90.81 244 GLU B C 1
ATOM 5588 O O . GLU B 1 244 ? 1.635 -14.922 -28.047 1 90.81 244 GLU B O 1
ATOM 5593 N N . GLN B 1 245 ? 2.049 -13.758 -26.219 1 91.94 245 GLN B N 1
ATOM 5594 C CA . GLN B 1 245 ? 3.178 -14.609 -25.859 1 91.94 245 GLN B CA 1
ATOM 5595 C C . GLN B 1 245 ? 2.715 -16.016 -25.516 1 91.94 245 GLN B C 1
ATOM 5597 O O . GLN B 1 245 ? 3.422 -17 -25.781 1 91.94 245 GLN B O 1
ATOM 5602 N N . THR B 1 246 ? 1.6 -16.094 -24.859 1 93.44 246 THR B N 1
ATOM 5603 C CA . THR B 1 246 ? 1.038 -17.406 -24.547 1 93.44 246 THR B CA 1
ATOM 5604 C C . THR B 1 246 ? 0.736 -18.203 -25.812 1 93.44 246 THR B C 1
ATOM 5606 O O . THR B 1 246 ? 1.031 -19.391 -25.891 1 93.44 246 THR B O 1
ATOM 5609 N N . ARG B 1 247 ? 0.194 -17.562 -26.781 1 93.25 247 ARG B N 1
ATOM 5610 C CA . ARG B 1 247 ? -0.128 -18.203 -28.062 1 93.25 247 ARG B CA 1
ATOM 5611 C C . ARG B 1 247 ? 1.133 -18.703 -28.75 1 93.25 247 ARG B C 1
ATOM 5613 O O . ARG B 1 247 ? 1.136 -19.781 -29.328 1 93.25 247 ARG B O 1
ATOM 5620 N N . ASP B 1 248 ? 2.125 -17.938 -28.609 1 92.94 248 ASP B N 1
ATOM 5621 C CA . ASP B 1 248 ? 3.361 -18.234 -29.328 1 92.94 248 ASP B CA 1
ATOM 5622 C C . ASP B 1 248 ? 4.184 -19.297 -28.594 1 92.94 248 ASP B C 1
ATOM 5624 O O . ASP B 1 248 ? 4.746 -20.188 -29.203 1 92.94 248 ASP B O 1
ATOM 5628 N N . LEU B 1 249 ? 4.27 -19.156 -27.266 1 92.19 249 LEU B N 1
ATOM 5629 C CA . LEU B 1 249 ? 5.227 -19.953 -26.5 1 92.19 249 LEU B CA 1
ATOM 5630 C C . LEU B 1 249 ? 4.539 -21.125 -25.797 1 92.19 249 LEU B C 1
ATOM 5632 O O . LEU B 1 249 ? 5.188 -22.094 -25.422 1 92.19 249 LEU B O 1
ATOM 5636 N N . LEU B 1 250 ? 3.25 -21.016 -25.594 1 93.75 250 LEU B N 1
ATOM 5637 C CA . LEU B 1 250 ? 2.439 -22.078 -25.016 1 93.75 250 LEU B CA 1
ATOM 5638 C C . LEU B 1 250 ? 1.199 -22.344 -25.859 1 93.75 250 LEU B C 1
ATOM 5640 O O . LEU B 1 250 ? 0.072 -22.203 -25.375 1 93.75 250 LEU B O 1
ATOM 5644 N N . PRO B 1 251 ? 1.516 -22.828 -26.984 1 95.06 251 PRO B N 1
ATOM 5645 C CA . PRO B 1 251 ? 0.366 -23.047 -27.859 1 95.06 251 PRO B CA 1
ATOM 5646 C C . PRO B 1 251 ? -0.646 -24.031 -27.281 1 95.06 251 PRO B C 1
ATOM 5648 O O . PRO B 1 251 ? -0.26 -25.047 -26.719 1 95.06 251 PRO B O 1
ATOM 5651 N N . GLY B 1 252 ? -1.947 -23.656 -27.453 1 94.88 252 GLY B N 1
ATOM 5652 C CA . GLY B 1 252 ? -3.016 -24.531 -26.984 1 94.88 252 GLY B CA 1
ATOM 5653 C C . GLY B 1 252 ? -3.586 -24.125 -25.641 1 94.88 252 GLY B C 1
ATOM 5654 O O . GLY B 1 252 ? -4.707 -24.5 -25.297 1 94.88 252 GLY B O 1
ATOM 5655 N N . VAL B 1 253 ? -2.826 -23.375 -24.859 1 95.12 253 VAL B N 1
ATOM 5656 C CA . VAL B 1 253 ? -3.234 -23.031 -23.5 1 95.12 253 VAL B CA 1
ATOM 5657 C C . VAL B 1 253 ? -4.48 -22.141 -23.547 1 95.12 253 VAL B C 1
ATOM 5659 O O . VAL B 1 253 ? -5.406 -22.328 -22.75 1 95.12 253 VAL B O 1
ATOM 5662 N N . GLU B 1 254 ? -4.5 -21.172 -24.453 1 95.38 254 GLU B N 1
ATOM 5663 C CA . GLU B 1 254 ? -5.66 -20.297 -24.562 1 95.38 254 GLU B CA 1
ATOM 5664 C C . GLU B 1 254 ? -6.926 -21.094 -24.875 1 95.38 254 GLU B C 1
ATOM 5666 O O . GLU B 1 254 ? -7.965 -20.891 -24.25 1 95.38 254 GLU B O 1
ATOM 5671 N N . SER B 1 255 ? -6.836 -21.953 -25.875 1 93.62 255 SER B N 1
ATOM 5672 C CA . SER B 1 255 ? -7.969 -22.797 -26.234 1 93.62 255 SER B CA 1
ATOM 5673 C C . SER B 1 255 ? -8.359 -23.719 -25.078 1 93.62 255 SER B C 1
ATOM 5675 O O . SER B 1 255 ? -9.547 -23.938 -24.828 1 93.62 255 SER B O 1
ATOM 5677 N N . PHE B 1 256 ? -7.398 -24.266 -24.5 1 93 256 PHE B N 1
ATOM 5678 C CA . PHE B 1 256 ? -7.633 -25.125 -23.344 1 93 256 PHE B CA 1
ATOM 5679 C C . PHE B 1 256 ? -8.406 -24.375 -22.266 1 93 256 PHE B C 1
ATOM 5681 O O . PHE B 1 256 ? -9.375 -24.906 -21.719 1 93 256 PHE B O 1
ATOM 5688 N N . ALA B 1 257 ? -7.949 -23.188 -21.891 1 92.81 257 ALA B N 1
ATOM 5689 C CA . ALA B 1 257 ? -8.602 -22.359 -20.875 1 92.81 257 ALA B CA 1
ATOM 5690 C C . ALA B 1 257 ? -10.062 -22.094 -21.25 1 92.81 257 ALA B C 1
ATOM 5692 O O . ALA B 1 257 ? -10.945 -22.172 -20.391 1 92.81 257 ALA B O 1
ATOM 5693 N N . THR B 1 258 ? -10.297 -21.812 -22.469 1 91.38 258 THR B N 1
ATOM 5694 C CA . THR B 1 258 ? -11.656 -21.562 -22.953 1 91.38 258 THR B CA 1
ATOM 5695 C C . THR B 1 258 ? -12.523 -22.797 -22.781 1 91.38 258 THR B C 1
ATOM 5697 O O . THR B 1 258 ? -13.68 -22.703 -22.359 1 91.38 258 THR B O 1
ATOM 5700 N N . GLN B 1 259 ? -11.969 -23.906 -23.078 1 90.12 259 GLN B N 1
ATOM 5701 C CA . GLN B 1 259 ? -12.695 -25.156 -22.969 1 90.12 259 GLN B CA 1
ATOM 5702 C C . GLN B 1 259 ? -13.016 -25.469 -21.516 1 90.12 259 GLN B C 1
ATOM 5704 O O . GLN B 1 259 ? -14.109 -25.953 -21.203 1 90.12 259 GLN B O 1
ATOM 5709 N N . VAL B 1 260 ? -12.039 -25.25 -20.688 1 88.88 260 VAL B N 1
ATOM 5710 C CA . VAL B 1 260 ? -12.234 -25.5 -19.266 1 88.88 260 VAL B CA 1
ATOM 5711 C C . VAL B 1 260 ? -13.383 -24.641 -18.75 1 88.88 260 VAL B C 1
ATOM 5713 O O . VAL B 1 260 ? -14.242 -25.125 -18 1 88.88 260 VAL B O 1
ATOM 5716 N N . VAL B 1 261 ? -13.406 -23.406 -19.109 1 87.12 261 VAL B N 1
ATOM 5717 C CA . VAL B 1 261 ? -14.445 -22.484 -18.656 1 87.12 261 VAL B CA 1
ATOM 5718 C C . VAL B 1 261 ? -15.812 -22.953 -19.156 1 87.12 261 VAL B C 1
ATOM 5720 O O . VAL B 1 261 ? -16.781 -22.984 -18.391 1 87.12 261 VAL B O 1
ATOM 5723 N N . LYS B 1 262 ? -15.883 -23.359 -20.359 1 84.94 262 LYS B N 1
ATOM 5724 C CA . LYS B 1 262 ? -17.141 -23.828 -20.938 1 84.94 262 LYS B CA 1
ATOM 5725 C C . LYS B 1 262 ? -17.609 -25.109 -20.266 1 84.94 262 LYS B C 1
ATOM 5727 O O . LYS B 1 262 ? -18.812 -25.312 -20.062 1 84.94 262 LYS B O 1
ATOM 5732 N N . ALA B 1 263 ? -16.688 -25.906 -20 1 82.88 263 ALA B N 1
ATOM 5733 C CA . ALA B 1 263 ? -17 -27.188 -19.406 1 82.88 263 ALA B CA 1
ATOM 5734 C C . ALA B 1 263 ? -17.469 -27.031 -17.953 1 82.88 263 ALA B C 1
ATOM 5736 O O . ALA B 1 263 ? -18.219 -27.859 -17.453 1 82.88 263 ALA B O 1
ATOM 5737 N N . THR B 1 264 ? -16.969 -26.109 -17.328 1 80.38 264 THR B N 1
ATOM 5738 C CA . THR B 1 264 ? -17.25 -25.938 -15.906 1 80.38 264 THR B CA 1
ATOM 5739 C C . THR B 1 264 ? -18.516 -25.094 -15.703 1 80.38 264 THR B C 1
ATOM 5741 O O . THR B 1 264 ? -19.328 -25.391 -14.828 1 80.38 264 THR B O 1
ATOM 5744 N N . PHE B 1 265 ? -18.547 -24.016 -16.516 1 77.5 265 PHE B N 1
ATOM 5745 C CA . PHE B 1 265 ? -19.641 -23.078 -16.328 1 77.5 265 PHE B CA 1
ATOM 5746 C C . PHE B 1 265 ? -20.641 -23.172 -17.484 1 77.5 265 PHE B C 1
ATOM 5748 O O . PHE B 1 265 ? -20.234 -23.078 -18.656 1 77.5 265 PHE B O 1
ATOM 5755 N N . SER B 1 266 ? -21.828 -23.594 -17.156 1 66.94 266 SER B N 1
ATOM 5756 C CA . SER B 1 266 ? -22.875 -23.672 -18.172 1 66.94 266 SER B CA 1
ATOM 5757 C C . SER B 1 266 ? -23.281 -22.281 -18.656 1 66.94 266 SER B C 1
ATOM 5759 O O . SER B 1 266 ? -23.688 -22.109 -19.812 1 66.94 266 SER B O 1
ATOM 5761 N N . LYS B 1 267 ? -23.234 -21.359 -17.75 1 67.31 267 LYS B N 1
ATOM 5762 C CA . LYS B 1 267 ? -23.594 -19.984 -18.047 1 67.31 267 LYS B CA 1
ATOM 5763 C C . LYS B 1 267 ? -22.406 -19.047 -17.875 1 67.31 267 LYS B C 1
ATOM 5765 O O . LYS B 1 267 ? -21.406 -19.422 -17.266 1 67.31 267 LYS B O 1
ATOM 5770 N N . SER B 1 268 ? -22.609 -17.938 -18.516 1 71.69 268 SER B N 1
ATOM 5771 C CA . SER B 1 268 ? -21.578 -16.906 -18.406 1 71.69 268 SER B CA 1
ATOM 5772 C C . SER B 1 268 ? -21.344 -16.516 -16.953 1 71.69 268 SER B C 1
ATOM 5774 O O . SER B 1 268 ? -22.266 -16.562 -16.141 1 71.69 268 SER B O 1
ATOM 5776 N N . TYR B 1 269 ? -20.078 -16.484 -16.578 1 79.19 269 TYR B N 1
ATOM 5777 C CA . TYR B 1 269 ? -19.75 -16.062 -15.227 1 79.19 269 TYR B CA 1
ATOM 5778 C C . TYR B 1 269 ? -19.219 -14.633 -15.211 1 79.19 269 TYR B C 1
ATOM 5780 O O . TYR B 1 269 ? -18.922 -14.062 -16.266 1 79.19 269 TYR B O 1
ATOM 5788 N N . SER B 1 270 ? -19.328 -14.039 -14.031 1 81.81 270 SER B N 1
ATOM 5789 C CA . SER B 1 270 ? -18.734 -12.719 -13.836 1 81.81 270 SER B CA 1
ATOM 5790 C C . SER B 1 270 ? -17.547 -12.789 -12.898 1 81.81 270 SER B C 1
ATOM 5792 O O . SER B 1 270 ? -17.547 -13.555 -11.93 1 81.81 270 SER B O 1
ATOM 5794 N N . GLY B 1 271 ? -16.531 -12.047 -13.344 1 86 271 GLY B N 1
ATOM 5795 C CA . GLY B 1 271 ? -15.336 -12.008 -12.508 1 86 271 GLY B CA 1
ATOM 5796 C C . GLY B 1 271 ? -14.109 -12.586 -13.188 1 86 271 GLY B C 1
ATOM 5797 O O . GLY B 1 271 ? -14.094 -12.75 -14.406 1 86 271 GLY B O 1
ATOM 5798 N N . ALA B 1 272 ? -13.086 -12.797 -12.398 1 90 272 ALA B N 1
ATOM 5799 C CA . ALA B 1 272 ? -11.828 -13.359 -12.875 1 90 272 ALA B CA 1
ATOM 5800 C C . ALA B 1 272 ? -11.531 -14.703 -12.211 1 90 272 ALA B C 1
ATOM 5802 O O . ALA B 1 272 ? -11.828 -14.891 -11.023 1 90 272 ALA B O 1
ATOM 5803 N N . ILE B 1 273 ? -10.992 -15.617 -13.016 1 91.25 273 ILE B N 1
ATOM 5804 C CA . ILE B 1 273 ? -10.633 -16.922 -12.477 1 91.25 273 ILE B CA 1
ATOM 5805 C C . ILE B 1 273 ? -9.203 -17.281 -12.891 1 91.25 273 ILE B C 1
ATOM 5807 O O . ILE B 1 273 ? -8.727 -16.828 -13.938 1 91.25 273 ILE B O 1
ATOM 5811 N N . PHE B 1 274 ? -8.625 -18.031 -12.062 1 93.06 274 PHE B N 1
ATOM 5812 C CA . PHE B 1 274 ? -7.297 -18.578 -12.336 1 93.06 274 PHE B CA 1
ATOM 5813 C C . PHE B 1 274 ? -7.371 -20.078 -12.594 1 93.06 274 PHE B C 1
ATOM 5815 O O . PHE B 1 274 ? -7.844 -20.844 -11.75 1 93.06 274 PHE B O 1
ATOM 5822 N N . ILE B 1 275 ? -6.953 -20.453 -13.773 1 91.88 275 ILE B N 1
ATOM 5823 C CA . ILE B 1 275 ? -6.969 -21.859 -14.156 1 91.88 275 ILE B CA 1
ATOM 5824 C C . ILE B 1 275 ? -5.559 -22.438 -14.055 1 91.88 275 ILE B C 1
ATOM 5826 O O . ILE B 1 275 ? -4.641 -21.969 -14.742 1 91.88 275 ILE B O 1
ATOM 5830 N N . LYS B 1 276 ? -5.477 -23.422 -13.234 1 89.06 276 LYS B N 1
ATOM 5831 C CA . LYS B 1 276 ? -4.191 -24.094 -13.062 1 89.06 276 LYS B CA 1
ATOM 5832 C C . LYS B 1 276 ? -4.113 -25.359 -13.914 1 89.06 276 LYS B C 1
ATOM 5834 O O . LYS B 1 276 ? -5.078 -26.125 -13.992 1 89.06 276 LYS B O 1
ATOM 5839 N N . GLY B 1 277 ? -2.918 -25.453 -14.57 1 88.88 277 GLY B N 1
ATOM 5840 C CA . GLY B 1 277 ? -2.738 -26.641 -15.398 1 88.88 277 GLY B CA 1
ATOM 5841 C C . GLY B 1 277 ? -1.282 -27.031 -15.57 1 88.88 277 GLY B C 1
ATOM 5842 O O . GLY B 1 277 ? -0.391 -26.391 -15.008 1 88.88 277 GLY B O 1
ATOM 5843 N N . PHE B 1 278 ? -1.186 -28.188 -16.203 1 88.62 278 PHE B N 1
ATOM 5844 C CA . PHE B 1 278 ? 0.117 -28.734 -16.562 1 88.62 278 PHE B CA 1
ATOM 5845 C C . PHE B 1 278 ? 0.256 -28.875 -18.062 1 88.62 278 PHE B C 1
ATOM 5847 O O . PHE B 1 278 ? -0.586 -29.5 -18.719 1 88.62 278 PHE B O 1
ATOM 5854 N N . TYR B 1 279 ? 1.314 -28.25 -18.547 1 91.44 279 TYR B N 1
ATOM 5855 C CA . TYR B 1 279 ? 1.54 -28.188 -19.984 1 91.44 279 TYR B CA 1
ATOM 5856 C C . TYR B 1 279 ? 2.703 -29.094 -20.391 1 91.44 279 TYR B C 1
ATOM 5858 O O . TYR B 1 279 ? 3.846 -28.859 -19.984 1 91.44 279 TYR B O 1
ATOM 5866 N N . LYS B 1 280 ? 2.51 -30.062 -21.172 1 86.44 280 LYS B N 1
ATOM 5867 C CA . LYS B 1 280 ? 3.557 -30.906 -21.75 1 86.44 280 LYS B CA 1
ATOM 5868 C C . LYS B 1 280 ? 3.82 -30.547 -23.203 1 86.44 280 LYS B C 1
ATOM 5870 O O . LYS B 1 280 ? 4.973 -30.344 -23.594 1 86.44 280 LYS B O 1
ATOM 5875 N N . ASP B 1 281 ? 2.756 -30.531 -23.984 1 86.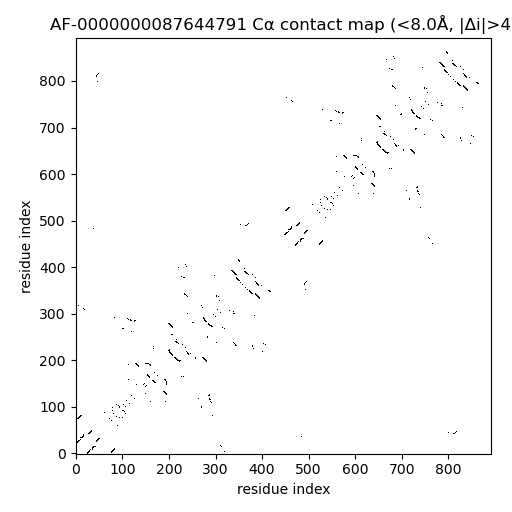94 281 ASP B N 1
ATOM 5876 C CA . ASP B 1 281 ? 2.764 -30.109 -25.375 1 86.94 281 ASP B CA 1
ATOM 5877 C C . ASP B 1 281 ? 1.414 -29.516 -25.781 1 86.94 281 ASP B C 1
ATOM 5879 O O . ASP B 1 281 ? 0.5 -29.438 -24.953 1 86.94 281 ASP B O 1
ATOM 5883 N N . HIS B 1 282 ? 1.284 -29.047 -26.969 1 88.12 282 HIS B N 1
ATOM 5884 C CA . HIS B 1 282 ? 0.096 -28.344 -27.422 1 88.12 282 HIS B CA 1
ATOM 5885 C C . HIS B 1 282 ? -1.137 -29.234 -27.375 1 88.12 282 HIS B C 1
ATOM 5887 O O . HIS B 1 282 ? -2.266 -28.75 -27.297 1 88.12 282 HIS B O 1
ATOM 5893 N N . ASN B 1 283 ? -0.919 -30.531 -27.312 1 85.19 283 ASN B N 1
ATOM 5894 C CA . ASN B 1 283 ? -2.051 -31.453 -27.281 1 85.19 283 ASN B CA 1
ATOM 5895 C C . ASN B 1 283 ? -2.143 -32.188 -25.953 1 85.19 283 ASN B C 1
ATOM 5897 O O . ASN B 1 283 ? -3.035 -33.031 -25.75 1 85.19 283 ASN B O 1
ATOM 5901 N N . ASP B 1 284 ? -1.207 -31.891 -25.141 1 89 284 ASP B N 1
ATOM 5902 C CA . ASP B 1 284 ? -1.149 -32.594 -23.859 1 89 284 ASP B CA 1
ATOM 5903 C C . ASP B 1 284 ? -1.138 -31.594 -22.703 1 89 284 ASP B C 1
ATOM 5905 O O . ASP B 1 284 ? -0.08 -31.297 -22.141 1 89 284 ASP B O 1
ATOM 5909 N N . ILE B 1 285 ? -2.301 -31.125 -22.391 1 91.5 285 ILE B N 1
ATOM 5910 C CA . ILE B 1 285 ? -2.496 -30.156 -21.328 1 91.5 285 ILE B CA 1
ATOM 5911 C C . ILE B 1 285 ? -3.463 -30.734 -20.281 1 91.5 285 ILE B C 1
ATOM 5913 O O . ILE B 1 285 ? -4.512 -31.281 -20.641 1 91.5 285 ILE B O 1
ATOM 5917 N N . PHE B 1 286 ? -3.117 -30.656 -19.062 1 88.44 286 PHE B N 1
ATOM 5918 C CA . PHE B 1 286 ? -3.908 -31.234 -17.984 1 88.44 286 PHE B CA 1
ATOM 5919 C C . PHE B 1 286 ? -4.457 -30.156 -17.078 1 88.44 286 PHE B C 1
ATOM 5921 O O . PHE B 1 286 ? -3.754 -29.188 -16.75 1 88.44 286 PHE B O 1
ATOM 5928 N N . PHE B 1 287 ? -5.664 -30.328 -16.719 1 88.62 287 PHE B N 1
ATOM 5929 C CA . PHE B 1 287 ? -6.312 -29.406 -15.781 1 88.62 287 PHE B CA 1
ATOM 5930 C C . PHE B 1 287 ? -5.984 -29.781 -14.344 1 88.62 287 PHE B C 1
ATOM 5932 O O . PHE B 1 287 ? -6.09 -30.938 -13.953 1 88.62 287 PHE B O 1
ATOM 5939 N N . LEU B 1 288 ? -5.59 -28.797 -13.547 1 81.94 288 LEU B N 1
ATOM 5940 C CA . LEU B 1 288 ? -5.234 -29.062 -12.156 1 81.94 288 LEU B CA 1
ATOM 5941 C C . LEU B 1 288 ? -6.27 -28.453 -11.211 1 81.94 288 LEU B C 1
ATOM 5943 O O . LEU B 1 288 ? -6.48 -28.969 -10.109 1 81.94 288 LEU B O 1
ATOM 5947 N N . GLY B 1 289 ? -6.824 -27.312 -11.555 1 83.25 289 GLY B N 1
ATOM 5948 C CA . GLY B 1 289 ? -7.801 -26.688 -10.672 1 83.25 289 GLY B CA 1
ATOM 5949 C C . GLY B 1 289 ? -8.016 -25.219 -10.953 1 83.25 289 GLY B C 1
ATOM 5950 O O . GLY B 1 289 ? -7.5 -24.688 -11.938 1 83.25 289 GLY B O 1
ATOM 5951 N N . PHE B 1 290 ? -8.883 -24.688 -10.039 1 86.75 290 PHE B N 1
ATOM 5952 C CA . PHE B 1 290 ? -9.203 -23.266 -10.125 1 86.75 290 PHE B CA 1
ATOM 5953 C C . PHE B 1 290 ? -8.734 -22.531 -8.875 1 86.75 290 PHE B C 1
ATOM 5955 O O . PHE B 1 290 ? -8.555 -23.141 -7.816 1 86.75 290 PHE B O 1
ATOM 5962 N N . SER B 1 291 ? -8.484 -21.312 -9.094 1 87.75 291 SER B N 1
ATOM 5963 C CA . SER B 1 291 ? -8.367 -20.391 -7.969 1 87.75 291 SER B CA 1
ATOM 5964 C C . SER B 1 291 ? -9.031 -19.047 -8.281 1 87.75 291 SER B C 1
ATOM 5966 O O . SER B 1 291 ? -9.266 -18.734 -9.453 1 87.75 291 SER B O 1
ATOM 5968 N N . LEU B 1 292 ? -9.422 -18.359 -7.254 1 90.5 292 LEU B N 1
ATOM 5969 C CA . LEU B 1 292 ? -10.094 -17.078 -7.445 1 90.5 292 LEU B CA 1
ATOM 5970 C C . LEU B 1 292 ? -9.172 -15.914 -7.086 1 90.5 292 LEU B C 1
ATOM 5972 O O . LEU B 1 292 ? -9.586 -14.758 -7.078 1 90.5 292 LEU B O 1
ATOM 5976 N N . GLU B 1 293 ? -8.031 -16.172 -6.703 1 90.69 293 GLU B N 1
ATOM 5977 C CA . GLU B 1 293 ? -6.961 -15.203 -6.438 1 90.69 293 GLU B CA 1
ATOM 5978 C C . GLU B 1 293 ? -5.598 -15.773 -6.816 1 90.69 293 GLU B C 1
ATOM 5980 O O . GLU B 1 293 ? -5.449 -16.984 -6.98 1 90.69 293 GLU B O 1
ATOM 5985 N N . PRO B 1 294 ? -4.648 -14.844 -7.07 1 91.25 294 PRO B N 1
ATOM 5986 C CA . PRO B 1 294 ? -3.311 -15.398 -7.301 1 91.25 294 PRO B CA 1
ATOM 5987 C C . PRO B 1 294 ? -2.85 -16.312 -6.164 1 91.25 294 PRO B C 1
ATOM 5989 O O . PRO B 1 294 ? -3.104 -16.016 -4.992 1 91.25 294 PRO B O 1
ATOM 5992 N N . GLU B 1 295 ? -2.162 -17.297 -6.512 1 85.19 295 GLU B N 1
ATOM 5993 C CA . GLU B 1 295 ? -1.825 -18.359 -5.566 1 85.19 295 GLU B CA 1
ATOM 5994 C C . GLU B 1 295 ? -0.78 -17.891 -4.559 1 85.19 295 GLU B C 1
ATOM 5996 O O . GLU B 1 295 ? -0.625 -18.484 -3.492 1 85.19 295 GLU B O 1
ATOM 6001 N N . SER B 1 296 ? -0.056 -16.938 -4.961 1 90.81 296 SER B N 1
ATOM 6002 C CA . SER B 1 296 ? 1.034 -16.484 -4.105 1 90.81 296 SER B CA 1
ATOM 6003 C C . SER B 1 296 ? 1.332 -15 -4.324 1 90.81 296 SER B C 1
ATOM 6005 O O . SER B 1 296 ? 0.872 -14.406 -5.301 1 90.81 296 SER B O 1
ATOM 6007 N N . GLU B 1 297 ? 2.029 -14.484 -3.357 1 91 297 GLU B N 1
ATOM 6008 C CA . GLU B 1 297 ? 2.484 -13.102 -3.49 1 91 297 GLU B CA 1
ATOM 6009 C C . GLU B 1 297 ? 3.48 -12.953 -4.637 1 91 297 GLU B C 1
ATOM 6011 O O . GLU B 1 297 ? 3.512 -11.922 -5.312 1 91 297 GLU B O 1
ATOM 6016 N N . THR B 1 298 ? 4.238 -13.969 -4.832 1 94.06 298 THR B N 1
ATOM 6017 C CA . THR B 1 298 ? 5.203 -13.969 -5.926 1 94.06 298 THR B CA 1
ATOM 6018 C C . THR B 1 298 ? 4.496 -13.82 -7.27 1 94.06 298 THR B C 1
ATOM 6020 O O . THR B 1 298 ? 4.879 -12.977 -8.086 1 94.06 298 THR B O 1
ATOM 6023 N N . VAL B 1 299 ? 3.471 -14.578 -7.445 1 92.69 299 VAL B N 1
ATOM 6024 C CA . VAL B 1 299 ? 2.715 -14.516 -8.688 1 92.69 299 VAL B CA 1
ATOM 6025 C C . VAL B 1 299 ? 2.002 -13.164 -8.797 1 92.69 299 VAL B C 1
ATOM 6027 O O . VAL B 1 299 ? 1.937 -12.57 -9.875 1 92.69 299 VAL B O 1
ATOM 6030 N N . ARG B 1 300 ? 1.53 -12.703 -7.664 1 91.12 300 ARG B N 1
ATOM 6031 C CA . ARG B 1 300 ? 0.871 -11.398 -7.645 1 91.12 300 ARG B CA 1
ATOM 6032 C C . ARG B 1 300 ? 1.824 -10.297 -8.094 1 91.12 300 ARG B C 1
ATOM 6034 O O . ARG B 1 300 ? 1.451 -9.43 -8.891 1 91.12 300 ARG B O 1
ATOM 6041 N N . THR B 1 301 ? 2.963 -10.312 -7.547 1 90.12 301 THR B N 1
ATOM 6042 C CA . THR B 1 301 ? 3.967 -9.312 -7.891 1 90.12 301 THR B CA 1
ATOM 6043 C C . THR B 1 301 ? 4.359 -9.422 -9.359 1 90.12 301 THR B C 1
ATOM 6045 O O . THR B 1 301 ? 4.582 -8.406 -10.023 1 90.12 301 THR B O 1
ATOM 6048 N N . LEU B 1 302 ? 4.5 -10.609 -9.797 1 92 302 LEU B N 1
ATOM 6049 C CA . LEU B 1 302 ? 4.844 -10.844 -11.195 1 92 302 LEU B CA 1
ATOM 6050 C C . LEU B 1 302 ? 3.754 -10.312 -12.125 1 92 302 LEU B C 1
ATOM 6052 O O . LEU B 1 302 ? 4.047 -9.664 -13.125 1 92 302 LEU B O 1
ATOM 6056 N N . LEU B 1 303 ? 2.518 -10.555 -11.75 1 90.12 303 LEU B N 1
ATOM 6057 C CA . LEU B 1 303 ? 1.388 -10.062 -12.531 1 90.12 303 LEU B CA 1
ATOM 6058 C C . LEU B 1 303 ? 1.365 -8.539 -12.555 1 90.12 303 LEU B C 1
ATOM 6060 O O . LEU B 1 303 ? 0.95 -7.934 -13.547 1 90.12 303 LEU B O 1
ATOM 6064 N N . ALA B 1 304 ? 1.836 -7.984 -11.508 1 84.88 304 ALA B N 1
ATOM 6065 C CA . ALA B 1 304 ? 1.828 -6.531 -11.391 1 84.88 304 ALA B CA 1
ATOM 6066 C C . ALA B 1 304 ? 2.9 -5.898 -12.273 1 84.88 304 ALA B C 1
ATOM 6068 O O . ALA B 1 304 ? 2.865 -4.695 -12.539 1 84.88 304 ALA B O 1
ATOM 6069 N N . MET B 1 305 ? 3.848 -6.633 -12.68 1 81.81 305 MET B N 1
ATOM 6070 C CA . MET B 1 305 ? 4.914 -6.125 -13.539 1 81.81 305 MET B CA 1
ATOM 6071 C C . MET B 1 305 ? 4.395 -5.84 -14.945 1 81.81 305 MET B C 1
ATOM 6073 O O . MET B 1 305 ? 5.027 -5.109 -15.711 1 81.81 305 MET B O 1
ATOM 6077 N N . SER B 1 306 ? 3.301 -6.5 -15.148 1 72.12 306 SER B N 1
ATOM 6078 C CA . SER B 1 306 ? 2.766 -6.332 -16.5 1 72.12 306 SER B CA 1
ATOM 6079 C C . SER B 1 306 ? 2.389 -4.879 -16.766 1 72.12 306 SER B C 1
ATOM 6081 O O . SER B 1 306 ? 1.885 -4.188 -15.875 1 72.12 306 SER B O 1
ATOM 6083 N N . ARG B 1 307 ? 2.949 -4.402 -17.781 1 64.88 307 ARG B N 1
ATOM 6084 C CA . ARG B 1 307 ? 2.562 -3.055 -18.188 1 64.88 307 ARG B CA 1
ATOM 6085 C C . ARG B 1 307 ? 1.091 -3.002 -18.578 1 64.88 307 ARG B C 1
ATOM 6087 O O . ARG B 1 307 ? 0.529 -1.92 -18.766 1 64.88 307 ARG B O 1
ATOM 6094 N N . SER B 1 308 ? 0.659 -4.266 -18.625 1 66.06 308 SER B N 1
ATOM 6095 C CA . SER B 1 308 ? -0.749 -4.355 -19 1 66.06 308 SER B CA 1
ATOM 6096 C C . SER B 1 308 ? -1.657 -4.156 -17.797 1 66.06 308 SER B C 1
ATOM 6098 O O . SER B 1 308 ? -1.251 -3.553 -16.797 1 66.06 308 SER B O 1
ATOM 6100 N N . MET B 1 309 ? -2.848 -4.734 -17.812 1 75.88 309 MET B N 1
ATOM 6101 C CA . MET B 1 309 ? -3.93 -4.578 -16.844 1 75.88 309 MET B CA 1
ATOM 6102 C C . MET B 1 309 ? -3.695 -5.453 -15.625 1 75.88 309 MET B C 1
ATOM 6104 O O . MET B 1 309 ? -3.574 -6.672 -15.734 1 75.88 309 MET B O 1
ATOM 6108 N N . PRO B 1 310 ? -3.541 -4.766 -14.445 1 85 310 PRO B N 1
ATOM 6109 C CA . PRO B 1 310 ? -3.484 -5.566 -13.227 1 85 310 PRO B CA 1
ATOM 6110 C C . PRO B 1 310 ? -4.715 -6.453 -13.039 1 85 310 PRO B C 1
ATOM 6112 O O . PRO B 1 310 ? -5.801 -6.109 -13.508 1 85 310 PRO B O 1
ATOM 6115 N N . TRP B 1 311 ? -4.52 -7.602 -12.359 1 90.12 311 TRP B N 1
ATOM 6116 C CA . TRP B 1 311 ? -5.609 -8.562 -12.234 1 90.12 311 TRP B CA 1
ATOM 6117 C C . TRP B 1 311 ? -6.781 -7.961 -11.461 1 90.12 311 TRP B C 1
ATOM 6119 O O . TRP B 1 311 ? -7.938 -8.312 -11.703 1 90.12 311 TRP B O 1
ATOM 6129 N N . GLU B 1 312 ? -6.496 -7.043 -10.516 1 92.06 312 GLU B N 1
ATOM 6130 C CA . GLU B 1 312 ? -7.551 -6.395 -9.742 1 92.06 312 GLU B CA 1
ATOM 6131 C C . GLU B 1 312 ? -8.484 -5.586 -10.633 1 92.06 312 GLU B C 1
ATOM 6133 O O . GLU B 1 312 ? -9.703 -5.598 -10.445 1 92.06 312 GLU B O 1
ATOM 6138 N N . ILE B 1 313 ? -7.879 -4.898 -11.523 1 90.88 313 ILE B N 1
ATOM 6139 C CA . ILE B 1 313 ? -8.648 -4.062 -12.43 1 90.88 313 ILE B CA 1
ATOM 6140 C C . ILE B 1 313 ? -9.438 -4.945 -13.398 1 90.88 313 ILE B C 1
ATOM 6142 O O . ILE B 1 313 ? -10.602 -4.664 -13.695 1 90.88 313 ILE B O 1
ATOM 6146 N N . ALA B 1 314 ? -8.797 -6.031 -13.883 1 89.25 314 ALA B N 1
ATOM 6147 C CA . ALA B 1 314 ? -9.492 -6.965 -14.773 1 89.25 314 ALA B CA 1
ATOM 6148 C C . ALA B 1 314 ? -10.727 -7.543 -14.102 1 89.25 314 ALA B C 1
ATOM 6150 O O . ALA B 1 314 ? -11.781 -7.676 -14.734 1 89.25 314 ALA B O 1
ATOM 6151 N N . LEU B 1 315 ? -10.586 -7.887 -12.891 1 92.38 315 LEU B N 1
ATOM 6152 C CA . LEU B 1 315 ? -11.695 -8.453 -12.133 1 92.38 315 LEU B CA 1
ATOM 6153 C C . LEU B 1 315 ? -12.836 -7.445 -12 1 92.38 315 LEU B C 1
ATOM 6155 O O . LEU B 1 315 ? -13.992 -7.773 -12.258 1 92.38 315 LEU B O 1
ATOM 6159 N N . ILE B 1 316 ? -12.539 -6.199 -11.641 1 93 316 ILE B N 1
ATOM 6160 C CA . ILE B 1 316 ? -13.547 -5.168 -11.43 1 93 316 ILE B CA 1
ATOM 6161 C C . ILE B 1 316 ? -14.219 -4.828 -12.766 1 93 316 ILE B C 1
ATOM 6163 O O . ILE B 1 316 ? -15.445 -4.727 -12.836 1 93 316 ILE B O 1
ATOM 6167 N N . GLU B 1 317 ? -13.484 -4.734 -13.789 1 90 317 GLU B N 1
ATOM 6168 C CA . GLU B 1 317 ? -14 -4.34 -15.102 1 90 317 GLU B CA 1
ATOM 6169 C C . GLU B 1 317 ? -14.891 -5.422 -15.695 1 90 317 GLU B C 1
ATOM 6171 O O . GLU B 1 317 ? -15.68 -5.156 -16.594 1 90 317 GLU B O 1
ATOM 6176 N N . SER B 1 318 ? -14.688 -6.598 -15.234 1 89.38 318 SER B N 1
ATOM 6177 C CA . SER B 1 318 ? -15.523 -7.691 -15.727 1 89.38 318 SER B CA 1
ATOM 6178 C C . SER B 1 318 ? -16.969 -7.535 -15.266 1 89.38 318 SER B C 1
ATOM 6180 O O . SER B 1 318 ? -17.859 -8.203 -15.781 1 89.38 318 SER B O 1
ATOM 6182 N N . HIS B 1 319 ? -17.266 -6.598 -14.383 1 90.25 319 HIS B N 1
ATOM 6183 C CA . HIS B 1 319 ? -18.578 -6.488 -13.781 1 90.25 319 HIS B CA 1
ATOM 6184 C C . HIS B 1 319 ? -19.406 -5.406 -14.469 1 90.25 319 HIS B C 1
ATOM 6186 O O . HIS B 1 319 ? -20.594 -5.227 -14.148 1 90.25 319 HIS B O 1
ATOM 6192 N N . TYR B 1 320 ? -18.844 -4.672 -15.32 1 87.25 320 TYR B N 1
ATOM 6193 C CA . TYR B 1 320 ? -19.625 -3.689 -16.062 1 87.25 320 TYR B CA 1
ATOM 6194 C C . TYR B 1 320 ? -19.109 -3.553 -17.484 1 87.25 320 TYR B C 1
ATOM 6196 O O . TYR B 1 320 ? -18.031 -4.078 -17.828 1 87.25 320 TYR B O 1
ATOM 6204 N N . GLU B 1 321 ? -19.906 -2.957 -18.344 1 80.12 321 GLU B N 1
ATOM 6205 C CA . GLU B 1 321 ? -19.547 -2.82 -19.766 1 80.12 321 GLU B CA 1
ATOM 6206 C C . GLU B 1 321 ? -18.656 -1.603 -20 1 80.12 321 GLU B C 1
ATOM 6208 O O . GLU B 1 321 ? -18.859 -0.555 -19.375 1 80.12 321 GLU B O 1
ATOM 6213 N N . ILE B 1 322 ? -17.531 -1.891 -20.547 1 74.12 322 ILE B N 1
ATOM 6214 C CA . ILE B 1 322 ? -16.609 -0.798 -20.859 1 74.12 322 ILE B CA 1
ATOM 6215 C C . ILE B 1 322 ? -16.703 -0.448 -22.344 1 74.12 322 ILE B C 1
ATOM 6217 O O . ILE B 1 322 ? -16.797 -1.337 -23.188 1 74.12 322 ILE B O 1
ATOM 6221 N N . ASN B 1 323 ? -16.922 0.842 -22.562 1 62.22 323 ASN B N 1
ATOM 6222 C CA . ASN B 1 323 ? -16.859 1.282 -23.953 1 62.22 323 ASN B CA 1
ATOM 6223 C C . ASN B 1 323 ? -15.453 1.166 -24.516 1 62.22 323 ASN B C 1
ATOM 6225 O O . ASN B 1 323 ? -14.477 1.245 -23.766 1 62.22 323 ASN B O 1
ATOM 6229 N N . ASP B 1 324 ? -15.234 0.643 -25.688 1 56.16 324 ASP B N 1
ATOM 6230 C CA . ASP B 1 324 ? -14.008 0.35 -26.422 1 56.16 324 ASP B CA 1
ATOM 6231 C C . ASP B 1 324 ? -12.93 1.397 -26.141 1 56.16 324 ASP B C 1
ATOM 6233 O O . ASP B 1 324 ? -11.742 1.076 -26.078 1 56.16 324 ASP B O 1
ATOM 6237 N N . SER B 1 325 ? -13.281 2.652 -26.047 1 49.28 325 SER B N 1
ATOM 6238 C CA . SER B 1 325 ? -12.297 3.73 -25.953 1 49.28 325 SER B CA 1
ATOM 6239 C C . SER B 1 325 ? -11.609 3.73 -24.594 1 49.28 325 SER B C 1
ATOM 6241 O O . SER B 1 325 ? -10.547 4.332 -24.422 1 49.28 325 SER B O 1
ATOM 6243 N N . MET B 1 326 ? -12.188 3.033 -23.719 1 51.19 326 MET B N 1
ATOM 6244 C CA . MET B 1 326 ? -11.727 3.184 -22.344 1 51.19 326 MET B CA 1
ATOM 6245 C C . MET B 1 326 ? -11.055 1.904 -21.844 1 51.19 326 MET B C 1
ATOM 6247 O O . MET B 1 326 ? -10.953 1.679 -20.641 1 51.19 326 MET B O 1
ATOM 6251 N N . GLN B 1 327 ? -10.703 1.021 -22.703 1 52.06 327 GLN B N 1
ATOM 6252 C CA . GLN B 1 327 ? -10.141 -0.233 -22.219 1 52.06 327 GLN B CA 1
ATOM 6253 C C . GLN B 1 327 ? -8.82 0.003 -21.5 1 52.06 327 GLN B C 1
ATOM 6255 O O . GLN B 1 327 ? -7.918 0.654 -22.031 1 52.06 327 GLN B O 1
ATOM 6260 N N . ASN B 1 328 ? -8.805 -0.018 -20.234 1 50.91 328 ASN B N 1
ATOM 6261 C CA . ASN B 1 328 ? -7.602 0.023 -19.406 1 50.91 328 ASN B CA 1
ATOM 6262 C C . ASN B 1 328 ? -6.562 -0.994 -19.875 1 50.91 328 ASN B C 1
ATOM 6264 O O . ASN B 1 328 ? -6.902 -2.143 -20.156 1 50.91 328 ASN B O 1
ATOM 6268 N N . GLY B 1 329 ? -5.223 -0.659 -20.484 1 52.31 329 GLY B N 1
ATOM 6269 C CA . GLY B 1 329 ? -4.105 -1.586 -20.594 1 52.31 329 GLY B CA 1
ATOM 6270 C C . GLY B 1 329 ? -3.666 -1.824 -22.016 1 52.31 329 GLY B C 1
ATOM 6271 O O . GLY B 1 329 ? -2.771 -2.635 -22.281 1 52.31 329 GLY B O 1
ATOM 6272 N N . HIS B 1 330 ? -4.617 -1.492 -22.984 1 47.81 330 HIS B N 1
ATOM 6273 C CA . HIS B 1 330 ? -4.148 -2.045 -24.25 1 47.81 330 HIS B CA 1
ATOM 6274 C C . HIS B 1 330 ? -2.949 -1.265 -24.781 1 47.81 330 HIS B C 1
ATOM 6276 O O . HIS B 1 330 ? -3.074 -0.503 -25.75 1 47.81 330 HIS B O 1
ATOM 6282 N N . SER B 1 331 ? -2.268 -0.644 -23.859 1 45.84 331 SER B N 1
ATOM 6283 C CA . SER B 1 331 ? -1.215 0.015 -24.641 1 45.84 331 SER B CA 1
ATOM 6284 C C . SER B 1 331 ? -0.31 -1.003 -25.312 1 45.84 331 SER B C 1
ATOM 6286 O O . SER B 1 331 ? 0.004 -2.049 -24.75 1 45.84 331 SER B O 1
ATOM 6288 N N . ALA B 1 332 ? -0.269 -0.945 -26.594 1 46.41 332 ALA B N 1
ATOM 6289 C CA . ALA B 1 332 ? 0.615 -1.592 -27.562 1 46.41 332 ALA B CA 1
ATOM 6290 C C . ALA B 1 332 ? 2.062 -1.575 -27.078 1 46.41 332 ALA B C 1
ATOM 6292 O O . ALA B 1 332 ? 2.863 -0.75 -27.516 1 46.41 332 ALA B O 1
ATOM 6293 N N . SER B 1 333 ? 2.35 -1.39 -25.781 1 51.47 333 SER B N 1
ATOM 6294 C CA . SER B 1 333 ? 3.789 -1.271 -25.578 1 51.47 333 SER B CA 1
ATOM 6295 C C . SER B 1 333 ? 4.523 -2.512 -26.078 1 51.47 333 SER B C 1
ATOM 6297 O O . SER B 1 333 ? 3.922 -3.578 -26.219 1 51.47 333 SER B O 1
ATOM 6299 N N . SER B 1 334 ? 5.676 -2.391 -26.609 1 58.09 334 SER B N 1
ATOM 6300 C CA . SER B 1 334 ? 6.609 -3.4 -27.094 1 58.09 334 SER B CA 1
ATOM 6301 C C . SER B 1 334 ? 6.652 -4.605 -26.156 1 58.09 334 SER B C 1
ATOM 6303 O O . SER B 1 334 ? 6.746 -4.453 -24.938 1 58.09 334 SER B O 1
ATOM 6305 N N . PRO B 1 335 ? 6.281 -5.762 -26.688 1 74.5 335 PRO B N 1
ATOM 6306 C CA . PRO B 1 335 ? 6.203 -7.016 -25.938 1 74.5 335 PRO B CA 1
ATOM 6307 C C . PRO B 1 335 ? 7.441 -7.266 -25.078 1 74.5 335 PRO B C 1
ATOM 6309 O O . PRO B 1 335 ? 8.57 -7.195 -25.578 1 74.5 335 PRO B O 1
ATOM 6312 N N . VAL B 1 336 ? 7.453 -6.949 -23.859 1 89.56 336 VAL B N 1
ATOM 6313 C CA . VAL B 1 336 ? 8.562 -7.312 -22.969 1 89.56 336 VAL B CA 1
ATOM 6314 C C . VAL B 1 336 ? 8.234 -8.617 -22.25 1 89.56 336 VAL B C 1
ATOM 6316 O O . VAL B 1 336 ? 7.066 -8.961 -22.062 1 89.56 336 VAL B O 1
ATOM 6319 N N . HIS B 1 337 ? 9.289 -9.375 -22.062 1 93.38 337 HIS B N 1
ATOM 6320 C CA . HIS B 1 337 ? 9.18 -10.617 -21.297 1 93.38 337 HIS B CA 1
ATOM 6321 C C . HIS B 1 337 ? 9.617 -10.406 -19.859 1 93.38 337 HIS B C 1
ATOM 6323 O O . HIS B 1 337 ? 10.578 -9.68 -19.594 1 93.38 337 HIS B O 1
ATOM 6329 N N . ASN B 1 338 ? 8.859 -10.969 -18.969 1 94.44 338 ASN B N 1
ATOM 6330 C CA . ASN B 1 338 ? 9.148 -10.836 -17.547 1 94.44 338 ASN B CA 1
ATOM 6331 C C . ASN B 1 338 ? 9.234 -12.195 -16.859 1 94.44 338 ASN B C 1
ATOM 6333 O O . ASN B 1 338 ? 8.484 -13.109 -17.188 1 94.44 338 ASN B O 1
ATOM 6337 N N . CYS B 1 339 ? 10.164 -12.352 -15.922 1 96.25 339 CYS B N 1
ATOM 6338 C CA . CYS B 1 339 ? 10.219 -13.555 -15.094 1 96.25 339 CYS B CA 1
ATOM 6339 C C . CYS B 1 339 ? 10.805 -13.234 -13.727 1 96.25 339 CYS B C 1
ATOM 6341 O O . CYS B 1 339 ? 11.32 -12.141 -13.5 1 96.25 339 CYS B O 1
ATOM 6343 N N . VAL B 1 340 ? 10.617 -14.102 -12.828 1 97.06 340 VAL B N 1
ATOM 6344 C CA . VAL B 1 340 ? 11.195 -13.984 -11.492 1 97.06 340 VAL B CA 1
ATOM 6345 C C . VAL B 1 340 ? 11.953 -15.273 -11.141 1 97.06 340 VAL B C 1
ATOM 6347 O O . VAL B 1 340 ? 11.43 -16.375 -11.336 1 97.06 340 VAL B O 1
ATOM 6350 N N . VAL B 1 341 ? 13.164 -15.133 -10.781 1 97.44 341 VAL B N 1
ATOM 6351 C CA . VAL B 1 341 ? 13.961 -16.234 -10.25 1 97.44 341 VAL B CA 1
ATOM 6352 C C . VAL B 1 341 ? 13.836 -16.281 -8.734 1 97.44 341 VAL B C 1
ATOM 6354 O O . VAL B 1 341 ? 14.086 -15.289 -8.047 1 97.44 341 VAL B O 1
ATOM 6357 N N . ASN B 1 342 ? 13.438 -17.422 -8.266 1 97.12 342 ASN B N 1
ATOM 6358 C CA . ASN B 1 342 ? 13.242 -17.609 -6.836 1 97.12 342 ASN B CA 1
ATOM 6359 C C . ASN B 1 342 ? 14.352 -18.469 -6.227 1 97.12 342 ASN B C 1
ATOM 6361 O O . ASN B 1 342 ? 14.719 -19.5 -6.781 1 97.12 342 ASN B O 1
ATOM 6365 N N . PHE B 1 343 ? 14.906 -18 -5.152 1 97.56 343 PHE B N 1
ATOM 6366 C CA . PHE B 1 343 ? 15.805 -18.781 -4.316 1 97.56 343 PHE B CA 1
ATOM 6367 C C . PHE B 1 343 ? 15.125 -19.188 -3.012 1 97.56 343 PHE B C 1
ATOM 6369 O O . PHE B 1 343 ? 15.102 -18.406 -2.059 1 97.56 343 PHE B O 1
ATOM 6376 N N . PRO B 1 344 ? 14.617 -20.391 -2.93 1 96.38 344 PRO B N 1
ATOM 6377 C CA . PRO B 1 344 ? 13.859 -20.812 -1.752 1 96.38 344 PRO B CA 1
ATOM 6378 C C . PRO B 1 344 ? 14.695 -20.781 -0.472 1 96.38 344 PRO B C 1
ATOM 6380 O O . PRO B 1 344 ? 15.914 -20.984 -0.521 1 96.38 344 PRO B O 1
ATOM 6383 N N . THR B 1 345 ? 14.008 -20.5 0.625 1 96.38 345 THR B N 1
ATOM 6384 C CA . THR B 1 345 ? 14.695 -20.562 1.913 1 96.38 345 THR B CA 1
ATOM 6385 C C . THR B 1 345 ? 15.133 -21.984 2.236 1 96.38 345 THR B C 1
ATOM 6387 O O . THR B 1 345 ? 14.508 -22.953 1.788 1 96.38 345 THR B O 1
ATOM 6390 N N . ALA B 1 346 ? 16.156 -22.109 2.936 1 94.56 346 ALA B N 1
ATOM 6391 C CA . ALA B 1 346 ? 16.703 -23.375 3.438 1 94.56 346 ALA B CA 1
ATOM 6392 C C . ALA B 1 346 ? 17.047 -23.281 4.922 1 94.56 346 ALA B C 1
ATOM 6394 O O . ALA B 1 346 ? 17.375 -22.188 5.418 1 94.56 346 ALA B O 1
ATOM 6395 N N . GLU B 1 347 ? 16.938 -24.391 5.52 1 93.75 347 GLU B N 1
ATOM 6396 C CA . GLU B 1 347 ? 17.25 -24.422 6.949 1 93.75 347 GLU B CA 1
ATOM 6397 C C . GLU B 1 347 ? 18.641 -23.891 7.227 1 93.75 347 GLU B C 1
ATOM 6399 O O . GLU B 1 347 ? 19.625 -24.344 6.613 1 93.75 347 GLU B O 1
ATOM 6404 N N . GLY B 1 348 ? 18.75 -22.938 8.141 1 94.5 348 GLY B N 1
ATOM 6405 C CA . GLY B 1 348 ? 20.016 -22.312 8.484 1 94.5 348 GLY B CA 1
ATOM 6406 C C . GLY B 1 348 ? 19.906 -20.812 8.719 1 94.5 348 GLY B C 1
ATOM 6407 O O . GLY B 1 348 ? 18.812 -20.312 8.984 1 94.5 348 GLY B O 1
ATOM 6408 N N . VAL B 1 349 ? 21.094 -20.188 8.797 1 95.19 349 VAL B N 1
ATOM 6409 C CA . VAL B 1 349 ? 21.156 -18.75 9.039 1 95.19 349 VAL B CA 1
ATOM 6410 C C . VAL B 1 349 ? 21.766 -18.047 7.832 1 95.19 349 VAL B C 1
ATOM 6412 O O . VAL B 1 349 ? 22.812 -18.453 7.328 1 95.19 349 VAL B O 1
ATOM 6415 N N . LEU B 1 350 ? 21.047 -17.109 7.344 1 94.56 350 LEU B N 1
ATOM 6416 C CA . LEU B 1 350 ? 21.609 -16.328 6.242 1 94.56 350 LEU B CA 1
ATOM 6417 C C . LEU B 1 350 ? 22.797 -15.508 6.711 1 94.56 350 LEU B C 1
ATOM 6419 O O . LEU B 1 350 ? 22.672 -14.68 7.621 1 94.56 350 LEU B O 1
ATOM 6423 N N . ILE B 1 351 ? 23.844 -15.617 6.078 1 92.38 351 ILE B N 1
ATOM 6424 C CA . ILE B 1 351 ? 25.078 -14.969 6.512 1 92.38 351 ILE B CA 1
ATOM 6425 C C . ILE B 1 351 ? 25.156 -13.562 5.926 1 92.38 351 ILE B C 1
ATOM 6427 O O . ILE B 1 351 ? 25.422 -12.594 6.648 1 92.38 351 ILE B O 1
ATOM 6431 N N . HIS B 1 352 ? 24.984 -13.531 4.605 1 93.38 352 HIS B N 1
ATOM 6432 C CA . HIS B 1 352 ? 25.156 -12.234 3.959 1 93.38 352 HIS B CA 1
ATOM 6433 C C . HIS B 1 352 ? 24.219 -12.086 2.766 1 93.38 352 HIS B C 1
ATOM 6435 O O . HIS B 1 352 ? 23.984 -13.055 2.033 1 93.38 352 HIS B O 1
ATOM 6441 N N . GLN B 1 353 ? 23.656 -10.906 2.596 1 94.44 353 GLN B N 1
ATOM 6442 C CA . GLN B 1 353 ? 22.953 -10.539 1.379 1 94.44 353 GLN B CA 1
ATOM 6443 C C . GLN B 1 353 ? 23.922 -10.125 0.276 1 94.44 353 GLN B C 1
ATOM 6445 O O . GLN B 1 353 ? 24.156 -8.938 0.066 1 94.44 353 GLN B O 1
ATOM 6450 N N . THR B 1 354 ? 24.391 -11.039 -0.379 1 88.5 354 THR B N 1
ATOM 6451 C CA . THR B 1 354 ? 25.469 -10.859 -1.351 1 88.5 354 THR B CA 1
ATOM 6452 C C . THR B 1 354 ? 24.969 -10.086 -2.57 1 88.5 354 THR B C 1
ATOM 6454 O O . THR B 1 354 ? 23.781 -10.148 -2.91 1 88.5 354 THR B O 1
ATOM 6457 N N . SER B 1 355 ? 25.859 -9.422 -3.154 1 90.06 355 SER B N 1
ATOM 6458 C CA . SER B 1 355 ? 25.516 -8.68 -4.363 1 90.06 355 SER B CA 1
ATOM 6459 C C . SER B 1 355 ? 25.328 -9.609 -5.555 1 90.06 355 SER B C 1
ATOM 6461 O O . SER B 1 355 ? 26.188 -10.453 -5.828 1 90.06 355 SER B O 1
ATOM 6463 N N . ILE B 1 356 ? 24.25 -9.555 -6.18 1 93.19 356 ILE B N 1
ATOM 6464 C CA . ILE B 1 356 ? 23.984 -10.289 -7.41 1 93.19 356 ILE B CA 1
ATOM 6465 C C . ILE B 1 356 ? 24.25 -9.391 -8.617 1 93.19 356 ILE B C 1
ATOM 6467 O O . ILE B 1 356 ? 23.594 -8.359 -8.797 1 93.19 356 ILE B O 1
ATOM 6471 N N . PRO B 1 357 ? 25.141 -9.75 -9.422 1 91.56 357 PRO B N 1
ATOM 6472 C CA . PRO B 1 357 ? 25.594 -8.867 -10.5 1 91.56 357 PRO B CA 1
ATOM 6473 C C . PRO B 1 357 ? 24.5 -8.578 -11.523 1 91.56 357 PRO B C 1
ATOM 6475 O O . PRO B 1 357 ? 23.703 -9.469 -11.852 1 91.56 357 PRO B O 1
ATOM 6478 N N . LYS B 1 358 ? 24.547 -7.43 -12.016 1 90.62 358 LYS B N 1
ATOM 6479 C CA . LYS B 1 358 ? 23.625 -7.027 -13.07 1 90.62 358 LYS B CA 1
ATOM 6480 C C . LYS B 1 358 ? 23.906 -7.793 -14.367 1 90.62 358 LYS B C 1
ATOM 6482 O O . LYS B 1 358 ? 25.047 -8.188 -14.625 1 90.62 358 LYS B O 1
ATOM 6487 N N . ARG B 1 359 ? 22.891 -7.926 -15.039 1 91.38 359 ARG B N 1
ATOM 6488 C CA . ARG B 1 359 ? 23 -8.586 -16.328 1 91.38 359 ARG B CA 1
ATOM 6489 C C . ARG B 1 359 ? 23.047 -7.57 -17.469 1 91.38 359 ARG B C 1
ATOM 6491 O O . ARG B 1 359 ? 22.5 -6.465 -17.344 1 91.38 359 ARG B O 1
ATOM 6498 N N . PRO B 1 360 ? 23.641 -7.902 -18.547 1 88.75 360 PRO B N 1
ATOM 6499 C CA . PRO B 1 360 ? 23.938 -6.926 -19.594 1 88.75 360 PRO B CA 1
ATOM 6500 C C . PRO B 1 360 ? 22.688 -6.508 -20.359 1 88.75 360 PRO B C 1
ATOM 6502 O O . PRO B 1 360 ? 22.562 -5.352 -20.766 1 88.75 360 PRO B O 1
ATOM 6505 N N . THR B 1 361 ? 21.797 -7.418 -20.547 1 93 361 THR B N 1
ATOM 6506 C CA . THR B 1 361 ? 20.719 -7.098 -21.469 1 93 361 THR B CA 1
ATOM 6507 C C . THR B 1 361 ? 19.391 -6.957 -20.734 1 93 361 THR B C 1
ATOM 6509 O O . THR B 1 361 ? 18.5 -6.211 -21.172 1 93 361 THR B O 1
ATOM 6512 N N . SER B 1 362 ? 19.266 -7.641 -19.688 1 94.19 362 SER B N 1
ATOM 6513 C CA . SER B 1 362 ? 17.984 -7.621 -18.969 1 94.19 362 SER B CA 1
ATOM 6514 C C . SER B 1 362 ? 17.969 -6.551 -17.891 1 94.19 362 SER B C 1
ATOM 6516 O O . SER B 1 362 ? 18.984 -6.312 -17.234 1 94.19 362 SER B O 1
ATOM 6518 N N . GLU B 1 363 ? 16.844 -5.875 -17.828 1 93.12 363 GLU B N 1
ATOM 6519 C CA . GLU B 1 363 ? 16.609 -5.109 -16.609 1 93.12 363 GLU B CA 1
ATOM 6520 C C . GLU B 1 363 ? 16.391 -6.031 -15.406 1 93.12 363 GLU B C 1
ATOM 6522 O O . GLU B 1 363 ? 15.703 -7.047 -15.508 1 93.12 363 GLU B O 1
ATOM 6527 N N . MET B 1 364 ? 17.078 -5.645 -14.336 1 95.56 364 MET B N 1
ATOM 6528 C CA . MET B 1 364 ? 17.109 -6.578 -13.219 1 95.56 364 MET B CA 1
ATOM 6529 C C . MET B 1 364 ? 16.75 -5.875 -11.906 1 95.56 364 MET B C 1
ATOM 6531 O O . MET B 1 364 ? 17.219 -4.762 -11.656 1 95.56 364 MET B O 1
ATOM 6535 N N . ARG B 1 365 ? 15.875 -6.48 -11.133 1 95.81 365 ARG B N 1
ATOM 6536 C CA . ARG B 1 365 ? 15.555 -6.078 -9.766 1 95.81 365 ARG B CA 1
ATOM 6537 C C . ARG B 1 365 ? 15.773 -7.227 -8.789 1 95.81 365 ARG B C 1
ATOM 6539 O O . ARG B 1 365 ? 15.312 -8.344 -9.023 1 95.81 365 ARG B O 1
ATOM 6546 N N . VAL B 1 366 ? 16.453 -6.93 -7.711 1 97.88 366 VAL B N 1
ATOM 6547 C CA . VAL B 1 366 ? 16.75 -7.949 -6.711 1 97.88 366 VAL B CA 1
ATOM 6548 C C . VAL B 1 366 ? 15.992 -7.629 -5.418 1 97.88 366 VAL B C 1
ATOM 6550 O O . VAL B 1 366 ? 15.953 -6.477 -4.984 1 97.88 366 VAL B O 1
ATOM 6553 N N . ALA B 1 367 ? 15.383 -8.594 -4.871 1 97.5 367 ALA B N 1
ATOM 6554 C CA . ALA B 1 367 ? 14.688 -8.438 -3.6 1 97.5 367 ALA B CA 1
ATOM 6555 C C . ALA B 1 367 ? 15.141 -9.484 -2.59 1 97.5 367 ALA B C 1
ATOM 6557 O O . ALA B 1 367 ? 14.828 -10.672 -2.73 1 97.5 367 ALA B O 1
ATOM 6558 N N . TRP B 1 368 ? 15.914 -9.078 -1.631 1 97.94 368 TRP B N 1
ATOM 6559 C CA . TRP B 1 368 ? 16.203 -9.961 -0.501 1 97.94 368 TRP B CA 1
ATOM 6560 C C . TRP B 1 368 ? 15 -10.07 0.424 1 97.94 368 TRP B C 1
ATOM 6562 O O . TRP B 1 368 ? 14.453 -9.055 0.868 1 97.94 368 TRP B O 1
ATOM 6572 N N . ARG B 1 369 ? 14.594 -11.258 0.697 1 97.12 369 ARG B N 1
ATOM 6573 C CA . ARG B 1 369 ? 13.375 -11.492 1.456 1 97.12 369 ARG B CA 1
ATOM 6574 C C . ARG B 1 369 ? 13.688 -11.969 2.869 1 97.12 369 ARG B C 1
ATOM 6576 O O . ARG B 1 369 ? 12.781 -12.203 3.67 1 97.12 369 ARG B O 1
ATOM 6583 N N . CYS B 1 370 ? 14.906 -12.148 3.16 1 96.06 370 CYS B N 1
ATOM 6584 C CA . CYS B 1 370 ? 15.359 -12.531 4.496 1 96.06 370 CYS B CA 1
ATOM 6585 C C . CYS B 1 370 ? 16.469 -11.609 4.98 1 96.06 370 CYS B C 1
ATOM 6587 O O . CYS B 1 370 ? 17.297 -11.156 4.184 1 96.06 370 CYS B O 1
ATOM 6589 N N . ALA B 1 371 ? 16.453 -11.391 6.277 1 94.38 371 ALA B N 1
ATOM 6590 C CA . ALA B 1 371 ? 17.484 -10.539 6.879 1 94.38 371 ALA B CA 1
ATOM 6591 C C . ALA B 1 371 ? 18.75 -11.328 7.164 1 94.38 371 ALA B C 1
ATOM 6593 O O . ALA B 1 371 ? 18.703 -12.539 7.375 1 94.38 371 ALA B O 1
ATOM 6594 N N . GLU B 1 372 ? 19.859 -10.594 7.113 1 93.88 372 GLU B N 1
ATOM 6595 C CA . GLU B 1 372 ? 21.109 -11.219 7.559 1 93.88 372 GLU B CA 1
ATOM 6596 C C . GLU B 1 372 ? 21.016 -11.648 9.023 1 93.88 372 GLU B C 1
ATOM 6598 O O . GLU B 1 372 ? 20.484 -10.906 9.859 1 93.88 372 GLU B O 1
ATOM 6603 N N . GLY B 1 373 ? 21.422 -12.852 9.305 1 90.56 373 GLY B N 1
ATOM 6604 C CA . GLY B 1 373 ? 21.375 -13.375 10.656 1 90.56 373 GLY B CA 1
ATOM 6605 C C . GLY B 1 373 ? 20.062 -14.055 10.992 1 90.56 373 GLY B C 1
ATOM 6606 O O . GLY B 1 373 ? 19.922 -14.656 12.062 1 90.56 373 GLY B O 1
ATOM 6607 N N . GLN B 1 374 ? 19.141 -13.977 10.102 1 91.44 374 GLN B N 1
ATOM 6608 C CA . GLN B 1 374 ? 17.828 -14.586 10.328 1 91.44 374 GLN B CA 1
ATOM 6609 C C . GLN B 1 374 ? 17.906 -16.109 10.242 1 91.44 374 GLN B C 1
ATOM 6611 O O . GLN B 1 374 ? 18.547 -16.641 9.328 1 91.44 374 GLN B O 1
ATOM 6616 N N . GLU B 1 375 ? 17.312 -16.734 11.188 1 92.56 375 GLU B N 1
ATOM 6617 C CA . GLU B 1 375 ? 17.156 -18.188 11.117 1 92.56 375 GLU B CA 1
ATOM 6618 C C . GLU B 1 375 ? 16 -18.578 10.195 1 92.56 375 GLU B C 1
ATOM 6620 O O . GLU B 1 375 ? 14.891 -18.062 10.344 1 92.56 375 GLU B O 1
ATOM 6625 N N . MET B 1 376 ? 16.344 -19.453 9.312 1 94.12 376 MET B N 1
ATOM 6626 C CA . MET B 1 376 ? 15.352 -19.828 8.305 1 94.12 376 MET B CA 1
ATOM 6627 C C . MET B 1 376 ? 15.055 -21.328 8.375 1 94.12 376 MET B C 1
ATOM 6629 O O . MET B 1 376 ? 15.859 -22.094 8.898 1 94.12 376 MET B O 1
ATOM 6633 N N . THR B 1 377 ? 13.898 -21.672 7.863 1 93.31 377 THR B N 1
ATOM 6634 C CA . THR B 1 377 ? 13.508 -23.062 7.664 1 93.31 377 THR B CA 1
ATOM 6635 C C . THR B 1 377 ? 13.383 -23.375 6.176 1 93.31 377 THR B C 1
ATOM 6637 O O . THR B 1 377 ? 13.461 -22.484 5.336 1 93.31 377 THR B O 1
ATOM 6640 N N . ASP B 1 378 ? 13.258 -24.656 5.926 1 91.56 378 ASP B N 1
ATOM 6641 C CA . ASP B 1 378 ? 13.07 -25.062 4.535 1 91.56 378 ASP B CA 1
ATOM 6642 C C . ASP B 1 378 ? 11.766 -24.5 3.973 1 91.56 378 ASP B C 1
ATOM 6644 O O . ASP B 1 378 ? 10.742 -24.484 4.66 1 91.56 378 ASP B O 1
ATOM 6648 N N . SER B 1 379 ? 11.938 -24.062 2.756 1 92.75 379 SER B N 1
ATOM 6649 C CA . SER B 1 379 ? 10.781 -23.5 2.066 1 92.75 379 SER B CA 1
ATOM 6650 C C . SER B 1 379 ? 9.703 -24.547 1.846 1 92.75 379 SER B C 1
ATOM 6652 O O . SER B 1 379 ? 10.008 -25.703 1.532 1 92.75 379 SER B O 1
ATOM 6654 N N . THR B 1 380 ? 8.469 -24.109 1.982 1 85.62 380 THR B N 1
ATOM 6655 C CA . THR B 1 380 ? 7.352 -25.016 1.736 1 85.62 380 THR B CA 1
ATOM 6656 C C . THR B 1 380 ? 6.387 -24.406 0.718 1 85.62 380 THR B C 1
ATOM 6658 O O . THR B 1 380 ? 5.395 -25.031 0.344 1 85.62 380 THR B O 1
ATOM 6661 N N . SER B 1 381 ? 6.672 -23.234 0.319 1 88.06 381 SER B N 1
ATOM 6662 C CA . SER B 1 381 ? 5.777 -22.562 -0.619 1 88.06 381 SER B CA 1
ATOM 6663 C C . SER B 1 381 ? 6.547 -21.625 -1.539 1 88.06 381 SER B C 1
ATOM 6665 O O . SER B 1 381 ? 7.707 -21.297 -1.277 1 88.06 381 SER B O 1
ATOM 6667 N N . ILE B 1 382 ? 5.902 -21.203 -2.529 1 91.31 382 ILE B N 1
ATOM 6668 C CA . ILE B 1 382 ? 6.512 -20.359 -3.551 1 91.31 382 ILE B CA 1
ATOM 6669 C C . ILE B 1 382 ? 6.898 -19 -2.943 1 91.31 382 ILE B C 1
ATOM 6671 O O . ILE B 1 382 ? 7.77 -18.312 -3.465 1 91.31 382 ILE B O 1
ATOM 6675 N N . ASP B 1 383 ? 6.348 -18.609 -1.822 1 94 383 ASP B N 1
ATOM 6676 C CA . ASP B 1 383 ? 6.559 -17.281 -1.256 1 94 383 ASP B CA 1
ATOM 6677 C C . ASP B 1 383 ? 7.699 -17.297 -0.237 1 94 383 ASP B C 1
ATOM 6679 O O . ASP B 1 383 ? 8.133 -16.25 0.235 1 94 383 ASP B O 1
ATOM 6683 N N . GLU B 1 384 ? 8.141 -18.422 0.088 1 95.25 384 GLU B N 1
ATOM 6684 C CA . GLU B 1 384 ? 9.242 -18.516 1.04 1 95.25 384 GLU B CA 1
ATOM 6685 C C . GLU B 1 384 ? 10.594 -18.562 0.323 1 95.25 384 GLU B C 1
ATOM 6687 O O . GLU B 1 384 ? 11.062 -19.625 -0.067 1 95.25 384 GLU B O 1
ATOM 6692 N N . ASN B 1 385 ? 11.195 -17.406 0.225 1 97.19 385 ASN B N 1
ATOM 6693 C CA . ASN B 1 385 ? 12.453 -17.266 -0.5 1 97.19 385 ASN B CA 1
ATOM 6694 C C . ASN B 1 385 ? 13.461 -16.438 0.291 1 97.19 385 ASN B C 1
ATOM 6696 O O . ASN B 1 385 ? 13.078 -15.586 1.093 1 97.19 385 ASN B O 1
ATOM 6700 N N . VAL B 1 386 ? 14.727 -16.75 0.104 1 97.31 386 VAL B N 1
ATOM 6701 C CA . VAL B 1 386 ? 15.789 -15.906 0.65 1 97.31 386 VAL B CA 1
ATOM 6702 C C . VAL B 1 386 ? 15.953 -14.656 -0.213 1 97.31 386 VAL B C 1
ATOM 6704 O O . VAL B 1 386 ? 16.125 -13.555 0.309 1 97.31 386 VAL B O 1
ATOM 6707 N N . ALA B 1 387 ? 15.906 -14.867 -1.479 1 97.88 387 ALA B N 1
ATOM 6708 C CA . ALA B 1 387 ? 16.047 -13.781 -2.447 1 97.88 387 ALA B CA 1
ATOM 6709 C C . ALA B 1 387 ? 15.234 -14.07 -3.711 1 97.88 387 ALA B C 1
ATOM 6711 O O . ALA B 1 387 ? 14.93 -15.227 -4.012 1 97.88 387 ALA B O 1
ATOM 6712 N N . GLN B 1 388 ? 14.852 -13.07 -4.383 1 97.75 388 GLN B N 1
ATOM 6713 C CA . GLN B 1 388 ? 14.18 -13.133 -5.68 1 97.75 388 GLN B CA 1
ATOM 6714 C C . GLN B 1 388 ? 14.797 -12.148 -6.664 1 97.75 388 GLN B C 1
ATOM 6716 O O . GLN B 1 388 ? 15.18 -11.039 -6.285 1 97.75 388 GLN B O 1
ATOM 6721 N N . VAL B 1 389 ? 14.93 -12.547 -7.879 1 97.94 389 VAL B N 1
ATOM 6722 C CA . VAL B 1 389 ? 15.469 -11.688 -8.93 1 97.94 389 VAL B CA 1
ATOM 6723 C C . VAL B 1 389 ? 14.445 -11.547 -10.055 1 97.94 389 VAL B C 1
ATOM 6725 O O . VAL B 1 389 ? 14.109 -12.523 -10.719 1 97.94 389 VAL B O 1
ATOM 6728 N N . TYR B 1 390 ? 13.969 -10.391 -10.273 1 97.12 390 TYR B N 1
ATOM 6729 C CA . TYR B 1 390 ? 13.023 -10.078 -11.336 1 97.12 390 TYR B CA 1
ATOM 6730 C C . TYR B 1 390 ? 13.75 -9.578 -12.578 1 97.12 390 TYR B C 1
ATOM 6732 O O . TYR B 1 390 ? 14.602 -8.695 -12.492 1 97.12 390 TYR B O 1
ATOM 6740 N N . LEU B 1 391 ? 13.398 -10.133 -13.711 1 96.38 391 LEU B N 1
ATOM 6741 C CA . LEU B 1 391 ? 14.055 -9.789 -14.961 1 96.38 391 LEU B CA 1
ATOM 6742 C C . LEU B 1 391 ? 13.031 -9.344 -16 1 96.38 391 LEU B C 1
ATOM 6744 O O . LEU B 1 391 ? 11.914 -9.867 -16.047 1 96.38 391 LEU B O 1
ATOM 6748 N N . THR B 1 392 ? 13.344 -8.414 -16.781 1 94.62 392 THR B N 1
ATOM 6749 C CA . THR B 1 392 ? 12.57 -7.941 -17.938 1 94.62 392 THR B CA 1
ATOM 6750 C C . THR B 1 392 ? 13.469 -7.793 -19.156 1 94.62 392 THR B C 1
ATOM 6752 O O . THR B 1 392 ? 14.539 -7.191 -19.078 1 94.62 392 THR B O 1
ATOM 6755 N N . ASN B 1 393 ? 13.07 -8.367 -20.266 1 95.25 393 ASN B N 1
ATOM 6756 C CA . ASN B 1 393 ? 13.844 -8.32 -21.5 1 95.25 393 ASN B CA 1
ATOM 6757 C C . ASN B 1 393 ? 12.938 -8.391 -22.719 1 95.25 393 ASN B C 1
ATOM 6759 O O . ASN B 1 393 ? 11.977 -9.156 -22.75 1 95.25 393 ASN B O 1
ATOM 6763 N N . PRO B 1 394 ? 13.266 -7.605 -23.719 1 93 394 PRO B N 1
ATOM 6764 C CA . PRO B 1 394 ? 12.469 -7.711 -24.953 1 93 394 PRO B CA 1
ATOM 6765 C C . PRO B 1 394 ? 12.711 -9.023 -25.703 1 93 394 PRO B C 1
ATOM 6767 O O . PRO B 1 394 ? 11.859 -9.453 -26.469 1 93 394 PRO B O 1
ATOM 6770 N N . ASP B 1 395 ? 13.859 -9.586 -25.516 1 94.56 395 ASP B N 1
ATOM 6771 C CA . ASP B 1 395 ? 14.203 -10.859 -26.141 1 94.56 395 ASP B CA 1
ATOM 6772 C C . ASP B 1 395 ? 13.984 -12.031 -25.188 1 94.56 395 ASP B C 1
ATOM 6774 O O . ASP B 1 395 ? 14.641 -12.117 -24.156 1 94.56 395 ASP B O 1
ATOM 6778 N N . HIS B 1 396 ? 13.172 -12.953 -25.625 1 94.88 396 HIS B N 1
ATOM 6779 C CA . HIS B 1 396 ? 12.797 -14.078 -24.766 1 94.88 396 HIS B CA 1
ATOM 6780 C C . HIS B 1 396 ? 13.992 -14.992 -24.5 1 94.88 396 HIS B C 1
ATOM 6782 O O . HIS B 1 396 ? 14.219 -15.398 -23.359 1 94.88 396 HIS B O 1
ATOM 6788 N N . ASP B 1 397 ? 14.734 -15.305 -25.516 1 94.88 397 ASP B N 1
ATOM 6789 C CA . ASP B 1 397 ? 15.852 -16.234 -25.375 1 94.88 397 ASP B CA 1
ATOM 6790 C C . ASP B 1 397 ? 16.922 -15.672 -24.438 1 94.88 397 ASP B C 1
ATOM 6792 O O . ASP B 1 397 ? 17.484 -16.406 -23.625 1 94.88 397 ASP B O 1
ATOM 6796 N N . ARG B 1 398 ? 17.141 -14.414 -24.578 1 96.12 398 ARG B N 1
ATOM 6797 C CA . ARG B 1 398 ? 18.125 -13.773 -23.703 1 96.12 398 ARG B CA 1
ATOM 6798 C C . ARG B 1 398 ? 17.641 -13.766 -22.266 1 96.12 398 ARG B C 1
ATOM 6800 O O . ARG B 1 398 ? 18.438 -13.961 -21.344 1 96.12 398 ARG B O 1
ATOM 6807 N N . LEU B 1 399 ? 16.391 -13.523 -22.078 1 96 399 LEU B N 1
ATOM 6808 C CA . LEU B 1 399 ? 15.812 -13.547 -20.734 1 96 399 LEU B CA 1
ATOM 6809 C C . LEU B 1 399 ? 16.031 -14.898 -20.062 1 96 399 LEU B C 1
ATOM 6811 O O . LEU B 1 399 ? 16.484 -14.961 -18.922 1 96 399 LEU B O 1
ATOM 6815 N N . ILE B 1 400 ? 15.781 -15.93 -20.812 1 95.12 400 ILE B N 1
ATOM 6816 C CA . ILE B 1 400 ? 15.875 -17.281 -20.266 1 95.12 400 ILE B CA 1
ATOM 6817 C C . ILE B 1 400 ? 17.328 -17.625 -19.969 1 95.12 400 ILE B C 1
ATOM 6819 O O . ILE B 1 400 ? 17.641 -18.219 -18.938 1 95.12 400 ILE B O 1
ATOM 6823 N N . GLU B 1 401 ? 18.172 -17.25 -20.844 1 95.88 401 GLU B N 1
ATOM 6824 C CA . GLU B 1 401 ? 19.609 -17.531 -20.672 1 95.88 401 GLU B CA 1
ATOM 6825 C C . GLU B 1 401 ? 20.141 -16.844 -19.406 1 95.88 401 GLU B C 1
ATOM 6827 O O . GLU B 1 401 ? 20.859 -17.469 -18.625 1 95.88 401 GLU B O 1
ATOM 6832 N N . GLU B 1 402 ? 19.781 -15.664 -19.297 1 96.69 402 GLU B N 1
ATOM 6833 C CA . GLU B 1 402 ? 20.266 -14.914 -18.141 1 96.69 402 GLU B CA 1
ATOM 6834 C C . GLU B 1 402 ? 19.625 -15.398 -16.844 1 96.69 402 GLU B C 1
ATOM 6836 O O . GLU B 1 402 ? 20.281 -15.414 -15.797 1 96.69 402 GLU B O 1
ATOM 6841 N N . ALA B 1 403 ? 18.406 -15.758 -16.875 1 96.44 403 ALA B N 1
ATOM 6842 C CA . ALA B 1 403 ? 17.75 -16.344 -15.695 1 96.44 403 ALA B CA 1
ATOM 6843 C C . ALA B 1 403 ? 18.453 -17.625 -15.273 1 96.44 403 ALA B C 1
ATOM 6845 O O . ALA B 1 403 ? 18.703 -17.844 -14.086 1 96.44 403 ALA B O 1
ATOM 6846 N N . GLN B 1 404 ? 18.766 -18.453 -16.266 1 94.75 404 GLN B N 1
ATOM 6847 C CA . GLN B 1 404 ? 19.469 -19.703 -15.992 1 94.75 404 GLN B CA 1
ATOM 6848 C C . GLN B 1 404 ? 20.859 -19.453 -15.422 1 94.75 404 GLN B C 1
ATOM 6850 O O . GLN B 1 404 ? 21.297 -20.156 -14.508 1 94.75 404 GLN B O 1
ATOM 6855 N N . ASP B 1 405 ? 21.453 -18.5 -15.969 1 95.88 405 ASP B N 1
ATOM 6856 C CA . ASP B 1 405 ? 22.766 -18.125 -15.469 1 95.88 405 ASP B CA 1
ATOM 6857 C C . ASP B 1 405 ? 22.703 -17.703 -14.008 1 95.88 405 ASP B C 1
ATOM 6859 O O . ASP B 1 405 ? 23.562 -18.078 -13.203 1 95.88 405 ASP B O 1
ATOM 6863 N N . ILE B 1 406 ? 21.719 -16.922 -13.656 1 96.38 406 ILE B N 1
ATOM 6864 C CA . ILE B 1 406 ? 21.547 -16.469 -12.289 1 96.38 406 ILE B CA 1
ATOM 6865 C C . ILE B 1 406 ? 21.297 -17.656 -11.367 1 96.38 406 ILE B C 1
ATOM 6867 O O . ILE B 1 406 ? 21.891 -17.75 -10.281 1 96.38 406 ILE B O 1
ATOM 6871 N N . MET B 1 407 ? 20.516 -18.562 -11.773 1 94.69 407 MET B N 1
ATOM 6872 C CA . MET B 1 407 ? 20.188 -19.75 -10.977 1 94.69 407 MET B CA 1
ATOM 6873 C C . MET B 1 407 ? 21.438 -20.594 -10.742 1 94.69 407 MET B C 1
ATOM 6875 O O . MET B 1 407 ? 21.641 -21.125 -9.648 1 94.69 407 MET B O 1
ATOM 6879 N N . ARG B 1 408 ? 22.281 -20.656 -11.75 1 93.12 408 ARG B N 1
ATOM 6880 C CA . ARG B 1 408 ? 23.438 -21.547 -11.695 1 93.12 408 ARG B CA 1
ATOM 6881 C C . ARG B 1 408 ? 24.594 -20.891 -10.969 1 93.12 408 ARG B C 1
ATOM 6883 O O . ARG B 1 408 ? 25.375 -21.562 -10.281 1 93.12 408 ARG B O 1
ATOM 6890 N N . ASN B 1 409 ? 24.688 -19.547 -11.094 1 93.25 409 ASN B N 1
ATOM 6891 C CA . ASN B 1 409 ? 25.938 -18.922 -10.688 1 93.25 409 ASN B CA 1
ATOM 6892 C C . ASN B 1 409 ? 25.75 -18.047 -9.453 1 93.25 409 ASN B C 1
ATOM 6894 O O . ASN B 1 409 ? 26.719 -17.469 -8.945 1 93.25 409 ASN B O 1
ATOM 6898 N N . THR B 1 410 ? 24.578 -17.875 -9.008 1 93.75 410 THR B N 1
ATOM 6899 C CA . THR B 1 410 ? 24.375 -17.109 -7.781 1 93.75 410 THR B CA 1
ATOM 6900 C C . THR B 1 410 ? 24.516 -18.016 -6.555 1 93.75 410 THR B C 1
ATOM 6902 O O . THR B 1 410 ? 23.781 -18.984 -6.406 1 93.75 410 THR B O 1
ATOM 6905 N N . ASP B 1 411 ? 25.484 -17.672 -5.738 1 90.62 411 ASP B N 1
ATOM 6906 C CA . ASP B 1 411 ? 25.703 -18.422 -4.508 1 90.62 411 ASP B CA 1
ATOM 6907 C C . ASP B 1 411 ? 25.266 -17.625 -3.285 1 90.62 411 ASP B C 1
ATOM 6909 O O . ASP B 1 411 ? 25.828 -16.578 -2.99 1 90.62 411 ASP B O 1
ATOM 6913 N N . ILE B 1 412 ? 24.266 -18.109 -2.65 1 93.12 412 ILE B N 1
ATOM 6914 C CA . ILE B 1 412 ? 23.781 -17.531 -1.4 1 93.12 412 ILE B CA 1
ATOM 6915 C C . ILE B 1 412 ? 24.25 -18.375 -0.223 1 93.12 412 ILE B C 1
ATOM 6917 O O . ILE B 1 412 ? 23.844 -19.531 -0.091 1 93.12 412 ILE B O 1
ATOM 6921 N N . THR B 1 413 ? 25.047 -17.828 0.626 1 90.75 413 THR B N 1
ATOM 6922 C CA . THR B 1 413 ? 25.672 -18.594 1.714 1 90.75 413 THR B CA 1
ATOM 6923 C C . THR B 1 413 ? 24.719 -18.688 2.906 1 90.75 413 THR B C 1
ATOM 6925 O O . THR B 1 413 ? 24.344 -17.672 3.494 1 90.75 413 THR B O 1
ATOM 6928 N N . ILE B 1 414 ? 24.344 -19.859 3.271 1 91.62 414 ILE B N 1
ATOM 6929 C CA . ILE B 1 414 ? 23.516 -20.172 4.43 1 91.62 414 ILE B CA 1
ATOM 6930 C C . ILE B 1 414 ? 24.281 -21.078 5.391 1 91.62 414 ILE B C 1
ATOM 6932 O O . ILE B 1 414 ? 24.797 -22.125 4.988 1 91.62 414 ILE B O 1
ATOM 6936 N N . ASP B 1 415 ? 24.469 -20.594 6.562 1 91.12 415 ASP B N 1
ATOM 6937 C CA . ASP B 1 415 ? 25.125 -21.406 7.59 1 91.12 415 ASP B CA 1
ATOM 6938 C C . ASP B 1 415 ? 24.172 -22.438 8.18 1 91.12 415 ASP B C 1
ATOM 6940 O O . ASP B 1 415 ? 23.266 -22.094 8.945 1 91.12 415 ASP B O 1
ATOM 6944 N N . ARG B 1 416 ? 24.359 -23.625 7.918 1 85.56 416 ARG B N 1
ATOM 6945 C CA . ARG B 1 416 ? 23.453 -24.672 8.352 1 85.56 416 ARG B CA 1
ATOM 6946 C C . ARG B 1 416 ? 23.891 -25.266 9.695 1 85.56 416 ARG B C 1
ATOM 6948 O O . ARG B 1 416 ? 23.156 -26.047 10.297 1 85.56 416 ARG B O 1
ATOM 6955 N N . ASN B 1 417 ? 25.062 -24.969 10.156 1 71.69 417 ASN B N 1
ATOM 6956 C CA . ASN B 1 417 ? 25.625 -25.531 11.383 1 71.69 417 ASN B CA 1
ATOM 6957 C C . ASN B 1 417 ? 25.078 -24.844 12.625 1 71.69 417 ASN B C 1
ATOM 6959 O O . ASN B 1 417 ? 25.125 -25.406 13.727 1 71.69 417 ASN B O 1
ATOM 6963 N N . VAL B 1 418 ? 24.641 -23.641 12.57 1 58.28 418 VAL B N 1
ATOM 6964 C CA . VAL B 1 418 ? 24.203 -22.938 13.773 1 58.28 418 VAL B CA 1
ATOM 6965 C C . VAL B 1 418 ? 23.031 -23.703 14.414 1 58.28 418 VAL B C 1
ATOM 6967 O O . VAL B 1 418 ? 22.938 -23.781 15.641 1 58.28 418 VAL B O 1
ATOM 6970 N N . LEU B 1 419 ? 22.141 -24.188 13.648 1 53.19 419 LEU B N 1
ATOM 6971 C CA . LEU B 1 419 ? 21.016 -24.922 14.211 1 53.19 419 LEU B CA 1
ATOM 6972 C C . LEU B 1 419 ? 21.469 -26.266 14.766 1 53.19 419 LEU B C 1
ATOM 6974 O O . LEU B 1 419 ? 20.891 -26.766 15.742 1 53.19 419 LEU B O 1
ATOM 6978 N N . LEU B 1 420 ? 22.469 -26.875 14.203 1 50.06 420 LEU B N 1
ATOM 6979 C CA . LEU B 1 420 ? 23.016 -28.109 14.75 1 50.06 420 LEU B CA 1
ATOM 6980 C C . LEU B 1 420 ? 23.672 -27.875 16.109 1 50.06 420 LEU B C 1
ATOM 6982 O O . LEU B 1 420 ? 23.547 -28.703 17.016 1 50.06 420 LEU B O 1
ATOM 6986 N N . ASP B 1 421 ? 24.281 -26.812 16.281 1 47.5 421 ASP B N 1
ATOM 6987 C CA . ASP B 1 421 ? 24.906 -26.531 17.562 1 47.5 421 ASP B CA 1
ATOM 6988 C C . ASP B 1 421 ? 23.859 -26.156 18.609 1 47.5 421 ASP B C 1
ATOM 6990 O O . ASP B 1 421 ? 23.984 -26.516 19.781 1 47.5 421 ASP B O 1
ATOM 6994 N N . ARG B 1 422 ? 22.875 -25.562 18.25 1 47.28 422 ARG B N 1
ATOM 6995 C CA . ARG B 1 422 ? 21.828 -25.25 19.219 1 47.28 422 ARG B CA 1
ATOM 6996 C C . ARG B 1 422 ? 21.062 -26.516 19.625 1 47.28 422 ARG B C 1
ATOM 6998 O O . ARG B 1 422 ? 20.656 -26.656 20.781 1 47.28 422 ARG B O 1
ATOM 7005 N N . HIS B 1 423 ? 20.781 -27.234 18.672 1 40.72 423 HIS B N 1
ATOM 7006 C CA . HIS B 1 423 ? 20.188 -28.531 18.984 1 40.72 423 HIS B CA 1
ATOM 7007 C C . HIS B 1 423 ? 21.156 -29.375 19.828 1 40.72 423 HIS B C 1
ATOM 7009 O O . HIS B 1 423 ? 20.719 -30.125 20.688 1 40.72 423 HIS B O 1
ATOM 7015 N N . SER B 1 424 ? 22.328 -29.188 19.609 1 41.06 424 SER B N 1
ATOM 7016 C CA . SER B 1 424 ? 23.266 -29.875 20.484 1 41.06 424 SER B CA 1
ATOM 7017 C C . SER B 1 424 ? 23.312 -29.219 21.859 1 41.06 424 SER B C 1
ATOM 7019 O O . SER B 1 424 ? 23.406 -29.906 22.875 1 41.06 424 SER B O 1
ATOM 7021 N N . VAL B 1 425 ? 23.219 -27.922 21.859 1 41.72 425 VAL B N 1
ATOM 7022 C CA . VAL B 1 425 ? 23.188 -27.266 23.156 1 41.72 425 VAL B CA 1
ATOM 7023 C C . VAL B 1 425 ? 21.859 -27.562 23.859 1 41.72 425 VAL B C 1
ATOM 7025 O O . VAL B 1 425 ? 21.828 -27.859 25.047 1 41.72 425 VAL B O 1
ATOM 7028 N N . CYS B 1 426 ? 20.75 -27.391 23.141 1 35.81 426 CYS B N 1
ATOM 7029 C CA . CYS B 1 426 ? 19.469 -27.75 23.734 1 35.81 426 CYS B CA 1
ATOM 7030 C C . CYS B 1 426 ? 19.406 -29.234 24.031 1 35.81 426 CYS B C 1
ATOM 7032 O O . CYS B 1 426 ? 18.828 -29.656 25.031 1 35.81 426 CYS B O 1
ATOM 7034 N N . ARG B 1 427 ? 19.922 -30.078 23.25 1 36.56 427 ARG B N 1
ATOM 7035 C CA . ARG B 1 427 ? 20.062 -31.484 23.609 1 36.56 427 ARG B CA 1
ATOM 7036 C C . ARG B 1 427 ? 20.984 -31.656 24.812 1 36.56 427 ARG B C 1
ATOM 7038 O O . ARG B 1 427 ? 20.75 -32.5 25.672 1 36.56 427 ARG B O 1
ATOM 7045 N N . ARG B 1 428 ? 21.969 -30.875 24.844 1 40.44 428 ARG B N 1
ATOM 7046 C CA . ARG B 1 428 ? 22.828 -30.969 26.016 1 40.44 428 ARG B CA 1
ATOM 7047 C C . ARG B 1 428 ? 22.141 -30.422 27.25 1 40.44 428 ARG B C 1
ATOM 7049 O O . ARG B 1 428 ? 22.281 -30.969 28.344 1 40.44 428 ARG B O 1
ATOM 7056 N N . ASN B 1 429 ? 21.375 -29.328 27.109 1 38.28 429 ASN B N 1
ATOM 7057 C CA . ASN B 1 429 ? 20.672 -28.828 28.281 1 38.28 429 ASN B CA 1
ATOM 7058 C C . ASN B 1 429 ? 19.5 -29.734 28.656 1 38.28 429 ASN B C 1
ATOM 7060 O O . ASN B 1 429 ? 19.156 -29.859 29.828 1 38.28 429 ASN B O 1
ATOM 7064 N N . VAL B 1 430 ? 18.797 -30.344 27.688 1 37.25 430 VAL B N 1
ATOM 7065 C CA . VAL B 1 430 ? 17.734 -31.281 28.047 1 37.25 430 VAL B CA 1
ATOM 7066 C C . VAL B 1 430 ? 18.344 -32.531 28.688 1 37.25 430 VAL B C 1
ATOM 7068 O O . VAL B 1 430 ? 17.75 -33.125 29.578 1 37.25 430 VAL B O 1
ATOM 7071 N N . SER B 1 431 ? 19.531 -32.938 28.219 1 36.28 431 SER B N 1
ATOM 7072 C CA . SER B 1 431 ? 20.109 -34.125 28.844 1 36.28 431 SER B CA 1
ATOM 7073 C C . SER B 1 431 ? 20.453 -33.844 30.312 1 36.28 431 SER B C 1
ATOM 7075 O O . SER B 1 431 ? 20.672 -34.781 31.078 1 36.28 431 SER B O 1
ATOM 7077 N N . ARG B 1 432 ? 20.781 -32.656 30.672 1 37.62 432 ARG B N 1
ATOM 7078 C CA . ARG B 1 432 ? 21.109 -32.406 32.062 1 37.62 432 ARG B CA 1
ATOM 7079 C C . ARG B 1 432 ? 19.859 -32.156 32.906 1 37.62 432 ARG B C 1
ATOM 7081 O O . ARG B 1 432 ? 19.938 -31.953 34.125 1 37.62 432 ARG B O 1
ATOM 7088 N N . LEU B 1 433 ? 18.625 -31.797 32.25 1 31.77 433 LEU B N 1
ATOM 7089 C CA . LEU B 1 433 ? 17.453 -31.656 33.094 1 31.77 433 LEU B CA 1
ATOM 7090 C C . LEU B 1 433 ? 16.938 -33.031 33.531 1 31.77 433 LEU B C 1
ATOM 7092 O O . LEU B 1 433 ? 16.797 -33.938 32.719 1 31.77 433 LEU B O 1
ATOM 7096 N N . ASN B 1 434 ? 17.109 -33.438 34.781 1 31.08 434 ASN B N 1
ATOM 7097 C CA . ASN B 1 434 ? 16.562 -34.562 35.531 1 31.08 434 ASN B CA 1
ATOM 7098 C C . ASN B 1 434 ? 15.055 -34.688 35.344 1 31.08 434 ASN B C 1
ATOM 7100 O O . ASN B 1 434 ? 14.336 -33.688 35.344 1 31.08 434 ASN B O 1
ATOM 7104 N N . PRO B 1 435 ? 14.461 -35.781 34.719 1 32.59 435 PRO B N 1
ATOM 7105 C CA . PRO B 1 435 ? 13.047 -36.094 34.531 1 32.59 435 PRO B CA 1
ATOM 7106 C C . PRO B 1 435 ? 12.188 -35.781 35.75 1 32.59 435 PRO B C 1
ATOM 7108 O O . PRO B 1 435 ? 10.969 -35.656 35.656 1 32.59 435 PRO B O 1
ATOM 7111 N N . ARG B 1 436 ? 12.719 -36.062 36.938 1 32.94 436 ARG B N 1
ATOM 7112 C CA . ARG B 1 436 ? 11.938 -36 38.156 1 32.94 436 ARG B CA 1
ATOM 7113 C C . ARG B 1 436 ? 11.445 -34.594 38.438 1 32.94 436 ARG B C 1
ATOM 7115 O O . ARG B 1 436 ? 10.359 -34.406 39 1 32.94 436 ARG B O 1
ATOM 7122 N N . GLU B 1 437 ? 12.281 -33.656 38.375 1 29.69 437 GLU B N 1
ATOM 7123 C CA . GLU B 1 437 ? 11.914 -32.375 38.969 1 29.69 437 GLU B CA 1
ATOM 7124 C C . GLU B 1 437 ? 10.938 -31.625 38.062 1 29.69 437 GLU B C 1
ATOM 7126 O O . GLU B 1 437 ? 10.328 -30.641 38.5 1 29.69 437 GLU B O 1
ATOM 7131 N N . LEU B 1 438 ? 10.828 -31.938 36.75 1 27.83 438 LEU B N 1
ATOM 7132 C CA . LEU B 1 438 ? 9.883 -31.125 36 1 27.83 438 LEU B CA 1
ATOM 7133 C C . LEU B 1 438 ? 8.453 -31.578 36.25 1 27.83 438 LEU B C 1
ATOM 7135 O O . LEU B 1 438 ? 7.508 -31.047 35.656 1 27.83 438 LEU B O 1
ATOM 7139 N N . ILE B 1 439 ? 8.18 -32.688 37 1 26.73 439 ILE B N 1
ATOM 7140 C CA . ILE B 1 439 ? 6.82 -33.156 37.219 1 26.73 439 ILE B CA 1
ATOM 7141 C C . ILE B 1 439 ? 6.102 -32.188 38.156 1 26.73 439 ILE B C 1
ATOM 7143 O O . ILE B 1 439 ? 4.871 -32.156 38.219 1 26.73 439 ILE B O 1
ATOM 7147 N N . ARG B 1 440 ? 6.766 -31.531 39.188 1 25.92 440 ARG B N 1
ATOM 7148 C CA . ARG B 1 440 ? 5.992 -30.906 40.25 1 25.92 440 ARG B CA 1
ATOM 7149 C C . ARG B 1 440 ? 5.102 -29.797 39.688 1 25.92 440 ARG B C 1
ATOM 7151 O O . ARG B 1 440 ? 3.98 -29.594 40.156 1 25.92 440 ARG B O 1
ATOM 7158 N N . SER B 1 441 ? 5.75 -28.797 38.938 1 25.12 441 SER B N 1
ATOM 7159 C CA . SER B 1 441 ? 5.031 -27.531 39.031 1 25.12 441 SER B CA 1
ATOM 7160 C C . SER B 1 441 ? 3.73 -27.562 38.25 1 25.12 441 SER B C 1
ATOM 7162 O O . SER B 1 441 ? 3.055 -26.547 38.094 1 25.12 441 SER B O 1
ATOM 7164 N N . CYS B 1 442 ? 3.545 -28.5 37.438 1 23.83 442 CYS B N 1
ATOM 7165 C CA . CYS B 1 442 ? 2.244 -28.469 36.781 1 23.83 442 CYS B CA 1
ATOM 7166 C C . CYS B 1 442 ? 1.128 -28.812 37.781 1 23.83 442 CYS B C 1
ATOM 7168 O O . CYS B 1 442 ? -0.045 -28.844 37.406 1 23.83 442 CYS B O 1
ATOM 7170 N N . THR B 1 443 ? 1.485 -29.453 38.875 1 24 443 THR B N 1
ATOM 7171 C CA . THR B 1 443 ? 0.371 -30 39.625 1 24 443 THR B CA 1
ATOM 7172 C C . THR B 1 443 ? -0.224 -28.953 40.562 1 24 443 THR B C 1
ATOM 7174 O O . THR B 1 443 ? -0.991 -29.281 41.469 1 24 443 THR B O 1
ATOM 7177 N N . THR B 1 444 ? 0.273 -27.688 40.469 1 21.08 444 THR B N 1
ATOM 7178 C CA . THR B 1 444 ? -0.316 -26.969 41.594 1 21.08 444 THR B CA 1
ATOM 7179 C C . THR B 1 444 ? -1.84 -27.031 41.562 1 21.08 444 THR B C 1
ATOM 7181 O O . THR B 1 444 ? -2.438 -26.844 40.5 1 21.08 444 THR B O 1
ATOM 7184 N N . THR B 1 445 ? -2.436 -27.672 42.562 1 20.86 445 THR B N 1
ATOM 7185 C CA . THR B 1 445 ? -3.688 -27.859 43.312 1 20.86 445 THR B CA 1
ATOM 7186 C C . THR B 1 445 ? -4.359 -26.531 43.594 1 20.86 445 THR B C 1
ATOM 7188 O O . THR B 1 445 ? -5.48 -26.484 44.094 1 20.86 445 THR B O 1
ATOM 7191 N N . ASP B 1 446 ? -4.297 -25.266 43.031 1 19.97 446 ASP B N 1
ATOM 7192 C CA . ASP B 1 446 ? -5.535 -24.672 43.531 1 19.97 446 ASP B CA 1
ATOM 7193 C C . ASP B 1 446 ? -6.746 -25.203 42.75 1 19.97 446 ASP B C 1
ATOM 7195 O O . ASP B 1 446 ? -6.664 -25.469 41.562 1 19.97 446 ASP B O 1
#